Protein AF-A0A0A8UP36-F1 (afdb_monomer_lite)

Radius of gyration: 55.48 Å; chains: 1; bounding box: 110×60×173 Å

Organism: Legionella hackeliae (NCBI:txid449)

Foldseek 3Di:
DDFLQNLVVLLVVLVPDDADADPPDDPLLVLLVVLVLVLLSVLSNVQSVVTRGDRDPVRLVLLLVLLQLLQVLCLFFLNHCLQAVPGSSSVSNQVSLLVSADPQGASCCSNHVLADEAQADDDHRRVVQDDVSHGPSLQWHAAPVRHHIYRLLVCLVVCLVPVLLPPVVNAPPPVHRNGNHDPVNVVCQLPSLHPLSVLLVVLSVLVVCLLCPPFFQLVLLLQLLVQLCCQACNNVVHPVPRDPPSNLVSLVVSLVLLVLFDPVLCCVQQQDFQPPQDPRHGLVLLSLLSLVPHPPRDDDPVSVVSNVVVPDDSRSNSSSVVSVSSCVVCSCRSVHGRVPDDDDDGDDNPVSSVSSVVSSVVTHRHGGDCVCSLVSVVVSLVSSPPPLDPVSVVSLLSSLLSDPAVVSVLSSQVVLLVSPPDPDPVSLVSLLVSLVSCLVVLQPDDPVCLVCLLVSLLSHDQVSSLSNCVSCVVSLVVQCVDLVSVVSNCVSHDPSNLLSNLLSNLCVLQVPPDALVSLVCSLPVVPVNPDDDPVSSVSSNVNNCVVCLVVCLVRQLELLSLVVVLVSDDPVCNVVSLVSNVVSHLVNCPDLVSVLVSLLSCQEPPSNLVSCVPCVVVQDDALVSLLSNLLRHDQVVNLVSCLVVVVRQDALVSLLSSLQRHDQVCSLVSCVSDPVLVHQQAPVSLVVSCVSHDVLCNQVSLVVDDCVSHVHDNVVSVVSVDDDADPVVLVVVVVVVVVVVVVVVPPDDDDCPDPVVVLVVVVVVVCVVCVDDDLVRLLVVLVVSLVVLVVVDPPVDDSCPPPSNVVSVVSNVVSSDGDDDDDDDDDDDD

pLDDT: mean 78.97, std 13.83, range [29.34, 97.5]

Sequence (830 aa):
MFTGEELQQLIEQTQKSPVLFSSSLDPDTIALMQEDSLLTTEFFRQLSIATPGELTAPQVSLIKNFLRARGDLLKKGSLAYTRHPFLPVNQLCLKIAEAIASPEEAVCQLLMPTVKTLNRSTYSLKQETEEDGHFAIENYILSDDFTRLIPVEEIFQQAKVNTETVFPEYQESSQNLHYQLSNRDFLDLQEVAGDESRLYLNALRAHHAQHYSDKSIGFAIKTLAIALKKGSVSGLGSEEHAESRVVAEAIKDFYDLWNHLPIEIRKTVGSTILIGYGNAHTLYQYFLALFYGHPQCKLTSEELALAKKDNIFNCIDIISNALNEALIQHPEFYEINIDGVQQSDLPELLPLLKNAVSALKARPQMLSDDRYLWETLLNLLTMWSGPVDEQKFEALVRMGLHAETYEHIEKLFPHIASITGVNDIAFSEKINELILRLQSKLVCLKENNLLSLPQFISVLPDKSQSIAITTLWPKIYPLLSDNDSFNYIWNRLKPTGRDCLVDLFAKQLTQSVNTTEDCIRVLRSPIKIRLIEVRSISLLREKCIELLKPQFVFLFNTPKLAKKLLSLLPSSYHQEVLASLLPNVLKGINSYSVFLETLQEWGDSAGVDAILSQVASQWIDEYESLLSSVKRVNAKSQLYLCETFRHLVITKEQLFKLLTFVHRDSQLDLLGMFEVKKFVTNIDILKELLTLLKPSFRDEVISLFRGEDLHCTEEDFEKLKKPAVDISEWQQKLSEYTQTRSLFSQSLFFKPNSNRMQMIREINTYLEQHPNLTRAEYVTFFCQKMREIEKSYSTLANPRRSHLYTILSDLVDNISQEPKNEVANISLIM

Secondary structure (DSSP, 8-state):
--BHHHHHHHHHHHHHSPP---TTS-HHHHHHHHHHHHHHHHHHHHHHHH-SSBPPHHHHHHHHHHHHHHHHHHTTSTTSTTTSTT-HHHHHHHHHHHHH--TTS-HHHHH-TT--EESS--S-HHHHHEETTEE-GGGEEE-TTSSEEEEHHHHHHHHHH-GGGT-GGGSS-TTS-SS---HHHHHHHHHTTTHHHHHHHHHHHHHHHHHT-TTBHHHHHHHHHHHHHHTSHHHHSSGGG--HHHHHHHHHHHHHHHHHS-HHHHHHHHT-B-TTSSSS-BHHHHHHHHHHT-TT----HHHHHHHHHH-----HHHHHHHHHHHHHH-GGGGT-BSS-PPPP-PPPHHHHHHHHHHHHTTPPPPP---TTHHHHHHHHHHH--S--SSHHHHHHHHHHHT--SHHHHHHHHHHHHHHTTS--HHHHHHHHHHHHHTHHHHHT--GGGTTTHHHHHHHS-HHHHHHHHHHTHHHHHHHTTSHHHHHHHHTT--HHHHHHHHHHHHHHHHTT--SHHHHHHHHHGGGGSTT--HHHHHHHHHHHHHHHHHHHHHHT-SHHHHHHHHHTS-GGGHHHHHHHHHHHHHHH--SHHHHHHHHHHHTTSTTHHHHHHHHHHHH--SHHHHHHHHTTS-HHHHHHHHHHTGGG--SHHHHHHHHHHS-GGGHHHHHHTS-HHHH--SHHHHHHHHHHS-HHHHHHHHHT--GGGGT--HHHHHTTS-----SHHHHHHHHHHHHHHHHHTTSTT--TT-HHHHHHHHHHHHHHH-TT--HHHHHHHHHHHHHHHHHHS-TTS-GGG-HHHHHHHHHHHHHTS-------------

Structure (mmCIF, N/CA/C/O backbone):
data_AF-A0A0A8UP36-F1
#
_entry.id   AF-A0A0A8UP36-F1
#
loop_
_atom_site.group_PDB
_atom_site.id
_atom_site.type_symbol
_atom_site.label_atom_id
_atom_site.label_alt_id
_atom_site.label_comp_id
_atom_site.label_asym_id
_atom_site.label_entity_id
_atom_site.label_seq_id
_atom_site.pdbx_PDB_ins_code
_atom_site.Cartn_x
_atom_site.Cartn_y
_atom_site.Cartn_z
_atom_site.occupancy
_atom_site.B_iso_or_equiv
_atom_site.auth_seq_id
_atom_site.auth_comp_id
_atom_site.auth_asym_id
_atom_site.auth_atom_id
_atom_site.pdbx_PDB_model_num
ATOM 1 N N . MET A 1 1 ? -40.310 0.203 9.282 1.00 67.31 1 MET A N 1
ATOM 2 C CA . MET A 1 1 ? -39.447 -0.109 8.124 1.00 67.31 1 MET A CA 1
ATOM 3 C C . MET A 1 1 ? -38.547 1.090 7.932 1.00 67.31 1 MET A C 1
ATOM 5 O O . MET A 1 1 ? -39.065 2.192 7.993 1.00 67.31 1 MET A O 1
ATOM 9 N N . PHE A 1 2 ? -37.237 0.875 7.818 1.00 87.88 2 PHE A N 1
ATOM 10 C CA . PHE A 1 2 ? -36.237 1.941 7.709 1.00 87.88 2 PHE A CA 1
ATOM 11 C C . PHE A 1 2 ? -36.049 2.330 6.232 1.00 87.88 2 PHE A C 1
ATOM 13 O O . PHE A 1 2 ? -35.946 1.450 5.370 1.00 87.88 2 PHE A O 1
ATOM 20 N N . THR A 1 3 ? -36.056 3.625 5.932 1.00 89.62 3 THR A N 1
ATOM 21 C CA . THR A 1 3 ? -36.081 4.184 4.568 1.00 89.62 3 THR A CA 1
ATOM 22 C C . THR A 1 3 ? -34.773 4.881 4.194 1.00 89.62 3 THR A C 1
ATOM 24 O O . THR A 1 3 ? -33.984 5.274 5.057 1.00 89.62 3 THR A O 1
ATOM 27 N N . GLY A 1 4 ? -34.531 5.069 2.894 1.00 88.25 4 GLY A N 1
ATOM 28 C CA . GLY A 1 4 ? -33.390 5.853 2.415 1.00 88.25 4 GLY A CA 1
ATOM 29 C C . GLY A 1 4 ? -33.450 7.326 2.823 1.00 88.25 4 GLY A C 1
ATOM 30 O O . GLY A 1 4 ? -32.410 7.918 3.104 1.00 88.25 4 GLY A O 1
ATOM 31 N N . GLU A 1 5 ? -34.646 7.913 2.921 1.00 89.81 5 GLU A N 1
ATOM 32 C CA . GLU A 1 5 ? -34.837 9.279 3.430 1.00 89.81 5 GLU A CA 1
ATOM 33 C C . GLU A 1 5 ? -34.431 9.410 4.904 1.00 89.81 5 GLU A C 1
ATOM 35 O O . GLU A 1 5 ? -33.710 10.342 5.262 1.00 89.81 5 GLU A O 1
ATOM 40 N N . GLU A 1 6 ? -34.824 8.460 5.758 1.00 91.69 6 GLU A N 1
ATOM 41 C CA . GLU A 1 6 ? -34.392 8.429 7.163 1.00 91.69 6 GLU A CA 1
ATOM 42 C C . GLU A 1 6 ? -32.872 8.243 7.272 1.00 91.69 6 GLU A C 1
ATOM 44 O O . GLU A 1 6 ? -32.217 8.936 8.052 1.00 91.69 6 GLU A O 1
ATOM 49 N N . LEU A 1 7 ? -32.285 7.370 6.445 1.00 92.56 7 LEU A N 1
ATOM 50 C CA . LEU A 1 7 ? -30.833 7.194 6.371 1.00 92.56 7 LEU A CA 1
ATOM 51 C C . LEU A 1 7 ? -30.122 8.498 5.975 1.00 92.56 7 LEU A C 1
ATOM 53 O O . LEU A 1 7 ? -29.121 8.870 6.590 1.00 92.56 7 LEU A O 1
ATOM 57 N N . GLN A 1 8 ? -30.657 9.224 4.992 1.00 92.38 8 GLN A N 1
ATOM 58 C CA . GLN A 1 8 ? -30.131 10.518 4.562 1.00 92.38 8 GLN A CA 1
ATOM 59 C C . GLN A 1 8 ? -30.222 11.574 5.674 1.00 92.38 8 GLN A C 1
ATOM 61 O O . GLN A 1 8 ? -29.257 12.304 5.909 1.00 92.38 8 GLN A O 1
ATOM 66 N N . GLN A 1 9 ? -31.337 11.627 6.406 1.00 93.06 9 GLN A N 1
ATOM 67 C CA . GLN A 1 9 ? -31.491 12.534 7.547 1.00 93.06 9 GLN A CA 1
ATOM 68 C C . GLN A 1 9 ? -30.474 12.239 8.654 1.00 93.06 9 GLN A C 1
ATOM 70 O O . GLN A 1 9 ? -29.896 13.173 9.214 1.00 93.06 9 GLN A O 1
ATOM 75 N N . LEU A 1 10 ? -30.220 10.962 8.956 1.00 94.12 10 LEU A N 1
ATOM 76 C CA . LEU A 1 10 ? -29.195 10.576 9.929 1.00 94.12 10 LEU A CA 1
ATOM 77 C C . LEU A 1 10 ? -27.798 11.026 9.483 1.00 94.12 10 LEU A C 1
ATOM 79 O O . LEU A 1 10 ? -27.065 11.600 10.286 1.00 94.12 10 LEU A O 1
ATOM 83 N N . ILE A 1 11 ? -27.454 10.845 8.204 1.00 93.25 11 ILE A N 1
ATOM 84 C CA . ILE A 1 11 ? -26.183 11.318 7.632 1.00 93.25 11 ILE A CA 1
ATOM 85 C C . ILE A 1 11 ? -26.031 12.835 7.810 1.00 93.25 11 ILE A C 1
ATOM 87 O O . ILE A 1 11 ? -24.997 13.307 8.285 1.00 93.25 11 ILE A O 1
ATOM 91 N N . GLU A 1 12 ? -27.059 13.611 7.468 1.00 92.50 12 GLU A N 1
ATOM 92 C CA . GLU A 1 12 ? -27.031 15.074 7.582 1.00 92.50 12 GLU A CA 1
ATOM 93 C C . GLU A 1 12 ? -26.920 15.558 9.031 1.00 92.50 12 GLU A C 1
ATOM 95 O O . GLU A 1 12 ? -26.270 16.573 9.297 1.00 92.50 12 GLU A O 1
ATOM 100 N N . GLN A 1 13 ? -27.541 14.851 9.979 1.00 91.75 13 GLN A N 1
ATOM 101 C CA . GLN A 1 13 ? -27.389 15.129 11.408 1.00 91.75 13 GLN A CA 1
ATOM 102 C C . GLN A 1 13 ? -25.952 14.868 11.863 1.00 91.75 13 GLN A C 1
ATOM 104 O O . GLN A 1 13 ? -25.348 15.736 12.492 1.00 91.75 13 GLN A O 1
ATOM 109 N N . THR A 1 14 ? -25.382 13.722 11.487 1.00 91.25 14 THR A N 1
ATOM 110 C CA . THR A 1 14 ? -24.004 13.341 11.821 1.00 91.25 14 THR A CA 1
ATOM 111 C C . THR A 1 14 ? -22.980 14.344 11.298 1.00 91.25 14 THR A C 1
ATOM 113 O O . THR A 1 14 ? -22.043 14.684 12.015 1.00 91.25 14 THR A O 1
ATOM 116 N N . GLN A 1 15 ? -23.165 14.879 10.089 1.00 88.06 15 GLN A N 1
ATOM 117 C CA . GLN A 1 15 ? -22.250 15.874 9.511 1.00 88.06 15 GLN A CA 1
ATOM 118 C C . GLN A 1 15 ? -22.266 17.233 10.227 1.00 88.06 15 GLN A C 1
ATOM 120 O O . GLN A 1 15 ? -21.313 18.000 10.095 1.00 88.06 15 GLN A O 1
ATOM 125 N N . LYS A 1 16 ? -23.333 17.551 10.969 1.00 88.38 16 LYS A N 1
ATOM 126 C CA . LYS A 1 16 ? -23.437 18.786 11.767 1.00 88.38 16 LYS A CA 1
ATOM 127 C C . LYS A 1 16 ? -22.842 18.630 13.165 1.00 88.38 16 LYS A C 1
ATOM 129 O O . LYS A 1 16 ? -22.592 19.636 13.829 1.00 88.38 16 LYS A O 1
ATOM 134 N N . SER A 1 17 ? -22.647 17.399 13.631 1.00 88.69 17 SER A N 1
ATOM 135 C CA . SER A 1 17 ? -22.098 17.125 14.955 1.00 88.69 17 SER A CA 1
ATOM 136 C C . SER A 1 17 ? -20.594 17.419 14.997 1.00 88.69 17 SER A C 1
ATOM 138 O O . SER A 1 17 ? -19.864 17.016 14.089 1.00 88.69 17 SER A O 1
ATOM 140 N N . PRO A 1 18 ? -20.096 18.096 16.047 1.00 87.56 18 PRO A N 1
ATOM 141 C CA . PRO A 1 18 ? -18.669 18.339 16.191 1.00 87.56 18 PRO A CA 1
ATOM 142 C C . PRO A 1 18 ? -17.926 17.016 16.401 1.00 87.56 18 PRO A C 1
ATOM 144 O O . PRO A 1 18 ? -18.328 16.184 17.214 1.00 87.56 18 PRO A O 1
ATOM 147 N N . VAL A 1 19 ? -16.818 16.840 15.685 1.00 88.88 19 VAL A N 1
ATOM 148 C CA . VAL A 1 19 ? -15.906 15.716 15.896 1.00 88.88 19 VAL A CA 1
ATOM 149 C C . VAL A 1 19 ? -14.840 16.152 16.894 1.00 88.88 19 VAL A C 1
ATOM 151 O O . VAL A 1 19 ? -14.082 17.084 16.629 1.00 88.88 19 VAL A O 1
ATOM 154 N N . LEU A 1 20 ? -14.792 15.485 18.045 1.00 89.44 20 LEU A N 1
ATOM 155 C CA . LEU A 1 20 ? -13.815 15.745 19.099 1.00 89.44 20 LEU A CA 1
ATOM 156 C C . LEU A 1 20 ? -12.857 14.556 19.194 1.00 89.44 20 LEU A C 1
ATOM 158 O O . LEU A 1 20 ? -13.276 13.440 19.503 1.00 89.44 20 LEU A O 1
ATOM 162 N N . PHE A 1 21 ? -11.578 14.799 18.918 1.00 92.00 21 PHE A N 1
ATOM 163 C CA . PHE A 1 21 ? -10.496 13.833 19.112 1.00 92.00 21 PHE A CA 1
ATOM 164 C C . PHE A 1 21 ? -9.643 14.234 20.312 1.00 92.00 21 PHE A C 1
ATOM 166 O O . PHE A 1 21 ? -9.574 15.413 20.669 1.00 92.00 21 PHE A O 1
ATOM 173 N N . SER A 1 22 ? -8.988 13.254 20.933 1.00 89.19 22 SER A N 1
ATOM 174 C CA . SER A 1 22 ? -8.037 13.518 22.014 1.00 89.19 22 SER A CA 1
ATOM 175 C C . SER A 1 22 ? -6.890 14.417 21.540 1.00 89.19 22 SER A C 1
ATOM 177 O O . SER A 1 22 ? -6.310 14.191 20.479 1.00 89.19 22 SER A O 1
ATOM 179 N N . SER A 1 23 ? -6.503 15.395 22.364 1.00 87.56 23 SER A N 1
ATOM 180 C CA . SER A 1 23 ? -5.359 16.280 22.097 1.00 87.56 23 SER A CA 1
ATOM 181 C C . SER A 1 23 ? -4.006 15.561 22.110 1.00 87.56 23 SER A C 1
ATOM 183 O O . SER A 1 23 ? -2.997 16.155 21.743 1.00 87.56 23 SER A O 1
ATOM 185 N N . SER A 1 24 ? -3.964 14.313 22.580 1.00 88.31 24 SER A N 1
ATOM 186 C CA . SER A 1 24 ? -2.751 13.493 22.626 1.00 88.31 24 SER A CA 1
ATOM 187 C C . SER A 1 24 ? -2.456 12.758 21.315 1.00 88.31 24 SER A C 1
ATOM 189 O O . SER A 1 24 ? -1.400 12.140 21.213 1.00 88.31 24 SER A O 1
ATOM 191 N N . LEU A 1 25 ? -3.371 12.791 20.340 1.00 90.38 25 LEU A N 1
ATOM 192 C CA . LEU A 1 25 ? -3.179 12.166 19.032 1.00 90.38 25 LEU A CA 1
ATOM 193 C C . LEU A 1 25 ? -2.376 13.080 18.105 1.00 90.38 25 LEU A C 1
ATOM 195 O O . LEU A 1 25 ? -2.550 14.300 18.105 1.00 90.38 25 LEU A O 1
ATOM 199 N N . ASP A 1 26 ? -1.504 12.483 17.299 1.00 89.12 26 ASP A N 1
ATOM 200 C CA . ASP A 1 26 ? -0.776 13.209 16.268 1.00 89.12 26 ASP A CA 1
ATOM 201 C C . ASP A 1 26 ? -1.694 13.561 15.071 1.00 89.12 26 ASP A C 1
ATOM 203 O O . ASP A 1 26 ? -2.743 12.934 14.871 1.00 89.12 26 ASP A O 1
ATOM 207 N N . PRO A 1 27 ? -1.324 14.571 14.259 1.00 86.81 27 PRO A N 1
ATOM 208 C CA . PRO A 1 27 ? -2.151 15.017 13.141 1.00 86.81 27 PRO A CA 1
ATOM 209 C C . PRO A 1 27 ? -2.430 13.948 12.075 1.00 86.81 27 PRO A C 1
ATOM 211 O O . PRO A 1 27 ? -3.507 13.979 11.478 1.00 86.81 27 PRO A O 1
ATOM 214 N N . ASP A 1 28 ? -1.500 13.021 11.829 1.00 83.06 28 ASP A N 1
ATOM 215 C CA . ASP A 1 28 ? -1.658 11.987 10.799 1.00 83.06 28 ASP A CA 1
ATOM 216 C C . ASP A 1 28 ? -2.659 10.922 11.257 1.00 83.06 28 ASP A C 1
ATOM 218 O O . ASP A 1 28 ? -3.571 10.562 10.505 1.00 83.06 28 ASP A O 1
ATOM 222 N N . THR A 1 29 ? -2.579 10.502 12.521 1.00 88.38 29 THR A N 1
ATOM 223 C CA . THR A 1 29 ? -3.577 9.620 13.137 1.00 88.38 29 THR A CA 1
ATOM 224 C C . THR A 1 29 ? -4.967 10.258 13.124 1.00 88.38 29 THR A C 1
ATOM 226 O O . THR A 1 29 ? -5.938 9.606 12.737 1.00 88.38 29 THR A O 1
ATOM 229 N N . ILE A 1 30 ? -5.086 11.547 13.472 1.00 91.06 30 ILE A N 1
ATOM 230 C CA . ILE A 1 30 ? -6.367 12.275 13.402 1.00 91.06 30 ILE A CA 1
ATOM 231 C C . ILE A 1 30 ? -6.910 12.291 11.968 1.00 91.06 30 ILE A C 1
ATOM 233 O O . ILE A 1 30 ? -8.104 12.065 11.767 1.00 91.06 30 ILE A O 1
ATOM 237 N N . ALA A 1 31 ? -6.060 12.527 10.969 1.00 87.00 31 ALA A N 1
ATOM 238 C CA . ALA A 1 31 ? -6.485 12.537 9.574 1.00 87.00 31 ALA A CA 1
ATOM 239 C C . ALA A 1 31 ? -6.995 11.159 9.118 1.00 87.00 31 ALA A C 1
ATOM 241 O O . ALA A 1 31 ? -8.061 11.071 8.510 1.00 87.00 31 ALA A O 1
ATOM 242 N N . LEU A 1 32 ? -6.317 10.067 9.490 1.00 87.75 32 LEU A N 1
ATOM 243 C CA . LEU A 1 32 ? -6.802 8.704 9.231 1.00 87.75 32 LEU A CA 1
ATOM 244 C C . LEU A 1 32 ? -8.143 8.426 9.927 1.00 87.75 32 LEU A C 1
ATOM 246 O O . LEU A 1 32 ? -9.048 7.841 9.331 1.00 87.75 32 LEU A O 1
ATOM 250 N N . MET A 1 33 ? -8.316 8.888 11.165 1.00 91.81 33 MET A N 1
ATOM 251 C CA . MET A 1 33 ? -9.588 8.774 11.885 1.00 91.81 33 MET A CA 1
ATOM 252 C C . MET A 1 33 ? -10.730 9.554 11.219 1.00 91.81 33 MET A C 1
ATOM 254 O O . MET A 1 33 ? -11.883 9.113 11.216 1.00 91.81 33 MET A O 1
ATOM 258 N N . GLN A 1 34 ? -10.426 10.709 10.632 1.00 90.69 34 GLN A N 1
ATOM 259 C CA . GLN A 1 34 ? -11.386 11.474 9.837 1.00 90.69 34 GLN A CA 1
ATOM 260 C C . GLN A 1 34 ? -11.738 10.753 8.532 1.00 90.69 34 GLN A C 1
ATOM 262 O O . GLN A 1 34 ? -12.907 10.764 8.141 1.00 90.69 34 GLN A O 1
ATOM 267 N N . GLU A 1 35 ? -10.780 10.074 7.896 1.00 87.44 35 GLU A N 1
ATOM 268 C CA . GLU A 1 35 ? -11.062 9.254 6.714 1.00 87.44 35 GLU A CA 1
ATOM 269 C C . GLU A 1 35 ? -12.057 8.131 7.022 1.00 87.44 35 GLU A C 1
ATOM 271 O O . GLU A 1 35 ? -13.011 7.979 6.268 1.00 87.44 35 GLU A O 1
ATOM 276 N N . ASP A 1 36 ? -11.951 7.418 8.150 1.00 90.56 36 ASP A N 1
ATOM 277 C CA . ASP A 1 36 ? -12.979 6.435 8.559 1.00 90.56 36 ASP A CA 1
ATOM 278 C C . ASP A 1 36 ? -14.395 7.034 8.574 1.00 90.56 36 ASP A C 1
ATOM 280 O O . ASP A 1 36 ? -15.355 6.443 8.063 1.00 90.56 36 ASP A O 1
ATOM 284 N N . SER A 1 37 ? -14.511 8.242 9.135 1.00 90.94 37 SER A N 1
ATOM 285 C CA . SER A 1 37 ? -15.781 8.960 9.231 1.00 90.94 37 SER A CA 1
ATOM 286 C C . SER A 1 37 ? -16.332 9.294 7.845 1.00 90.94 37 SER A C 1
ATOM 288 O O . SER A 1 37 ? -17.523 9.097 7.588 1.00 90.94 37 SER A O 1
ATOM 290 N N . LEU A 1 38 ? -15.472 9.753 6.932 1.00 87.56 38 LEU A N 1
ATOM 291 C CA . LEU A 1 38 ? -15.839 10.052 5.547 1.00 87.56 38 LEU A CA 1
ATOM 292 C C . LEU A 1 38 ? -16.253 8.789 4.784 1.00 87.56 38 LEU A C 1
ATOM 294 O O . LEU A 1 38 ? -17.306 8.789 4.146 1.00 87.56 38 LEU A O 1
ATOM 298 N N . LEU A 1 39 ? -15.468 7.715 4.886 1.00 86.88 39 LEU A N 1
ATOM 299 C CA . LEU A 1 39 ? -15.719 6.435 4.219 1.00 86.88 39 LEU A CA 1
ATOM 300 C C . LEU A 1 39 ? -17.056 5.833 4.628 1.00 86.88 39 LEU A C 1
ATOM 302 O O . LEU A 1 39 ? -17.874 5.479 3.779 1.00 86.88 39 LEU A O 1
ATOM 306 N N . THR A 1 40 ? -17.294 5.759 5.933 1.00 90.31 40 THR A N 1
ATOM 307 C CA . THR A 1 40 ? -18.527 5.201 6.488 1.00 90.31 40 THR A CA 1
ATOM 308 C C . THR A 1 40 ? -19.742 6.039 6.096 1.00 90.31 40 THR A C 1
ATOM 310 O O . THR A 1 40 ? -20.777 5.498 5.709 1.00 90.31 40 THR A O 1
ATOM 313 N N . THR A 1 41 ? -19.618 7.367 6.141 1.00 90.25 41 THR A N 1
ATOM 314 C CA . THR A 1 41 ? -20.712 8.268 5.756 1.00 90.25 41 THR A CA 1
ATOM 315 C C . THR A 1 41 ? -21.045 8.147 4.269 1.00 90.25 41 THR A C 1
ATOM 317 O O . THR A 1 41 ? -22.219 8.112 3.905 1.00 90.25 41 THR A O 1
ATOM 320 N N . GLU A 1 42 ? -20.036 8.059 3.398 1.00 85.88 42 GLU A N 1
ATOM 321 C CA . GLU A 1 42 ? -20.250 7.921 1.954 1.00 85.88 42 GLU A CA 1
ATOM 322 C C . GLU A 1 42 ? -20.862 6.564 1.588 1.00 85.88 42 GLU A C 1
ATOM 324 O O . GLU A 1 42 ? -21.768 6.507 0.759 1.00 85.88 42 GLU A O 1
ATOM 329 N N . PHE A 1 43 ? -20.443 5.484 2.254 1.00 87.56 43 PHE A N 1
ATOM 330 C CA . PHE A 1 43 ? -21.061 4.168 2.087 1.00 87.56 43 PHE A CA 1
ATOM 331 C C . PHE A 1 43 ? -22.580 4.224 2.321 1.00 87.56 43 PHE A C 1
ATOM 333 O O . PHE A 1 43 ? -23.358 3.746 1.492 1.00 87.56 43 PHE A O 1
ATOM 340 N N . PHE A 1 44 ? -23.019 4.859 3.412 1.00 89.62 44 PHE A N 1
ATOM 341 C CA . PHE A 1 44 ? -24.447 5.017 3.694 1.00 89.62 44 PHE A CA 1
ATOM 342 C C . PHE A 1 44 ? -25.142 5.993 2.738 1.00 89.62 44 PHE A C 1
ATOM 344 O O . PHE A 1 44 ? -26.284 5.751 2.349 1.00 89.62 44 PHE A O 1
ATOM 351 N N . ARG A 1 45 ? -24.460 7.058 2.302 1.00 88.06 45 ARG A N 1
ATOM 352 C CA . ARG A 1 45 ? -24.998 8.028 1.333 1.00 88.06 45 ARG A CA 1
ATOM 353 C C . ARG A 1 45 ? -25.306 7.389 -0.019 1.00 88.06 45 ARG A C 1
ATOM 355 O O . ARG A 1 45 ? -26.337 7.672 -0.618 1.00 88.06 45 ARG A O 1
ATOM 362 N N . GLN A 1 46 ? -24.446 6.501 -0.509 1.00 84.06 46 GLN A N 1
ATOM 363 C CA . GLN A 1 46 ? -24.723 5.798 -1.763 1.00 84.06 46 GLN A CA 1
ATOM 364 C C . GLN A 1 46 ? -25.990 4.941 -1.671 1.00 84.06 46 GLN A C 1
ATOM 366 O O . GLN A 1 46 ? -26.762 4.865 -2.628 1.00 84.06 46 GLN A O 1
ATOM 371 N N . LEU A 1 47 ? -26.229 4.328 -0.510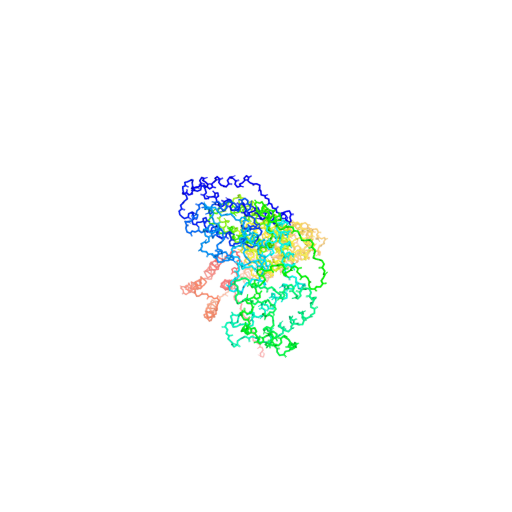 1.00 84.44 47 LEU A N 1
ATOM 372 C CA . LEU A 1 47 ? -27.432 3.540 -0.262 1.00 84.44 47 LEU A CA 1
ATOM 373 C C . LEU A 1 47 ? -28.695 4.406 -0.195 1.00 84.44 47 LEU A C 1
ATOM 375 O O . LEU A 1 47 ? -29.710 4.010 -0.768 1.00 84.44 47 LEU A O 1
ATOM 379 N N . SER A 1 48 ? -28.634 5.580 0.447 1.00 85.00 48 SER A N 1
ATOM 380 C CA . SER A 1 48 ? -29.779 6.500 0.517 1.00 85.00 48 SER A CA 1
ATOM 381 C C . SER A 1 48 ? -30.158 7.050 -0.861 1.00 85.00 48 SER A C 1
ATOM 383 O O . SER A 1 48 ? -31.336 7.054 -1.216 1.00 85.00 48 SER A O 1
ATOM 385 N N . ILE A 1 49 ? -29.171 7.442 -1.678 1.00 80.19 49 ILE A N 1
ATOM 386 C CA . ILE A 1 49 ? -29.395 7.962 -3.038 1.00 80.19 49 ILE A CA 1
ATOM 387 C C . ILE A 1 49 ? -29.989 6.885 -3.953 1.00 80.19 49 ILE A C 1
ATOM 389 O O . ILE A 1 49 ? -30.901 7.164 -4.732 1.00 80.19 49 ILE A O 1
ATOM 393 N N . ALA A 1 50 ? -29.487 5.651 -3.870 1.00 74.81 50 ALA A N 1
ATOM 394 C CA . ALA A 1 50 ? -29.937 4.560 -4.730 1.00 74.81 50 ALA A CA 1
ATOM 395 C C . ALA A 1 50 ? -31.380 4.112 -4.438 1.00 74.81 50 ALA A C 1
ATOM 397 O O . ALA A 1 50 ? -32.004 3.462 -5.280 1.00 74.81 50 ALA A O 1
ATOM 398 N N . THR A 1 51 ? -31.923 4.388 -3.248 1.00 75.06 51 THR A N 1
ATOM 399 C CA . THR A 1 51 ? -33.267 3.940 -2.853 1.00 75.06 51 THR A CA 1
ATOM 400 C C . THR A 1 51 ? -33.902 4.914 -1.864 1.00 75.06 51 THR A C 1
ATOM 402 O O . THR A 1 51 ? -33.777 4.715 -0.662 1.00 75.06 51 THR A O 1
ATOM 405 N N . PRO A 1 52 ? -34.636 5.935 -2.342 1.00 74.00 52 PRO A N 1
ATOM 406 C CA . PRO A 1 52 ? -35.319 6.880 -1.456 1.00 74.00 52 PRO A CA 1
ATOM 407 C C . PRO A 1 52 ? -36.452 6.234 -0.630 1.00 74.00 52 PRO A C 1
ATOM 409 O O . PRO A 1 52 ? -36.792 6.730 0.437 1.00 74.00 52 PRO A O 1
ATOM 412 N N . GLY A 1 53 ? -37.014 5.108 -1.090 1.00 84.38 53 GLY A N 1
ATOM 413 C CA . GLY A 1 53 ? -38.060 4.360 -0.381 1.00 84.38 53 GLY A CA 1
ATOM 414 C C . GLY A 1 53 ? -37.546 3.436 0.733 1.00 84.38 53 GLY A C 1
ATOM 415 O O . GLY A 1 53 ? -36.444 3.596 1.254 1.00 84.38 53 GLY A O 1
ATOM 416 N N . GLU A 1 54 ? -38.356 2.442 1.104 1.00 87.56 54 GLU A N 1
ATOM 417 C CA . GLU A 1 54 ? -37.970 1.416 2.081 1.00 87.56 54 GLU A CA 1
ATOM 418 C C . GLU A 1 54 ? -36.748 0.623 1.612 1.00 87.56 54 GLU A C 1
ATOM 420 O O . GLU A 1 54 ? -36.668 0.187 0.459 1.00 87.56 54 GLU A O 1
ATOM 425 N N . LEU A 1 55 ? -35.802 0.403 2.528 1.00 87.19 55 LEU A N 1
ATOM 426 C CA . LEU A 1 55 ? -34.613 -0.382 2.230 1.00 87.19 55 LEU A CA 1
ATOM 427 C C . LEU A 1 55 ? -34.990 -1.843 1.973 1.00 87.19 55 LEU A C 1
ATOM 429 O O . LEU A 1 55 ? -35.654 -2.503 2.776 1.00 87.19 55 LEU A O 1
ATOM 433 N N . THR A 1 56 ? -34.516 -2.375 0.851 1.00 87.94 56 THR A N 1
ATOM 434 C CA . THR A 1 56 ? -34.732 -3.774 0.473 1.00 87.94 56 THR A CA 1
ATOM 435 C C . THR A 1 56 ? -33.924 -4.723 1.367 1.00 87.94 56 THR A C 1
ATOM 437 O O . THR A 1 56 ? -32.873 -4.363 1.902 1.00 87.94 56 THR A O 1
ATOM 440 N N . ALA A 1 57 ? -34.361 -5.981 1.499 1.00 87.62 57 ALA A N 1
ATOM 441 C CA . ALA A 1 57 ? -33.638 -6.982 2.294 1.00 87.62 57 ALA A CA 1
ATOM 442 C C . ALA A 1 57 ? -32.147 -7.151 1.895 1.00 87.62 57 ALA A C 1
ATOM 444 O O . ALA A 1 57 ? -31.307 -7.230 2.797 1.00 87.62 57 ALA A O 1
ATOM 445 N N . PRO A 1 58 ? -31.765 -7.137 0.598 1.00 89.12 58 PRO A N 1
ATOM 446 C CA . PRO A 1 58 ? -30.355 -7.132 0.199 1.00 89.12 58 PRO A CA 1
ATOM 447 C C . PRO A 1 58 ? -29.569 -5.914 0.704 1.00 89.12 58 PRO A C 1
ATOM 449 O O . PRO A 1 58 ? -28.422 -6.064 1.119 1.00 89.12 58 PRO A O 1
ATOM 452 N N . GLN A 1 59 ? -30.174 -4.722 0.721 1.00 88.06 59 GLN A N 1
ATOM 453 C CA . GLN A 1 59 ? -29.525 -3.503 1.223 1.00 88.06 59 GLN A CA 1
ATOM 454 C C . GLN A 1 59 ? -29.345 -3.544 2.735 1.00 88.06 59 GLN A C 1
ATOM 456 O O . GLN A 1 59 ? -28.260 -3.246 3.228 1.00 88.06 59 GLN A O 1
ATOM 461 N N . VAL A 1 60 ? -30.367 -3.989 3.470 1.00 90.75 60 VAL A N 1
ATOM 462 C CA . VAL A 1 60 ? -30.254 -4.211 4.917 1.00 90.75 60 VAL A CA 1
ATOM 463 C C . VAL A 1 60 ? -29.142 -5.221 5.213 1.00 90.75 60 VAL A C 1
ATOM 465 O O . VAL A 1 60 ? -28.316 -4.986 6.091 1.00 90.75 60 VAL A O 1
ATOM 468 N N . SER A 1 61 ? -29.053 -6.314 4.449 1.00 91.06 61 SER A N 1
ATOM 469 C CA . SER A 1 61 ? -27.959 -7.281 4.595 1.00 91.06 61 SER A CA 1
ATOM 470 C C . SER A 1 61 ? -26.587 -6.669 4.299 1.00 91.06 61 SER A C 1
ATOM 472 O O . SER A 1 61 ? -25.622 -6.997 4.988 1.00 91.06 61 SER A O 1
ATOM 474 N N . LEU A 1 62 ? -26.479 -5.792 3.297 1.00 89.31 62 LEU A N 1
ATOM 475 C CA . LEU A 1 62 ? -25.235 -5.097 2.965 1.00 89.31 62 LEU A CA 1
ATOM 476 C C . LEU A 1 62 ? -24.801 -4.154 4.097 1.00 89.31 62 LEU A C 1
ATOM 478 O O . LEU A 1 62 ? -23.633 -4.169 4.480 1.00 89.31 62 LEU A O 1
ATOM 482 N N . ILE A 1 63 ? -25.744 -3.411 4.684 1.00 92.00 63 ILE A N 1
ATOM 483 C CA . ILE A 1 63 ? -25.508 -2.562 5.860 1.00 92.00 63 ILE A CA 1
ATOM 484 C C . ILE A 1 63 ? -25.019 -3.405 7.039 1.00 92.00 63 ILE A C 1
ATOM 486 O O . ILE A 1 63 ? -23.992 -3.083 7.632 1.00 92.00 63 ILE A O 1
ATOM 490 N N . LYS A 1 64 ? -25.701 -4.515 7.356 1.00 93.44 64 LYS A N 1
ATOM 491 C CA . LYS A 1 64 ? -25.286 -5.415 8.446 1.00 93.44 64 LYS A CA 1
ATOM 492 C C . LYS A 1 64 ? -23.873 -5.954 8.224 1.00 93.44 64 LYS A C 1
ATOM 494 O O . LYS A 1 64 ? -23.075 -5.974 9.155 1.00 93.44 64 LYS A O 1
ATOM 499 N N . ASN A 1 65 ? -23.539 -6.355 6.998 1.00 91.88 65 ASN A N 1
ATOM 500 C CA . ASN A 1 65 ? -22.199 -6.842 6.669 1.00 91.88 65 ASN A CA 1
ATOM 501 C C . ASN A 1 65 ? -21.131 -5.754 6.842 1.00 91.88 65 ASN A C 1
ATOM 503 O O . ASN A 1 65 ? -20.064 -6.040 7.383 1.00 91.88 65 ASN A O 1
ATOM 507 N N . PHE A 1 66 ? -21.426 -4.518 6.435 1.00 92.38 66 PHE A N 1
ATOM 508 C CA . PHE A 1 66 ? -20.525 -3.384 6.632 1.00 92.38 66 PHE A CA 1
ATOM 509 C C . PHE A 1 66 ? -20.314 -3.069 8.119 1.00 92.38 66 PHE A C 1
ATOM 511 O O . PHE A 1 66 ? -19.171 -2.979 8.563 1.00 92.38 66 PHE A O 1
ATOM 518 N N . LEU A 1 67 ? -21.392 -2.972 8.908 1.00 95.00 67 LEU A N 1
ATOM 519 C CA . LEU A 1 67 ? -21.316 -2.701 10.349 1.00 95.00 67 LEU A CA 1
ATOM 520 C C . LEU A 1 67 ? -20.491 -3.762 11.085 1.00 95.00 67 LEU A C 1
ATOM 522 O O . LEU A 1 67 ? -19.607 -3.412 11.868 1.00 95.00 67 LEU A O 1
ATOM 526 N N . ARG A 1 68 ? -20.720 -5.043 10.770 1.00 94.19 68 ARG A N 1
ATOM 527 C CA . ARG A 1 68 ? -19.965 -6.165 11.344 1.00 94.19 68 ARG A CA 1
ATOM 528 C C . ARG A 1 68 ? -18.483 -6.095 10.985 1.00 94.19 68 ARG A C 1
ATOM 530 O O . ARG A 1 68 ? -17.639 -6.263 11.860 1.00 94.19 68 ARG A O 1
ATOM 537 N N . ALA A 1 69 ? -18.162 -5.817 9.723 1.00 92.62 69 ALA A N 1
ATOM 538 C CA . ALA A 1 69 ? -16.781 -5.687 9.270 1.00 92.62 69 ALA A CA 1
ATOM 539 C C . ALA A 1 69 ? -16.056 -4.513 9.938 1.00 92.62 69 ALA A C 1
ATOM 541 O O . ALA A 1 69 ? -14.945 -4.676 10.441 1.00 92.62 69 ALA A O 1
ATOM 542 N N . ARG A 1 70 ? -16.710 -3.346 9.998 1.00 93.94 70 ARG A N 1
ATOM 543 C CA . ARG A 1 70 ? -16.199 -2.158 10.690 1.00 93.94 70 ARG A CA 1
ATOM 544 C C . ARG A 1 70 ? -15.940 -2.440 12.162 1.00 93.94 70 ARG A C 1
ATOM 546 O O . ARG A 1 70 ? -14.857 -2.132 12.651 1.00 93.94 70 ARG A O 1
ATOM 553 N N . GLY A 1 71 ? -16.888 -3.078 12.842 1.00 94.19 71 GLY A N 1
ATOM 554 C CA . GLY A 1 71 ? -16.733 -3.499 14.230 1.00 94.19 71 GLY A CA 1
ATOM 555 C C . GLY A 1 71 ? -15.547 -4.428 14.451 1.00 94.19 71 GLY A C 1
ATOM 556 O O . GLY A 1 71 ? -14.718 -4.171 15.320 1.00 94.19 71 GLY A O 1
ATOM 557 N N . ASP A 1 72 ? -15.443 -5.492 13.654 1.00 93.25 72 ASP A N 1
ATOM 558 C CA . ASP A 1 72 ? -14.392 -6.498 13.815 1.00 93.25 72 ASP A CA 1
ATOM 559 C C . ASP A 1 72 ? -12.984 -5.933 13.576 1.00 93.25 72 ASP A C 1
ATOM 561 O O . ASP A 1 72 ? -12.053 -6.254 14.321 1.00 93.25 72 ASP A O 1
ATOM 565 N N . LEU A 1 73 ? -12.841 -5.053 12.582 1.00 92.38 73 LEU A N 1
ATOM 566 C CA . LEU A 1 73 ? -11.565 -4.431 12.242 1.00 92.38 73 LEU A CA 1
ATOM 567 C C . LEU A 1 73 ? -11.159 -3.334 13.242 1.00 92.38 73 LEU A C 1
ATOM 569 O O . LEU A 1 73 ? -9.991 -3.260 13.620 1.00 92.38 73 LEU A O 1
ATOM 573 N N . LEU A 1 74 ? -12.103 -2.510 13.718 1.00 92.69 74 LEU A N 1
ATOM 574 C CA . LEU A 1 74 ? -11.800 -1.370 14.597 1.00 92.69 74 LEU A CA 1
ATOM 575 C C . LEU A 1 74 ? -11.770 -1.702 16.091 1.00 92.69 74 LEU A C 1
ATOM 577 O O . LEU A 1 74 ? -11.283 -0.876 16.859 1.00 92.69 74 LEU A O 1
ATOM 581 N N . LYS A 1 75 ? -12.239 -2.878 16.535 1.00 91.88 75 LYS A N 1
ATOM 582 C CA . LYS A 1 75 ? -12.399 -3.227 17.970 1.00 91.88 75 LYS A CA 1
ATOM 583 C C . LYS A 1 75 ? -11.164 -3.011 18.855 1.00 91.88 75 LYS A C 1
ATOM 585 O O . LYS A 1 75 ? -11.306 -2.871 20.066 1.00 91.88 75 LYS A O 1
ATOM 590 N N . LYS A 1 76 ? -9.961 -2.998 18.269 1.00 89.31 76 LYS A N 1
ATOM 591 C CA . LYS A 1 76 ? -8.688 -2.799 18.981 1.00 89.31 76 LYS A CA 1
ATOM 592 C C . LYS A 1 76 ? -8.214 -1.345 19.022 1.00 89.31 76 LYS A C 1
ATOM 594 O O . LYS A 1 76 ? -7.397 -1.025 19.881 1.00 89.31 76 LYS A O 1
ATOM 599 N N . GLY A 1 77 ? -8.682 -0.495 18.111 1.00 90.88 77 GLY A N 1
ATOM 600 C CA . GLY A 1 77 ? -8.200 0.877 17.941 1.00 90.88 77 GLY A CA 1
ATOM 601 C C . GLY A 1 77 ? -9.005 1.905 18.733 1.00 90.88 77 GLY A C 1
ATOM 602 O O . GLY A 1 77 ? -10.064 1.609 19.292 1.00 90.88 77 GLY A O 1
ATOM 603 N N . SER A 1 78 ? -8.535 3.148 18.737 1.00 92.88 78 SER A N 1
ATOM 604 C CA . SER A 1 78 ? -9.173 4.274 19.437 1.00 92.88 78 SER A CA 1
ATOM 605 C C . SER A 1 78 ? -10.489 4.733 18.791 1.00 92.88 78 SER A C 1
ATOM 607 O O . SER A 1 78 ? -11.180 5.586 19.345 1.00 92.88 78 SER A O 1
ATOM 609 N N . LEU A 1 79 ? -10.840 4.193 17.617 1.00 94.00 79 LEU A N 1
ATOM 610 C CA . LEU A 1 79 ? -12.127 4.401 16.937 1.00 94.00 79 LEU A CA 1
ATOM 611 C C . LEU A 1 79 ? -13.199 3.375 17.313 1.00 94.00 79 LEU A C 1
ATOM 613 O O . LEU A 1 79 ? -14.348 3.523 16.887 1.00 94.00 79 LEU A O 1
ATOM 617 N N . ALA A 1 80 ? -12.843 2.334 18.076 1.00 94.25 80 ALA A N 1
ATOM 618 C CA . ALA A 1 80 ? -13.788 1.303 18.481 1.00 94.25 80 ALA A CA 1
ATOM 619 C C . ALA A 1 80 ? -15.038 1.930 19.108 1.00 94.25 80 ALA A C 1
ATOM 621 O O . ALA A 1 80 ? -14.954 2.903 19.861 1.00 94.25 80 ALA A O 1
ATOM 622 N N . TYR A 1 81 ? -16.193 1.331 18.836 1.00 95.81 81 TYR A N 1
ATOM 623 C CA . TYR A 1 81 ? -17.488 1.807 19.310 1.00 95.81 81 TYR A CA 1
ATOM 624 C C . TYR A 1 81 ? -17.511 2.116 20.814 1.00 95.81 81 TYR A C 1
ATOM 626 O O . TYR A 1 81 ? -17.939 3.191 21.220 1.00 95.81 81 TYR A O 1
ATOM 634 N N . THR A 1 82 ? -16.967 1.217 21.635 1.00 94.75 82 THR A N 1
ATOM 635 C CA . THR A 1 82 ? -16.896 1.393 23.090 1.00 94.75 82 THR A CA 1
ATOM 636 C C . THR A 1 82 ? -15.706 2.227 23.559 1.00 94.75 82 THR A C 1
ATOM 638 O O . THR A 1 82 ? -15.588 2.442 24.755 1.00 94.75 82 THR A O 1
ATOM 641 N N . ARG A 1 83 ? -14.777 2.645 22.688 1.00 93.38 83 ARG A N 1
ATOM 642 C CA . ARG A 1 83 ? -13.646 3.532 23.042 1.00 93.38 83 ARG A CA 1
ATOM 643 C C . ARG A 1 83 ? -13.899 4.983 22.644 1.00 93.38 83 ARG A C 1
ATOM 645 O O . ARG A 1 83 ? -13.362 5.874 23.289 1.00 93.38 83 ARG A O 1
ATOM 652 N N . HIS A 1 84 ? -14.735 5.223 21.635 1.00 94.31 84 HIS A N 1
ATOM 653 C CA . HIS A 1 84 ? -15.172 6.563 21.238 1.00 94.31 84 HIS A CA 1
ATOM 654 C C . HIS A 1 84 ? -16.688 6.592 20.977 1.00 94.31 84 HIS A C 1
ATOM 656 O O . HIS A 1 84 ? -17.121 6.719 19.827 1.00 94.31 84 HIS A O 1
ATOM 662 N N . PRO A 1 85 ? -17.516 6.411 22.024 1.00 94.12 85 PRO A N 1
ATOM 663 C CA . PRO A 1 85 ? -18.960 6.232 21.873 1.00 94.12 85 PRO A CA 1
ATOM 664 C C . PRO A 1 85 ? -19.632 7.446 21.229 1.00 94.12 85 PRO A C 1
ATOM 666 O O . PRO A 1 85 ? -20.492 7.284 20.370 1.00 94.12 85 PRO A O 1
ATOM 669 N N . PHE A 1 86 ? -19.196 8.660 21.567 1.00 93.62 86 PHE A N 1
ATOM 670 C CA . PHE A 1 86 ? -19.784 9.908 21.070 1.00 93.62 86 PHE A CA 1
ATOM 671 C C . PHE A 1 86 ? -19.181 10.407 19.751 1.00 93.62 86 PHE A C 1
ATOM 673 O O . PHE A 1 86 ? -19.526 11.496 19.291 1.00 93.62 86 PHE A O 1
ATOM 680 N N . LEU A 1 87 ? -18.305 9.626 19.109 1.00 94.38 87 LEU A N 1
ATOM 681 C CA . LEU A 1 87 ? -17.842 9.938 17.762 1.00 94.38 87 LEU A CA 1
ATOM 682 C C . LEU A 1 87 ? -19.052 9.969 16.808 1.00 94.38 87 LEU A C 1
ATOM 684 O O . LEU A 1 87 ? -19.778 8.973 16.738 1.00 94.38 87 LEU A O 1
ATOM 688 N N . PRO A 1 88 ? -19.268 11.045 16.025 1.00 95.38 88 PRO A N 1
ATOM 689 C CA . PRO A 1 88 ? -20.467 11.170 15.196 1.00 95.38 88 PRO A CA 1
ATOM 690 C C . PRO A 1 88 ? -20.717 9.987 14.249 1.00 95.38 88 PRO A C 1
ATOM 692 O O . PRO A 1 88 ? -21.863 9.576 14.072 1.00 95.38 88 PRO A O 1
ATOM 695 N N . VAL A 1 89 ? -19.662 9.392 13.676 1.00 95.62 89 VAL A N 1
ATOM 696 C CA . VAL A 1 89 ? -19.798 8.201 12.821 1.00 95.62 89 VAL A CA 1
ATOM 697 C C . VAL A 1 89 ? -20.169 6.936 13.611 1.00 95.62 89 VAL A C 1
ATOM 699 O O . VAL A 1 89 ? -20.931 6.109 13.112 1.00 95.62 89 VAL A O 1
ATOM 702 N N . ASN A 1 90 ? -19.709 6.790 14.858 1.00 96.44 90 ASN A N 1
ATOM 703 C CA . ASN A 1 90 ? -20.113 5.674 15.720 1.00 96.44 90 ASN A CA 1
ATOM 704 C C . ASN A 1 90 ? -21.590 5.801 16.110 1.00 96.44 90 ASN A C 1
ATOM 706 O O . ASN A 1 90 ? -22.319 4.815 16.050 1.00 96.44 90 ASN A O 1
ATOM 710 N N . GLN A 1 91 ? -22.046 7.021 16.400 1.00 95.69 91 GLN A N 1
ATOM 711 C CA . GLN A 1 91 ? -23.456 7.326 16.654 1.00 95.69 91 GLN A CA 1
ATOM 712 C C . GLN A 1 91 ? -24.338 7.101 15.417 1.00 95.69 91 GLN A C 1
ATOM 714 O O . GLN A 1 91 ? -25.444 6.581 15.538 1.00 95.69 91 GLN A O 1
ATOM 719 N N . LEU A 1 92 ? -23.844 7.428 14.216 1.00 97.00 92 LEU A N 1
ATOM 720 C CA . LEU A 1 92 ? -24.528 7.101 12.961 1.00 97.00 92 LEU A CA 1
ATOM 721 C C . LEU A 1 92 ? -24.733 5.588 12.824 1.00 97.00 92 LEU A C 1
ATOM 723 O O . LEU A 1 92 ? -25.848 5.129 12.591 1.00 97.00 92 LEU A O 1
ATOM 727 N N . CYS A 1 93 ? -23.660 4.816 13.005 1.00 97.50 93 CYS A N 1
ATOM 728 C CA . CYS A 1 93 ? -23.705 3.358 12.936 1.00 97.50 93 CYS A CA 1
ATOM 729 C C . CYS A 1 93 ? -24.653 2.761 13.983 1.00 97.50 93 CYS A C 1
ATOM 731 O O . CYS A 1 93 ? -25.404 1.850 13.648 1.00 97.50 93 CYS A O 1
ATOM 733 N N . LEU A 1 94 ? -24.639 3.284 15.215 1.00 97.19 94 LEU A N 1
ATOM 734 C CA . LEU A 1 94 ? -25.532 2.867 16.298 1.00 97.19 94 LEU A CA 1
ATOM 735 C C . LEU A 1 94 ? -27.000 3.057 15.914 1.00 97.19 94 LEU A C 1
ATOM 737 O O . LEU A 1 94 ? -27.744 2.082 15.891 1.00 97.19 94 LEU A O 1
ATOM 741 N N . LYS A 1 95 ? -27.393 4.269 15.509 1.00 96.62 95 LYS A N 1
ATOM 742 C CA . LYS A 1 95 ? -28.779 4.565 15.111 1.00 96.62 95 LYS A CA 1
ATOM 743 C C . LYS A 1 95 ? -29.248 3.713 13.932 1.00 96.62 95 LYS A C 1
ATOM 745 O O . LYS A 1 95 ? -30.391 3.269 13.895 1.00 96.62 95 LYS A O 1
ATOM 750 N N . ILE A 1 96 ? -28.363 3.462 12.964 1.00 96.50 96 ILE A N 1
ATOM 751 C CA . ILE A 1 96 ? -28.661 2.566 11.841 1.00 96.50 96 ILE A CA 1
ATOM 752 C C . ILE A 1 96 ? -28.839 1.126 12.338 1.00 96.50 96 ILE A C 1
ATOM 754 O O . ILE A 1 96 ? -29.771 0.453 11.905 1.00 96.50 96 ILE A O 1
ATOM 758 N N . ALA A 1 97 ? -27.977 0.647 13.239 1.00 96.94 97 ALA A N 1
ATOM 759 C CA . ALA A 1 97 ? -28.076 -0.695 13.808 1.00 96.94 97 ALA A CA 1
ATOM 760 C C . ALA A 1 97 ? -29.383 -0.888 14.594 1.00 96.94 97 ALA A C 1
ATOM 762 O O . ALA A 1 97 ? -30.053 -1.897 14.390 1.00 96.94 97 ALA A O 1
ATOM 763 N N . GLU A 1 98 ? -29.778 0.090 15.411 1.00 96.12 98 GLU A N 1
ATOM 764 C CA . GLU A 1 98 ? -31.055 0.113 16.140 1.00 96.12 98 GLU A CA 1
ATOM 765 C C . GLU A 1 98 ? -32.253 0.045 15.182 1.00 96.12 98 GLU A C 1
ATOM 767 O O . GLU A 1 98 ? -33.175 -0.741 15.390 1.00 96.12 98 GLU A O 1
ATOM 772 N N . ALA A 1 99 ? -32.209 0.790 14.072 1.00 93.94 99 ALA A N 1
ATOM 773 C CA . ALA A 1 99 ? -33.294 0.826 13.092 1.00 93.94 99 ALA A CA 1
ATOM 774 C C . ALA A 1 99 ? -33.468 -0.479 12.285 1.00 93.94 99 ALA A C 1
ATOM 776 O O . ALA A 1 99 ? -34.563 -0.752 11.785 1.00 93.94 99 ALA A O 1
ATOM 777 N N . ILE A 1 100 ? -32.406 -1.279 12.122 1.00 94.38 100 ILE A N 1
ATOM 778 C CA . ILE A 1 100 ? -32.414 -2.500 11.288 1.00 94.38 100 ILE A CA 1
ATOM 779 C C . ILE A 1 100 ? -32.322 -3.809 12.086 1.00 94.38 100 ILE A C 1
ATOM 781 O O . ILE A 1 100 ? -32.355 -4.899 11.491 1.00 94.38 100 ILE A O 1
ATOM 785 N N . ALA A 1 101 ? -32.147 -3.726 13.405 1.00 93.62 101 ALA A N 1
ATOM 786 C CA . ALA A 1 101 ? -32.081 -4.889 14.275 1.00 93.62 101 ALA A CA 1
ATOM 787 C C . ALA A 1 101 ? -33.392 -5.676 14.216 1.00 93.62 101 ALA A C 1
ATOM 789 O O . ALA A 1 101 ? -34.493 -5.127 14.245 1.00 93.62 101 ALA A O 1
ATOM 790 N N . SER A 1 102 ? -33.277 -6.997 14.097 1.00 90.62 102 SER A N 1
ATOM 791 C CA . SER A 1 102 ? -34.439 -7.879 14.218 1.00 90.62 102 SER A CA 1
ATOM 792 C C . SER A 1 102 ? -34.840 -8.039 15.695 1.00 90.62 102 SER A C 1
ATOM 794 O O . SER A 1 102 ? -33.995 -7.836 16.565 1.00 90.62 102 SER A O 1
ATOM 796 N N . PRO A 1 103 ? -36.088 -8.438 16.011 1.00 88.38 103 PRO A N 1
ATOM 797 C CA . PRO A 1 103 ? -36.563 -8.529 17.398 1.00 88.38 103 PRO A CA 1
ATOM 798 C C . PRO A 1 103 ? -35.707 -9.406 18.324 1.00 88.38 103 PRO A C 1
ATOM 800 O O . PRO A 1 103 ? -35.589 -9.098 19.500 1.00 88.38 103 PRO A O 1
ATOM 803 N N . GLU A 1 104 ? -35.073 -10.452 17.790 1.00 88.94 104 GLU A N 1
ATOM 804 C CA . GLU A 1 104 ? -34.204 -11.368 18.548 1.00 88.94 104 GLU A CA 1
ATOM 805 C C . GLU A 1 104 ? -32.706 -11.032 18.424 1.00 88.94 104 GLU A C 1
ATOM 807 O O . GLU A 1 104 ? -31.862 -11.684 19.033 1.00 88.94 104 GLU A O 1
ATOM 812 N N . GLU A 1 105 ? -32.344 -10.043 17.603 1.00 92.06 105 GLU A N 1
ATOM 813 C CA . GLU A 1 105 ? -30.951 -9.672 17.338 1.00 92.06 105 GLU A CA 1
ATOM 814 C C . GLU A 1 105 ? -30.557 -8.487 18.223 1.00 92.06 105 GLU A C 1
ATOM 816 O O . GLU A 1 105 ? -31.207 -7.438 18.193 1.00 92.06 105 GLU A O 1
ATOM 821 N N . ALA A 1 106 ? -29.494 -8.645 19.012 1.00 94.94 106 ALA A N 1
ATOM 822 C CA . ALA A 1 106 ? -28.967 -7.563 19.834 1.00 94.94 106 ALA A CA 1
ATOM 823 C C . ALA A 1 106 ? -28.199 -6.547 18.969 1.00 94.94 106 ALA A C 1
ATOM 825 O O . ALA A 1 106 ? -27.344 -6.920 18.158 1.00 94.94 106 ALA A O 1
ATOM 826 N N . VAL A 1 107 ? -28.453 -5.255 19.171 1.00 96.56 107 VAL A N 1
ATOM 827 C CA . VAL A 1 107 ? -27.803 -4.133 18.470 1.00 96.56 107 VAL A CA 1
ATOM 828 C C . VAL A 1 107 ? -26.288 -4.193 18.649 1.00 96.56 107 VAL A C 1
ATOM 830 O O . VAL A 1 107 ? -25.528 -4.019 17.692 1.00 96.56 107 VAL A O 1
ATOM 833 N N . CYS A 1 108 ? -25.826 -4.533 19.853 1.00 95.88 108 CYS A N 1
ATOM 834 C CA . CYS A 1 108 ? -24.403 -4.677 20.133 1.00 95.88 108 CYS A CA 1
ATOM 835 C C . CYS A 1 108 ? -23.734 -5.778 19.289 1.00 95.88 108 CYS A C 1
ATOM 837 O O . CYS A 1 108 ? -22.580 -5.609 18.912 1.00 95.88 108 CYS A O 1
ATOM 839 N N . GLN A 1 109 ? -24.441 -6.847 18.897 1.00 94.56 109 GLN A N 1
ATOM 840 C CA . GLN A 1 109 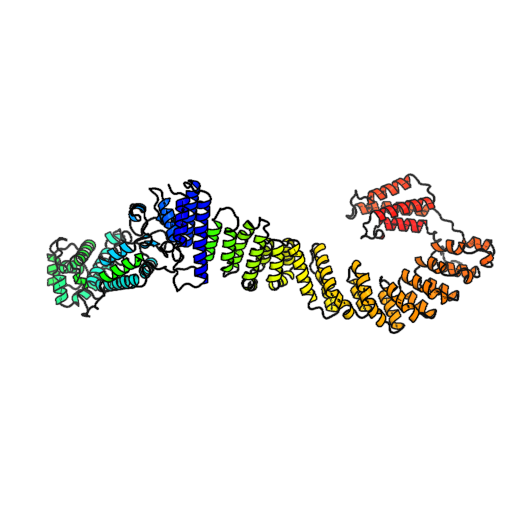? -23.905 -7.903 18.022 1.00 94.56 109 GLN A CA 1
ATOM 841 C C . GLN A 1 109 ? -23.876 -7.503 16.541 1.00 94.56 109 GLN A C 1
ATOM 843 O O . GLN A 1 109 ? -23.077 -8.036 15.768 1.00 94.56 109 GLN A O 1
ATOM 848 N N . LEU A 1 110 ? -24.717 -6.551 16.126 1.00 95.12 110 LEU A N 1
ATOM 849 C CA . LEU A 1 110 ? -24.623 -5.942 14.797 1.00 95.12 110 LEU A CA 1
ATOM 850 C C . LEU A 1 110 ? -23.389 -5.049 14.676 1.00 95.12 110 LEU A C 1
ATOM 852 O O . LEU A 1 110 ? -22.689 -5.104 13.664 1.00 95.12 110 LEU A O 1
ATOM 856 N N . LEU A 1 111 ? -23.127 -4.246 15.708 1.00 96.50 111 LEU A N 1
ATOM 857 C CA . LEU A 1 111 ? -21.987 -3.332 15.755 1.00 96.50 111 LEU A CA 1
ATOM 858 C C . LEU A 1 111 ? -20.677 -4.057 16.068 1.00 96.50 111 LEU A C 1
ATOM 860 O O . LEU A 1 111 ? -19.638 -3.707 15.524 1.00 96.50 111 LEU A O 1
ATOM 864 N N . MET A 1 112 ? -20.706 -5.054 16.949 1.00 96.19 112 MET A N 1
ATOM 865 C CA . MET A 1 112 ? -19.535 -5.757 17.473 1.00 96.19 112 MET A CA 1
ATOM 866 C C . MET A 1 112 ? -19.779 -7.272 17.394 1.00 96.19 112 MET A C 1
ATOM 868 O O . MET A 1 112 ? -20.129 -7.905 18.390 1.00 96.19 112 MET A O 1
ATOM 872 N N . PRO A 1 113 ? -19.586 -7.895 16.216 1.00 93.69 113 PRO A N 1
ATOM 873 C CA . PRO A 1 113 ? -19.999 -9.281 15.964 1.00 93.69 113 PRO A CA 1
ATOM 874 C C . PRO A 1 113 ? -19.259 -10.332 16.795 1.00 93.69 113 PRO A C 1
ATOM 876 O O . PRO A 1 113 ? -19.692 -11.481 16.861 1.00 93.69 113 PRO A O 1
ATOM 879 N N . THR A 1 114 ? -18.135 -9.977 17.418 1.00 94.31 114 THR A N 1
ATOM 880 C CA . THR A 1 114 ? -17.401 -10.885 18.305 1.00 94.31 114 THR A CA 1
ATOM 881 C C . THR A 1 114 ? -18.016 -10.999 19.694 1.00 94.31 114 THR A C 1
ATOM 883 O O . THR A 1 114 ? -17.695 -11.957 20.400 1.00 94.31 114 THR A O 1
ATOM 886 N N . VAL A 1 115 ? -18.907 -10.078 20.077 1.00 95.44 115 VAL A N 1
ATOM 887 C CA . VAL A 1 115 ? -19.580 -10.080 21.378 1.00 95.44 115 VAL A CA 1
ATOM 888 C C . VAL A 1 115 ? -20.587 -11.222 21.453 1.00 95.44 115 VAL A C 1
ATOM 890 O O . VAL A 1 115 ? -21.523 -11.328 20.657 1.00 95.44 115 VAL A O 1
ATOM 893 N N . LYS A 1 116 ? -20.414 -12.075 22.460 1.00 93.25 116 LYS A N 1
ATOM 894 C CA . LYS A 1 116 ? -21.275 -13.236 22.708 1.00 93.25 116 LYS A CA 1
ATOM 895 C C . LYS A 1 116 ? -22.149 -13.070 23.946 1.00 93.25 116 LYS A C 1
ATOM 897 O O . LYS A 1 116 ? -23.239 -13.626 23.977 1.00 93.25 116 LYS A O 1
ATOM 902 N N . THR A 1 117 ? -21.671 -12.360 24.966 1.00 94.38 117 THR A N 1
ATOM 903 C CA . THR A 1 117 ? -22.326 -12.257 26.282 1.00 94.38 117 THR A CA 1
ATOM 904 C C . THR A 1 117 ? -21.726 -11.099 27.102 1.00 94.38 117 THR A C 1
ATOM 906 O O . THR A 1 117 ? -20.851 -10.389 26.600 1.00 94.38 117 THR A O 1
ATOM 909 N N . LEU A 1 118 ? -22.189 -10.875 28.334 1.00 93.94 118 LEU A N 1
ATOM 910 C CA . LEU A 1 118 ? -21.549 -9.953 29.277 1.00 93.94 118 LEU A CA 1
ATOM 911 C C . LEU A 1 118 ? -20.368 -10.644 29.981 1.00 93.94 118 LEU A C 1
ATOM 913 O O . LEU A 1 118 ? -20.191 -11.858 29.909 1.00 93.94 118 LEU A O 1
ATOM 917 N N . ASN A 1 119 ? -19.550 -9.898 30.716 1.00 90.75 119 ASN A N 1
ATOM 918 C CA . ASN A 1 119 ? -18.493 -10.463 31.564 1.00 90.75 119 ASN A CA 1
ATOM 919 C C . ASN A 1 119 ? -19.021 -11.128 32.854 1.00 90.75 119 ASN A C 1
ATOM 921 O O . ASN A 1 119 ? -18.258 -11.348 33.791 1.00 90.75 119 ASN A O 1
ATOM 925 N N . ARG A 1 120 ? -20.311 -11.459 32.893 1.00 88.94 120 ARG A N 1
ATOM 926 C CA . ARG A 1 120 ? -21.019 -12.173 33.957 1.00 88.94 120 ARG A CA 1
ATOM 927 C C . ARG A 1 120 ? -22.116 -13.038 33.335 1.00 88.94 120 ARG A C 1
ATOM 929 O O . ARG A 1 120 ? -22.361 -12.949 32.135 1.00 88.94 120 ARG A O 1
ATOM 936 N N . SER A 1 121 ? -22.795 -13.863 34.129 1.00 84.12 121 SER A N 1
ATOM 937 C CA . SER A 1 121 ? -23.940 -14.639 33.636 1.00 84.12 121 SER A CA 1
ATOM 938 C C . SER A 1 121 ? -25.015 -13.719 33.042 1.00 84.12 121 SER A C 1
ATOM 940 O O . SER A 1 121 ? -25.430 -12.758 33.693 1.00 84.12 121 SER A O 1
ATOM 942 N N . THR A 1 122 ? -25.465 -14.035 31.826 1.00 84.69 122 THR A N 1
ATOM 943 C CA . THR A 1 122 ? -26.460 -13.270 31.056 1.00 84.69 122 THR A CA 1
ATOM 944 C C . THR A 1 122 ? -27.555 -14.215 30.581 1.00 84.69 122 THR A C 1
ATOM 946 O O . THR A 1 122 ? -27.249 -15.306 30.092 1.00 84.69 122 THR A O 1
ATOM 949 N N . TYR A 1 123 ? -28.817 -13.804 30.684 1.00 82.44 123 TYR A N 1
ATOM 950 C CA . TYR A 1 123 ? -29.942 -14.575 30.142 1.00 82.44 123 TYR A CA 1
ATOM 951 C C . TYR A 1 123 ? -30.239 -14.191 28.690 1.00 82.44 123 TYR A C 1
ATOM 953 O O . TYR A 1 123 ? -30.322 -15.052 27.817 1.00 82.44 123 TYR A O 1
ATOM 961 N N . SER A 1 124 ? -30.354 -12.889 28.422 1.00 91.56 124 SER A N 1
ATOM 962 C CA . SER A 1 124 ? -30.577 -12.347 27.083 1.00 91.56 124 SER A CA 1
ATOM 963 C C . SER A 1 124 ? -29.749 -11.088 26.901 1.00 91.56 124 SER A C 1
ATOM 965 O O . SER A 1 124 ? -29.985 -10.077 27.557 1.00 91.56 124 SER A O 1
ATOM 967 N N . LEU A 1 125 ? -28.789 -11.139 25.977 1.00 92.88 125 LEU A N 1
ATOM 968 C CA . LEU A 1 125 ? -27.916 -10.000 25.709 1.00 92.88 125 LEU A CA 1
ATOM 969 C C . LEU A 1 125 ? -28.719 -8.775 25.247 1.00 92.88 125 LEU A C 1
ATOM 971 O O . LEU A 1 125 ? -28.418 -7.665 25.664 1.00 92.88 125 LEU A O 1
ATOM 975 N N . LYS A 1 126 ? -29.770 -8.976 24.442 1.00 94.19 126 LYS A N 1
ATOM 976 C CA . LYS A 1 126 ? -30.641 -7.893 23.968 1.00 94.19 126 LYS A CA 1
ATOM 977 C C . LYS A 1 126 ? -31.370 -7.213 25.127 1.00 94.19 126 LYS A C 1
ATOM 979 O O . LYS A 1 126 ? -31.269 -6.007 25.278 1.00 94.19 126 LYS A O 1
ATOM 984 N N . GLN A 1 127 ? -32.055 -7.991 25.969 1.00 92.38 127 GLN A N 1
ATOM 985 C CA . GLN A 1 127 ? -32.849 -7.446 27.080 1.00 92.38 127 GLN A CA 1
ATOM 986 C C . GLN A 1 127 ? -31.991 -6.779 28.156 1.00 92.38 127 GLN A C 1
ATOM 988 O O . GLN A 1 127 ? -32.461 -5.870 28.825 1.00 92.38 127 GLN A O 1
ATOM 993 N N . GLU A 1 128 ? -30.755 -7.245 28.344 1.00 93.00 128 GLU A N 1
ATOM 994 C CA . GLU A 1 128 ? -29.848 -6.668 29.337 1.00 93.00 128 GLU A CA 1
ATOM 995 C C . GLU A 1 128 ? -29.074 -5.452 28.819 1.00 93.00 128 GLU A C 1
ATOM 997 O O . GLU A 1 128 ? -28.592 -4.667 29.627 1.00 93.00 128 GLU A O 1
ATOM 1002 N N . THR A 1 129 ? -28.933 -5.289 27.498 1.00 94.12 129 THR A N 1
ATOM 1003 C CA . THR A 1 129 ? -28.170 -4.167 26.924 1.00 94.12 129 THR A CA 1
ATOM 1004 C C . THR A 1 129 ? -29.035 -3.064 26.329 1.00 94.12 129 THR A C 1
ATOM 1006 O O . THR A 1 129 ? -28.542 -1.947 26.183 1.00 94.12 129 THR A O 1
ATOM 1009 N N . GLU A 1 130 ? -30.300 -3.344 26.009 1.00 95.25 130 GLU A N 1
ATOM 1010 C CA . GLU A 1 130 ? -31.193 -2.401 25.336 1.00 95.25 130 GLU A CA 1
ATOM 1011 C C . GLU A 1 130 ? -32.401 -2.018 26.200 1.00 95.25 130 GLU A C 1
ATOM 1013 O O . GLU A 1 130 ? -33.154 -2.881 26.652 1.00 95.25 130 GLU A O 1
ATOM 1018 N N . GLU A 1 131 ? -32.641 -0.713 26.340 1.00 92.06 131 GLU A N 1
ATOM 1019 C CA . GLU A 1 131 ? -33.875 -0.149 26.901 1.00 92.06 131 GLU A CA 1
ATOM 1020 C C . GLU A 1 131 ? -34.687 0.478 25.762 1.00 92.06 131 GLU A C 1
ATOM 1022 O O . GLU A 1 131 ? -34.173 1.305 25.014 1.00 92.06 131 GLU A O 1
ATOM 1027 N N . ASP A 1 132 ? -35.936 0.042 25.566 1.00 88.44 132 ASP A N 1
ATOM 1028 C CA . ASP A 1 132 ? -36.795 0.468 24.445 1.00 88.44 132 ASP A CA 1
ATOM 1029 C C . ASP A 1 132 ? -36.130 0.347 23.050 1.00 88.44 132 ASP A C 1
ATOM 1031 O O . ASP A 1 132 ? -36.434 1.092 22.118 1.00 88.44 132 ASP A O 1
ATOM 1035 N N . GLY A 1 133 ? -35.226 -0.630 22.896 1.00 87.69 133 GLY A N 1
ATOM 1036 C CA . GLY A 1 133 ? -34.467 -0.881 21.664 1.00 87.69 133 GLY A CA 1
ATOM 1037 C C . GLY A 1 133 ? -33.231 0.006 21.474 1.00 87.69 133 GLY A C 1
ATOM 1038 O O . GLY A 1 133 ? -32.563 -0.115 20.448 1.00 87.69 133 GLY A O 1
ATOM 1039 N N . HIS A 1 134 ? -32.912 0.872 22.439 1.00 95.00 134 HIS A N 1
ATOM 1040 C CA . HIS A 1 134 ? -31.718 1.711 22.435 1.00 95.00 134 HIS A CA 1
ATOM 1041 C C . HIS A 1 134 ? -30.564 1.041 23.184 1.00 95.00 134 HIS A C 1
ATOM 1043 O O . HIS A 1 134 ? -30.721 0.640 24.338 1.00 95.00 134 HIS A O 1
ATOM 1049 N N . PHE A 1 135 ? -29.388 0.964 22.556 1.00 96.31 135 PHE A N 1
ATOM 1050 C CA . PHE A 1 135 ? -28.171 0.448 23.188 1.00 96.31 135 PHE A CA 1
ATOM 1051 C C . PHE A 1 135 ? -27.289 1.602 23.689 1.00 96.31 135 PHE A C 1
ATOM 1053 O O . PHE A 1 135 ? -26.609 2.261 22.899 1.00 96.31 135 PHE A O 1
ATOM 1060 N N . ALA A 1 136 ? -27.256 1.806 25.012 1.00 94.31 136 ALA A N 1
ATOM 1061 C CA . ALA A 1 136 ? -26.457 2.837 25.689 1.00 94.31 136 ALA A CA 1
ATOM 1062 C C . ALA A 1 136 ? -24.957 2.482 25.708 1.00 94.31 136 ALA A C 1
ATOM 1064 O O . ALA A 1 136 ? -24.390 2.050 26.714 1.00 94.31 136 ALA A O 1
ATOM 1065 N N . ILE A 1 137 ? -24.314 2.608 24.552 1.00 94.31 137 ILE A N 1
ATOM 1066 C CA . ILE A 1 137 ? -22.959 2.127 24.275 1.00 94.31 137 ILE A CA 1
ATOM 1067 C C . ILE A 1 137 ? -21.872 2.706 25.190 1.00 94.31 137 ILE A C 1
ATOM 1069 O O . ILE A 1 137 ? -20.869 2.044 25.461 1.00 94.31 137 ILE A O 1
ATOM 1073 N N . GLU A 1 138 ? -22.065 3.924 25.687 1.00 93.75 138 GLU A N 1
ATOM 1074 C CA . GLU A 1 138 ? -21.161 4.622 26.600 1.00 93.75 138 GLU A CA 1
ATOM 1075 C C . GLU A 1 138 ? -20.985 3.903 27.943 1.00 93.75 138 GLU A C 1
ATOM 1077 O O . GLU A 1 138 ? -19.909 4.001 28.543 1.00 93.75 138 GLU A O 1
ATOM 1082 N N . ASN A 1 139 ? -21.990 3.123 28.355 1.00 95.06 139 ASN A N 1
ATOM 1083 C CA . ASN A 1 139 ? -22.012 2.360 29.602 1.00 95.06 139 ASN A CA 1
ATOM 1084 C C . ASN A 1 139 ? -21.246 1.034 29.516 1.00 95.06 139 ASN A C 1
ATOM 1086 O O . ASN A 1 139 ? -21.156 0.313 30.512 1.00 95.06 139 ASN A O 1
ATOM 1090 N N . TYR A 1 140 ? -20.668 0.717 28.356 1.00 95.75 140 TYR A N 1
ATOM 1091 C CA . TYR A 1 140 ? -19.972 -0.539 28.121 1.00 95.75 140 TYR A CA 1
ATOM 1092 C C . TYR A 1 140 ? -18.531 -0.336 27.643 1.00 95.75 140 TYR A C 1
ATOM 1094 O O . TYR A 1 140 ? -18.181 0.631 26.957 1.00 95.75 140 TYR A O 1
ATOM 1102 N N . ILE A 1 141 ? -17.684 -1.310 27.975 1.00 94.88 141 ILE A N 1
ATOM 1103 C CA . ILE A 1 141 ? -16.389 -1.541 27.324 1.00 94.88 141 ILE A CA 1
ATOM 1104 C C . ILE A 1 141 ? -16.293 -2.988 26.841 1.00 94.88 141 ILE A C 1
ATOM 1106 O O . ILE A 1 141 ? -16.987 -3.869 27.347 1.00 94.88 141 ILE A O 1
ATOM 1110 N N . LEU A 1 142 ? -15.455 -3.232 25.837 1.00 94.50 142 LEU A N 1
ATOM 1111 C CA . LEU A 1 142 ? -15.124 -4.586 25.396 1.00 94.50 142 LEU A CA 1
ATOM 1112 C C . LEU A 1 142 ? -14.062 -5.189 26.314 1.00 94.50 142 LEU A C 1
ATOM 1114 O O . LEU A 1 142 ? -13.111 -4.499 26.676 1.00 94.50 142 LEU A O 1
ATOM 1118 N N . SER A 1 143 ? -14.213 -6.474 26.632 1.00 92.88 143 SER A N 1
ATOM 1119 C CA . SER A 1 143 ? -13.178 -7.259 27.305 1.00 92.88 143 SER A CA 1
ATOM 1120 C C . SER A 1 143 ? -11.902 -7.374 26.466 1.00 92.88 143 SER A C 1
ATOM 1122 O O . SER A 1 143 ? -11.939 -7.248 25.241 1.00 92.88 143 SER A O 1
ATOM 1124 N N . ASP A 1 144 ? -10.785 -7.707 27.109 1.00 87.81 144 ASP A N 1
ATOM 1125 C CA . ASP A 1 144 ? -9.472 -7.911 26.472 1.00 87.81 144 ASP A CA 1
ATOM 1126 C C . ASP A 1 144 ? -9.484 -8.982 25.359 1.00 87.81 144 ASP A C 1
ATOM 1128 O O . ASP A 1 144 ? -8.772 -8.881 24.362 1.00 87.81 144 ASP A O 1
ATOM 1132 N N . ASP A 1 145 ? -10.352 -9.994 25.474 1.00 89.12 145 ASP A N 1
ATOM 1133 C CA . ASP A 1 145 ? -10.563 -11.004 24.424 1.00 89.12 145 ASP A CA 1
ATOM 1134 C C . ASP A 1 145 ? -11.558 -10.575 23.325 1.00 89.12 145 ASP A C 1
ATOM 1136 O O . ASP A 1 145 ? -11.755 -11.297 22.344 1.00 89.12 145 ASP A O 1
ATOM 1140 N N . PHE A 1 146 ? -12.169 -9.396 23.464 1.00 92.56 146 PHE A N 1
ATOM 1141 C CA . PHE A 1 146 ? -13.179 -8.804 22.581 1.00 92.56 146 PHE A CA 1
ATOM 1142 C C . PHE A 1 146 ? -14.462 -9.633 22.413 1.00 92.56 146 PHE A C 1
ATOM 1144 O O . PHE A 1 146 ? -15.210 -9.423 21.452 1.00 92.56 146 PHE A O 1
ATOM 1151 N N . THR A 1 147 ? -14.724 -10.591 23.306 1.00 93.38 147 THR A N 1
ATOM 1152 C CA . THR A 1 147 ? -15.895 -11.480 23.223 1.00 93.38 147 THR A CA 1
ATOM 1153 C C . THR A 1 147 ? -17.002 -11.149 24.214 1.00 93.38 147 THR A C 1
ATOM 1155 O O . THR A 1 147 ? -18.119 -11.655 24.067 1.00 93.38 147 THR A O 1
ATOM 1158 N N . ARG A 1 148 ? -16.718 -10.307 25.211 1.00 94.81 148 ARG A N 1
ATOM 1159 C CA . ARG A 1 148 ? -17.640 -9.956 26.290 1.00 94.81 148 ARG A CA 1
ATOM 1160 C C . ARG A 1 148 ? -17.781 -8.441 26.413 1.00 94.81 148 ARG A C 1
ATOM 1162 O O . ARG A 1 148 ? -16.831 -7.701 26.163 1.00 94.81 148 ARG A O 1
ATOM 1169 N N . LEU A 1 149 ? -18.972 -7.987 26.797 1.00 96.56 149 LEU A N 1
ATOM 1170 C CA . LEU A 1 149 ? -19.198 -6.601 27.216 1.00 96.56 149 LEU A CA 1
ATOM 1171 C C . LEU A 1 149 ? -19.097 -6.488 28.734 1.00 96.56 149 LEU A C 1
ATOM 1173 O O . LEU A 1 149 ? -19.593 -7.337 29.470 1.00 96.56 149 LEU A O 1
ATOM 1177 N N . ILE A 1 150 ? -18.464 -5.419 29.189 1.00 95.56 150 ILE A N 1
ATOM 1178 C CA . ILE A 1 150 ? -18.269 -5.096 30.598 1.00 95.56 150 ILE A CA 1
ATOM 1179 C C . ILE A 1 150 ? -19.194 -3.913 30.926 1.00 95.56 150 ILE A C 1
ATOM 1181 O O . ILE A 1 150 ? -18.974 -2.832 30.369 1.00 95.56 150 ILE A O 1
ATOM 1185 N N . PRO A 1 151 ? -20.219 -4.090 31.782 1.00 95.44 151 PRO A N 1
ATOM 1186 C CA . PRO A 1 151 ? -21.162 -3.037 32.151 1.00 95.44 151 PRO A CA 1
ATOM 1187 C C . PRO A 1 151 ? -20.538 -2.121 33.213 1.00 95.44 151 PRO A C 1
ATOM 1189 O O . PRO A 1 151 ? -20.482 -2.441 34.399 1.00 95.44 151 PRO A O 1
ATOM 1192 N N . VAL A 1 152 ? -20.025 -0.974 32.780 1.00 95.06 152 VAL A N 1
ATOM 1193 C CA . VAL A 1 152 ? -19.183 -0.088 33.599 1.00 95.06 152 VAL A CA 1
ATOM 1194 C C . VAL A 1 152 ? -19.976 0.542 34.739 1.00 95.06 152 VAL A C 1
ATOM 1196 O O . VAL A 1 152 ? -19.541 0.502 35.889 1.00 95.06 152 VAL A O 1
ATOM 1199 N N . GLU A 1 153 ? -21.145 1.109 34.431 1.00 94.12 153 GLU A N 1
ATOM 1200 C CA . GLU A 1 153 ? -22.000 1.757 35.431 1.00 94.12 153 GLU A CA 1
ATOM 1201 C C . GLU A 1 153 ? -22.470 0.754 36.496 1.00 94.12 153 GLU A C 1
ATOM 1203 O O . GLU A 1 153 ? -22.396 1.047 37.690 1.00 94.12 153 GLU A O 1
ATOM 1208 N N . GLU A 1 154 ? -22.869 -0.451 36.077 1.00 92.38 154 GLU A N 1
ATOM 1209 C CA . GLU A 1 154 ? -23.261 -1.540 36.979 1.00 92.38 154 GLU A CA 1
ATOM 1210 C C . GLU A 1 154 ? -22.111 -1.920 37.919 1.00 92.38 154 GLU A C 1
ATOM 1212 O O . GLU A 1 154 ? -22.289 -1.953 39.138 1.00 92.38 154 GLU A O 1
ATOM 1217 N N . ILE A 1 155 ? -20.910 -2.138 37.369 1.00 92.62 155 ILE A N 1
ATOM 1218 C CA . ILE A 1 155 ? -19.717 -2.461 38.157 1.00 92.62 155 ILE A CA 1
ATOM 1219 C C . ILE A 1 155 ? -19.428 -1.349 39.159 1.00 92.62 155 ILE A C 1
ATOM 1221 O O . ILE A 1 155 ? -19.223 -1.644 40.331 1.00 92.62 155 ILE A O 1
ATOM 1225 N N . PHE A 1 156 ? -19.450 -0.078 38.750 1.00 93.31 156 PHE A N 1
ATOM 1226 C CA . PHE A 1 156 ? -19.195 1.038 39.665 1.00 93.31 156 PHE A CA 1
ATOM 1227 C C . PHE A 1 156 ? -20.227 1.092 40.799 1.00 93.31 156 PHE A C 1
ATOM 1229 O O . PHE A 1 156 ? -19.874 1.290 41.960 1.00 93.31 156 PHE A O 1
ATOM 1236 N N . GLN A 1 157 ? -21.504 0.863 40.507 1.00 90.81 157 GLN A N 1
ATOM 1237 C CA . GLN A 1 157 ? -22.540 0.846 41.539 1.00 90.81 157 GLN A CA 1
ATOM 1238 C C . GLN A 1 157 ? -22.373 -0.332 42.514 1.00 90.81 157 GLN A C 1
ATOM 1240 O O . GLN A 1 157 ? -22.474 -0.130 43.727 1.00 90.81 157 GLN A O 1
ATOM 1245 N N . GLN A 1 158 ? -22.066 -1.532 42.011 1.00 87.44 158 GLN A N 1
ATOM 1246 C CA . GLN A 1 158 ? -21.872 -2.734 42.832 1.00 87.44 158 GLN A CA 1
ATOM 1247 C C . GLN A 1 158 ? -20.591 -2.666 43.672 1.00 87.44 158 GLN A C 1
ATOM 1249 O O . GLN A 1 158 ? -20.612 -2.983 44.862 1.00 87.44 158 GLN A O 1
ATOM 1254 N N . ALA A 1 159 ? -19.497 -2.162 43.099 1.00 86.88 159 ALA A N 1
ATOM 1255 C CA . ALA A 1 159 ? -18.204 -2.032 43.767 1.00 86.88 159 ALA A CA 1
ATOM 1256 C C . ALA A 1 159 ? -18.281 -1.150 45.019 1.00 86.88 159 ALA A C 1
ATOM 1258 O O . ALA A 1 159 ? -17.637 -1.426 46.030 1.00 86.88 159 ALA A O 1
ATOM 1259 N N . LYS A 1 160 ? -19.100 -0.092 44.965 1.00 85.25 160 LYS A N 1
ATOM 1260 C CA . LYS A 1 160 ? -19.351 0.808 46.096 1.00 85.25 160 LYS A CA 1
ATOM 1261 C C . LYS A 1 160 ? -20.042 0.105 47.273 1.00 85.25 160 LYS A C 1
ATOM 1263 O O . LYS A 1 160 ? -19.905 0.568 48.401 1.00 85.25 160 LYS A O 1
ATOM 1268 N N . VAL A 1 161 ? -20.824 -0.944 47.013 1.00 79.88 161 VAL A N 1
ATOM 1269 C CA . VAL A 1 161 ? -21.517 -1.732 48.046 1.00 79.88 161 VAL A CA 1
ATOM 1270 C C . VAL A 1 161 ? -20.619 -2.857 48.552 1.00 79.88 161 VAL A C 1
ATOM 1272 O O . VAL A 1 161 ? -20.515 -3.049 49.759 1.00 79.88 161 VAL A O 1
ATOM 1275 N N . ASN A 1 162 ? -19.954 -3.573 47.644 1.00 78.06 162 ASN A N 1
ATOM 1276 C CA . ASN A 1 162 ? -19.008 -4.628 47.978 1.00 78.06 162 ASN A CA 1
ATOM 1277 C C . ASN A 1 162 ? -17.792 -4.578 47.042 1.00 78.06 162 ASN A C 1
ATOM 1279 O O . ASN A 1 162 ? -17.881 -4.930 45.863 1.00 78.06 162 ASN A O 1
ATOM 1283 N N . THR A 1 163 ? -16.637 -4.200 47.594 1.00 77.81 163 THR A N 1
ATOM 1284 C CA . THR A 1 163 ? -15.384 -4.100 46.832 1.00 77.81 163 THR A CA 1
ATOM 1285 C C . THR A 1 163 ? -14.887 -5.456 46.313 1.00 77.81 163 THR A C 1
ATOM 1287 O O . THR A 1 163 ? -14.288 -5.497 45.239 1.00 77.81 163 THR A O 1
ATOM 1290 N N . GLU A 1 164 ? -15.199 -6.572 46.987 1.00 76.75 164 GLU A N 1
ATOM 1291 C CA . GLU A 1 164 ? -14.806 -7.930 46.564 1.00 76.75 164 GLU A CA 1
ATOM 1292 C C . GLU A 1 164 ? -15.355 -8.281 45.173 1.00 76.75 164 GLU A C 1
ATOM 1294 O O . GLU A 1 164 ? -14.738 -9.041 44.432 1.00 76.75 164 GLU A O 1
ATOM 1299 N N . THR A 1 165 ? -16.478 -7.676 44.766 1.00 75.81 165 THR A N 1
ATOM 1300 C CA . THR A 1 165 ? -17.106 -7.942 43.461 1.00 75.81 165 THR A CA 1
ATOM 1301 C C . THR A 1 165 ? -16.224 -7.559 42.274 1.00 75.81 165 THR A C 1
ATOM 1303 O O . THR A 1 165 ? -16.397 -8.121 41.199 1.00 75.81 165 THR A O 1
ATOM 1306 N N . VAL A 1 166 ? -15.254 -6.655 42.446 1.00 77.94 166 VAL A N 1
ATOM 1307 C CA . VAL A 1 166 ? -14.374 -6.185 41.358 1.00 77.94 166 VAL A CA 1
ATOM 1308 C C . VAL A 1 166 ? -12.965 -6.765 41.459 1.00 77.94 166 VAL A C 1
ATOM 1310 O O . VAL A 1 166 ? -12.296 -6.902 40.436 1.00 77.94 166 VAL A O 1
ATOM 1313 N N . PHE A 1 167 ? -12.508 -7.138 42.659 1.00 76.19 167 PHE A N 1
ATOM 1314 C CA . PHE A 1 167 ? -11.150 -7.638 42.890 1.00 76.19 167 PHE A CA 1
ATOM 1315 C C . PHE A 1 167 ? -11.099 -9.175 42.838 1.00 76.19 167 PHE A C 1
ATOM 1317 O O . PHE A 1 167 ? -11.569 -9.826 43.771 1.00 76.19 167 PHE A O 1
ATOM 1324 N N . PRO A 1 168 ? -10.506 -9.783 41.787 1.00 65.75 168 PRO A N 1
ATOM 1325 C CA . PRO A 1 168 ? -10.608 -11.228 41.543 1.00 65.75 168 PRO A CA 1
ATOM 1326 C C . PRO A 1 168 ? -10.032 -12.108 42.658 1.00 65.75 168 PRO A C 1
ATOM 1328 O O . PRO A 1 168 ? -10.481 -13.233 42.843 1.00 65.75 168 PRO A O 1
ATOM 1331 N N . GLU A 1 169 ? -9.050 -11.602 43.408 1.00 62.34 169 GLU A N 1
ATOM 1332 C CA . GLU A 1 169 ? -8.381 -12.312 44.511 1.00 62.34 169 GLU A CA 1
ATOM 1333 C C . GLU A 1 169 ? -9.322 -12.648 45.680 1.00 62.34 169 GLU A C 1
ATOM 1335 O O . GLU A 1 169 ? -9.028 -13.550 46.467 1.00 62.34 169 GLU A O 1
ATOM 1340 N N . TYR A 1 170 ? -10.456 -11.948 45.766 1.00 65.00 170 TYR A N 1
ATOM 1341 C CA . TYR A 1 170 ? -11.416 -12.026 46.868 1.00 65.00 170 TYR A CA 1
ATOM 1342 C C . TYR A 1 170 ? -12.791 -12.537 46.430 1.00 65.00 170 TYR A C 1
ATOM 1344 O O . TYR A 1 170 ? -13.675 -12.700 47.268 1.00 65.00 170 TYR A O 1
ATOM 1352 N N . GLN A 1 171 ? -12.974 -12.819 45.138 1.00 63.97 171 GLN A N 1
ATOM 1353 C CA . GLN A 1 171 ? -14.193 -13.446 44.639 1.00 63.97 171 GLN A CA 1
ATOM 1354 C C . GLN A 1 171 ? -14.207 -14.935 45.007 1.00 63.97 171 GLN A C 1
ATOM 1356 O O . GLN A 1 171 ? -13.162 -15.586 45.100 1.00 63.97 171 GLN A O 1
ATOM 1361 N N . GLU A 1 172 ? -15.404 -15.488 45.221 1.00 55.19 172 GLU A N 1
ATOM 1362 C CA . GLU A 1 172 ? -15.581 -16.932 45.386 1.00 55.19 172 GLU A CA 1
ATOM 1363 C C . GLU A 1 172 ? -14.982 -17.684 44.185 1.00 55.19 172 GLU A C 1
ATOM 1365 O O . GLU A 1 172 ? -14.801 -17.097 43.122 1.00 55.19 172 GLU A O 1
ATOM 1370 N N . SER A 1 173 ? -14.633 -18.967 44.377 1.00 55.00 173 SER A N 1
ATOM 1371 C CA . SER A 1 173 ? -13.909 -19.852 43.437 1.00 55.00 173 SER A CA 1
ATOM 1372 C C . SER A 1 173 ? -14.038 -19.479 41.952 1.00 55.00 173 SER A C 1
ATOM 1374 O O . SER A 1 173 ? -15.125 -19.133 41.511 1.00 55.00 173 SER A O 1
ATOM 1376 N N . SER A 1 174 ? -12.990 -19.682 41.145 1.00 53.09 174 SER A N 1
ATOM 1377 C CA . SER A 1 174 ? -12.923 -19.298 39.717 1.00 53.09 174 SER A CA 1
ATOM 1378 C C . SER A 1 174 ? -14.120 -19.688 38.824 1.00 53.09 174 SER A C 1
ATOM 1380 O O . SER A 1 174 ? -14.255 -19.147 37.728 1.00 53.09 174 SER A O 1
ATOM 1382 N N . GLN A 1 175 ? -14.992 -20.597 39.269 1.00 49.53 175 GLN A N 1
ATOM 1383 C CA . GLN A 1 175 ? -16.244 -20.979 38.611 1.00 49.53 175 GLN A CA 1
ATOM 1384 C C . GLN A 1 175 ? -17.434 -20.021 38.867 1.00 49.53 175 GLN A C 1
ATOM 1386 O O . GLN A 1 175 ? -18.366 -20.031 38.069 1.00 49.53 175 GLN A O 1
ATOM 1391 N N . ASN A 1 176 ? -17.389 -19.167 39.899 1.00 58.09 176 ASN A N 1
ATOM 1392 C CA . ASN A 1 176 ? -18.475 -18.276 40.350 1.00 58.09 176 ASN A CA 1
ATOM 1393 C C . ASN A 1 176 ? -18.031 -16.800 40.470 1.00 58.09 176 ASN A C 1
ATOM 1395 O O . ASN A 1 176 ? -18.489 -16.078 41.354 1.00 58.09 176 ASN A O 1
ATOM 1399 N N . LEU A 1 177 ? -17.126 -16.336 39.602 1.00 63.06 177 LEU A N 1
ATOM 1400 C CA . LEU A 1 177 ? -16.739 -14.920 39.575 1.00 63.06 177 LEU A CA 1
ATOM 1401 C C . LEU A 1 177 ? -17.956 -14.036 39.257 1.00 63.06 177 LEU A C 1
ATOM 1403 O O . LEU A 1 177 ? -18.651 -14.276 38.265 1.00 63.06 177 LEU A O 1
ATOM 1407 N N . HIS A 1 178 ? -18.177 -12.991 40.062 1.00 77.88 178 HIS A N 1
ATOM 1408 C CA . HIS A 1 178 ? -19.239 -12.004 39.829 1.00 77.88 178 HIS A CA 1
ATOM 1409 C C . HIS A 1 178 ? -19.018 -11.250 38.519 1.00 77.88 178 HIS A C 1
ATOM 1411 O O . HIS A 1 178 ? -19.954 -11.076 37.742 1.00 77.88 178 HIS A O 1
ATOM 1417 N N . TYR A 1 179 ? -17.769 -10.855 38.264 1.00 86.38 179 TYR A N 1
ATOM 1418 C CA . TYR A 1 179 ? -17.333 -10.273 37.003 1.00 86.38 179 TYR A CA 1
ATOM 1419 C C . TYR A 1 179 ? -16.008 -10.899 36.585 1.00 86.38 179 TYR A C 1
ATOM 1421 O O . TYR A 1 179 ? -15.032 -10.922 37.334 1.00 86.38 179 TYR A O 1
ATOM 1429 N N . GLN A 1 180 ? -15.953 -11.375 35.350 1.00 85.19 180 GLN A N 1
ATOM 1430 C CA . GLN A 1 180 ? -14.769 -11.969 34.747 1.00 85.19 180 GLN A CA 1
ATOM 1431 C C . GLN A 1 180 ? -13.900 -10.855 34.151 1.00 85.19 180 GLN A C 1
ATOM 1433 O O . GLN A 1 180 ? -13.982 -10.569 32.957 1.00 85.19 180 GLN A O 1
ATOM 1438 N N . LEU A 1 181 ? -13.108 -10.200 35.003 1.00 84.31 181 LEU A N 1
ATOM 1439 C CA . LEU A 1 181 ? -12.218 -9.095 34.633 1.00 84.31 181 LEU A CA 1
ATOM 1440 C C . LEU A 1 181 ? -10.758 -9.557 34.576 1.00 84.31 181 LEU A C 1
ATOM 1442 O O . LEU A 1 181 ? -10.241 -10.150 35.522 1.00 84.31 181 LEU A O 1
ATOM 1446 N N . SER A 1 182 ? -10.077 -9.251 33.476 1.00 83.00 182 SER A N 1
ATOM 1447 C CA . SER A 1 182 ? -8.623 -9.347 33.364 1.00 83.00 182 SER A CA 1
ATOM 1448 C C . SER A 1 182 ? -7.931 -8.099 33.927 1.00 83.00 182 SER A C 1
ATOM 1450 O O . SER A 1 182 ? -8.545 -7.055 34.160 1.00 83.00 182 SER A O 1
ATOM 1452 N N . ASN A 1 183 ? -6.606 -8.169 34.080 1.00 77.19 183 ASN A N 1
ATOM 1453 C CA . ASN A 1 183 ? -5.807 -7.005 34.472 1.00 77.19 183 ASN A CA 1
ATOM 1454 C C . ASN A 1 183 ? -5.940 -5.844 33.473 1.00 77.19 183 ASN A C 1
ATOM 1456 O O . ASN A 1 183 ? -5.929 -4.682 33.878 1.00 77.19 183 ASN A O 1
ATOM 1460 N N . ARG A 1 184 ? -6.069 -6.145 32.172 1.00 81.62 184 ARG A N 1
ATOM 1461 C CA . ARG A 1 184 ? -6.246 -5.123 31.135 1.00 81.62 184 ARG A CA 1
ATOM 1462 C C . ARG A 1 184 ? -7.624 -4.474 31.227 1.00 81.62 184 ARG A C 1
ATOM 1464 O O . ARG A 1 184 ? -7.702 -3.252 31.145 1.00 81.62 184 ARG A O 1
ATOM 1471 N N . ASP A 1 185 ? -8.662 -5.265 31.489 1.00 87.25 185 ASP A N 1
ATOM 1472 C CA . ASP A 1 185 ? -10.027 -4.764 31.683 1.00 87.25 185 ASP A CA 1
ATOM 1473 C C . ASP A 1 185 ? -10.099 -3.777 32.851 1.00 87.25 185 ASP A C 1
ATOM 1475 O O . ASP A 1 185 ? -10.746 -2.737 32.753 1.00 87.25 185 ASP A O 1
ATOM 1479 N N . PHE A 1 186 ? -9.378 -4.054 33.944 1.00 83.81 186 PHE A N 1
ATOM 1480 C CA . PHE A 1 186 ? -9.310 -3.132 35.077 1.00 83.81 186 PHE A CA 1
ATOM 1481 C C . PHE A 1 186 ? -8.646 -1.802 34.693 1.00 83.81 186 PHE A C 1
ATOM 1483 O O . PHE A 1 186 ? -9.116 -0.743 35.102 1.00 83.81 186 PHE A O 1
ATOM 1490 N N . LEU A 1 187 ? -7.564 -1.830 33.907 1.00 85.38 187 LEU A N 1
ATOM 1491 C CA . LEU A 1 187 ? -6.930 -0.601 33.416 1.00 85.38 187 LEU A CA 1
ATOM 1492 C C . LEU A 1 187 ? -7.890 0.202 32.532 1.00 85.38 187 LEU A C 1
ATOM 1494 O O . LEU A 1 187 ? -7.989 1.416 32.690 1.00 85.38 187 LEU A O 1
ATOM 1498 N N . ASP A 1 188 ? -8.630 -0.467 31.647 1.00 88.50 188 ASP A N 1
ATOM 1499 C CA . ASP A 1 188 ? -9.626 0.201 30.813 1.00 88.50 188 ASP A CA 1
ATOM 1500 C C . ASP A 1 188 ? -10.773 0.785 31.667 1.00 88.50 188 ASP A C 1
ATOM 1502 O O . ASP A 1 188 ? -11.188 1.913 31.413 1.00 88.50 188 ASP A O 1
ATOM 1506 N N . LEU A 1 189 ? -11.212 0.110 32.740 1.00 91.12 189 LEU A N 1
ATOM 1507 C CA . LEU A 1 189 ? -12.169 0.660 33.717 1.00 91.12 189 LEU A CA 1
ATOM 1508 C C . LEU A 1 189 ? -11.631 1.899 34.455 1.00 91.12 189 LEU A C 1
ATOM 1510 O O . LEU A 1 189 ? -12.409 2.794 34.778 1.00 91.12 189 LEU A O 1
ATOM 1514 N N . GLN A 1 190 ? -10.324 1.985 34.727 1.00 89.44 190 GLN A N 1
ATOM 1515 C CA . GLN A 1 190 ? -9.712 3.167 35.358 1.00 89.44 190 GLN A CA 1
ATOM 1516 C C . GLN A 1 190 ? -9.709 4.389 34.449 1.00 89.44 190 GLN A C 1
ATOM 1518 O O . GLN A 1 190 ? -9.862 5.507 34.937 1.00 89.44 190 GLN A O 1
ATOM 1523 N N . GLU A 1 191 ? -9.586 4.184 33.145 1.00 89.19 191 GLU A N 1
ATOM 1524 C CA . GLU A 1 191 ? -9.473 5.263 32.162 1.00 89.19 191 GLU A CA 1
ATOM 1525 C C . GLU A 1 191 ? -10.810 5.594 31.475 1.00 89.19 191 GLU A C 1
ATOM 1527 O O . GLU A 1 191 ? -10.924 6.610 30.790 1.00 89.19 191 GLU A O 1
ATOM 1532 N N . VAL A 1 192 ? -11.838 4.762 31.676 1.00 92.56 192 VAL A N 1
ATOM 1533 C CA . VAL A 1 192 ? -13.122 4.806 30.962 1.00 92.56 192 VAL A CA 1
ATOM 1534 C C . VAL A 1 192 ? -13.818 6.165 31.005 1.00 92.56 192 VAL A C 1
ATOM 1536 O O . VAL A 1 192 ? -14.360 6.588 29.992 1.00 92.56 192 VAL A O 1
ATOM 1539 N N . ALA A 1 193 ? -13.778 6.865 32.138 1.00 91.69 193 ALA A N 1
ATOM 1540 C CA . ALA A 1 193 ? -14.391 8.175 32.347 1.00 91.69 193 ALA A CA 1
ATOM 1541 C C . ALA A 1 193 ? -13.333 9.247 32.681 1.00 91.69 193 ALA A C 1
ATOM 1543 O O . ALA A 1 193 ? -13.630 10.239 33.347 1.00 91.69 193 ALA A O 1
ATOM 1544 N N . GLY A 1 194 ? -12.089 9.040 32.234 1.00 88.44 194 GLY A N 1
ATOM 1545 C CA . GLY A 1 194 ? -10.962 9.932 32.501 1.00 88.44 194 GLY A CA 1
ATOM 1546 C C . GLY A 1 194 ? -10.557 9.969 33.977 1.00 88.44 194 GLY A C 1
ATOM 1547 O O . GLY A 1 194 ? -10.532 8.948 34.666 1.00 88.44 194 GLY A O 1
ATOM 1548 N N . ASP A 1 195 ? -10.222 11.160 34.474 1.00 90.69 195 ASP A N 1
ATOM 1549 C CA . ASP A 1 195 ? -9.719 11.322 35.842 1.00 90.69 195 ASP A CA 1
ATOM 1550 C C . ASP A 1 195 ? -10.752 10.909 36.905 1.00 90.69 195 ASP A C 1
ATOM 1552 O O . ASP A 1 195 ? -10.368 10.383 37.947 1.00 90.69 195 ASP A O 1
ATOM 1556 N N . GLU A 1 196 ? -12.053 11.056 36.635 1.00 94.19 196 GLU A N 1
ATOM 1557 C CA . GLU A 1 196 ? -13.109 10.711 37.596 1.00 94.19 196 GLU A CA 1
ATOM 1558 C C . GLU A 1 196 ? -13.200 9.199 37.849 1.00 94.19 196 GLU A C 1
ATOM 1560 O O . GLU A 1 196 ? -13.278 8.771 39.004 1.00 94.19 196 GLU A O 1
ATOM 1565 N N . SER A 1 197 ? -13.113 8.361 36.804 1.00 92.81 197 SER A N 1
ATOM 1566 C CA . SER A 1 197 ? -13.039 6.902 36.990 1.00 92.81 197 SER A CA 1
ATOM 1567 C C . SER A 1 197 ? -11.750 6.490 37.692 1.00 92.81 197 SER A C 1
ATOM 1569 O O . SER A 1 197 ? -11.771 5.595 38.540 1.00 92.81 197 SER A O 1
ATOM 1571 N N . ARG A 1 198 ? -10.633 7.166 37.395 1.00 91.25 198 ARG A N 1
ATOM 1572 C CA . ARG A 1 198 ? -9.338 6.881 38.021 1.00 91.25 198 ARG A CA 1
ATOM 1573 C C . ARG A 1 198 ? -9.364 7.196 39.513 1.00 91.25 198 ARG A C 1
ATOM 1575 O O . ARG A 1 198 ? -8.928 6.372 40.315 1.00 91.25 198 ARG A O 1
ATOM 1582 N N . LEU A 1 199 ? -9.898 8.357 39.892 1.00 92.62 199 LEU A N 1
ATOM 1583 C CA . LEU A 1 199 ? -10.080 8.761 41.287 1.00 92.62 199 LEU A CA 1
ATOM 1584 C C . LEU A 1 199 ? -11.009 7.795 42.021 1.00 92.62 199 LEU A C 1
ATOM 1586 O O . LEU A 1 199 ? -10.655 7.321 43.102 1.00 92.62 199 LEU A O 1
ATOM 1590 N N . TYR A 1 200 ? -12.149 7.451 41.418 1.00 93.94 200 TYR A N 1
ATOM 1591 C CA . TYR A 1 200 ? -13.104 6.520 42.009 1.00 93.94 200 TYR A CA 1
ATOM 1592 C C . TYR A 1 200 ? -12.502 5.125 42.226 1.00 93.94 200 TYR A C 1
ATOM 1594 O O . TYR A 1 200 ? -12.564 4.605 43.338 1.00 93.94 200 TYR A O 1
ATOM 1602 N N . LEU A 1 201 ? -11.850 4.531 41.221 1.00 90.31 201 LEU A N 1
ATOM 1603 C CA . LEU A 1 201 ? -11.259 3.195 41.355 1.00 90.31 201 LEU A CA 1
ATOM 1604 C C . LEU A 1 201 ? -10.002 3.166 42.231 1.00 90.31 201 LEU A C 1
ATOM 1606 O O . LEU A 1 201 ? -9.742 2.153 42.877 1.00 90.31 201 LEU A O 1
ATOM 1610 N N . ASN A 1 202 ? -9.232 4.255 42.306 1.00 88.75 202 ASN A N 1
ATOM 1611 C CA . ASN A 1 202 ? -8.133 4.362 43.268 1.00 88.75 202 ASN A CA 1
ATOM 1612 C C . ASN A 1 202 ? -8.655 4.464 44.703 1.00 88.75 202 ASN A C 1
ATOM 1614 O O . ASN A 1 202 ? -8.115 3.802 45.587 1.00 88.75 202 ASN A O 1
ATOM 1618 N N . ALA A 1 203 ? -9.723 5.234 44.932 1.00 88.88 203 ALA A N 1
ATOM 1619 C CA . ALA A 1 203 ? -10.412 5.252 46.215 1.00 88.88 203 ALA A CA 1
ATOM 1620 C C . ALA A 1 203 ? -10.977 3.865 46.544 1.00 88.88 203 ALA A C 1
ATOM 1622 O O . ALA A 1 203 ? -10.767 3.380 47.647 1.00 88.88 203 ALA A O 1
ATOM 1623 N N . LEU A 1 204 ? -11.597 3.183 45.578 1.00 88.44 204 LEU A N 1
ATOM 1624 C CA . LEU A 1 204 ? -12.098 1.819 45.744 1.00 88.44 204 LEU A CA 1
ATOM 1625 C C . LEU A 1 204 ? -10.983 0.845 46.150 1.00 88.44 204 LEU A C 1
ATOM 1627 O O . LEU A 1 204 ? -11.157 0.077 47.089 1.00 88.44 204 LEU A O 1
ATOM 1631 N N . ARG A 1 205 ? -9.821 0.907 45.484 1.00 84.94 205 ARG A N 1
ATOM 1632 C CA . ARG A 1 205 ? -8.628 0.128 45.854 1.00 84.94 205 ARG A CA 1
ATOM 1633 C C . ARG A 1 205 ? -8.122 0.476 47.248 1.00 84.94 205 ARG A C 1
ATOM 1635 O O . ARG A 1 205 ? -7.703 -0.426 47.955 1.00 84.94 205 ARG A O 1
ATOM 1642 N N . ALA A 1 206 ? -8.137 1.748 47.640 1.00 82.19 206 ALA A N 1
ATOM 1643 C CA . ALA A 1 206 ? -7.698 2.172 48.967 1.00 82.19 206 ALA A CA 1
ATOM 1644 C C . ALA A 1 206 ? -8.663 1.692 50.063 1.00 82.19 206 ALA A C 1
ATOM 1646 O O . ALA A 1 206 ? -8.209 1.163 51.071 1.00 82.19 206 ALA A O 1
ATOM 1647 N N . HIS A 1 207 ? -9.976 1.793 49.827 1.00 80.06 207 HIS A N 1
ATOM 1648 C CA . HIS A 1 207 ? -11.022 1.235 50.695 1.00 80.06 207 HIS A CA 1
ATOM 1649 C C . HIS A 1 207 ? -10.873 -0.274 50.813 1.00 80.06 207 HIS A C 1
ATOM 1651 O O . HIS A 1 207 ? -10.833 -0.807 51.916 1.00 80.06 207 HIS A O 1
ATOM 1657 N N . HIS A 1 208 ? -10.683 -0.961 49.690 1.00 79.94 208 HIS A N 1
ATOM 1658 C CA . HIS A 1 208 ? -10.408 -2.390 49.680 1.00 79.94 208 HIS A CA 1
ATOM 1659 C C . HIS A 1 208 ? -9.119 -2.728 50.446 1.00 79.94 208 HIS A C 1
ATOM 1661 O O . HIS A 1 208 ? -9.136 -3.575 51.325 1.00 79.94 208 HIS A O 1
ATOM 1667 N N . ALA A 1 209 ? -8.012 -2.024 50.216 1.00 74.88 209 ALA A N 1
ATOM 1668 C CA . ALA A 1 209 ? -6.758 -2.257 50.931 1.00 74.88 209 ALA A CA 1
ATOM 1669 C C . ALA A 1 209 ? -6.836 -1.929 52.434 1.00 74.88 209 ALA A C 1
ATOM 1671 O O . ALA A 1 209 ? -6.108 -2.535 53.213 1.00 74.88 209 ALA A O 1
ATOM 1672 N N . GLN A 1 210 ? -7.697 -0.997 52.860 1.00 71.94 210 GLN A N 1
ATOM 1673 C CA . GLN A 1 210 ? -7.959 -0.738 54.279 1.00 71.94 210 GLN A CA 1
ATOM 1674 C C . GLN A 1 210 ? -8.787 -1.867 54.894 1.00 71.94 210 GLN A C 1
ATOM 1676 O O . GLN A 1 210 ? -8.414 -2.377 55.950 1.00 71.94 210 GLN A O 1
ATOM 1681 N N . HIS A 1 211 ? -9.862 -2.288 54.221 1.00 66.94 211 HIS A N 1
ATOM 1682 C CA . HIS A 1 211 ? -10.692 -3.410 54.658 1.00 66.94 211 HIS A CA 1
ATOM 1683 C C . HIS A 1 211 ? -9.908 -4.727 54.684 1.00 66.94 211 HIS A C 1
ATOM 1685 O O . HIS A 1 211 ? -10.086 -5.516 55.595 1.00 66.94 211 HIS A O 1
ATOM 1691 N N . TYR A 1 212 ? -8.979 -4.947 53.757 1.00 64.88 212 TYR A N 1
ATOM 1692 C CA . TYR A 1 212 ? -8.151 -6.155 53.686 1.00 64.88 212 TYR A CA 1
ATOM 1693 C C . TYR A 1 212 ? -6.685 -5.862 54.011 1.00 64.88 212 TYR A C 1
ATOM 1695 O O . TYR A 1 212 ? -5.778 -6.481 53.460 1.00 64.88 212 TYR A O 1
ATOM 1703 N N . SER A 1 213 ? -6.438 -4.908 54.911 1.00 65.06 213 SER A N 1
ATOM 1704 C CA . SER A 1 213 ? -5.082 -4.636 55.380 1.00 65.06 213 SER A CA 1
ATOM 1705 C C . SER A 1 213 ? -4.561 -5.844 56.151 1.00 65.06 213 SER A C 1
ATOM 1707 O O . SER A 1 213 ? -5.233 -6.315 57.073 1.00 65.06 213 SER A O 1
ATOM 1709 N N . ASP A 1 214 ? -3.332 -6.270 55.849 1.00 66.12 214 ASP A N 1
ATOM 1710 C CA . ASP A 1 214 ? -2.593 -7.316 56.572 1.00 66.12 214 ASP A CA 1
ATOM 1711 C C . ASP A 1 214 ? -2.452 -7.052 58.079 1.00 66.12 214 ASP A C 1
ATOM 1713 O O . ASP A 1 214 ? -2.135 -7.951 58.855 1.00 66.12 214 ASP A O 1
ATOM 1717 N N . LYS A 1 215 ? -2.753 -5.822 58.497 1.00 72.88 215 LYS A N 1
ATOM 1718 C CA . LYS A 1 215 ? -2.692 -5.350 59.876 1.00 72.88 215 LYS A CA 1
ATOM 1719 C C . LYS A 1 215 ? -4.029 -5.391 60.604 1.00 72.88 215 LYS A C 1
ATOM 1721 O O . LYS A 1 215 ? -4.084 -4.919 61.730 1.00 72.88 215 LYS A O 1
ATOM 1726 N N . SER A 1 216 ? -5.113 -5.890 60.012 1.00 81.62 216 SER A N 1
ATOM 1727 C CA . SER A 1 216 ? -6.407 -6.003 60.705 1.00 81.62 216 SER A CA 1
ATOM 1728 C C . SER A 1 216 ? -6.672 -7.423 61.206 1.00 81.62 216 SER A C 1
ATOM 1730 O O . SER A 1 216 ? -6.302 -8.410 60.565 1.00 81.62 216 SER A O 1
ATOM 1732 N N . ILE A 1 217 ? -7.359 -7.552 62.346 1.00 86.19 217 ILE A N 1
ATOM 1733 C CA . ILE A 1 217 ? -7.773 -8.876 62.843 1.00 86.19 217 ILE A CA 1
ATOM 1734 C C . ILE A 1 217 ? -8.786 -9.535 61.899 1.00 86.19 217 ILE A C 1
ATOM 1736 O O . ILE A 1 217 ? -8.725 -10.746 61.695 1.00 86.19 217 ILE A O 1
ATOM 1740 N N . GLY A 1 218 ? -9.657 -8.746 61.259 1.00 84.75 218 GLY A N 1
ATOM 1741 C CA . GLY A 1 218 ? -10.572 -9.224 60.225 1.00 84.75 218 GLY A CA 1
ATOM 1742 C C . GLY A 1 218 ? -9.836 -9.883 59.056 1.00 84.75 218 GLY A C 1
ATOM 1743 O O . GLY A 1 218 ? -10.190 -10.992 58.658 1.00 84.75 218 GLY A O 1
ATOM 1744 N N . PHE A 1 219 ? -8.746 -9.279 58.567 1.00 81.06 219 PHE A N 1
ATOM 1745 C CA . PHE A 1 219 ? -7.920 -9.864 57.506 1.00 81.06 219 PHE A CA 1
ATOM 1746 C C . PHE A 1 219 ? -7.245 -11.168 57.934 1.00 81.06 219 PHE A C 1
ATOM 1748 O O . PHE A 1 219 ? -7.225 -12.134 57.169 1.00 81.06 219 PHE A O 1
ATOM 1755 N N . ALA A 1 220 ? -6.730 -11.236 59.163 1.00 84.50 220 ALA A N 1
ATOM 1756 C CA . ALA A 1 220 ? -6.137 -12.464 59.684 1.00 84.50 220 ALA A CA 1
ATOM 1757 C C . ALA A 1 220 ? -7.168 -13.606 59.771 1.00 84.50 220 ALA A C 1
ATOM 1759 O O . ALA A 1 220 ? -6.876 -14.740 59.385 1.00 84.50 220 ALA A O 1
ATOM 1760 N N . ILE A 1 221 ? -8.399 -13.301 60.202 1.00 89.06 221 ILE A N 1
ATOM 1761 C CA . ILE A 1 221 ? -9.512 -14.265 60.240 1.00 89.06 221 ILE A CA 1
ATOM 1762 C C . ILE A 1 221 ? -9.915 -14.679 58.821 1.00 89.06 221 ILE A C 1
ATOM 1764 O O . ILE A 1 221 ? -10.119 -15.867 58.572 1.00 89.06 221 ILE A O 1
ATOM 1768 N N . LYS A 1 222 ? -9.990 -13.736 57.872 1.00 84.06 222 LYS A N 1
ATOM 1769 C CA . LYS A 1 222 ? -10.334 -14.018 56.470 1.00 84.06 222 LYS A CA 1
ATOM 1770 C C . LYS A 1 222 ? -9.278 -14.897 55.805 1.00 84.06 222 LYS A C 1
ATOM 1772 O O . LYS A 1 222 ? -9.625 -15.861 55.129 1.00 84.06 222 LYS A O 1
ATOM 1777 N N . THR A 1 223 ? -8.000 -14.613 56.044 1.00 80.94 223 THR A N 1
ATOM 1778 C CA . THR A 1 223 ? -6.865 -15.404 55.544 1.00 80.94 223 THR A CA 1
ATOM 1779 C C . THR A 1 223 ? -6.929 -16.835 56.069 1.00 80.94 223 THR A C 1
ATOM 1781 O O . THR A 1 223 ? -6.812 -17.783 55.288 1.00 80.94 223 THR A O 1
ATOM 1784 N N . LEU A 1 224 ? -7.212 -17.003 57.366 1.00 88.31 224 LEU A N 1
ATOM 1785 C CA . LEU A 1 224 ? -7.457 -18.316 57.955 1.00 88.31 224 LEU A CA 1
ATOM 1786 C C . LEU A 1 224 ? -8.663 -19.003 57.296 1.00 88.31 224 LEU A C 1
ATOM 1788 O O . LEU A 1 224 ? -8.551 -20.146 56.862 1.00 88.31 224 LEU A O 1
ATOM 1792 N N . ALA A 1 225 ? -9.796 -18.312 57.156 1.00 85.56 225 ALA A N 1
ATOM 1793 C CA . ALA A 1 225 ? -11.004 -18.863 56.544 1.00 85.56 225 ALA A CA 1
ATOM 1794 C C . ALA A 1 225 ? -10.767 -19.330 55.096 1.00 85.56 225 ALA A C 1
ATOM 1796 O O . ALA A 1 225 ? -11.194 -20.428 54.732 1.00 85.56 225 ALA A O 1
ATOM 1797 N N . ILE A 1 226 ? -10.044 -18.548 54.286 1.00 77.62 226 ILE A N 1
ATOM 1798 C CA . ILE A 1 226 ? -9.669 -18.898 52.907 1.00 77.62 226 ILE A CA 1
ATOM 1799 C C . ILE A 1 226 ? -8.756 -20.126 52.889 1.00 77.62 226 ILE A C 1
ATOM 1801 O O . ILE A 1 226 ? -8.996 -21.040 52.102 1.00 77.62 226 ILE A O 1
ATOM 1805 N N . ALA A 1 227 ? -7.733 -20.179 53.746 1.00 78.81 227 ALA A N 1
ATOM 1806 C CA . ALA A 1 227 ? -6.826 -21.324 53.822 1.00 78.81 227 ALA A CA 1
ATOM 1807 C C . ALA A 1 227 ? -7.569 -22.610 54.224 1.00 78.81 227 ALA A C 1
ATOM 1809 O O . ALA A 1 227 ? -7.378 -23.654 53.599 1.00 78.81 227 ALA A O 1
ATOM 1810 N N . LEU A 1 228 ? -8.483 -22.520 55.196 1.00 83.69 228 LEU A N 1
ATOM 1811 C CA . LEU A 1 228 ? -9.350 -23.627 55.608 1.00 83.69 228 LEU A CA 1
ATOM 1812 C C . LEU A 1 228 ? -10.281 -24.086 54.478 1.00 83.69 228 LEU A C 1
ATOM 1814 O O . LEU A 1 228 ? -10.448 -25.289 54.289 1.00 83.69 228 LEU A O 1
ATOM 1818 N N . LYS A 1 229 ? -10.858 -23.152 53.705 1.00 79.50 229 LYS A N 1
ATOM 1819 C CA . LYS A 1 229 ? -11.721 -23.478 52.557 1.00 79.50 229 LYS A CA 1
ATOM 1820 C C . LYS A 1 229 ? -10.932 -24.148 51.440 1.00 79.50 229 LYS A C 1
ATOM 1822 O O . LYS A 1 229 ? -11.359 -25.170 50.919 1.00 79.50 229 LYS A O 1
ATOM 1827 N N . LYS A 1 230 ? -9.768 -23.589 51.094 1.00 72.06 230 LYS A N 1
ATOM 1828 C CA . LYS A 1 230 ? -8.873 -24.132 50.066 1.00 72.06 230 LYS A CA 1
ATOM 1829 C C . LYS A 1 230 ? -8.373 -25.520 50.428 1.00 72.06 230 LYS A C 1
ATOM 1831 O O . LYS A 1 230 ? -8.230 -26.326 49.532 1.00 72.06 230 LYS A O 1
ATOM 1836 N N . GLY A 1 231 ? -8.130 -25.815 51.703 1.00 71.00 231 GLY A N 1
ATOM 1837 C CA . GLY A 1 231 ? -7.719 -27.151 52.136 1.00 71.00 231 GLY A CA 1
ATOM 1838 C C . GLY A 1 231 ? -8.861 -28.142 52.362 1.00 71.00 231 GLY A C 1
ATOM 1839 O O . GLY A 1 231 ? -8.589 -29.280 52.739 1.00 71.00 231 GLY A O 1
ATOM 1840 N N . SER A 1 232 ? -10.124 -27.743 52.176 1.00 74.81 232 SER A N 1
ATOM 1841 C CA . SER A 1 232 ? -11.277 -28.621 52.379 1.00 74.81 232 SER A CA 1
ATOM 1842 C C . SER A 1 232 ? -11.636 -29.412 51.115 1.00 74.81 232 SER A C 1
ATOM 1844 O O . SER A 1 232 ? -11.302 -29.037 49.990 1.00 74.81 232 SER A O 1
ATOM 1846 N N . VAL A 1 233 ? -12.386 -30.504 51.296 1.00 67.19 233 VAL A N 1
ATOM 1847 C CA . VAL A 1 233 ? -12.927 -31.310 50.186 1.00 67.19 233 VAL A CA 1
ATOM 1848 C C . VAL A 1 233 ? -13.823 -30.470 49.270 1.00 67.19 233 VAL A C 1
ATOM 1850 O O . VAL A 1 233 ? -13.813 -30.669 48.058 1.00 67.19 233 VAL A O 1
ATOM 1853 N N . SER A 1 234 ? -14.565 -29.502 49.822 1.00 59.78 234 SER A N 1
ATOM 1854 C CA . SER A 1 234 ? -15.419 -28.608 49.031 1.00 59.78 234 SER A CA 1
ATOM 1855 C C . SER A 1 234 ? -14.606 -27.614 48.189 1.00 59.78 234 SER A C 1
ATOM 1857 O O . SER A 1 234 ? -15.072 -27.203 47.130 1.00 59.78 234 SER A O 1
ATOM 1859 N N . GLY A 1 235 ? -13.387 -27.260 48.618 1.00 54.94 235 GLY A N 1
ATOM 1860 C CA . GLY A 1 235 ? -12.475 -26.380 47.882 1.00 54.94 235 GLY A CA 1
ATOM 1861 C C . GLY A 1 235 ? -11.632 -27.076 46.807 1.00 54.94 235 GLY A C 1
ATOM 1862 O O . GLY A 1 235 ? -11.323 -26.453 45.794 1.00 54.94 235 GLY A O 1
ATOM 1863 N N . LEU A 1 236 ? -11.274 -28.353 46.996 1.00 59.91 236 LEU A N 1
ATOM 1864 C CA . LEU A 1 236 ? -10.384 -29.112 46.089 1.00 59.91 236 LEU A CA 1
ATOM 1865 C C . LEU A 1 236 ? -11.079 -30.256 45.332 1.00 59.91 236 LEU A C 1
ATOM 1867 O O . LEU A 1 236 ? -10.456 -30.949 44.529 1.00 59.91 236 LEU A O 1
ATOM 1871 N N . GLY A 1 237 ? -12.377 -30.458 45.564 1.00 48.19 237 GLY A N 1
ATOM 1872 C CA . GLY A 1 237 ? -13.239 -31.369 44.808 1.00 48.19 237 GLY A CA 1
ATOM 1873 C C . GLY A 1 237 ? -13.109 -32.857 45.155 1.00 48.19 237 GLY A C 1
ATOM 1874 O O . GLY A 1 237 ? -13.952 -33.642 44.727 1.00 48.19 237 GLY A O 1
ATOM 1875 N N . SER A 1 238 ? -12.098 -33.274 45.928 1.00 55.34 238 SER A N 1
ATOM 1876 C CA . SER A 1 238 ? -11.948 -34.660 46.405 1.00 55.34 238 SER A CA 1
ATOM 1877 C C . SER A 1 238 ? -11.057 -34.766 47.648 1.00 55.34 238 SER A C 1
ATOM 1879 O O . SER A 1 238 ? -10.202 -33.912 47.883 1.00 55.34 238 SER A O 1
ATOM 1881 N N . GLU A 1 239 ? -11.238 -35.832 48.435 1.00 57.38 239 GLU A N 1
ATOM 1882 C CA . GLU A 1 239 ? -10.450 -36.101 49.652 1.00 57.38 239 GLU A CA 1
ATOM 1883 C C . GLU A 1 239 ? -8.954 -36.319 49.372 1.00 57.38 239 GLU A C 1
ATOM 1885 O O . GLU A 1 239 ? -8.124 -35.946 50.195 1.00 57.38 239 GLU A O 1
ATOM 1890 N N . GLU A 1 240 ? -8.595 -36.861 48.202 1.00 47.16 240 GLU A N 1
ATOM 1891 C CA . GLU A 1 240 ? -7.203 -37.166 47.825 1.00 47.16 240 GLU A CA 1
ATOM 1892 C C . GLU A 1 240 ? -6.334 -35.919 47.604 1.00 47.16 240 GLU A C 1
ATOM 1894 O O . GLU A 1 240 ? -5.113 -35.991 47.730 1.00 47.16 240 GLU A O 1
ATOM 1899 N N . HIS A 1 241 ? -6.954 -34.781 47.279 1.00 48.56 241 HIS A N 1
ATOM 1900 C CA . HIS A 1 241 ? -6.250 -33.545 46.936 1.00 48.56 241 HIS A CA 1
ATOM 1901 C C . HIS A 1 241 ? -6.181 -32.550 48.098 1.00 48.56 241 HIS A C 1
ATOM 1903 O O . HIS A 1 241 ? -5.434 -31.584 48.001 1.00 48.56 241 HIS A O 1
ATOM 1909 N N . ALA A 1 242 ? -6.918 -32.776 49.193 1.00 57.66 242 ALA A N 1
ATOM 1910 C CA . ALA A 1 242 ? -6.951 -31.891 50.354 1.00 57.66 242 ALA A CA 1
ATOM 1911 C C . ALA A 1 242 ? -5.555 -31.729 50.999 1.00 57.66 242 ALA A C 1
ATOM 1913 O O . ALA A 1 242 ? -5.037 -32.631 51.661 1.00 57.66 242 ALA A O 1
ATOM 1914 N N . GLU A 1 243 ? -4.926 -30.562 50.821 1.00 57.28 243 GLU A N 1
ATOM 1915 C CA . GLU A 1 243 ? -3.573 -30.296 51.323 1.00 57.28 243 GLU A CA 1
ATOM 1916 C C . GLU A 1 243 ? -3.559 -29.962 52.826 1.00 57.28 243 GLU A C 1
ATOM 1918 O O . GLU A 1 243 ? -3.624 -28.804 53.245 1.00 57.28 243 GLU A O 1
ATOM 1923 N N . SER A 1 244 ? -3.372 -30.985 53.666 1.00 62.12 244 SER A N 1
ATOM 1924 C CA . SER A 1 244 ? -3.267 -30.827 55.129 1.00 62.12 244 SER A CA 1
ATOM 1925 C C . SER A 1 244 ? -2.117 -29.911 55.584 1.00 62.12 244 SER A C 1
ATOM 1927 O O . SER A 1 244 ? -2.147 -29.435 56.719 1.00 62.12 244 SER A O 1
ATOM 1929 N N . ARG A 1 245 ? -1.097 -29.671 54.747 1.00 64.19 245 ARG A N 1
ATOM 1930 C CA . ARG A 1 245 ? 0.090 -28.882 55.117 1.00 64.19 245 ARG A CA 1
ATOM 1931 C C . ARG A 1 245 ? -0.159 -27.372 55.085 1.00 64.19 245 ARG A C 1
ATOM 1933 O O . ARG A 1 245 ? 0.207 -26.698 56.040 1.00 64.19 245 ARG A O 1
ATOM 1940 N N . VAL A 1 246 ? -0.816 -26.862 54.041 1.00 63.47 246 VAL A N 1
ATOM 1941 C CA . VAL A 1 246 ? -1.150 -25.429 53.907 1.00 63.47 246 VAL A CA 1
ATOM 1942 C C . VAL A 1 246 ? -2.110 -24.994 55.017 1.00 63.47 246 VAL A C 1
ATOM 1944 O O . VAL A 1 246 ? -1.950 -23.932 55.612 1.00 63.47 246 VAL A O 1
ATOM 1947 N N . VAL A 1 247 ? -3.067 -25.861 55.360 1.00 77.69 247 VAL A N 1
ATOM 1948 C CA . VAL A 1 247 ? -3.992 -25.646 56.482 1.00 77.69 247 VAL A CA 1
ATOM 1949 C C . VAL A 1 247 ? -3.264 -25.647 57.829 1.00 77.69 247 VAL A C 1
ATOM 1951 O O . VAL A 1 247 ? -3.538 -24.797 58.672 1.00 77.69 247 VAL A O 1
ATOM 1954 N N . ALA A 1 248 ? -2.330 -26.579 58.037 1.00 78.94 248 ALA A N 1
ATOM 1955 C CA . ALA A 1 248 ? -1.552 -26.673 59.271 1.00 78.94 248 ALA A CA 1
ATOM 1956 C C . ALA A 1 248 ? -0.687 -25.422 59.518 1.00 78.94 248 ALA A C 1
ATOM 1958 O O . ALA A 1 248 ? -0.664 -24.896 60.632 1.00 78.94 248 ALA A O 1
ATOM 1959 N N . GLU A 1 249 ? -0.017 -24.919 58.477 1.00 80.75 249 GLU A N 1
ATOM 1960 C CA . GLU A 1 249 ? 0.777 -23.685 58.545 1.00 80.75 249 GLU A CA 1
ATOM 1961 C C . GLU A 1 249 ? -0.123 -22.476 58.870 1.00 80.75 249 GLU A C 1
ATOM 1963 O O . GLU A 1 249 ? 0.129 -21.780 59.851 1.00 80.75 249 GLU A O 1
ATOM 1968 N N . ALA A 1 250 ? -1.259 -22.316 58.181 1.00 83.88 250 ALA A N 1
ATOM 1969 C CA . ALA A 1 250 ? -2.189 -21.208 58.430 1.00 83.88 250 ALA A CA 1
ATOM 1970 C C . ALA A 1 250 ? -2.820 -21.217 59.839 1.00 83.88 250 ALA A C 1
ATOM 1972 O O . ALA A 1 250 ? -2.951 -20.163 60.466 1.00 83.88 250 ALA A O 1
ATOM 1973 N N . ILE A 1 251 ? -3.199 -22.390 60.369 1.00 88.19 251 ILE A N 1
ATOM 1974 C CA . ILE A 1 251 ? -3.727 -22.512 61.743 1.00 88.19 251 ILE A CA 1
ATOM 1975 C C . ILE A 1 251 ? -2.660 -22.100 62.759 1.00 88.19 251 ILE A C 1
ATOM 1977 O O . ILE A 1 251 ? -2.972 -21.426 63.743 1.00 88.19 251 ILE A O 1
ATOM 1981 N N . LYS A 1 252 ? -1.405 -22.500 62.532 1.00 86.19 252 LYS A N 1
ATOM 1982 C CA . LYS A 1 252 ? -0.292 -22.152 63.412 1.00 86.19 252 LYS A CA 1
ATOM 1983 C C . LYS A 1 252 ? 0.024 -20.661 63.378 1.00 86.19 252 LYS A C 1
ATOM 1985 O O . LYS A 1 252 ? 0.131 -20.062 64.444 1.00 86.19 252 LYS A O 1
ATOM 1990 N N . ASP A 1 253 ? 0.119 -20.069 62.195 1.00 85.31 253 ASP A N 1
ATOM 1991 C CA . ASP A 1 253 ? 0.413 -18.642 62.045 1.00 85.31 253 ASP A CA 1
ATOM 1992 C C . ASP A 1 253 ? -0.670 -17.790 62.717 1.00 85.31 253 ASP A C 1
ATOM 1994 O O . ASP A 1 253 ? -0.368 -16.851 63.457 1.00 85.31 253 ASP A O 1
ATOM 1998 N N . PHE A 1 254 ? -1.941 -18.173 62.555 1.00 91.00 254 PHE A N 1
ATOM 1999 C CA . PHE A 1 254 ? -3.042 -17.502 63.238 1.00 91.00 254 PHE A CA 1
ATOM 2000 C C . PHE A 1 254 ? -3.032 -17.736 64.757 1.00 91.00 254 PHE A C 1
ATOM 2002 O O . PHE A 1 254 ? -3.336 -16.818 65.514 1.00 91.00 254 PHE A O 1
ATOM 2009 N N . TYR A 1 255 ? -2.664 -18.930 65.232 1.00 91.94 255 TYR A N 1
ATOM 2010 C CA . TYR A 1 255 ? -2.506 -19.215 66.664 1.00 91.94 255 TYR A CA 1
ATOM 2011 C C . TYR A 1 255 ? -1.413 -18.353 67.306 1.00 91.94 255 TYR A C 1
ATOM 2013 O O . TYR A 1 255 ? -1.609 -17.791 68.390 1.00 91.94 255 TYR A O 1
ATOM 2021 N N . ASP A 1 256 ? -0.263 -18.245 66.643 1.00 88.31 256 ASP A N 1
ATOM 2022 C CA . ASP A 1 256 ? 0.850 -17.430 67.110 1.00 88.31 256 ASP A CA 1
ATOM 2023 C C . ASP A 1 256 ? 0.439 -15.953 67.114 1.00 88.31 256 ASP A C 1
ATOM 2025 O O . ASP A 1 256 ? 0.581 -15.297 68.147 1.00 88.31 256 ASP A O 1
ATOM 2029 N N . LEU A 1 257 ? -0.185 -15.454 66.041 1.00 88.00 257 LEU A N 1
ATOM 2030 C CA . LEU A 1 257 ? -0.755 -14.105 65.997 1.00 88.00 257 LEU A CA 1
ATOM 2031 C C . LEU A 1 257 ? -1.742 -13.864 67.147 1.00 88.00 257 LEU A C 1
ATOM 2033 O O . LEU A 1 257 ? -1.566 -12.919 67.915 1.00 88.00 257 LEU A O 1
ATOM 2037 N N . TRP A 1 258 ? -2.747 -14.733 67.303 1.00 90.81 258 TRP A N 1
ATOM 2038 C CA . TRP A 1 258 ? -3.807 -14.602 68.306 1.00 90.81 258 TRP A CA 1
ATOM 2039 C C . TRP A 1 258 ? -3.234 -14.429 69.712 1.00 90.81 258 TRP A C 1
ATOM 2041 O O . TRP A 1 258 ? -3.680 -13.564 70.462 1.00 90.81 258 TRP A O 1
ATOM 2051 N N . ASN A 1 259 ? -2.201 -15.193 70.065 1.00 88.06 259 ASN A N 1
ATOM 2052 C CA . ASN A 1 259 ? -1.570 -15.108 71.382 1.00 88.06 259 ASN A CA 1
ATOM 2053 C C . ASN A 1 259 ? -0.768 -13.824 71.621 1.00 88.06 259 ASN A C 1
ATOM 2055 O O . ASN A 1 259 ? -0.629 -13.420 72.779 1.00 88.06 259 ASN A O 1
ATOM 2059 N N . HIS A 1 260 ? -0.276 -13.179 70.562 1.00 86.44 260 HIS A N 1
ATOM 2060 C CA . HIS A 1 260 ? 0.440 -11.904 70.641 1.00 86.44 260 HIS A CA 1
ATOM 2061 C C . HIS A 1 260 ? -0.494 -10.684 70.626 1.00 86.44 260 HIS A C 1
ATOM 2063 O O . HIS A 1 260 ? -0.051 -9.585 70.959 1.00 86.44 260 HIS A O 1
ATOM 2069 N N . LEU A 1 261 ? -1.783 -10.856 70.304 1.00 87.25 261 LEU A N 1
ATOM 2070 C CA . LEU A 1 261 ? -2.750 -9.757 70.307 1.00 87.25 261 LEU A CA 1
ATOM 2071 C C . LEU A 1 261 ? -2.988 -9.185 71.722 1.00 87.25 261 LEU A C 1
ATOM 2073 O O . LEU A 1 261 ? -3.071 -9.947 72.704 1.00 87.25 261 LEU A O 1
ATOM 2077 N N . PRO A 1 262 ? -3.211 -7.858 71.829 1.00 87.38 262 PRO A N 1
ATOM 2078 C CA . PRO A 1 262 ? -3.703 -7.212 73.042 1.00 87.38 262 PRO A CA 1
ATOM 2079 C C . PRO A 1 262 ? -4.909 -7.941 73.647 1.00 87.38 262 PRO A C 1
ATOM 2081 O O . PRO A 1 262 ? -5.776 -8.467 72.940 1.00 87.38 262 PRO A O 1
ATOM 2084 N N . ILE A 1 263 ? -4.971 -7.977 74.979 1.00 84.56 263 ILE A N 1
ATOM 2085 C CA . ILE A 1 263 ? -6.014 -8.702 75.725 1.00 84.56 263 ILE A CA 1
ATOM 2086 C C . ILE A 1 263 ? -7.403 -8.147 75.390 1.00 84.56 263 ILE A C 1
ATOM 2088 O O . ILE A 1 263 ? -8.378 -8.894 75.330 1.00 84.56 263 ILE A O 1
ATOM 2092 N N . GLU A 1 264 ? -7.486 -6.845 75.149 1.00 84.81 264 GLU A N 1
ATOM 2093 C CA . GLU A 1 264 ? -8.685 -6.109 74.777 1.00 84.81 264 GLU A CA 1
ATOM 2094 C C . GLU A 1 264 ? -9.236 -6.612 73.438 1.00 84.81 264 GLU A C 1
ATOM 2096 O O . GLU A 1 264 ? -10.411 -6.960 73.360 1.00 84.81 264 GLU A O 1
ATOM 2101 N N . ILE A 1 265 ? -8.378 -6.755 72.420 1.00 85.62 265 ILE A N 1
ATOM 2102 C CA . ILE A 1 265 ? -8.762 -7.263 71.093 1.00 85.62 265 ILE A CA 1
ATOM 2103 C C . ILE A 1 265 ? -9.233 -8.715 71.193 1.00 85.62 265 ILE A C 1
ATOM 2105 O O . ILE A 1 265 ? -10.309 -9.050 70.696 1.00 85.62 265 ILE A O 1
ATOM 2109 N N . ARG A 1 266 ? -8.482 -9.570 71.901 1.00 88.88 266 ARG A N 1
ATOM 2110 C CA . ARG A 1 266 ? -8.867 -10.976 72.108 1.00 88.88 266 ARG A CA 1
ATOM 2111 C C . ARG A 1 266 ? -10.204 -11.129 72.821 1.00 88.88 266 ARG A C 1
ATOM 2113 O O . ARG A 1 266 ? -10.973 -12.019 72.470 1.00 88.88 266 ARG A O 1
ATOM 2120 N N . LYS A 1 267 ? -10.492 -10.281 73.813 1.00 86.25 267 LYS A N 1
ATOM 2121 C CA . LYS A 1 267 ? -11.782 -10.289 74.517 1.00 86.25 267 LYS A CA 1
ATOM 2122 C C . LYS A 1 267 ? -12.919 -9.850 73.603 1.00 86.25 267 LYS A C 1
ATOM 2124 O O . LYS A 1 267 ? -13.934 -10.540 73.561 1.00 86.25 267 LYS A O 1
ATOM 2129 N N . THR A 1 268 ? -12.752 -8.755 72.866 1.00 86.50 268 THR A N 1
ATOM 2130 C CA . THR A 1 268 ? -13.784 -8.227 71.961 1.00 86.50 268 THR A CA 1
ATOM 2131 C C . THR A 1 268 ? -14.102 -9.224 70.849 1.00 86.50 268 THR A C 1
ATOM 2133 O O . THR A 1 268 ? -15.232 -9.688 70.736 1.00 86.50 268 THR A O 1
ATOM 2136 N N . VAL A 1 269 ? -13.091 -9.647 70.089 1.00 89.06 269 VAL A N 1
ATOM 2137 C CA . VAL A 1 269 ? -13.272 -10.567 68.957 1.00 89.06 269 VAL A CA 1
ATOM 2138 C C . VAL A 1 269 ? -13.682 -11.958 69.450 1.00 89.06 269 VAL A C 1
ATOM 2140 O O . VAL A 1 269 ? -14.632 -12.552 68.951 1.00 89.06 269 VAL A O 1
ATOM 2143 N N . GLY A 1 270 ? -13.020 -12.473 70.489 1.00 87.06 270 GLY A N 1
ATOM 2144 C CA . GLY A 1 270 ? -13.217 -13.842 70.965 1.00 87.06 270 GLY A CA 1
ATOM 2145 C C . GLY A 1 270 ? -14.551 -14.108 71.666 1.00 87.06 270 GLY A C 1
ATOM 2146 O O . GLY A 1 270 ? -14.998 -15.256 71.686 1.00 87.06 270 GLY A O 1
ATOM 2147 N N . SER A 1 271 ? -15.199 -13.078 72.224 1.00 88.19 271 SER A N 1
ATOM 2148 C CA . SER A 1 271 ? -16.511 -13.196 72.886 1.00 88.19 271 SER A CA 1
ATOM 2149 C C . SER A 1 271 ? -17.708 -13.057 71.940 1.00 88.19 271 SER A C 1
ATOM 2151 O O . SER A 1 271 ? -18.844 -13.251 72.370 1.00 88.19 271 SER A O 1
ATOM 2153 N N . THR A 1 272 ? -17.465 -12.765 70.661 1.00 88.69 272 THR A N 1
ATOM 2154 C CA . THR A 1 272 ? -18.515 -12.552 69.657 1.00 88.69 272 THR A CA 1
ATOM 2155 C C . THR A 1 272 ? -19.263 -13.848 69.354 1.00 88.69 272 THR A C 1
ATOM 2157 O O . THR A 1 272 ? -18.628 -14.876 69.126 1.00 88.69 272 THR A O 1
ATOM 2160 N N . ILE A 1 273 ? -20.598 -13.805 69.348 1.00 86.00 273 ILE A N 1
ATOM 2161 C CA . ILE A 1 273 ? -21.483 -14.945 69.058 1.00 86.00 273 ILE A CA 1
ATOM 2162 C C . ILE A 1 273 ? -22.140 -14.715 67.699 1.00 86.00 273 ILE A C 1
ATOM 2164 O O . ILE A 1 273 ? -22.695 -13.645 67.466 1.00 86.00 273 ILE A O 1
ATOM 2168 N N . LEU A 1 274 ? -22.129 -15.733 66.839 1.00 80.69 274 LEU A N 1
ATOM 2169 C CA . LEU A 1 274 ? -22.752 -15.667 65.517 1.00 80.69 274 LEU A CA 1
ATOM 2170 C C . LEU A 1 274 ? -24.271 -15.818 65.634 1.00 80.69 274 LEU A C 1
ATOM 2172 O O . LEU A 1 274 ? -24.779 -16.841 66.102 1.00 80.69 274 LEU A O 1
ATOM 2176 N N . ILE A 1 275 ? -25.014 -14.795 65.220 1.00 76.06 275 ILE A N 1
ATOM 2177 C CA . ILE A 1 275 ? -26.475 -14.781 65.288 1.00 76.06 275 ILE A CA 1
ATOM 2178 C C . ILE A 1 275 ? -27.019 -15.622 64.132 1.00 76.06 275 ILE A C 1
ATOM 2180 O O . ILE A 1 275 ? -26.776 -15.329 62.967 1.00 76.06 275 ILE A O 1
ATOM 2184 N N . GLY A 1 276 ? -27.779 -16.674 64.444 1.00 69.12 276 GLY A N 1
ATOM 2185 C CA . GLY A 1 276 ? -28.452 -17.495 63.429 1.00 69.12 276 GLY A CA 1
ATOM 2186 C C . GLY A 1 276 ? -27.555 -18.473 62.657 1.00 69.12 276 GLY A C 1
ATOM 2187 O O . GLY A 1 276 ? -28.053 -19.120 61.739 1.00 69.12 276 GLY A O 1
ATOM 2188 N N . TYR A 1 277 ? -26.280 -18.630 63.037 1.00 67.88 277 TYR A N 1
ATOM 2189 C CA . TYR A 1 277 ? -25.336 -19.549 62.393 1.00 67.88 277 TYR A CA 1
ATOM 2190 C C . TYR A 1 277 ? -24.706 -20.522 63.402 1.00 67.88 277 TYR A C 1
ATOM 2192 O O . TYR A 1 277 ? -23.973 -20.119 64.304 1.00 67.88 277 TYR A O 1
ATOM 2200 N N . GLY A 1 278 ? -24.971 -21.822 63.238 1.00 64.56 278 GLY A N 1
ATOM 2201 C CA . GLY A 1 278 ? -24.489 -22.866 64.150 1.00 64.56 278 GLY A CA 1
ATOM 2202 C C . GLY A 1 278 ? -25.152 -22.848 65.538 1.00 64.56 278 GLY A C 1
ATOM 2203 O O . GLY A 1 278 ? -26.218 -22.269 65.739 1.00 64.56 278 GLY A O 1
ATOM 2204 N N . ASN A 1 279 ? -24.528 -23.530 66.504 1.00 65.56 279 ASN A N 1
ATOM 2205 C CA . ASN A 1 279 ? -24.875 -23.407 67.926 1.00 65.56 279 ASN A CA 1
ATOM 2206 C C . ASN A 1 279 ? -24.332 -22.070 68.476 1.00 65.56 279 ASN A C 1
ATOM 2208 O O . ASN A 1 279 ? -23.428 -21.501 67.871 1.00 65.56 279 ASN A O 1
ATOM 2212 N N . ALA A 1 280 ? -24.834 -21.596 69.628 1.00 71.62 280 ALA A N 1
ATOM 2213 C CA . ALA A 1 280 ? -24.452 -20.327 70.277 1.00 71.62 280 ALA A CA 1
ATOM 2214 C C . ALA A 1 280 ? -23.011 -20.320 70.840 1.00 71.62 280 ALA A C 1
ATOM 2216 O O . ALA A 1 280 ? -22.787 -20.092 72.030 1.00 71.62 280 ALA A O 1
ATOM 2217 N N . HIS A 1 281 ? -22.041 -20.625 69.985 1.00 83.94 281 HIS A N 1
ATOM 2218 C CA . HIS A 1 281 ? -20.623 -20.623 70.279 1.00 83.94 281 HIS A CA 1
ATOM 2219 C C . HIS A 1 281 ? -20.021 -19.251 70.002 1.00 83.94 281 HIS A C 1
ATOM 2221 O O . HIS A 1 281 ? -20.436 -18.546 69.078 1.00 83.94 281 HIS A O 1
ATOM 2227 N N . THR A 1 282 ? -19.016 -18.888 70.790 1.00 87.75 282 THR A N 1
ATOM 2228 C CA . THR A 1 282 ? -18.227 -17.692 70.531 1.00 87.75 282 THR A CA 1
ATOM 2229 C C . THR A 1 282 ? -17.180 -17.956 69.452 1.00 87.75 282 THR A C 1
ATOM 2231 O O . THR A 1 282 ? -16.744 -19.091 69.238 1.00 87.75 282 THR A O 1
ATOM 2234 N N . LEU A 1 283 ? -16.715 -16.896 68.799 1.00 88.38 283 LEU A N 1
ATOM 2235 C CA . LEU A 1 283 ? -15.687 -16.973 67.766 1.00 88.38 283 LEU A CA 1
ATOM 2236 C C . LEU A 1 283 ? -14.387 -17.615 68.283 1.00 88.38 283 LEU A C 1
ATOM 2238 O O . LEU A 1 283 ? -13.762 -18.413 67.587 1.00 88.38 283 LEU A O 1
ATOM 2242 N N . TYR A 1 284 ? -14.030 -17.365 69.548 1.00 90.50 284 TYR A N 1
ATOM 2243 C CA . TYR A 1 284 ? -12.889 -18.024 70.185 1.00 90.50 284 TYR A CA 1
ATOM 2244 C C . TYR A 1 284 ? -13.062 -19.540 70.321 1.00 90.50 284 TYR A C 1
ATOM 2246 O O . TYR A 1 284 ? -12.076 -20.260 70.212 1.00 90.50 284 TYR A O 1
ATOM 2254 N N . GLN A 1 285 ? -14.282 -20.054 70.498 1.00 88.38 285 GLN A N 1
ATOM 2255 C CA . GLN A 1 285 ? -14.512 -21.502 70.553 1.00 88.38 285 GLN A CA 1
ATOM 2256 C C . GLN A 1 285 ? -14.264 -22.158 69.186 1.00 88.38 285 GLN A C 1
ATOM 2258 O O . GLN A 1 285 ? -13.687 -23.244 69.129 1.00 88.38 285 GLN A O 1
ATOM 2263 N N . TYR A 1 286 ? -14.604 -21.478 68.085 1.00 89.06 286 TYR A N 1
ATOM 2264 C CA . TYR A 1 286 ? -14.251 -21.928 66.733 1.00 89.06 286 TYR A CA 1
ATOM 2265 C C . TYR A 1 286 ? -12.732 -21.910 66.496 1.00 89.06 286 TYR A C 1
ATOM 2267 O O . TYR A 1 286 ? -12.189 -22.883 65.973 1.00 89.06 286 TYR A O 1
ATOM 2275 N N . PHE A 1 287 ? -12.021 -20.864 66.938 1.00 91.31 287 PHE A N 1
ATOM 2276 C CA . PHE A 1 287 ? -10.549 -20.842 66.899 1.00 91.31 287 PHE A CA 1
ATOM 2277 C C . PHE A 1 287 ? -9.940 -21.965 67.743 1.00 91.31 287 PHE A C 1
ATOM 2279 O O . PHE A 1 287 ? -9.045 -22.679 67.295 1.00 91.31 287 PHE A O 1
ATOM 2286 N N . LEU A 1 288 ? -10.462 -22.169 68.951 1.00 88.75 288 LEU A N 1
ATOM 2287 C CA . LEU A 1 288 ? -9.983 -23.176 69.887 1.00 88.75 288 LEU A CA 1
ATOM 2288 C C . LEU A 1 288 ? -10.184 -24.602 69.356 1.00 88.75 288 LEU A C 1
ATOM 2290 O O . LEU A 1 288 ? -9.319 -25.449 69.574 1.00 88.75 288 LEU A O 1
ATOM 2294 N N . ALA A 1 289 ? -11.265 -24.863 68.614 1.00 87.44 289 ALA A N 1
ATOM 2295 C CA . ALA A 1 289 ? -11.477 -26.137 67.926 1.00 87.44 289 ALA A CA 1
ATOM 2296 C C . ALA A 1 289 ? -10.370 -26.428 66.892 1.00 87.44 289 ALA A C 1
ATOM 2298 O O . ALA A 1 289 ? -9.850 -27.547 66.855 1.00 87.44 289 ALA A O 1
ATOM 2299 N N . LEU A 1 290 ? -9.945 -25.413 66.124 1.00 87.88 290 LEU A N 1
ATOM 2300 C CA . LEU A 1 290 ? -8.819 -25.524 65.185 1.00 87.88 290 LEU A CA 1
ATOM 2301 C C . LEU A 1 290 ? -7.494 -25.755 65.920 1.00 87.88 290 LEU A C 1
ATOM 2303 O O . LEU A 1 290 ? -6.731 -26.649 65.556 1.00 87.88 290 LEU A O 1
ATOM 2307 N N . PHE A 1 291 ? -7.231 -24.981 66.977 1.00 89.75 291 PHE A N 1
ATOM 2308 C CA . PHE A 1 291 ? -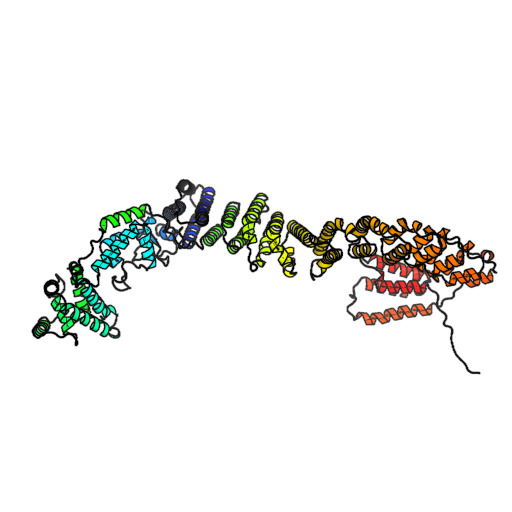5.993 -25.080 67.755 1.00 89.75 291 PHE A CA 1
ATOM 2309 C C . PHE A 1 291 ? -5.869 -26.430 68.469 1.00 89.75 291 PHE A C 1
ATOM 2311 O O . PHE A 1 291 ? -4.787 -27.009 68.505 1.00 89.75 291 PHE A O 1
ATOM 2318 N N . TYR A 1 292 ? -6.975 -26.962 68.998 1.00 85.06 292 TYR A N 1
ATOM 2319 C CA . TYR A 1 292 ? -7.017 -28.268 69.659 1.00 85.06 292 TYR A CA 1
ATOM 2320 C C . TYR A 1 292 ? -6.695 -29.417 68.700 1.00 85.06 292 TYR A C 1
ATOM 2322 O O . TYR A 1 292 ? -6.026 -30.377 69.083 1.00 85.06 292 TYR A O 1
ATOM 2330 N N . GLY A 1 293 ? -7.137 -29.309 67.445 1.00 75.75 293 GLY A N 1
ATOM 2331 C CA . GLY A 1 293 ? -6.841 -30.282 66.399 1.00 75.75 293 GLY A CA 1
ATOM 2332 C C . GLY A 1 293 ? -5.418 -30.218 65.841 1.00 75.75 293 GLY A C 1
ATOM 2333 O O . GLY A 1 293 ? -5.043 -31.104 65.074 1.00 75.75 293 GLY A O 1
ATOM 2334 N N . HIS A 1 294 ? -4.622 -29.202 66.197 1.00 82.19 294 HIS A N 1
ATOM 2335 C CA . HIS A 1 294 ? -3.322 -28.947 65.583 1.00 82.19 294 HIS A CA 1
ATOM 2336 C C . HIS A 1 294 ? -2.138 -29.319 66.508 1.00 82.19 294 HIS A C 1
ATOM 2338 O O . HIS A 1 294 ? -1.977 -28.719 67.573 1.00 82.19 294 HIS A O 1
ATOM 2344 N N . PRO A 1 295 ? -1.227 -30.238 66.111 1.00 77.12 295 PRO A N 1
ATOM 2345 C CA . PRO A 1 295 ? -0.177 -30.771 66.995 1.00 77.12 295 PRO A CA 1
ATOM 2346 C C . PRO A 1 295 ? 0.827 -29.746 67.541 1.00 77.12 295 PRO A C 1
ATOM 2348 O O . PRO A 1 295 ? 1.521 -30.024 68.518 1.00 77.12 295 PRO A O 1
ATOM 2351 N N . GLN A 1 296 ? 0.964 -28.590 66.887 1.00 79.50 296 GLN A N 1
ATOM 2352 C CA . GLN A 1 296 ? 1.965 -27.578 67.240 1.00 79.50 296 GLN A CA 1
ATOM 2353 C C . GLN A 1 296 ? 1.407 -26.408 68.070 1.00 79.50 296 GLN A C 1
ATOM 2355 O O . GLN A 1 296 ? 2.187 -25.541 68.466 1.00 79.50 296 GLN A O 1
ATOM 2360 N N . CYS A 1 297 ? 0.101 -26.378 68.350 1.00 85.69 297 CYS A N 1
ATOM 2361 C CA . CYS A 1 297 ? -0.540 -25.346 69.169 1.00 85.69 297 CYS A CA 1
ATOM 2362 C C . CYS A 1 297 ? -0.526 -25.769 70.650 1.00 85.69 297 CYS A C 1
ATOM 2364 O O . CYS A 1 297 ? -1.053 -26.817 71.020 1.00 85.69 297 CYS A O 1
ATOM 2366 N N . LYS A 1 298 ? 0.114 -24.975 71.518 1.00 85.75 298 LYS A N 1
ATOM 2367 C CA . LYS A 1 298 ? 0.298 -25.306 72.945 1.00 85.75 298 LYS A CA 1
ATOM 2368 C C . LYS A 1 298 ? -0.801 -24.708 73.823 1.00 85.75 298 LYS A C 1
ATOM 2370 O O . LYS A 1 298 ? -0.599 -23.657 74.421 1.00 85.75 298 LYS A O 1
ATOM 2375 N N . LEU A 1 299 ? -1.917 -25.416 73.938 1.00 85.25 299 LEU A N 1
ATOM 2376 C CA . LEU A 1 299 ? -3.049 -25.000 74.767 1.00 85.25 299 LEU A CA 1
ATOM 2377 C C . LEU A 1 299 ? -2.776 -25.148 76.274 1.00 85.25 299 LEU A C 1
ATOM 2379 O O . LEU A 1 299 ? -2.125 -26.097 76.721 1.00 85.25 299 LEU A O 1
ATOM 2383 N N . THR A 1 300 ? -3.320 -24.228 77.065 1.00 85.94 300 THR A N 1
ATOM 2384 C CA . THR A 1 300 ? -3.350 -24.294 78.532 1.00 85.94 300 THR A CA 1
ATOM 2385 C C . THR A 1 300 ? -4.320 -25.372 79.033 1.00 85.94 300 THR A C 1
ATOM 2387 O O . THR A 1 300 ? -5.201 -25.845 78.314 1.00 85.94 300 THR A O 1
ATOM 2390 N N . SER A 1 301 ? -4.192 -25.766 80.304 1.00 80.88 301 SER A N 1
ATOM 2391 C CA . SER A 1 301 ? -5.087 -26.751 80.933 1.00 80.88 301 SER A CA 1
ATOM 2392 C C . SER A 1 301 ? -6.562 -26.325 80.909 1.00 80.88 301 SER A C 1
ATOM 2394 O O . SER A 1 301 ? -7.444 -27.176 80.802 1.00 80.88 301 SER A O 1
ATOM 2396 N N . GLU A 1 302 ? -6.827 -25.019 80.995 1.00 82.81 302 GLU A N 1
ATOM 2397 C CA . GLU A 1 302 ? -8.173 -24.438 80.948 1.00 82.81 302 GLU A CA 1
ATOM 2398 C C . GLU A 1 302 ? -8.748 -24.475 79.525 1.00 82.81 302 GLU A C 1
ATOM 2400 O O . GLU A 1 302 ? -9.873 -24.933 79.327 1.00 82.81 302 GLU A O 1
ATOM 2405 N N . GLU A 1 303 ? -7.949 -24.103 78.522 1.00 85.31 303 GLU A N 1
ATOM 2406 C CA . GLU A 1 303 ? -8.307 -24.188 77.099 1.00 85.31 303 GLU A CA 1
ATOM 2407 C C . GLU A 1 303 ? -8.571 -25.632 76.653 1.00 85.31 303 GLU A C 1
ATOM 2409 O O . GLU A 1 303 ? -9.535 -25.899 75.940 1.00 85.31 303 GLU A O 1
ATOM 2414 N N . LEU A 1 304 ? -7.771 -26.594 77.121 1.00 80.94 304 LEU A N 1
ATOM 2415 C CA . LEU A 1 304 ? -7.980 -28.020 76.843 1.00 80.94 304 LEU A CA 1
ATOM 2416 C C . LEU A 1 304 ? -9.288 -28.550 77.440 1.00 80.94 304 LEU A C 1
ATOM 2418 O O . LEU A 1 304 ? -9.950 -29.393 76.828 1.00 80.94 304 LEU A O 1
ATOM 2422 N N . ALA A 1 305 ? -9.652 -28.099 78.642 1.00 81.06 305 ALA A N 1
ATOM 2423 C CA . ALA A 1 305 ? -10.917 -28.467 79.268 1.00 81.06 305 ALA A CA 1
ATOM 2424 C C . ALA A 1 305 ? -12.107 -27.849 78.519 1.00 81.06 305 ALA A C 1
ATOM 2426 O O . ALA A 1 305 ? -13.120 -28.523 78.325 1.00 81.06 305 ALA A O 1
ATOM 2427 N N . LEU A 1 306 ? -11.964 -26.602 78.059 1.00 82.31 306 LEU A N 1
ATOM 2428 C CA . LEU A 1 306 ? -12.983 -25.879 77.302 1.00 82.31 306 LEU A CA 1
ATOM 2429 C C . LEU A 1 306 ? -13.206 -26.492 75.908 1.00 82.31 306 LEU A C 1
ATOM 2431 O O . LEU A 1 306 ? -14.336 -26.840 75.580 1.00 82.31 306 LEU A O 1
ATOM 2435 N N . ALA A 1 307 ? -12.139 -26.770 75.152 1.00 80.56 307 ALA A N 1
ATOM 2436 C CA . ALA A 1 307 ? -12.216 -27.405 73.830 1.00 80.56 307 ALA A CA 1
ATOM 2437 C C . ALA A 1 307 ? -12.944 -28.763 73.867 1.00 80.56 307 ALA A C 1
ATOM 2439 O O . ALA A 1 307 ? -13.781 -29.062 73.015 1.00 80.56 307 ALA A O 1
ATOM 2440 N N . LYS A 1 308 ? -12.665 -29.578 74.896 1.00 79.00 308 LYS A N 1
ATOM 2441 C CA . LYS A 1 308 ? -13.327 -30.878 75.113 1.00 79.00 308 LYS A CA 1
ATOM 2442 C C . LYS A 1 308 ? -14.791 -30.747 75.531 1.00 79.00 308 LYS A C 1
ATOM 2444 O O . LYS A 1 308 ? -15.580 -31.638 75.230 1.00 79.00 308 LYS A O 1
ATOM 2449 N N . LYS A 1 309 ? -15.139 -29.681 76.256 1.00 80.56 309 LYS A N 1
ATOM 2450 C CA . LYS A 1 309 ? -16.508 -29.404 76.709 1.00 80.56 309 LYS A CA 1
ATOM 2451 C C . LYS A 1 309 ? -17.388 -28.910 75.562 1.00 80.56 309 LYS A C 1
ATOM 2453 O O . LYS A 1 309 ? -18.539 -29.326 75.474 1.00 80.56 309 LYS A O 1
ATOM 2458 N N . ASP A 1 310 ? -16.851 -28.039 74.714 1.00 76.25 310 ASP A N 1
ATOM 2459 C CA . ASP A 1 310 ? -17.613 -27.368 73.659 1.00 76.25 310 ASP A CA 1
ATOM 2460 C C . ASP A 1 310 ? -17.897 -28.285 72.459 1.00 76.25 310 ASP A C 1
ATOM 2462 O O . ASP A 1 310 ? -18.893 -28.085 71.769 1.00 76.25 310 ASP A O 1
ATOM 2466 N N . ASN A 1 311 ? -17.068 -29.319 72.251 1.00 70.50 311 ASN A N 1
ATOM 2467 C CA . ASN A 1 311 ? -17.255 -30.409 71.282 1.00 70.50 311 ASN A CA 1
ATOM 2468 C C . ASN A 1 311 ? -17.682 -29.948 69.871 1.00 70.50 311 ASN A C 1
ATOM 2470 O O . ASN A 1 311 ? -18.501 -30.592 69.209 1.00 70.50 311 ASN A O 1
ATOM 2474 N N . ILE A 1 312 ? -17.126 -28.827 69.403 1.00 77.12 312 ILE A N 1
ATOM 2475 C CA . ILE A 1 312 ? -17.301 -28.368 68.024 1.00 77.12 312 ILE A CA 1
ATOM 2476 C C . ILE A 1 312 ? -16.621 -29.386 67.106 1.00 77.12 312 ILE A C 1
ATOM 2478 O O . ILE A 1 312 ? -15.442 -29.703 67.271 1.00 77.12 312 ILE A O 1
ATOM 2482 N N . PHE A 1 313 ? -17.371 -29.917 66.138 1.00 73.75 313 PHE A N 1
ATOM 2483 C CA . PHE A 1 313 ? -16.832 -30.860 65.166 1.00 73.75 313 PHE A CA 1
ATOM 2484 C C . PHE A 1 313 ? -15.737 -30.170 64.343 1.00 73.75 313 PHE A C 1
ATOM 2486 O O . PHE A 1 313 ? -16.008 -29.175 63.671 1.00 73.75 313 PHE A O 1
ATOM 2493 N N . ASN A 1 314 ? -14.507 -30.691 64.399 1.00 71.12 314 ASN A N 1
ATOM 2494 C CA . ASN A 1 314 ? -13.331 -30.089 63.766 1.00 71.12 314 ASN A CA 1
ATOM 2495 C C . ASN A 1 314 ? -13.305 -30.321 62.240 1.00 71.12 314 ASN A C 1
ATOM 2497 O O . ASN A 1 314 ? -12.387 -30.929 61.693 1.00 71.12 314 ASN A O 1
ATOM 2501 N N . CYS A 1 315 ? -14.361 -29.884 61.556 1.00 80.81 315 CYS A N 1
ATOM 2502 C CA . CYS A 1 315 ? -14.437 -29.828 60.105 1.00 80.81 315 CYS A CA 1
ATOM 2503 C C . CYS A 1 315 ? -14.014 -28.436 59.643 1.00 80.81 315 CYS A C 1
ATOM 2505 O O . CYS A 1 315 ? -14.716 -27.452 59.881 1.00 80.81 315 CYS A O 1
ATOM 2507 N N . ILE A 1 316 ? -12.884 -28.369 58.942 1.00 82.94 316 ILE A N 1
ATOM 2508 C CA . ILE A 1 316 ? -12.308 -27.115 58.446 1.00 82.94 316 ILE A CA 1
ATOM 2509 C C . ILE A 1 316 ? -13.247 -26.353 57.500 1.00 82.94 316 ILE A C 1
ATOM 2511 O O . ILE A 1 316 ? -13.209 -25.129 57.488 1.00 82.94 316 ILE A O 1
ATOM 2515 N N . ASP A 1 317 ? -14.139 -27.040 56.776 1.00 80.31 317 ASP A N 1
ATOM 2516 C CA . ASP A 1 317 ? -15.132 -26.391 55.908 1.00 80.31 317 ASP A CA 1
ATOM 2517 C C . ASP A 1 317 ? -16.225 -25.674 56.713 1.00 80.31 317 ASP A C 1
ATOM 2519 O O . ASP A 1 317 ? -16.546 -24.519 56.446 1.00 80.31 317 ASP A O 1
ATOM 2523 N N . ILE A 1 318 ? -16.756 -26.337 57.747 1.00 82.00 318 ILE A N 1
ATOM 2524 C CA . ILE A 1 318 ? -17.772 -25.761 58.641 1.00 82.00 318 ILE A CA 1
ATOM 2525 C C . ILE A 1 318 ? -17.182 -24.572 59.397 1.00 82.00 318 ILE A C 1
ATOM 2527 O O . ILE A 1 318 ? -17.817 -23.524 59.492 1.00 82.00 318 ILE A O 1
ATOM 2531 N N . ILE A 1 319 ? -15.955 -24.720 59.900 1.00 86.75 319 ILE A N 1
ATOM 2532 C CA . ILE A 1 319 ? -15.277 -23.646 60.624 1.00 86.75 319 ILE A CA 1
ATOM 2533 C C . ILE A 1 319 ? -14.945 -22.492 59.671 1.00 86.75 319 ILE A C 1
ATOM 2535 O O . ILE A 1 319 ? -15.222 -21.350 60.010 1.00 86.75 319 ILE A O 1
ATOM 2539 N N . SER A 1 320 ? -14.449 -22.759 58.458 1.00 86.00 320 SER A N 1
ATOM 2540 C CA . SER A 1 320 ? -14.227 -21.728 57.433 1.00 86.00 320 SER A CA 1
ATOM 2541 C C . SER A 1 320 ? -15.490 -20.912 57.146 1.00 86.00 320 SER A C 1
ATOM 2543 O O . SER A 1 320 ? -15.444 -19.681 57.142 1.00 86.00 320 SER A O 1
ATOM 2545 N N . ASN A 1 321 ? -16.631 -21.578 56.948 1.00 82.06 321 ASN A N 1
ATOM 2546 C CA . ASN A 1 321 ? -17.892 -20.888 56.692 1.00 82.06 321 ASN A CA 1
ATOM 2547 C C . ASN A 1 321 ? -18.346 -20.075 57.923 1.00 82.06 321 ASN A C 1
ATOM 2549 O O . ASN A 1 321 ? -18.792 -18.946 57.756 1.00 82.06 321 ASN A O 1
ATOM 2553 N N . ALA A 1 322 ? -18.157 -20.586 59.148 1.00 85.94 322 ALA A N 1
ATOM 2554 C CA . ALA A 1 322 ? -18.441 -19.841 60.380 1.00 85.94 322 ALA A CA 1
ATOM 2555 C C . ALA A 1 322 ? -17.554 -18.592 60.538 1.00 85.94 322 ALA A C 1
ATOM 2557 O O . ALA A 1 322 ? -18.032 -17.546 60.965 1.00 85.94 322 ALA A O 1
ATOM 2558 N N . LEU A 1 323 ? -16.272 -18.673 60.166 1.00 88.94 323 LEU A N 1
ATOM 2559 C CA . LEU A 1 323 ? -15.367 -17.520 60.173 1.00 88.94 323 LEU A CA 1
ATOM 2560 C C . LEU A 1 323 ? -15.757 -16.479 59.118 1.00 88.94 323 LEU A C 1
ATOM 2562 O O . LEU A 1 323 ? -15.711 -15.285 59.398 1.00 88.94 323 LEU A O 1
ATOM 2566 N N . ASN A 1 324 ? -16.162 -16.911 57.921 1.00 82.38 324 ASN A N 1
ATOM 2567 C CA . ASN A 1 324 ? -16.682 -15.997 56.902 1.00 82.38 324 ASN A CA 1
ATOM 2568 C C . ASN A 1 324 ? -17.983 -15.328 57.364 1.00 82.38 324 ASN A C 1
ATOM 2570 O O . ASN A 1 324 ? -18.115 -14.118 57.221 1.00 82.38 324 ASN A O 1
ATOM 2574 N N . GLU A 1 325 ? -18.898 -16.078 57.979 1.00 83.69 325 GLU A N 1
ATOM 2575 C CA . GLU A 1 325 ? -20.128 -15.527 58.555 1.00 83.69 325 GLU A CA 1
ATOM 2576 C C . GLU A 1 325 ? -19.828 -14.505 59.660 1.00 83.69 325 GLU A C 1
ATOM 2578 O O . GLU A 1 325 ? -20.447 -13.445 59.707 1.00 83.69 325 GLU A O 1
ATOM 2583 N N . ALA A 1 326 ? -18.825 -14.766 60.507 1.00 85.81 326 ALA A N 1
ATOM 2584 C CA . ALA A 1 326 ? -18.371 -13.812 61.518 1.00 85.81 326 ALA A CA 1
ATOM 2585 C C . ALA A 1 326 ? -17.966 -12.470 60.906 1.00 85.81 326 ALA A C 1
ATOM 2587 O O . ALA A 1 326 ? -18.330 -11.421 61.426 1.00 85.81 326 ALA A O 1
ATOM 2588 N N . LEU A 1 327 ? -17.246 -12.505 59.786 1.00 82.81 327 LEU A N 1
ATOM 2589 C CA . LEU A 1 327 ? -16.786 -11.309 59.082 1.00 82.81 327 LEU A CA 1
ATOM 2590 C C . LEU A 1 327 ? -17.914 -10.588 58.332 1.00 82.81 327 LEU A C 1
ATOM 2592 O O . LEU A 1 327 ? -17.814 -9.385 58.115 1.00 82.81 327 LEU A O 1
ATOM 2596 N N . ILE A 1 328 ? -18.981 -11.301 57.960 1.00 76.50 328 ILE A N 1
ATOM 2597 C CA . ILE A 1 328 ? -20.197 -10.713 57.380 1.00 76.50 328 ILE A CA 1
ATOM 2598 C C . ILE A 1 328 ? -21.014 -9.996 58.461 1.00 76.50 328 ILE A C 1
ATOM 2600 O O . ILE A 1 328 ? -21.462 -8.871 58.248 1.00 76.50 328 ILE A O 1
ATOM 2604 N N . GLN A 1 329 ? -21.211 -10.634 59.619 1.00 79.81 329 GLN A N 1
ATOM 2605 C CA . GLN A 1 329 ? -22.006 -10.074 60.718 1.00 79.81 329 GLN A CA 1
ATOM 2606 C C . GLN A 1 329 ? -21.280 -8.956 61.470 1.00 79.81 329 GLN A C 1
ATOM 2608 O O . GLN A 1 329 ? -21.941 -8.061 61.995 1.00 79.81 329 GLN A O 1
ATOM 2613 N N . HIS A 1 330 ? -19.943 -8.996 61.491 1.00 83.75 330 HIS A N 1
ATOM 2614 C CA . HIS A 1 330 ? -19.094 -8.042 62.203 1.00 83.75 330 HIS A CA 1
ATOM 2615 C C . HIS A 1 330 ? -18.021 -7.409 61.295 1.00 83.75 330 HIS A C 1
ATOM 2617 O O . HIS A 1 330 ? -16.824 -7.684 61.462 1.00 83.75 330 HIS A O 1
ATOM 2623 N N . PRO A 1 331 ? -18.409 -6.547 60.330 1.00 74.56 331 PRO A N 1
ATOM 2624 C CA . PRO A 1 331 ? -17.463 -5.851 59.455 1.00 74.56 331 PRO A CA 1
ATOM 2625 C C . PRO A 1 331 ? -16.440 -4.996 60.218 1.00 74.56 331 PRO A C 1
ATOM 2627 O O . PRO A 1 331 ? -15.330 -4.781 59.730 1.00 74.56 331 PRO A O 1
ATOM 2630 N N . GLU A 1 332 ? -16.771 -4.557 61.438 1.00 79.81 332 GLU A N 1
ATOM 2631 C CA . GLU A 1 332 ? -15.890 -3.785 62.319 1.00 79.81 332 GLU A CA 1
ATOM 2632 C C . GLU A 1 332 ? -14.575 -4.508 62.655 1.00 79.81 332 GLU A C 1
ATOM 2634 O O . GLU A 1 332 ? -13.591 -3.869 63.026 1.00 79.81 332 GLU A O 1
ATOM 2639 N N . PHE A 1 333 ? -14.492 -5.833 62.487 1.00 85.50 333 PHE A N 1
ATOM 2640 C CA . PHE A 1 333 ? -13.240 -6.573 62.683 1.00 85.50 333 PHE A CA 1
ATOM 2641 C C . PHE A 1 333 ? -12.130 -6.149 61.720 1.00 85.50 333 PHE A C 1
ATOM 2643 O O . PHE A 1 333 ? -10.952 -6.253 62.066 1.00 85.50 333 PHE A O 1
ATOM 2650 N N . TYR A 1 334 ? -12.468 -5.637 60.540 1.00 77.62 334 TYR A N 1
ATOM 2651 C CA . TYR A 1 334 ? -11.482 -5.104 59.599 1.00 77.62 334 TYR A CA 1
ATOM 2652 C C . TYR A 1 334 ? -10.930 -3.726 60.017 1.00 77.62 334 TYR A C 1
ATOM 2654 O O . TYR A 1 334 ? -9.890 -3.296 59.523 1.00 77.62 334 TYR A O 1
ATOM 2662 N N . GLU A 1 335 ? -11.569 -3.049 60.975 1.00 74.62 335 GLU A N 1
ATOM 2663 C CA . GLU A 1 335 ? -11.124 -1.756 61.518 1.00 74.62 335 GLU A CA 1
ATOM 2664 C C . GLU A 1 335 ? -10.195 -1.917 62.736 1.00 74.62 335 GLU A C 1
ATOM 2666 O O . GLU A 1 335 ? -9.456 -1.000 63.103 1.00 74.62 335 GLU A O 1
ATOM 2671 N N . ILE A 1 336 ? -10.184 -3.099 63.363 1.00 82.00 336 ILE A N 1
ATOM 2672 C CA . ILE A 1 336 ? -9.353 -3.384 64.537 1.00 82.00 336 ILE A CA 1
ATOM 2673 C C . ILE A 1 336 ? -7.919 -3.703 64.089 1.00 82.00 336 ILE A C 1
ATOM 2675 O O . ILE A 1 336 ? -7.616 -4.812 63.639 1.00 82.00 336 ILE A O 1
ATOM 2679 N N . ASN A 1 337 ? -7.028 -2.722 64.246 1.00 77.62 337 ASN A N 1
ATOM 2680 C CA . ASN A 1 337 ? -5.610 -2.839 63.908 1.00 77.62 337 ASN A CA 1
ATOM 2681 C C . ASN A 1 337 ? -4.833 -3.677 64.947 1.00 77.62 337 ASN A C 1
ATOM 2683 O O . ASN A 1 337 ? -4.904 -3.425 66.150 1.00 77.62 337 ASN A O 1
ATOM 2687 N N . ILE A 1 338 ? -4.055 -4.637 64.458 1.00 77.25 338 ILE A N 1
ATOM 2688 C CA . ILE A 1 338 ? -3.148 -5.527 65.189 1.00 77.25 338 ILE A CA 1
ATOM 2689 C C . ILE A 1 338 ? -1.924 -4.751 65.719 1.00 77.25 338 ILE A C 1
ATOM 2691 O O . ILE A 1 338 ? -1.460 -5.036 66.822 1.00 77.25 338 ILE A O 1
ATOM 2695 N N . ASP A 1 339 ? -1.461 -3.724 64.992 1.00 69.00 339 ASP A N 1
ATOM 2696 C CA . ASP A 1 339 ? -0.216 -2.976 65.256 1.00 69.00 339 ASP A CA 1
ATOM 2697 C C . ASP A 1 339 ? -0.429 -1.553 65.825 1.00 69.00 339 ASP A C 1
ATOM 2699 O O . ASP A 1 339 ? 0.531 -0.813 66.045 1.00 69.00 339 ASP A O 1
ATOM 2703 N N . GLY A 1 340 ? -1.675 -1.120 66.055 1.00 57.56 340 GLY A N 1
ATOM 2704 C CA . GLY A 1 340 ? -1.978 0.166 66.710 1.00 57.56 340 GLY A CA 1
ATOM 2705 C C . GLY A 1 340 ? -1.702 1.446 65.895 1.00 57.56 340 GLY A C 1
ATOM 2706 O O . GLY A 1 340 ? -1.698 2.538 66.462 1.00 57.56 340 GLY A O 1
ATOM 2707 N N . VAL A 1 341 ? -1.492 1.356 64.578 1.00 52.06 341 VAL A N 1
ATOM 2708 C CA . VAL A 1 341 ? -1.327 2.530 63.695 1.00 52.06 341 VAL A CA 1
ATOM 2709 C C . VAL A 1 341 ? -2.701 3.099 63.313 1.00 52.06 341 VAL A C 1
ATOM 2711 O O . VAL A 1 341 ? -3.569 2.360 62.850 1.00 52.06 341 VAL A O 1
ATOM 2714 N N . GLN A 1 342 ? -2.917 4.408 63.493 1.00 52.84 342 GLN A N 1
ATOM 2715 C CA . GLN A 1 342 ? -4.155 5.068 63.054 1.00 52.84 342 GLN A CA 1
ATOM 2716 C C . GLN A 1 342 ? -4.335 4.920 61.536 1.00 52.84 342 GLN A C 1
ATOM 2718 O O . GLN A 1 342 ? -3.412 5.196 60.768 1.00 52.84 342 GLN A O 1
ATOM 2723 N N . GLN A 1 343 ? -5.519 4.465 61.118 1.00 56.78 343 GLN A N 1
ATOM 2724 C CA . GLN A 1 343 ? -5.890 4.378 59.708 1.00 56.78 343 GLN A CA 1
ATOM 2725 C C . GLN A 1 343 ? -5.979 5.788 59.102 1.00 56.78 343 GLN A C 1
ATOM 2727 O O . GLN A 1 343 ? -6.418 6.733 59.754 1.00 56.78 343 GLN A O 1
ATOM 2732 N N . SER A 1 344 ? -5.516 5.932 57.862 1.00 57.81 344 SER A N 1
ATOM 2733 C CA . SER A 1 344 ? -5.617 7.169 57.087 1.00 57.81 344 SER A CA 1
ATOM 2734 C C . SER A 1 344 ? -7.069 7.458 56.710 1.00 57.81 344 SER A C 1
ATOM 2736 O O . SER A 1 344 ? -7.745 6.547 56.236 1.00 57.81 344 SER A O 1
ATOM 2738 N N . ASP A 1 345 ? -7.513 8.713 56.835 1.00 69.56 345 ASP A N 1
ATOM 2739 C CA . ASP A 1 345 ? -8.813 9.152 56.312 1.00 69.56 345 ASP A CA 1
ATOM 2740 C C . ASP A 1 345 ? -8.900 8.855 54.809 1.00 69.56 345 ASP A C 1
ATOM 2742 O O . ASP A 1 345 ? -8.140 9.403 54.003 1.00 69.56 345 ASP A O 1
ATOM 2746 N N . LEU A 1 346 ? -9.820 7.965 54.431 1.00 77.50 346 LEU A N 1
ATOM 2747 C CA . LEU A 1 346 ? -10.086 7.653 53.034 1.00 77.50 346 LEU A CA 1
ATOM 2748 C C . LEU A 1 346 ? -11.129 8.601 52.434 1.00 77.50 346 LEU A C 1
ATOM 2750 O O . LEU A 1 346 ? -12.069 9.015 53.113 1.00 77.50 346 LEU A O 1
ATOM 2754 N N . PRO A 1 347 ? -11.016 8.911 51.132 1.00 83.06 347 PRO A N 1
ATOM 2755 C CA . PRO A 1 347 ? -12.004 9.723 50.437 1.00 83.06 347 PRO A CA 1
ATOM 2756 C C . PRO A 1 347 ? -13.369 9.021 50.371 1.00 83.06 347 PRO A C 1
ATOM 2758 O O . PRO A 1 347 ? -13.454 7.807 50.176 1.00 83.06 347 PRO A O 1
ATOM 2761 N N . GLU A 1 348 ? -14.453 9.788 50.488 1.00 87.12 348 GLU A N 1
ATOM 2762 C CA . GLU A 1 348 ? -15.817 9.257 50.403 1.00 87.12 348 GLU A CA 1
ATOM 2763 C C . GLU A 1 348 ? -16.134 8.703 49.002 1.00 87.12 348 GLU A C 1
ATOM 2765 O O . GLU A 1 348 ? -15.985 9.392 47.991 1.00 87.12 348 GLU A O 1
ATOM 2770 N N . LEU A 1 349 ? -16.650 7.470 48.929 1.00 88.19 349 LEU A N 1
ATOM 2771 C CA . LEU A 1 349 ? -16.934 6.802 47.651 1.00 88.19 349 LEU A CA 1
ATOM 2772 C C . LEU A 1 349 ? -18.177 7.338 46.927 1.00 88.19 349 LEU A C 1
ATOM 2774 O O . LEU A 1 349 ? -18.234 7.283 45.702 1.00 88.19 349 LEU A O 1
ATOM 2778 N N . LEU A 1 350 ? -19.197 7.833 47.641 1.00 90.44 350 LEU A N 1
ATOM 2779 C CA . LEU A 1 350 ? -20.468 8.233 47.016 1.00 90.44 350 LEU A CA 1
ATOM 2780 C C . LEU A 1 350 ? -20.340 9.472 46.106 1.00 90.44 350 LEU A C 1
ATOM 2782 O O . LEU A 1 350 ? -20.889 9.429 45.002 1.00 90.44 350 LEU A O 1
ATOM 2786 N N . PRO A 1 351 ? -19.654 10.561 46.508 1.00 93.25 351 PRO A N 1
ATOM 2787 C CA . PRO A 1 351 ? -19.399 11.688 45.611 1.00 93.25 351 PRO A CA 1
ATOM 2788 C C . PRO A 1 351 ? -18.579 11.276 44.384 1.00 93.25 351 PRO A C 1
ATOM 2790 O O . PRO A 1 351 ? -18.946 11.621 43.264 1.00 93.25 351 PRO A O 1
ATOM 2793 N N . LEU A 1 352 ? -17.534 10.465 44.583 1.00 93.94 352 LEU A N 1
ATOM 2794 C CA . LEU A 1 352 ? -16.676 9.973 43.501 1.00 93.94 352 LEU A CA 1
ATOM 2795 C C . LEU A 1 352 ? -17.441 9.084 42.510 1.00 93.94 352 LEU A C 1
ATOM 2797 O O . LEU A 1 352 ? -17.295 9.250 41.304 1.00 93.94 352 LEU A O 1
ATOM 2801 N N . LEU A 1 353 ? -18.319 8.202 43.002 1.00 93.69 353 LEU A N 1
ATOM 2802 C CA . LEU A 1 353 ? -19.207 7.393 42.163 1.00 93.69 353 LEU A CA 1
ATOM 2803 C C . LEU A 1 353 ? -20.116 8.278 41.301 1.00 93.69 353 LEU A C 1
ATOM 2805 O O . LEU A 1 353 ? -20.238 8.049 40.101 1.00 93.69 353 LEU A O 1
ATOM 2809 N N . LYS A 1 354 ? -20.754 9.294 41.900 1.00 94.50 354 LYS A N 1
ATOM 2810 C CA . LYS A 1 354 ? -21.631 10.218 41.163 1.00 94.50 354 LYS A CA 1
ATOM 2811 C C . LYS A 1 354 ? -20.871 10.957 40.066 1.00 94.50 354 LYS A C 1
ATOM 2813 O O . LYS A 1 354 ? -21.396 11.082 38.962 1.00 94.50 354 LYS A O 1
ATOM 2818 N N . ASN A 1 355 ? -19.651 11.407 40.353 1.00 93.94 355 ASN A N 1
ATOM 2819 C CA . ASN A 1 355 ? -18.804 12.061 39.361 1.00 93.94 355 ASN A CA 1
ATOM 2820 C C . ASN A 1 355 ? -18.420 11.099 38.231 1.00 93.94 355 ASN A C 1
ATOM 2822 O O . ASN A 1 355 ? -18.602 11.443 37.067 1.00 93.94 355 ASN A O 1
ATOM 2826 N N . ALA A 1 356 ? -17.975 9.882 38.558 1.00 93.81 356 ALA A N 1
ATOM 2827 C CA . ALA A 1 356 ? -17.583 8.876 37.573 1.00 93.81 356 ALA A CA 1
ATOM 2828 C C . ALA A 1 356 ? -18.752 8.475 36.656 1.00 93.81 356 ALA A C 1
ATOM 2830 O O . ALA A 1 356 ? -18.606 8.480 35.436 1.00 93.81 356 ALA A O 1
ATOM 2831 N N . VAL A 1 357 ? -19.937 8.210 37.219 1.00 93.94 357 VAL A N 1
ATOM 2832 C CA . VAL A 1 357 ? -21.150 7.888 36.443 1.00 93.94 357 VAL A CA 1
ATOM 2833 C C . VAL A 1 357 ? -21.613 9.083 35.605 1.00 93.94 357 VAL A C 1
ATOM 2835 O O . VAL A 1 357 ? -21.999 8.922 34.450 1.00 93.94 357 VAL A O 1
ATOM 2838 N N . SER A 1 358 ? -21.538 10.306 36.138 1.00 93.94 358 SER A N 1
ATOM 2839 C CA . SER A 1 358 ? -21.849 11.506 35.353 1.00 93.94 358 SER A CA 1
ATOM 2840 C C . SER A 1 358 ? -20.866 11.707 34.197 1.00 93.94 358 SER A C 1
ATOM 2842 O O . SER A 1 358 ? -21.278 12.148 33.126 1.00 93.94 358 SER A O 1
ATOM 2844 N N . ALA A 1 359 ? -19.586 11.389 34.396 1.00 93.00 359 ALA A N 1
ATOM 2845 C CA . ALA A 1 359 ? -18.548 11.517 33.381 1.00 93.00 359 ALA A CA 1
ATOM 2846 C C . ALA A 1 359 ? -18.705 10.493 32.241 1.00 93.00 359 ALA A C 1
ATOM 2848 O O . ALA A 1 359 ? -18.365 10.815 31.103 1.00 93.00 359 ALA A O 1
ATOM 2849 N N . LEU A 1 360 ? -19.302 9.317 32.489 1.00 92.31 360 LEU A N 1
ATOM 2850 C CA . LEU A 1 360 ? -19.631 8.346 31.430 1.00 92.31 360 LEU A CA 1
ATOM 2851 C C . LEU A 1 360 ? -20.560 8.934 30.353 1.00 92.31 360 LEU A C 1
ATOM 2853 O O . LEU A 1 360 ? -20.382 8.662 29.168 1.00 92.31 360 LEU A O 1
ATOM 2857 N N . LYS A 1 361 ? -21.491 9.820 30.730 1.00 90.75 361 LYS A N 1
ATOM 2858 C CA . LYS A 1 361 ? -22.448 10.453 29.796 1.00 90.75 361 LYS A CA 1
ATOM 2859 C C . LYS A 1 361 ? -21.814 11.447 28.820 1.00 90.75 361 LYS A C 1
ATOM 2861 O O . LYS A 1 361 ? -22.448 11.848 27.852 1.00 90.75 361 LYS A O 1
ATOM 2866 N N . ALA A 1 362 ? -20.586 11.875 29.093 1.00 87.06 362 ALA A N 1
ATOM 2867 C CA . ALA A 1 362 ? -19.791 12.749 28.233 1.00 87.06 362 ALA A CA 1
ATOM 2868 C C . ALA A 1 362 ? -18.383 12.167 28.041 1.00 87.06 362 ALA A C 1
ATOM 2870 O O . ALA A 1 362 ? -17.388 12.893 27.982 1.00 87.06 362 ALA A O 1
ATOM 2871 N N . ARG A 1 363 ? -18.315 10.834 28.005 1.00 86.81 363 ARG A N 1
ATOM 2872 C CA . ARG A 1 363 ? -17.086 10.053 28.013 1.00 86.81 363 ARG A CA 1
ATOM 2873 C C . ARG A 1 363 ? -16.112 10.483 26.908 1.00 86.81 363 ARG A C 1
ATOM 2875 O O . ARG A 1 363 ? -16.504 10.528 25.739 1.00 86.81 363 ARG A O 1
ATOM 2882 N N . PRO A 1 364 ? -14.839 10.757 27.249 1.00 84.00 364 PRO A N 1
ATOM 2883 C CA . PRO A 1 364 ? -13.826 11.092 26.259 1.00 84.00 364 PRO A CA 1
ATOM 2884 C C . PRO A 1 364 ? -13.408 9.866 25.437 1.00 84.00 364 PRO A C 1
ATOM 2886 O O . PRO A 1 364 ? -13.679 8.719 25.794 1.00 84.00 364 PRO A O 1
ATOM 2889 N N . GLN A 1 365 ? -12.689 10.117 24.343 1.00 91.62 365 GLN A N 1
ATOM 2890 C CA . GLN A 1 365 ? -12.042 9.065 23.564 1.00 91.62 365 GLN A CA 1
ATOM 2891 C C . GLN A 1 365 ? -10.977 8.344 24.405 1.00 91.62 365 GLN A C 1
ATOM 2893 O O . GLN A 1 365 ? -10.034 8.971 24.892 1.00 91.62 365 GLN A O 1
ATOM 2898 N N . MET A 1 366 ? -11.079 7.020 24.507 1.00 91.06 366 MET A N 1
ATOM 2899 C CA . MET A 1 366 ? -10.027 6.171 25.060 1.00 91.06 366 MET A CA 1
ATOM 2900 C C . MET A 1 366 ? -9.013 5.795 23.986 1.00 91.06 366 MET A C 1
ATOM 2902 O O . MET A 1 366 ? -9.370 5.230 22.950 1.00 91.06 366 MET A O 1
ATOM 2906 N N . LEU A 1 367 ? -7.739 6.051 24.270 1.00 89.00 367 LEU A N 1
ATOM 2907 C CA . LEU A 1 367 ? -6.651 5.745 23.350 1.00 89.00 367 LEU A CA 1
ATOM 2908 C C . LEU A 1 367 ? -6.251 4.269 23.411 1.00 89.00 367 LEU A C 1
ATOM 2910 O O . LEU A 1 367 ? -6.320 3.621 24.459 1.00 89.00 367 LEU A O 1
ATOM 2914 N N . SER A 1 368 ? -5.835 3.739 22.268 1.00 87.00 368 SER A N 1
ATOM 2915 C CA . SER A 1 368 ? -5.345 2.375 22.095 1.00 87.00 368 SER A CA 1
ATOM 2916 C C . SER A 1 368 ? -4.230 2.339 21.043 1.00 87.00 368 SER A C 1
ATOM 2918 O O . SER A 1 368 ? -3.713 3.370 20.620 1.00 87.00 368 SER A O 1
ATOM 2920 N N . ASP A 1 369 ? -3.821 1.137 20.651 1.00 82.50 369 ASP A N 1
ATOM 2921 C CA . ASP A 1 369 ? -2.820 0.919 19.613 1.00 82.50 369 ASP A CA 1
ATOM 2922 C C . ASP A 1 369 ? -3.413 1.112 18.206 1.00 82.50 369 ASP A C 1
ATOM 2924 O O . ASP A 1 369 ? -4.059 0.215 17.664 1.00 82.50 369 ASP A O 1
ATOM 2928 N N . ASP A 1 370 ? -3.162 2.280 17.611 1.00 87.00 370 ASP A N 1
ATOM 2929 C CA . ASP A 1 370 ? -3.632 2.650 16.269 1.00 87.00 370 ASP A CA 1
ATOM 2930 C C . ASP A 1 370 ? -2.601 2.374 15.155 1.00 87.00 370 ASP A C 1
ATOM 2932 O O . ASP A 1 370 ? -2.797 2.780 14.010 1.00 87.00 370 ASP A O 1
ATOM 2936 N N . ARG A 1 371 ? -1.526 1.617 15.432 1.00 82.81 371 ARG A N 1
ATOM 2937 C CA . ARG A 1 371 ? -0.467 1.309 14.441 1.00 82.81 371 ARG A CA 1
ATOM 2938 C C . ARG A 1 371 ? -0.962 0.602 13.176 1.00 82.81 371 ARG A C 1
ATOM 2940 O O . ARG A 1 371 ? -0.289 0.659 12.155 1.00 82.81 371 ARG A O 1
ATOM 2947 N N . TYR A 1 372 ? -2.110 -0.071 13.252 1.00 86.94 372 TYR A N 1
ATOM 2948 C CA . TYR A 1 372 ? -2.731 -0.793 12.135 1.00 86.94 372 TYR A CA 1
ATOM 2949 C C . TYR A 1 372 ? -3.981 -0.088 11.591 1.00 86.94 372 TYR A C 1
ATOM 2951 O O . TYR A 1 372 ? -4.782 -0.703 10.876 1.00 86.94 372 TYR A O 1
ATOM 2959 N N . LEU A 1 373 ? -4.205 1.178 11.966 1.00 88.94 373 LEU A N 1
ATOM 2960 C CA . LEU A 1 373 ? -5.372 1.941 11.527 1.00 88.94 373 LEU A CA 1
ATOM 2961 C C . LEU A 1 373 ? -5.381 2.074 10.002 1.00 88.94 373 LEU A C 1
ATOM 2963 O O . LEU A 1 373 ? -6.411 1.845 9.377 1.00 88.94 373 LEU A O 1
ATOM 2967 N N . TRP A 1 374 ? -4.228 2.344 9.389 1.00 89.75 374 TRP A N 1
ATOM 2968 C CA . TRP A 1 374 ? -4.119 2.467 7.937 1.00 89.75 374 TRP A CA 1
ATOM 2969 C C . TRP A 1 374 ? -4.563 1.184 7.208 1.00 89.75 374 TRP A C 1
ATOM 2971 O O . TRP A 1 374 ? -5.414 1.236 6.319 1.00 89.75 374 TRP A O 1
ATOM 2981 N N . GLU A 1 375 ? -4.059 0.010 7.608 1.00 88.88 375 GLU A N 1
ATOM 2982 C CA . GLU A 1 375 ? -4.441 -1.278 7.009 1.00 88.88 375 GLU A CA 1
ATOM 2983 C C . GLU A 1 375 ? -5.912 -1.604 7.252 1.00 88.88 375 GLU A C 1
ATOM 2985 O O . GLU A 1 375 ? -6.588 -2.147 6.378 1.00 88.88 375 GLU A O 1
ATOM 2990 N N . THR A 1 376 ? -6.410 -1.257 8.435 1.00 89.06 376 THR A N 1
ATOM 2991 C CA . THR A 1 376 ? -7.814 -1.429 8.804 1.00 89.06 376 THR A CA 1
ATOM 2992 C C . THR A 1 376 ? -8.729 -0.642 7.869 1.00 89.06 376 THR A C 1
ATOM 2994 O O . THR A 1 376 ? -9.688 -1.203 7.334 1.00 89.06 376 THR A O 1
ATOM 2997 N N . LEU A 1 377 ? -8.410 0.628 7.612 1.00 88.69 377 LEU A N 1
ATOM 2998 C CA . LEU A 1 377 ? -9.181 1.473 6.700 1.00 88.69 377 LEU A CA 1
ATOM 2999 C C . LEU A 1 377 ? -9.096 0.981 5.260 1.00 88.69 377 LEU A C 1
ATOM 3001 O O . LEU A 1 377 ? -10.101 1.005 4.551 1.00 88.69 377 LEU A O 1
ATOM 3005 N N . LEU A 1 378 ? -7.936 0.466 4.841 1.00 88.31 378 LEU A N 1
ATOM 3006 C CA . LEU A 1 378 ? -7.786 -0.085 3.499 1.00 88.31 378 LEU A CA 1
ATOM 3007 C C . LEU A 1 378 ? -8.697 -1.300 3.350 1.00 88.31 378 LEU A C 1
ATOM 3009 O O . LEU A 1 378 ? -9.457 -1.382 2.390 1.00 88.31 378 LEU A O 1
ATOM 3013 N N . ASN A 1 379 ? -8.685 -2.207 4.326 1.00 87.19 379 ASN A N 1
ATOM 3014 C CA . ASN A 1 379 ? -9.561 -3.374 4.325 1.00 87.19 379 ASN A CA 1
ATOM 3015 C C . ASN A 1 379 ? -11.039 -2.960 4.270 1.00 87.19 379 ASN A C 1
ATOM 3017 O O . ASN A 1 379 ? -11.770 -3.471 3.420 1.00 87.19 379 ASN A O 1
ATOM 3021 N N . LEU A 1 380 ? -11.466 -1.976 5.069 1.00 85.31 380 LEU A N 1
ATOM 3022 C CA . LEU A 1 380 ? -12.835 -1.445 5.004 1.00 85.31 380 LEU A CA 1
ATOM 3023 C C . LEU A 1 380 ? -13.186 -0.901 3.618 1.00 85.31 380 LEU A C 1
ATOM 3025 O O . LEU A 1 380 ? -14.240 -1.221 3.064 1.00 85.31 380 LEU A O 1
ATOM 3029 N N . LEU A 1 381 ? -12.273 -0.144 3.015 1.00 82.44 381 LEU A N 1
ATOM 3030 C CA . LEU A 1 381 ? -12.446 0.417 1.682 1.00 82.44 381 LEU A CA 1
ATOM 3031 C C . LEU A 1 381 ? -12.541 -0.666 0.600 1.00 82.44 381 LEU A C 1
ATOM 3033 O O . LEU A 1 381 ? -13.304 -0.532 -0.360 1.00 82.44 381 LEU A O 1
ATOM 3037 N N . THR A 1 382 ? -11.796 -1.765 0.738 1.00 77.44 382 THR A N 1
ATOM 3038 C CA . THR A 1 382 ? -11.860 -2.885 -0.215 1.00 77.44 382 THR A CA 1
ATOM 3039 C C . THR A 1 382 ? -13.181 -3.638 -0.156 1.00 77.44 382 THR A C 1
ATOM 3041 O O . THR A 1 382 ? -13.651 -4.095 -1.198 1.00 77.44 382 THR A O 1
ATOM 3044 N N . MET A 1 383 ? -13.813 -3.701 1.020 1.00 71.75 383 MET A N 1
ATOM 3045 C CA . MET A 1 383 ? -15.115 -4.345 1.218 1.00 71.75 383 MET A CA 1
ATOM 3046 C C . MET A 1 383 ? -16.279 -3.559 0.611 1.00 71.75 383 MET A C 1
ATOM 3048 O O . MET A 1 383 ? -17.348 -4.125 0.373 1.00 71.75 383 MET A O 1
ATOM 3052 N N . TRP A 1 384 ? -16.082 -2.274 0.312 1.00 71.06 384 TRP A N 1
ATOM 3053 C CA . TRP A 1 384 ? -17.064 -1.469 -0.401 1.00 71.06 384 TRP A CA 1
ATOM 3054 C C . TRP A 1 384 ? -17.219 -1.969 -1.844 1.00 71.06 384 TRP A C 1
ATOM 3056 O O . TRP A 1 384 ? -16.356 -1.752 -2.698 1.00 71.06 384 TRP A O 1
ATOM 3066 N N . SER A 1 385 ? -18.329 -2.660 -2.106 1.00 57.53 385 SER A N 1
ATOM 3067 C CA . SER A 1 385 ? -18.690 -3.274 -3.394 1.00 57.53 385 SER A CA 1
ATOM 3068 C C . SER A 1 385 ? -19.566 -2.382 -4.287 1.00 57.53 385 SER A C 1
ATOM 3070 O O . SER A 1 385 ? -20.144 -2.866 -5.258 1.00 57.53 385 SER A O 1
ATOM 3072 N N . GLY A 1 386 ? -19.669 -1.085 -3.969 1.00 56.81 386 GLY A N 1
ATOM 3073 C CA . GLY A 1 386 ? -20.377 -0.104 -4.796 1.00 56.81 386 GLY A CA 1
ATOM 3074 C C . GLY A 1 386 ? -19.709 0.103 -6.164 1.00 56.81 386 GLY A C 1
ATOM 3075 O O . GLY A 1 386 ? -18.558 -0.314 -6.348 1.00 56.81 386 GLY A O 1
ATOM 3076 N N . PRO A 1 387 ? -20.409 0.729 -7.132 1.00 52.25 387 PRO A N 1
ATOM 3077 C CA . PRO A 1 387 ? -19.833 1.042 -8.432 1.00 52.25 387 PRO A CA 1
ATOM 3078 C C . PRO A 1 387 ? -18.523 1.817 -8.252 1.00 52.25 387 PRO A C 1
ATOM 3080 O O . PRO A 1 387 ? -18.392 2.736 -7.440 1.00 52.25 387 PRO A O 1
ATOM 3083 N N . VAL A 1 388 ? -17.513 1.336 -8.965 1.00 55.06 388 VAL A N 1
ATOM 3084 C CA . VAL A 1 388 ? -16.138 1.818 -8.926 1.00 55.06 388 VAL A CA 1
ATOM 3085 C C . VAL A 1 388 ? -16.075 3.116 -9.737 1.00 55.06 388 VAL A C 1
ATOM 3087 O O . VAL A 1 388 ? -15.620 3.104 -10.872 1.00 55.06 388 VAL A O 1
ATOM 3090 N N . ASP A 1 389 ? -16.605 4.209 -9.182 1.00 66.31 389 ASP A N 1
ATOM 3091 C CA . ASP A 1 389 ? -16.797 5.452 -9.944 1.00 66.31 389 ASP A CA 1
ATOM 3092 C C . ASP A 1 389 ? -15.674 6.473 -9.695 1.00 66.31 389 ASP A C 1
ATOM 3094 O O . ASP A 1 389 ? -14.751 6.591 -10.490 1.00 66.31 389 ASP A O 1
ATOM 3098 N N . GLU A 1 390 ? -15.676 7.199 -8.580 1.00 64.88 390 GLU A N 1
ATOM 3099 C CA . GLU A 1 390 ? -14.685 8.271 -8.354 1.00 64.88 390 GLU A CA 1
ATOM 3100 C C . GLU A 1 390 ? -14.345 8.424 -6.870 1.00 64.88 390 GLU A C 1
ATOM 3102 O O . GLU A 1 390 ? -13.192 8.595 -6.483 1.00 64.88 390 GLU A O 1
ATOM 3107 N N . GLN A 1 391 ? -15.343 8.250 -6.008 1.00 70.56 391 GLN A N 1
ATOM 3108 C CA . GLN A 1 391 ? -15.212 8.421 -4.562 1.00 70.56 391 GLN A CA 1
ATOM 3109 C C . GLN A 1 391 ? -14.317 7.367 -3.903 1.00 70.56 391 GLN A C 1
ATOM 3111 O O . GLN A 1 391 ? -13.517 7.696 -3.029 1.00 70.56 391 GLN A O 1
ATOM 3116 N N . LYS A 1 392 ? -14.405 6.103 -4.342 1.00 73.94 392 LYS A N 1
ATOM 3117 C CA . LYS A 1 392 ? -13.522 5.030 -3.856 1.00 73.94 392 LYS A CA 1
ATOM 3118 C C . LYS A 1 392 ? -12.063 5.299 -4.230 1.00 73.94 392 LYS A C 1
ATOM 3120 O O . LYS A 1 392 ? -11.158 4.987 -3.462 1.00 73.94 392 LYS A O 1
ATOM 3125 N N . PHE A 1 393 ? -11.835 5.908 -5.390 1.00 73.12 393 PHE A N 1
ATOM 3126 C CA . PHE A 1 393 ? -10.503 6.327 -5.800 1.00 73.12 393 PHE A CA 1
ATOM 3127 C C . PHE A 1 393 ? -10.009 7.528 -4.998 1.00 73.12 393 PHE A C 1
ATOM 3129 O O . PHE A 1 393 ? -8.894 7.490 -4.494 1.00 73.12 393 PHE A O 1
ATOM 3136 N N . GLU A 1 394 ? -10.843 8.549 -4.809 1.00 73.38 394 GLU A N 1
ATOM 3137 C CA . GLU A 1 394 ? -10.530 9.695 -3.949 1.00 73.38 394 GLU A CA 1
ATOM 3138 C C . GLU A 1 394 ? -10.148 9.261 -2.529 1.00 73.38 394 GLU A C 1
ATOM 3140 O O . GLU A 1 394 ? -9.163 9.735 -1.969 1.00 73.38 394 GLU A O 1
ATOM 3145 N N . ALA A 1 395 ? -10.874 8.293 -1.971 1.00 76.56 395 ALA A N 1
ATOM 3146 C CA . ALA A 1 395 ? -10.523 7.652 -0.712 1.00 76.56 395 ALA A CA 1
ATOM 3147 C C . ALA A 1 395 ? -9.142 6.976 -0.749 1.00 76.56 395 ALA A C 1
ATOM 3149 O O . ALA A 1 395 ? -8.312 7.242 0.117 1.00 76.56 395 ALA A O 1
ATOM 3150 N N . LEU A 1 396 ? -8.860 6.146 -1.762 1.00 77.19 396 LEU A N 1
ATOM 3151 C CA . LEU A 1 396 ? -7.544 5.511 -1.929 1.00 77.19 396 LEU A CA 1
ATOM 3152 C C . LEU A 1 396 ? -6.417 6.545 -2.067 1.00 77.19 396 LEU A C 1
ATOM 3154 O O . LEU A 1 396 ? -5.329 6.337 -1.532 1.00 77.19 396 LEU A O 1
ATOM 3158 N N . VAL A 1 397 ? -6.665 7.656 -2.766 1.00 73.56 397 VAL A N 1
ATOM 3159 C CA . VAL A 1 397 ? -5.701 8.752 -2.924 1.00 73.56 397 VAL A CA 1
ATOM 3160 C C . VAL A 1 397 ? -5.423 9.405 -1.578 1.00 73.56 397 VAL A C 1
ATOM 3162 O O . VAL A 1 397 ? -4.255 9.506 -1.203 1.00 73.56 397 VAL A O 1
ATOM 3165 N N . ARG A 1 398 ? -6.457 9.798 -0.822 1.00 76.56 398 ARG A N 1
ATOM 3166 C CA . ARG A 1 398 ? -6.285 10.399 0.512 1.00 76.56 398 ARG A CA 1
ATOM 3167 C C . ARG A 1 398 ? -5.577 9.447 1.472 1.00 76.56 398 ARG A C 1
ATOM 3169 O O . ARG A 1 398 ? -4.607 9.848 2.110 1.00 76.56 398 ARG A O 1
ATOM 3176 N N . MET A 1 399 ? -5.942 8.166 1.472 1.00 78.94 399 MET A N 1
ATOM 3177 C CA . MET A 1 399 ? -5.212 7.128 2.209 1.00 78.94 399 MET A CA 1
ATOM 3178 C C . MET A 1 399 ? -3.738 7.028 1.794 1.00 78.94 399 MET A C 1
ATOM 3180 O O . MET A 1 399 ? -2.866 6.846 2.643 1.00 78.94 399 MET A O 1
ATOM 3184 N N . GLY A 1 400 ? -3.440 7.173 0.502 1.00 74.69 400 GLY A N 1
ATOM 3185 C CA . GLY A 1 400 ? -2.074 7.224 -0.015 1.00 74.69 400 GLY A CA 1
ATOM 3186 C C . GLY A 1 400 ? -1.272 8.412 0.504 1.00 74.69 400 GLY A C 1
ATOM 3187 O O . GLY A 1 400 ? -0.090 8.256 0.796 1.00 74.69 400 GLY A O 1
ATOM 3188 N N . LEU A 1 401 ? -1.892 9.577 0.700 1.00 73.00 401 LEU A N 1
ATOM 3189 C CA . LEU A 1 401 ? -1.212 10.746 1.277 1.00 73.00 401 LEU A CA 1
ATOM 3190 C C . LEU A 1 401 ? -0.734 10.479 2.710 1.00 73.00 401 LEU A C 1
ATOM 3192 O O . LEU A 1 401 ? 0.391 10.849 3.067 1.00 73.00 401 LEU A O 1
ATOM 3196 N N . HIS A 1 402 ? -1.549 9.762 3.481 1.00 76.31 402 HIS A N 1
ATOM 3197 C CA . HIS A 1 402 ? -1.257 9.366 4.859 1.00 76.31 402 HIS A CA 1
ATOM 3198 C C . HIS A 1 402 ? -0.456 8.062 4.974 1.00 76.31 402 HIS A C 1
ATOM 3200 O O . HIS A 1 402 ? -0.150 7.632 6.078 1.00 76.31 402 HIS A O 1
ATOM 3206 N N . ALA A 1 403 ? -0.067 7.430 3.862 1.00 75.88 403 ALA A N 1
ATOM 3207 C CA . ALA A 1 403 ? 0.764 6.232 3.904 1.00 75.88 403 ALA A CA 1
ATOM 3208 C C . ALA A 1 403 ? 2.146 6.556 4.495 1.00 75.88 403 ALA A C 1
ATOM 3210 O O . ALA A 1 403 ? 2.898 7.364 3.940 1.00 75.88 403 ALA A O 1
ATOM 3211 N N . GLU A 1 404 ? 2.492 5.940 5.621 1.00 70.62 404 GLU A N 1
ATOM 3212 C CA . GLU A 1 404 ? 3.773 6.163 6.305 1.00 70.62 404 GLU A CA 1
ATOM 3213 C C . GLU A 1 404 ? 4.901 5.329 5.698 1.00 70.62 404 GLU A C 1
ATOM 3215 O O . GLU A 1 404 ? 6.071 5.721 5.715 1.00 70.62 404 GLU A O 1
ATOM 3220 N N . THR A 1 405 ? 4.547 4.176 5.129 1.00 69.94 405 THR A N 1
ATOM 3221 C CA . THR A 1 405 ? 5.501 3.200 4.608 1.00 69.94 405 THR A CA 1
ATOM 3222 C C . THR A 1 405 ? 5.296 2.935 3.122 1.00 69.94 405 THR A C 1
ATOM 3224 O O . THR A 1 405 ? 4.224 3.146 2.557 1.00 69.94 405 THR A O 1
ATOM 3227 N N . TYR A 1 406 ? 6.335 2.418 2.463 1.00 65.88 406 TYR A N 1
ATOM 3228 C CA . TYR A 1 406 ? 6.181 1.915 1.100 1.00 65.88 406 TYR A CA 1
ATOM 3229 C C . TYR A 1 406 ? 5.218 0.729 1.028 1.00 65.88 406 TYR A C 1
ATOM 3231 O O . TYR A 1 406 ? 4.470 0.634 0.068 1.00 65.88 406 TYR A O 1
ATOM 3239 N N . GLU A 1 407 ? 5.221 -0.153 2.029 1.00 71.38 407 GLU A N 1
ATOM 3240 C CA . GLU A 1 407 ? 4.333 -1.318 2.057 1.00 71.38 407 GLU A CA 1
ATOM 3241 C C . GLU A 1 407 ? 2.857 -0.890 2.031 1.00 71.38 407 GLU A C 1
ATOM 3243 O O . GLU A 1 407 ? 2.046 -1.500 1.338 1.00 71.38 407 GLU A O 1
ATOM 3248 N N . HIS A 1 408 ? 2.518 0.210 2.712 1.00 76.81 408 HIS A N 1
ATOM 3249 C CA . HIS A 1 408 ? 1.203 0.846 2.602 1.00 76.81 408 HIS A CA 1
ATOM 3250 C C . HIS A 1 408 ? 0.913 1.278 1.164 1.00 76.81 408 HIS A C 1
ATOM 3252 O O . HIS A 1 408 ? -0.087 0.878 0.576 1.00 76.81 408 HIS A O 1
ATOM 3258 N N . ILE A 1 409 ? 1.823 2.032 0.550 1.00 71.75 409 ILE A N 1
ATOM 3259 C CA . ILE A 1 409 ? 1.660 2.488 -0.836 1.00 71.75 409 ILE A CA 1
ATOM 3260 C C . ILE A 1 409 ? 1.533 1.289 -1.803 1.00 71.75 409 ILE A C 1
ATOM 3262 O O . ILE A 1 409 ? 0.687 1.299 -2.694 1.00 71.75 409 ILE A O 1
ATOM 3266 N N . GLU A 1 410 ? 2.317 0.230 -1.604 1.00 71.06 410 GLU A N 1
ATOM 3267 C CA . GLU A 1 410 ? 2.279 -0.995 -2.403 1.00 71.06 410 GLU A CA 1
ATOM 3268 C C . GLU A 1 410 ? 0.933 -1.714 -2.289 1.00 71.06 410 GLU A C 1
ATOM 3270 O O . GLU A 1 410 ? 0.358 -2.103 -3.308 1.00 71.06 410 GLU A O 1
ATOM 3275 N N . LYS A 1 411 ? 0.382 -1.819 -1.073 1.00 77.94 411 LYS A N 1
ATOM 3276 C CA . LYS A 1 411 ? -0.950 -2.391 -0.826 1.00 77.94 411 LYS A CA 1
ATOM 3277 C C . LYS A 1 411 ? -2.066 -1.595 -1.507 1.00 77.94 411 LYS A C 1
ATOM 3279 O O . LYS A 1 411 ? -3.063 -2.196 -1.891 1.00 77.94 411 LYS A O 1
ATOM 3284 N N . LEU A 1 412 ? -1.912 -0.284 -1.731 1.00 75.62 412 LEU A N 1
ATOM 3285 C CA . LEU A 1 412 ? -2.897 0.506 -2.490 1.00 75.62 412 LEU A CA 1
ATOM 3286 C C . LEU A 1 412 ? -2.927 0.152 -3.979 1.00 75.62 412 LEU A C 1
ATOM 3288 O O . LEU A 1 412 ? -3.972 0.286 -4.619 1.00 75.62 412 LEU A O 1
ATOM 3292 N N . PHE A 1 413 ? -1.803 -0.271 -4.560 1.00 71.44 413 PHE A N 1
ATOM 3293 C CA . PHE A 1 413 ? -1.671 -0.351 -6.014 1.00 71.44 413 PHE A CA 1
ATOM 3294 C C . PHE A 1 413 ? -2.588 -1.368 -6.694 1.00 71.44 413 PHE A C 1
ATOM 3296 O O . PHE A 1 413 ? -3.185 -0.991 -7.703 1.00 71.44 413 PHE A O 1
ATOM 3303 N N . PRO A 1 414 ? -2.775 -2.605 -6.193 1.00 71.00 414 PRO A N 1
ATOM 3304 C CA . PRO A 1 414 ? -3.752 -3.526 -6.770 1.00 71.00 414 PRO A CA 1
ATOM 3305 C C . PRO A 1 414 ? -5.166 -2.936 -6.778 1.00 71.00 414 PRO A C 1
ATOM 3307 O O . PRO A 1 414 ? -5.914 -3.126 -7.737 1.00 71.00 414 PRO A O 1
ATOM 3310 N N . HIS A 1 415 ? -5.514 -2.172 -5.740 1.00 75.00 415 HIS A N 1
ATOM 3311 C CA . HIS A 1 415 ? -6.819 -1.532 -5.630 1.00 75.00 415 HIS A CA 1
ATOM 3312 C C . HIS A 1 415 ? -6.953 -0.380 -6.617 1.00 75.00 415 HIS A C 1
ATOM 3314 O O . HIS A 1 415 ? -7.913 -0.375 -7.377 1.00 75.00 415 HIS A O 1
ATOM 3320 N N . ILE A 1 416 ? -5.970 0.517 -6.717 1.00 69.94 416 ILE A N 1
ATOM 3321 C CA . ILE A 1 416 ? -5.968 1.585 -7.729 1.00 69.94 416 ILE A CA 1
ATOM 3322 C C . ILE A 1 416 ? -6.020 0.988 -9.147 1.00 69.94 416 ILE A C 1
ATOM 3324 O O . ILE A 1 416 ? -6.820 1.430 -9.967 1.00 69.94 416 ILE A O 1
ATOM 3328 N N . ALA A 1 417 ? -5.243 -0.062 -9.425 1.00 64.25 417 ALA A N 1
ATOM 3329 C CA . ALA A 1 417 ? -5.210 -0.743 -10.722 1.00 64.25 417 ALA A CA 1
ATOM 3330 C C . ALA A 1 417 ? -6.549 -1.391 -11.106 1.00 64.25 417 ALA A C 1
ATOM 3332 O O . ALA A 1 417 ? -6.904 -1.434 -12.280 1.00 64.25 417 ALA A O 1
ATOM 3333 N N . SER A 1 418 ? -7.309 -1.886 -10.125 1.00 67.25 418 SER A N 1
ATOM 3334 C CA . SER A 1 418 ? -8.650 -2.427 -10.377 1.00 67.25 418 SER A CA 1
ATOM 3335 C C . SER A 1 418 ? -9.657 -1.353 -10.808 1.00 67.25 418 SER A C 1
ATOM 3337 O O . SER A 1 418 ? -10.622 -1.667 -11.498 1.00 67.25 418 SER A O 1
ATOM 3339 N N . ILE A 1 419 ? -9.405 -0.087 -10.449 1.00 65.25 419 ILE A N 1
ATOM 3340 C CA . ILE A 1 419 ? -10.236 1.074 -10.799 1.00 65.25 419 ILE A CA 1
ATOM 3341 C C . ILE A 1 419 ? -9.820 1.664 -12.159 1.00 65.25 419 ILE A C 1
ATOM 3343 O O . ILE A 1 419 ? -10.670 2.088 -12.937 1.00 65.25 419 ILE A O 1
ATOM 3347 N N . THR A 1 420 ? -8.523 1.647 -12.496 1.00 56.06 420 THR A N 1
ATOM 3348 C CA . THR A 1 420 ? -7.942 2.293 -13.697 1.00 56.06 420 THR A CA 1
ATOM 3349 C C . THR A 1 420 ? -8.339 1.668 -15.044 1.00 56.06 420 THR A C 1
ATOM 3351 O O . THR A 1 420 ? -7.864 2.119 -16.089 1.00 56.06 420 THR A O 1
ATOM 3354 N N . GLY A 1 421 ? -9.222 0.663 -15.068 1.00 54.34 421 GLY A N 1
ATOM 3355 C CA . GLY A 1 421 ? -9.808 0.125 -16.303 1.00 54.34 421 GLY A CA 1
ATOM 3356 C C . GLY A 1 421 ? -10.618 1.152 -17.114 1.00 54.34 421 GLY A C 1
ATOM 3357 O O . GLY A 1 421 ? -10.974 0.880 -18.261 1.00 54.34 421 GLY A O 1
ATOM 3358 N N . VAL A 1 422 ? -10.880 2.335 -16.548 1.00 47.97 422 VAL A N 1
ATOM 3359 C CA . VAL A 1 422 ? -11.600 3.449 -17.171 1.00 47.97 422 VAL A CA 1
ATOM 3360 C C . VAL A 1 422 ? -10.589 4.494 -17.671 1.00 47.97 422 VAL A C 1
ATOM 3362 O O . VAL A 1 422 ? -9.887 5.125 -16.886 1.00 47.97 422 VAL A O 1
ATOM 3365 N N . ASN A 1 423 ? -10.486 4.669 -18.994 1.00 51.19 423 ASN A N 1
ATOM 3366 C CA . ASN A 1 423 ? -9.629 5.661 -19.671 1.00 51.19 423 ASN A CA 1
ATOM 3367 C C . ASN A 1 423 ? -10.119 7.113 -19.449 1.00 51.19 423 ASN A C 1
ATOM 3369 O O . ASN A 1 423 ? -10.424 7.814 -20.415 1.00 51.19 423 ASN A O 1
ATOM 3373 N N . ASP A 1 424 ? -10.217 7.577 -18.204 1.00 59.84 424 ASP A N 1
ATOM 3374 C CA . ASP A 1 424 ? -10.616 8.953 -17.900 1.00 59.84 424 ASP A CA 1
ATOM 3375 C C . ASP A 1 424 ? -9.390 9.875 -17.735 1.00 59.84 424 ASP A C 1
ATOM 3377 O O . ASP A 1 424 ? -8.411 9.578 -17.038 1.00 59.84 424 ASP A O 1
ATOM 3381 N N . ILE A 1 425 ? -9.433 11.016 -18.420 1.00 59.25 425 ILE A N 1
ATOM 3382 C CA . ILE A 1 425 ? -8.402 12.057 -18.392 1.00 59.25 425 ILE A CA 1
ATOM 3383 C C . ILE A 1 425 ? -8.338 12.698 -16.999 1.00 59.25 425 ILE A C 1
ATOM 3385 O O . ILE A 1 425 ? -7.233 12.906 -16.494 1.00 59.25 425 ILE A O 1
ATOM 3389 N N . ALA A 1 426 ? -9.486 12.921 -16.347 1.00 59.53 426 ALA A N 1
ATOM 3390 C CA . ALA A 1 426 ? -9.554 13.493 -14.997 1.00 59.53 426 ALA A CA 1
ATOM 3391 C C . ALA A 1 426 ? -8.875 12.585 -13.957 1.00 59.53 426 ALA A C 1
ATOM 3393 O O . ALA A 1 426 ? -8.221 13.035 -13.017 1.00 59.53 426 ALA A O 1
ATOM 3394 N N . PHE A 1 427 ? -8.963 11.275 -14.175 1.00 64.12 427 PHE A N 1
ATOM 3395 C CA . PHE A 1 427 ? -8.368 10.265 -13.311 1.00 64.12 427 PHE A CA 1
ATOM 3396 C C . PHE A 1 427 ? -6.838 10.204 -13.436 1.00 64.12 427 PHE A C 1
ATOM 3398 O O . PHE A 1 427 ? -6.120 10.020 -12.451 1.00 64.12 427 PHE A O 1
ATOM 3405 N N . SER A 1 428 ? -6.315 10.429 -14.645 1.00 64.25 428 SER A N 1
ATOM 3406 C CA . SER A 1 428 ? -4.868 10.491 -14.884 1.00 64.25 428 SER A CA 1
ATOM 3407 C C . SER A 1 428 ? -4.213 11.675 -14.158 1.00 64.25 428 SER A C 1
ATOM 3409 O O . SER A 1 428 ? -3.099 11.532 -13.658 1.00 64.25 428 SER A O 1
ATOM 3411 N N . GLU A 1 429 ? -4.890 12.825 -14.053 1.00 66.31 429 GLU A N 1
ATOM 3412 C CA . GLU A 1 429 ? -4.381 14.007 -13.334 1.00 66.31 429 GLU A CA 1
ATOM 3413 C C . GLU A 1 429 ? -4.224 13.750 -11.831 1.00 66.31 429 GLU A C 1
ATOM 3415 O O . GLU A 1 429 ? -3.173 14.044 -11.260 1.00 66.31 429 GLU A O 1
ATOM 3420 N N . LYS A 1 430 ? -5.213 13.107 -11.210 1.00 66.62 430 LYS A N 1
ATOM 3421 C CA . LYS A 1 430 ? -5.189 12.759 -9.782 1.00 66.62 430 LYS A CA 1
ATOM 3422 C C . LYS A 1 430 ? -4.135 11.697 -9.447 1.00 66.62 430 LYS A C 1
ATOM 3424 O O . LYS A 1 430 ? -3.455 11.794 -8.427 1.00 66.62 430 LYS A O 1
ATOM 3429 N N . ILE A 1 431 ? -3.926 10.713 -10.329 1.00 67.69 431 ILE A N 1
ATOM 3430 C CA . ILE A 1 431 ? -2.801 9.766 -10.209 1.00 67.69 431 ILE A CA 1
ATOM 3431 C C . ILE A 1 431 ? -1.462 10.501 -10.267 1.00 67.69 431 ILE A C 1
ATOM 3433 O O . ILE A 1 431 ? -0.558 10.200 -9.488 1.00 67.69 431 ILE A O 1
ATOM 3437 N N . ASN A 1 432 ? -1.319 11.461 -11.182 1.00 70.62 432 ASN A N 1
ATOM 3438 C CA . ASN A 1 432 ? -0.087 12.237 -11.300 1.00 70.62 432 ASN A CA 1
ATOM 3439 C C . ASN A 1 432 ? 0.166 13.061 -10.036 1.00 70.62 432 ASN A C 1
ATOM 3441 O O . ASN A 1 432 ? 1.297 13.110 -9.560 1.00 70.62 432 ASN A O 1
ATOM 3445 N N . GLU A 1 433 ? -0.878 13.656 -9.462 1.00 66.62 433 GLU A N 1
ATOM 3446 C CA . GLU A 1 433 ? -0.790 14.353 -8.183 1.00 66.62 433 GLU A CA 1
ATOM 3447 C C . GLU A 1 433 ? -0.355 13.419 -7.049 1.00 66.62 433 GLU A C 1
ATOM 3449 O O . GLU A 1 433 ? 0.549 13.773 -6.294 1.00 66.62 433 GLU A O 1
ATOM 3454 N N . LEU A 1 434 ? -0.914 12.208 -6.961 1.00 68.62 434 LEU A N 1
ATOM 3455 C CA . LEU A 1 434 ? -0.470 11.207 -5.990 1.00 68.62 434 LEU A CA 1
ATOM 3456 C C . LEU A 1 434 ? 1.010 10.853 -6.196 1.00 68.62 434 LEU A C 1
ATOM 3458 O O . LEU A 1 434 ? 1.768 10.856 -5.234 1.00 68.62 434 LEU A O 1
ATOM 3462 N N . ILE A 1 435 ? 1.456 10.615 -7.435 1.00 69.56 435 ILE A N 1
ATOM 3463 C CA . ILE A 1 435 ? 2.869 10.331 -7.754 1.00 69.56 435 ILE A CA 1
ATOM 3464 C C . ILE A 1 435 ? 3.782 11.477 -7.304 1.00 69.56 435 ILE A C 1
ATOM 3466 O O . ILE A 1 435 ? 4.838 11.228 -6.722 1.00 69.56 435 ILE A O 1
ATOM 3470 N N . LEU A 1 436 ? 3.384 12.723 -7.566 1.00 70.00 436 LEU A N 1
ATOM 3471 C CA . LEU A 1 436 ? 4.150 13.914 -7.197 1.00 70.00 436 LEU A CA 1
ATOM 3472 C C . LEU A 1 436 ? 4.178 14.126 -5.682 1.00 70.00 436 LEU A C 1
ATOM 3474 O O . LEU A 1 436 ? 5.237 14.382 -5.116 1.00 70.00 436 LEU A O 1
ATOM 3478 N N . ARG A 1 437 ? 3.043 13.965 -4.998 1.00 64.50 437 ARG A N 1
ATOM 3479 C CA . ARG A 1 437 ? 2.955 14.083 -3.534 1.00 64.50 437 ARG A CA 1
ATOM 3480 C C . ARG A 1 437 ? 3.703 12.953 -2.828 1.00 64.50 437 ARG A C 1
ATOM 3482 O O . ARG A 1 437 ? 4.320 13.178 -1.791 1.00 64.50 437 ARG A O 1
ATOM 3489 N N . LEU A 1 438 ? 3.714 11.759 -3.418 1.00 63.19 438 LEU A N 1
ATOM 3490 C CA . LEU A 1 438 ? 4.485 10.619 -2.937 1.00 63.19 438 LEU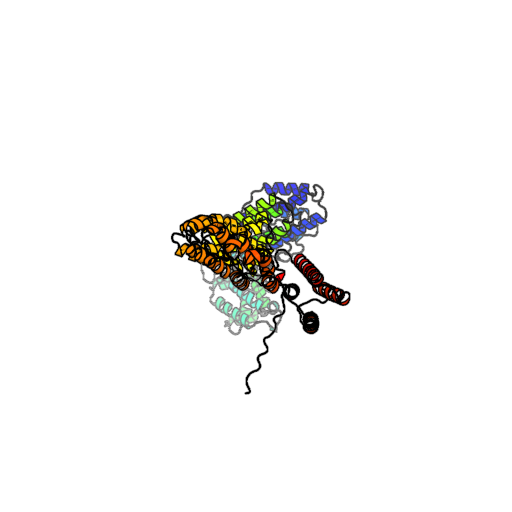 A CA 1
ATOM 3491 C C . LEU A 1 438 ? 5.959 10.676 -3.342 1.00 63.19 438 LEU A C 1
ATOM 3493 O O . LEU A 1 438 ? 6.719 9.850 -2.854 1.00 63.19 438 LEU A O 1
ATOM 3497 N N . GLN A 1 439 ? 6.407 11.625 -4.171 1.00 69.12 439 GLN A N 1
ATOM 3498 C CA . GLN A 1 439 ? 7.794 11.695 -4.648 1.00 69.12 439 GLN A CA 1
ATOM 3499 C C . GLN A 1 439 ? 8.807 11.666 -3.498 1.00 69.12 439 GLN A C 1
ATOM 3501 O O . GLN A 1 439 ? 9.760 10.895 -3.546 1.00 69.12 439 GLN A O 1
ATOM 3506 N N . SER A 1 440 ? 8.599 12.460 -2.445 1.00 62.31 440 SER A N 1
ATOM 3507 C CA . SER A 1 440 ? 9.505 12.494 -1.288 1.00 62.31 440 SER A CA 1
ATOM 3508 C C . SER A 1 440 ? 9.540 11.157 -0.537 1.00 62.31 440 SER A C 1
ATOM 3510 O O . SER A 1 440 ? 10.615 10.698 -0.155 1.00 62.31 440 SER A O 1
ATOM 3512 N N . LYS A 1 441 ? 8.388 10.487 -0.397 1.00 63.78 441 LYS A N 1
ATOM 3513 C CA . LYS A 1 441 ? 8.255 9.172 0.255 1.00 63.78 441 LYS A CA 1
ATOM 3514 C C . LYS A 1 441 ? 8.814 8.034 -0.616 1.00 63.78 441 LYS A C 1
ATOM 3516 O O . LYS A 1 441 ? 9.508 7.153 -0.114 1.00 63.78 441 LYS A O 1
ATOM 3521 N N . LEU A 1 442 ? 8.594 8.087 -1.930 1.00 61.09 442 LEU A N 1
ATOM 3522 C CA . LEU A 1 442 ? 9.084 7.129 -2.927 1.00 61.09 442 LEU A CA 1
ATOM 3523 C C . LEU A 1 442 ? 10.592 7.277 -3.195 1.00 61.09 442 LEU A C 1
ATOM 3525 O O . LEU A 1 442 ? 11.254 6.313 -3.565 1.00 61.09 442 LEU A O 1
ATOM 3529 N N . VAL A 1 443 ? 11.196 8.448 -2.986 1.00 59.91 443 VAL A N 1
ATOM 3530 C CA . VAL A 1 443 ? 12.661 8.605 -3.090 1.00 59.91 443 VAL A CA 1
ATOM 3531 C C . VAL A 1 443 ? 13.387 7.911 -1.923 1.00 59.91 443 VAL A C 1
ATOM 3533 O O . VAL A 1 443 ? 14.507 7.425 -2.100 1.00 59.91 443 VAL A O 1
ATOM 3536 N N . CYS A 1 444 ? 12.736 7.753 -0.766 1.00 55.50 444 CYS A N 1
ATOM 3537 C CA . CYS A 1 444 ? 13.272 7.055 0.411 1.00 55.50 444 CYS A CA 1
ATOM 3538 C C . CYS A 1 444 ? 13.222 5.514 0.325 1.00 55.50 444 CYS A C 1
ATOM 3540 O O . CYS A 1 444 ? 13.519 4.836 1.310 1.00 55.50 444 CYS A O 1
ATOM 3542 N N . LEU A 1 445 ? 12.892 4.940 -0.839 1.00 55.69 445 LEU A N 1
ATOM 3543 C CA . LEU A 1 445 ? 12.891 3.491 -1.072 1.00 55.69 445 LEU A CA 1
ATOM 3544 C C . LEU A 1 445 ? 14.232 2.845 -0.680 1.00 55.69 445 LEU A C 1
ATOM 3546 O O . LEU A 1 445 ? 15.279 3.161 -1.264 1.00 55.69 445 LEU A O 1
ATOM 3550 N N . LYS A 1 446 ? 14.182 1.917 0.287 1.00 55.16 446 LYS A N 1
ATOM 3551 C CA . LYS A 1 446 ? 15.277 0.986 0.600 1.00 55.16 446 LYS A CA 1
ATOM 3552 C C . LYS A 1 446 ? 15.475 0.017 -0.573 1.00 55.16 446 LYS A C 1
ATOM 3554 O O . LYS A 1 446 ? 14.510 -0.357 -1.236 1.00 55.16 446 LYS A O 1
ATOM 3559 N N . GLU A 1 447 ? 16.717 -0.406 -0.803 1.00 53.50 447 GLU A N 1
ATOM 3560 C CA . GLU A 1 447 ? 17.142 -1.214 -1.963 1.00 53.50 447 GLU A CA 1
ATOM 3561 C C . GLU A 1 447 ? 16.341 -2.519 -2.155 1.00 53.50 447 GLU A C 1
ATOM 3563 O O . GLU A 1 447 ? 16.143 -2.956 -3.285 1.00 53.50 447 GLU A O 1
ATOM 3568 N N . ASN A 1 448 ? 15.783 -3.091 -1.083 1.00 49.62 448 ASN A N 1
ATOM 3569 C CA . ASN A 1 448 ? 15.038 -4.355 -1.133 1.00 49.62 448 ASN A CA 1
ATOM 3570 C C . ASN A 1 448 ? 13.638 -4.259 -1.780 1.00 49.62 448 ASN A C 1
ATOM 3572 O O . ASN A 1 448 ? 13.083 -5.288 -2.151 1.00 49.62 448 ASN A O 1
ATOM 3576 N N . ASN A 1 449 ? 13.084 -3.053 -1.967 1.00 57.31 449 ASN A N 1
ATOM 3577 C CA . ASN A 1 449 ? 11.741 -2.845 -2.541 1.00 57.31 449 ASN A CA 1
ATOM 3578 C C . ASN A 1 449 ? 11.778 -2.408 -4.018 1.00 57.31 449 ASN A C 1
ATOM 3580 O O . ASN A 1 449 ? 10.776 -1.981 -4.585 1.00 57.31 449 ASN A O 1
ATOM 3584 N N . LEU A 1 450 ? 12.941 -2.482 -4.670 1.00 56.88 450 LEU A N 1
ATOM 3585 C CA . LEU A 1 450 ? 13.099 -2.040 -6.058 1.00 56.88 450 LEU A CA 1
ATOM 3586 C C . LEU A 1 450 ? 12.401 -2.965 -7.082 1.00 56.88 450 LEU A C 1
ATOM 3588 O O . LEU A 1 450 ? 12.137 -2.536 -8.204 1.00 56.88 450 LEU A O 1
ATOM 3592 N N . LEU A 1 451 ? 12.052 -4.200 -6.699 1.00 57.16 451 LEU A N 1
ATOM 3593 C CA . LEU A 1 451 ? 11.391 -5.189 -7.567 1.00 57.16 451 LEU A CA 1
ATOM 3594 C C . LEU A 1 451 ? 9.897 -4.912 -7.815 1.00 57.16 451 LEU A C 1
ATOM 3596 O O . LEU A 1 451 ? 9.363 -5.339 -8.841 1.00 57.16 451 LEU A O 1
ATOM 3600 N N . SER A 1 452 ? 9.223 -4.179 -6.928 1.00 64.31 452 SER A N 1
ATOM 3601 C CA . SER A 1 452 ? 7.802 -3.815 -7.062 1.00 64.31 452 SER A CA 1
ATOM 3602 C C . SER A 1 452 ? 7.588 -2.505 -7.831 1.00 64.31 452 SER A C 1
ATOM 3604 O O . SER A 1 452 ? 6.506 -2.261 -8.369 1.00 64.31 452 SER A O 1
ATOM 3606 N N . LEU A 1 453 ? 8.640 -1.699 -8.016 1.00 68.38 453 LEU A N 1
ATOM 3607 C CA . LEU A 1 453 ? 8.600 -0.455 -8.792 1.00 68.38 453 LEU A CA 1
ATOM 3608 C C . LEU A 1 453 ? 8.141 -0.643 -10.256 1.00 68.38 453 LEU A C 1
ATOM 3610 O O . LEU A 1 453 ? 7.302 0.130 -10.723 1.00 68.38 453 LEU A O 1
ATOM 3614 N N . PRO A 1 454 ? 8.601 -1.660 -11.008 1.00 69.44 454 PRO A N 1
ATOM 3615 C CA . PRO A 1 454 ? 8.127 -1.859 -12.375 1.00 69.44 454 PRO A CA 1
ATOM 3616 C C . PRO A 1 454 ? 6.689 -2.390 -12.426 1.00 69.44 454 PRO A C 1
ATOM 3618 O O . PRO A 1 454 ? 5.975 -2.123 -13.393 1.00 69.44 454 PRO A O 1
ATOM 3621 N N . GLN A 1 455 ? 6.241 -3.116 -11.394 1.00 68.62 455 GLN A N 1
ATOM 3622 C CA . GLN A 1 455 ? 4.844 -3.536 -11.264 1.00 68.62 455 GLN A CA 1
ATOM 3623 C C . GLN A 1 455 ? 3.938 -2.319 -11.052 1.00 68.62 455 GLN A C 1
ATOM 3625 O O . GLN A 1 455 ? 2.919 -2.200 -11.730 1.00 68.62 455 GLN A O 1
ATOM 3630 N N . PHE A 1 456 ? 4.367 -1.365 -10.224 1.00 71.31 456 PHE A N 1
ATOM 3631 C CA . PHE A 1 456 ? 3.704 -0.073 -10.083 1.00 71.31 456 PHE A CA 1
ATOM 3632 C C . PHE A 1 456 ? 3.598 0.677 -11.419 1.00 71.31 456 PHE A C 1
ATOM 3634 O O . PHE A 1 456 ? 2.501 1.040 -11.829 1.00 71.31 456 PHE A O 1
ATOM 3641 N N . ILE A 1 457 ? 4.702 0.855 -12.153 1.00 74.38 457 ILE A N 1
ATOM 3642 C CA . ILE A 1 457 ? 4.659 1.604 -13.422 1.00 74.38 457 ILE A CA 1
ATOM 3643 C C . ILE A 1 457 ? 3.725 0.914 -14.435 1.00 74.38 457 ILE A C 1
ATOM 3645 O O . ILE A 1 457 ? 3.013 1.581 -15.183 1.00 74.38 457 ILE A O 1
ATOM 3649 N N . SER A 1 458 ? 3.650 -0.419 -14.424 1.00 72.56 458 SER A N 1
ATOM 3650 C CA . SER A 1 458 ? 2.812 -1.179 -15.361 1.00 72.56 458 SER A CA 1
ATOM 3651 C C . SER A 1 458 ? 1.312 -0.925 -15.237 1.00 72.56 458 SER A C 1
ATOM 3653 O O . SER A 1 458 ? 0.608 -0.955 -16.247 1.00 72.56 458 SER A O 1
ATOM 3655 N N . VAL A 1 459 ? 0.826 -0.640 -14.025 1.00 67.69 459 VAL A N 1
ATOM 3656 C CA . VAL A 1 459 ? -0.606 -0.418 -13.776 1.00 67.69 459 VAL A CA 1
ATOM 3657 C C . VAL A 1 459 ? -1.048 1.014 -14.082 1.00 67.69 459 VAL A C 1
ATOM 3659 O O . VAL A 1 459 ? -2.245 1.298 -14.117 1.00 67.69 459 VAL A O 1
ATOM 3662 N N . LEU A 1 460 ? -0.100 1.920 -14.342 1.00 70.81 460 LEU A N 1
ATOM 3663 C CA . LEU A 1 460 ? -0.394 3.319 -14.626 1.00 70.81 460 LEU A CA 1
ATOM 3664 C C . LEU A 1 460 ? -0.930 3.535 -16.058 1.00 70.81 460 LEU A C 1
ATOM 3666 O O . LEU A 1 460 ? -0.554 2.826 -17.006 1.00 70.81 460 LEU A O 1
ATOM 3670 N N . PRO A 1 461 ? -1.779 4.559 -16.265 1.00 73.94 461 PRO A N 1
ATOM 3671 C CA . PRO A 1 461 ? -2.076 5.094 -17.593 1.00 73.94 461 PRO A CA 1
ATOM 3672 C C . PRO A 1 461 ? -0.799 5.508 -18.343 1.00 73.94 461 PRO A C 1
ATOM 3674 O O . PRO A 1 461 ? 0.185 5.898 -17.721 1.00 73.94 461 PRO A O 1
ATOM 3677 N N . ASP A 1 462 ? -0.808 5.461 -19.681 1.00 79.44 462 ASP A N 1
ATOM 3678 C CA . ASP A 1 462 ? 0.397 5.697 -20.508 1.00 79.44 462 ASP A CA 1
ATOM 3679 C C . ASP A 1 462 ? 1.077 7.045 -20.199 1.00 79.44 462 ASP A C 1
ATOM 3681 O O . ASP A 1 462 ? 2.280 7.113 -19.962 1.00 79.44 462 ASP A O 1
ATOM 3685 N N . LYS A 1 463 ? 0.285 8.120 -20.085 1.00 78.50 463 LYS A N 1
ATOM 3686 C CA . LYS A 1 463 ? 0.795 9.455 -19.732 1.00 78.50 463 LYS A CA 1
ATOM 3687 C C . LYS A 1 463 ? 1.335 9.542 -18.300 1.00 78.50 463 LYS A C 1
ATOM 3689 O O . LYS A 1 463 ? 2.253 10.309 -18.048 1.00 78.50 463 LYS A O 1
ATOM 3694 N N . SER A 1 464 ? 0.787 8.768 -17.368 1.00 76.56 464 SER A N 1
ATOM 3695 C CA . SER A 1 464 ? 1.250 8.744 -15.976 1.00 76.56 464 SER A CA 1
ATOM 3696 C C . SER A 1 464 ? 2.533 7.927 -15.814 1.00 76.56 464 SER A C 1
ATOM 3698 O O . SER A 1 464 ? 3.324 8.206 -14.914 1.00 76.56 464 SER A O 1
ATOM 3700 N N . GLN A 1 465 ? 2.792 6.963 -16.709 1.00 83.44 465 GLN A N 1
ATOM 3701 C CA . GLN A 1 465 ? 4.053 6.220 -16.718 1.00 83.44 465 GLN A CA 1
ATOM 3702 C C . GLN A 1 465 ? 5.253 7.139 -16.941 1.00 83.44 465 GLN A C 1
ATOM 3704 O O . GLN A 1 465 ? 6.245 7.007 -16.232 1.00 83.44 465 GLN A O 1
ATOM 3709 N N . SER A 1 466 ? 5.178 8.094 -17.873 1.00 84.38 466 SER A N 1
ATOM 3710 C CA . SER A 1 466 ? 6.296 9.015 -18.128 1.00 84.38 466 SER A CA 1
ATOM 3711 C C . SER A 1 466 ? 6.597 9.917 -16.924 1.00 84.38 466 SER A C 1
ATOM 3713 O O . SER A 1 466 ? 7.766 10.136 -16.595 1.00 84.38 466 SER A O 1
ATOM 3715 N N . ILE A 1 467 ? 5.562 10.373 -16.212 1.00 81.25 467 ILE A N 1
ATOM 3716 C CA . ILE A 1 467 ? 5.708 11.151 -14.973 1.00 81.25 467 ILE A CA 1
ATOM 3717 C C . ILE A 1 467 ? 6.357 10.290 -13.889 1.00 81.25 467 ILE A C 1
ATOM 3719 O O . ILE A 1 467 ? 7.363 10.702 -13.318 1.00 81.25 467 ILE A O 1
ATOM 3723 N N . ALA A 1 468 ? 5.862 9.071 -13.659 1.00 78.12 468 ALA A N 1
ATOM 3724 C CA . ALA A 1 468 ? 6.456 8.150 -12.690 1.00 78.12 468 ALA A CA 1
ATOM 3725 C C . ALA A 1 468 ? 7.930 7.848 -12.998 1.00 78.12 468 ALA A C 1
ATOM 3727 O O . ALA A 1 468 ? 8.769 7.918 -12.101 1.00 78.12 468 ALA A O 1
ATOM 3728 N N . ILE A 1 469 ? 8.265 7.561 -14.261 1.00 85.62 469 ILE A N 1
ATOM 3729 C CA . ILE A 1 469 ? 9.642 7.272 -14.683 1.00 85.62 469 ILE A CA 1
ATOM 3730 C C . ILE A 1 469 ? 10.548 8.483 -14.447 1.00 85.62 469 ILE A C 1
ATOM 3732 O O . ILE A 1 469 ? 11.656 8.324 -13.939 1.00 85.62 469 ILE A O 1
ATOM 3736 N N . THR A 1 470 ? 10.080 9.690 -14.773 1.00 85.81 470 THR A N 1
ATOM 3737 C CA . THR A 1 470 ? 10.848 10.928 -14.568 1.00 85.81 470 THR A CA 1
ATOM 3738 C C . THR A 1 470 ? 11.084 11.194 -13.084 1.00 85.81 470 THR A C 1
ATOM 3740 O O . THR A 1 470 ? 12.215 11.436 -12.665 1.00 85.81 470 THR A O 1
ATOM 3743 N N . THR A 1 471 ? 10.030 11.093 -12.275 1.00 80.50 471 THR A N 1
ATOM 3744 C CA . THR A 1 471 ? 10.062 11.336 -10.828 1.00 80.50 471 THR A CA 1
ATOM 3745 C C . THR A 1 471 ? 10.959 10.338 -10.094 1.00 80.50 471 THR A C 1
ATOM 3747 O O . THR A 1 471 ? 11.666 10.705 -9.156 1.00 80.50 471 THR A O 1
ATOM 3750 N N . LEU A 1 472 ? 10.962 9.077 -10.531 1.00 79.12 472 LEU A N 1
ATOM 3751 C CA . LEU A 1 472 ? 11.662 7.969 -9.872 1.00 79.12 472 LEU A CA 1
ATOM 3752 C C . LEU A 1 472 ? 12.976 7.601 -10.575 1.00 79.12 472 LEU A C 1
ATOM 3754 O O . LEU A 1 472 ? 13.609 6.602 -10.223 1.00 79.12 472 LEU A O 1
ATOM 3758 N N . TRP A 1 473 ? 13.427 8.425 -11.528 1.00 85.50 473 TRP A N 1
ATOM 3759 C CA . TRP A 1 473 ? 14.625 8.183 -12.333 1.00 85.50 473 TRP A CA 1
ATOM 3760 C C . TRP A 1 473 ? 15.874 7.808 -11.516 1.00 85.50 473 TRP A C 1
ATOM 3762 O O . TRP A 1 473 ? 16.517 6.818 -11.872 1.00 85.50 473 TRP A O 1
ATOM 3772 N N . PRO A 1 474 ? 16.201 8.476 -10.385 1.00 80.56 474 PRO A N 1
ATOM 3773 C CA . PRO A 1 474 ? 17.381 8.126 -9.587 1.00 80.56 474 PRO A CA 1
ATOM 3774 C C . PRO A 1 474 ? 17.369 6.696 -9.028 1.00 80.56 474 PRO A C 1
ATOM 3776 O O . PRO A 1 474 ? 18.429 6.145 -8.745 1.00 80.56 474 PRO A O 1
ATOM 3779 N N . LYS A 1 475 ? 16.184 6.092 -8.860 1.00 75.81 475 LYS A N 1
ATOM 3780 C CA . LYS A 1 475 ? 16.003 4.714 -8.376 1.00 75.81 475 LYS A CA 1
ATOM 3781 C C . LYS A 1 475 ? 15.834 3.713 -9.516 1.00 75.81 475 LYS A C 1
ATOM 3783 O O . LYS A 1 475 ? 16.285 2.581 -9.391 1.00 75.81 475 LYS A O 1
ATOM 3788 N N . ILE A 1 476 ? 15.234 4.135 -10.630 1.00 78.88 476 ILE A N 1
ATOM 3789 C CA . ILE A 1 476 ? 15.083 3.308 -11.834 1.00 78.88 476 ILE A CA 1
ATOM 3790 C C . ILE A 1 476 ? 16.439 3.092 -12.505 1.00 78.88 476 ILE A C 1
ATOM 3792 O O . ILE A 1 476 ? 16.767 1.964 -12.853 1.00 78.88 476 ILE A O 1
ATOM 3796 N N . TYR A 1 477 ? 17.247 4.143 -12.661 1.00 81.94 477 TYR A N 1
ATOM 3797 C CA . TYR A 1 477 ? 18.499 4.078 -13.416 1.00 81.94 477 TYR A CA 1
ATOM 3798 C C . TYR A 1 477 ? 19.478 2.990 -12.928 1.00 81.94 477 TYR A C 1
ATOM 3800 O O . TYR A 1 477 ? 19.957 2.232 -13.774 1.00 81.94 477 TYR A O 1
ATOM 3808 N N . PRO A 1 478 ? 19.738 2.821 -11.611 1.00 77.56 478 PRO A N 1
ATOM 3809 C CA . PRO A 1 478 ? 20.557 1.714 -11.113 1.00 77.56 478 PRO A CA 1
ATOM 3810 C C . PRO A 1 478 ? 20.042 0.328 -11.522 1.00 77.56 478 PRO A C 1
ATOM 3812 O O . PRO A 1 478 ? 20.849 -0.556 -11.797 1.00 77.56 478 PRO A O 1
ATOM 3815 N N . LEU A 1 479 ? 18.722 0.137 -11.629 1.00 72.69 479 LEU A N 1
ATOM 3816 C CA . LEU A 1 479 ? 18.116 -1.138 -12.037 1.00 72.69 479 LEU A CA 1
ATOM 3817 C C . LEU A 1 479 ? 18.307 -1.436 -13.521 1.00 72.69 479 LEU A C 1
ATOM 3819 O O . LEU A 1 479 ? 18.352 -2.595 -13.912 1.00 72.69 479 LEU A O 1
ATOM 3823 N N . LEU A 1 480 ? 18.470 -0.407 -14.354 1.00 75.69 480 LEU A N 1
ATOM 3824 C CA . LEU A 1 480 ? 18.708 -0.574 -15.791 1.00 75.69 480 LEU A CA 1
ATOM 3825 C C . LEU A 1 480 ? 20.121 -1.093 -16.105 1.00 75.69 480 LEU A C 1
ATOM 3827 O O . LEU A 1 480 ? 20.436 -1.338 -17.269 1.00 75.69 480 LEU A O 1
ATOM 3831 N N . SER A 1 481 ? 20.981 -1.240 -15.090 1.00 68.25 481 SER A N 1
ATOM 3832 C CA . SER A 1 481 ? 22.297 -1.869 -15.239 1.00 68.25 481 SER A CA 1
ATOM 3833 C C . SER A 1 481 ? 22.216 -3.393 -15.391 1.00 68.25 481 SER A C 1
ATOM 3835 O O . SER A 1 481 ? 23.120 -3.991 -15.978 1.00 68.25 481 SER A O 1
ATOM 3837 N N . ASP A 1 482 ? 21.121 -4.000 -14.924 1.00 70.06 482 ASP A N 1
ATOM 3838 C CA . ASP A 1 482 ? 20.804 -5.413 -15.094 1.00 70.06 482 ASP A CA 1
ATOM 3839 C C . ASP A 1 482 ? 19.841 -5.629 -16.276 1.00 70.06 482 ASP A C 1
ATOM 3841 O O . ASP A 1 482 ? 18.863 -4.902 -16.469 1.00 70.06 482 ASP A O 1
ATOM 3845 N N . ASN A 1 483 ? 20.125 -6.647 -17.086 1.00 69.50 483 ASN A N 1
ATOM 3846 C CA . ASN A 1 483 ? 19.385 -6.923 -18.318 1.00 69.50 483 ASN A CA 1
ATOM 3847 C C . ASN A 1 483 ? 17.971 -7.445 -18.038 1.00 69.50 483 ASN A C 1
ATOM 3849 O O . ASN A 1 483 ? 17.012 -7.045 -18.702 1.00 69.50 483 ASN A O 1
ATOM 3853 N N . ASP A 1 484 ? 17.830 -8.313 -17.037 1.00 70.69 484 ASP A N 1
ATOM 3854 C CA . ASP A 1 484 ? 16.534 -8.886 -16.681 1.00 70.69 484 ASP A CA 1
ATOM 3855 C C . ASP A 1 484 ? 15.615 -7.792 -16.133 1.00 70.69 484 ASP A C 1
ATOM 3857 O O . ASP A 1 484 ? 14.464 -7.672 -16.558 1.00 70.69 484 ASP A O 1
ATOM 3861 N N . SER A 1 485 ? 16.159 -6.910 -15.296 1.00 71.44 485 SER A N 1
ATOM 3862 C CA . SER A 1 485 ? 15.474 -5.731 -14.761 1.00 71.44 485 SER A CA 1
ATOM 3863 C C . SER A 1 485 ? 15.064 -4.733 -15.851 1.00 71.44 485 SER A C 1
ATOM 3865 O O . SER A 1 485 ? 13.921 -4.263 -15.855 1.00 71.44 485 SER A O 1
ATOM 3867 N N . PHE A 1 486 ? 15.939 -4.447 -16.825 1.00 76.69 486 PHE A N 1
ATOM 3868 C CA . PHE A 1 486 ? 15.600 -3.589 -17.968 1.00 76.69 486 PHE A CA 1
ATOM 3869 C C . PHE A 1 486 ? 14.443 -4.171 -18.788 1.00 76.69 486 PHE A C 1
ATOM 3871 O O . PHE A 1 486 ? 13.465 -3.472 -19.052 1.00 76.69 486 PHE A O 1
ATOM 3878 N N . ASN A 1 487 ? 14.514 -5.454 -19.157 1.00 75.44 487 ASN A N 1
ATOM 3879 C CA . ASN A 1 487 ? 13.463 -6.118 -19.935 1.00 75.44 487 ASN A CA 1
ATOM 3880 C C . ASN A 1 487 ? 12.146 -6.202 -19.158 1.00 75.44 487 ASN A C 1
ATOM 3882 O O . ASN A 1 487 ? 11.064 -5.999 -19.717 1.00 75.44 487 ASN A O 1
ATOM 3886 N N . TYR A 1 488 ? 12.233 -6.461 -17.855 1.00 76.94 488 TYR A N 1
ATOM 3887 C CA . TYR A 1 488 ? 11.091 -6.504 -16.953 1.00 76.94 488 TYR A CA 1
ATOM 3888 C C . TYR A 1 488 ? 10.357 -5.156 -16.886 1.00 76.94 488 TYR A C 1
ATOM 3890 O O . TYR A 1 488 ? 9.121 -5.140 -16.901 1.00 76.94 488 TYR A O 1
ATOM 3898 N N . ILE A 1 489 ? 11.097 -4.040 -16.866 1.00 78.31 489 ILE A N 1
ATOM 3899 C CA . ILE A 1 489 ? 10.543 -2.681 -16.957 1.00 78.31 489 ILE A CA 1
ATOM 3900 C C . ILE A 1 489 ? 9.991 -2.436 -18.366 1.00 78.31 489 ILE A C 1
ATOM 3902 O O . ILE A 1 489 ? 8.808 -2.141 -18.511 1.00 78.31 489 ILE A O 1
ATOM 3906 N N . TRP A 1 490 ? 10.803 -2.620 -19.410 1.00 82.94 490 TRP A N 1
ATOM 3907 C CA . TRP A 1 490 ? 10.464 -2.316 -20.806 1.00 82.94 490 TRP A CA 1
ATOM 3908 C C . TRP A 1 490 ? 9.152 -2.958 -21.271 1.00 82.94 490 TRP A C 1
ATOM 3910 O O . TRP A 1 490 ? 8.288 -2.291 -21.850 1.00 82.94 490 TRP A O 1
ATOM 3920 N N . ASN A 1 491 ? 8.971 -4.245 -20.971 1.00 81.12 491 ASN A N 1
ATOM 3921 C CA . ASN A 1 491 ? 7.794 -5.007 -21.390 1.00 81.12 491 ASN A CA 1
ATOM 3922 C C . ASN A 1 491 ? 6.500 -4.532 -20.715 1.00 81.12 491 ASN A C 1
ATOM 3924 O O . ASN A 1 491 ? 5.416 -4.752 -21.249 1.00 81.12 491 ASN A O 1
ATOM 3928 N N . ARG A 1 492 ? 6.610 -3.849 -19.572 1.00 81.06 492 ARG A N 1
ATOM 3929 C CA . ARG A 1 492 ? 5.492 -3.279 -18.810 1.00 81.06 492 ARG A CA 1
ATOM 3930 C C . ARG A 1 492 ? 5.166 -1.835 -19.178 1.00 81.06 492 ARG A C 1
ATOM 3932 O O . ARG A 1 492 ? 4.103 -1.335 -18.808 1.00 81.06 492 ARG A O 1
ATOM 3939 N N . LEU A 1 493 ? 6.060 -1.167 -19.902 1.00 83.69 493 LEU A N 1
ATOM 3940 C CA . LEU A 1 493 ? 5.835 0.195 -20.361 1.00 83.69 493 LEU A CA 1
ATOM 3941 C C . LEU A 1 493 ? 4.947 0.217 -21.606 1.00 83.69 493 LEU A C 1
ATOM 3943 O O . LEU A 1 493 ? 5.128 -0.567 -22.542 1.00 83.69 493 LEU A O 1
ATOM 3947 N N . LYS A 1 494 ? 4.014 1.163 -21.612 1.00 85.56 494 LYS A N 1
ATOM 3948 C CA . LYS A 1 494 ? 3.229 1.613 -22.762 1.00 85.56 494 LYS A CA 1
ATOM 3949 C C . LYS A 1 494 ? 4.084 2.569 -23.623 1.00 85.56 494 LYS A C 1
ATOM 3951 O O . LYS A 1 494 ? 5.178 2.947 -23.195 1.00 85.56 494 LYS A O 1
ATOM 3956 N N . PRO A 1 495 ? 3.665 2.916 -24.857 1.00 86.19 495 PRO A N 1
ATOM 3957 C CA . PRO A 1 495 ? 4.510 3.649 -25.803 1.00 86.19 495 PRO A CA 1
ATOM 3958 C C . PRO A 1 495 ? 5.105 4.953 -25.251 1.00 86.19 495 PRO A C 1
ATOM 3960 O O . PRO A 1 495 ? 6.316 5.138 -25.340 1.00 86.19 495 PRO A O 1
ATOM 3963 N N . THR A 1 496 ? 4.304 5.801 -24.597 1.00 84.06 496 THR A N 1
ATOM 3964 C CA . THR A 1 496 ? 4.786 7.076 -24.032 1.00 84.06 496 THR A CA 1
ATOM 3965 C C . THR A 1 496 ? 5.778 6.840 -22.891 1.00 84.06 496 THR A C 1
ATOM 3967 O O . THR A 1 496 ? 6.790 7.536 -22.777 1.00 84.06 496 THR A O 1
ATOM 3970 N N . GLY A 1 497 ? 5.524 5.828 -22.057 1.00 85.56 497 GLY A N 1
ATOM 3971 C CA . GLY A 1 497 ? 6.459 5.389 -21.020 1.00 85.56 497 GLY A CA 1
ATOM 3972 C C . GLY A 1 497 ? 7.795 4.905 -21.596 1.00 85.56 497 GLY A C 1
ATOM 3973 O O . GLY A 1 497 ? 8.853 5.279 -21.088 1.00 85.56 497 GLY A O 1
ATOM 3974 N N . ARG A 1 498 ? 7.766 4.119 -22.681 1.00 87.00 498 ARG A N 1
ATOM 3975 C CA . ARG A 1 498 ? 8.974 3.622 -23.371 1.00 87.00 498 ARG A CA 1
ATOM 3976 C C . ARG A 1 498 ? 9.808 4.762 -23.936 1.00 87.00 498 ARG A C 1
ATOM 3978 O O . ARG A 1 498 ? 11.014 4.784 -23.704 1.00 87.00 498 ARG A O 1
ATOM 3985 N N . ASP A 1 499 ? 9.176 5.712 -24.617 1.00 87.00 499 ASP A N 1
ATOM 3986 C CA . ASP A 1 499 ? 9.868 6.869 -25.190 1.00 87.00 499 ASP A CA 1
ATOM 3987 C C . ASP A 1 499 ? 10.514 7.726 -24.091 1.00 87.00 499 ASP A C 1
ATOM 3989 O O . ASP A 1 499 ? 11.676 8.117 -24.201 1.00 87.00 499 ASP A O 1
ATOM 3993 N N . CYS A 1 500 ? 9.808 7.939 -22.975 1.00 88.69 500 CYS A N 1
ATOM 3994 C CA . CYS A 1 500 ? 10.345 8.642 -21.810 1.00 88.69 500 CYS A CA 1
ATOM 3995 C C . CYS A 1 500 ? 11.559 7.923 -21.196 1.00 88.69 500 CYS A C 1
ATOM 3997 O O . CYS A 1 500 ? 12.570 8.565 -20.899 1.00 88.69 500 CYS A O 1
ATOM 3999 N N . LEU A 1 501 ? 11.490 6.593 -21.053 1.00 87.44 501 LEU A N 1
ATOM 4000 C CA . LEU A 1 501 ? 12.608 5.781 -20.568 1.00 87.44 501 LEU A CA 1
ATOM 4001 C C . LEU A 1 501 ? 13.830 5.917 -21.486 1.00 87.44 501 LEU A C 1
ATOM 4003 O O . LEU A 1 501 ? 14.934 6.153 -20.996 1.00 87.44 501 LEU A O 1
ATOM 4007 N N . VAL A 1 502 ? 13.637 5.794 -22.806 1.00 86.75 502 VAL A N 1
ATOM 4008 C CA . VAL A 1 502 ? 14.711 5.948 -23.803 1.00 86.75 502 VAL A CA 1
ATOM 4009 C C . VAL A 1 502 ? 15.343 7.332 -23.703 1.00 86.75 502 VAL A C 1
ATOM 4011 O O . VAL A 1 502 ? 16.569 7.442 -23.668 1.00 86.75 502 VAL A O 1
ATOM 4014 N N . ASP A 1 503 ? 14.528 8.379 -23.605 1.00 87.81 503 ASP A N 1
ATOM 4015 C CA . ASP A 1 503 ? 14.996 9.761 -23.540 1.00 87.81 503 ASP A CA 1
ATOM 4016 C C . ASP A 1 503 ? 15.834 10.043 -22.289 1.00 87.81 503 ASP A C 1
ATOM 4018 O O . ASP A 1 503 ? 16.904 10.651 -22.385 1.00 87.81 503 ASP A O 1
ATOM 4022 N N . LEU A 1 504 ? 15.377 9.604 -21.114 1.00 88.25 504 LEU A N 1
ATOM 4023 C CA . LEU A 1 504 ? 16.111 9.788 -19.859 1.00 88.25 504 LEU A CA 1
ATOM 4024 C C . LEU A 1 504 ? 17.389 8.950 -19.827 1.00 88.25 504 LEU A C 1
ATOM 4026 O O . LEU A 1 504 ? 18.442 9.450 -19.423 1.00 88.25 504 LEU A O 1
ATOM 4030 N N . PHE A 1 505 ? 17.332 7.714 -20.323 1.00 86.19 505 PHE A N 1
ATOM 4031 C CA . PHE A 1 505 ? 18.500 6.843 -20.375 1.00 86.19 505 PHE A CA 1
ATOM 4032 C C . PHE A 1 505 ? 19.564 7.377 -21.336 1.00 86.19 505 PHE A C 1
ATOM 4034 O O . PHE A 1 505 ? 20.739 7.446 -20.975 1.00 86.19 505 PHE A O 1
ATOM 4041 N N . ALA A 1 506 ? 19.162 7.850 -22.520 1.00 85.69 506 ALA A N 1
ATOM 4042 C CA . ALA A 1 506 ? 20.064 8.485 -23.477 1.00 85.69 506 ALA A CA 1
ATOM 4043 C C . ALA A 1 506 ? 20.720 9.746 -22.891 1.00 85.69 506 ALA A C 1
ATOM 4045 O O . ALA A 1 506 ? 21.934 9.921 -23.008 1.00 85.69 506 ALA A O 1
ATOM 4046 N N . LYS A 1 507 ? 19.953 10.606 -22.206 1.00 88.50 507 LYS A N 1
ATOM 4047 C CA . LYS A 1 507 ? 20.497 11.789 -21.512 1.00 88.50 507 LYS A CA 1
ATOM 4048 C C . LYS A 1 507 ? 21.524 11.398 -20.452 1.00 88.50 507 LYS A C 1
ATOM 4050 O O . LYS A 1 507 ? 22.608 11.970 -20.426 1.00 88.50 507 LYS A O 1
ATOM 4055 N N . GLN A 1 508 ? 21.225 10.393 -19.631 1.00 86.38 508 GLN A N 1
ATOM 4056 C CA . GLN A 1 508 ? 22.127 9.938 -18.574 1.00 86.38 508 GLN A CA 1
ATOM 4057 C C . GLN A 1 508 ? 23.441 9.371 -19.131 1.00 86.38 508 GLN A C 1
ATOM 4059 O O . GLN A 1 508 ? 24.512 9.678 -18.611 1.00 86.38 508 GLN A O 1
ATOM 4064 N N . LEU A 1 509 ? 23.374 8.588 -20.214 1.00 83.38 509 LEU A N 1
ATOM 4065 C CA . LEU A 1 509 ? 24.556 8.036 -20.884 1.00 83.38 509 LEU A CA 1
ATOM 4066 C C . LEU A 1 509 ? 25.418 9.117 -21.550 1.00 83.38 509 LEU A C 1
ATOM 4068 O O . LEU A 1 509 ? 26.636 8.968 -21.631 1.00 83.38 509 LEU A O 1
ATOM 4072 N N . THR A 1 510 ? 24.802 10.194 -22.040 1.00 85.06 510 THR A N 1
ATOM 4073 C CA . THR A 1 510 ? 25.491 11.259 -22.789 1.00 85.06 510 THR A CA 1
ATOM 4074 C C . THR A 1 510 ? 25.992 12.408 -21.914 1.00 85.06 510 THR A C 1
ATOM 4076 O O . THR A 1 510 ? 26.886 13.137 -22.338 1.00 85.06 510 THR A O 1
ATOM 4079 N N . GLN A 1 511 ? 25.499 12.540 -20.677 1.00 85.75 511 GLN A N 1
ATOM 4080 C CA . GLN A 1 511 ? 25.830 13.638 -19.760 1.00 85.75 511 GLN A CA 1
ATOM 4081 C C . GLN A 1 511 ? 27.328 13.745 -19.424 1.00 85.75 511 GLN A C 1
ATOM 4083 O O . GLN A 1 511 ? 27.823 14.841 -19.179 1.00 85.75 511 GLN A O 1
ATOM 4088 N N . SER A 1 512 ? 28.058 12.626 -19.409 1.00 79.50 512 SER A N 1
ATOM 4089 C CA . SER A 1 512 ? 29.476 12.578 -19.026 1.00 79.50 512 SER A CA 1
ATOM 4090 C C . SER A 1 512 ? 30.435 12.406 -20.210 1.00 79.50 512 SER A C 1
ATOM 4092 O O . SER A 1 512 ? 31.580 11.996 -20.014 1.00 79.50 512 SER A O 1
ATOM 4094 N N . VAL A 1 513 ? 29.981 12.641 -21.444 1.00 85.75 513 VAL A N 1
ATOM 4095 C CA . VAL A 1 513 ? 30.825 12.498 -22.637 1.00 85.75 513 VAL A CA 1
ATOM 4096 C C . VAL A 1 513 ? 31.676 13.750 -22.811 1.00 85.75 513 VAL A C 1
ATOM 4098 O O . VAL A 1 513 ? 31.189 14.779 -23.257 1.00 85.75 513 VAL A O 1
ATOM 4101 N N . ASN A 1 514 ? 32.959 13.647 -22.458 1.00 84.75 514 ASN A N 1
ATOM 4102 C CA . ASN A 1 514 ? 33.926 14.742 -22.607 1.00 84.75 514 ASN A CA 1
ATOM 4103 C C . ASN A 1 514 ? 35.076 14.391 -23.558 1.00 84.75 514 ASN A C 1
ATOM 4105 O O . ASN A 1 514 ? 35.781 15.275 -24.038 1.00 84.75 514 ASN A O 1
ATOM 4109 N N . THR A 1 515 ? 35.282 13.101 -23.829 1.00 87.38 515 THR A N 1
ATOM 4110 C CA . THR A 1 515 ? 36.359 12.618 -24.692 1.00 87.38 515 THR A CA 1
ATOM 4111 C C . THR A 1 515 ? 35.823 11.812 -25.868 1.00 87.38 515 THR A C 1
ATOM 4113 O O . THR A 1 515 ? 34.708 11.279 -25.854 1.00 87.38 515 THR A O 1
ATOM 4116 N N . THR A 1 516 ? 36.654 11.668 -26.898 1.00 85.19 516 THR A N 1
ATOM 4117 C CA . THR A 1 516 ? 36.361 10.802 -28.042 1.00 85.19 516 THR A CA 1
ATOM 4118 C C . THR A 1 516 ? 36.111 9.355 -27.604 1.00 85.19 516 THR A C 1
ATOM 4120 O O . THR A 1 516 ? 35.226 8.698 -28.148 1.00 85.19 516 THR A O 1
ATOM 4123 N N . GLU A 1 517 ? 36.844 8.855 -26.602 1.00 85.81 517 GLU A N 1
ATOM 4124 C CA . GLU A 1 517 ? 36.683 7.483 -26.107 1.00 85.81 517 GLU A CA 1
ATOM 4125 C C . GLU A 1 517 ? 35.383 7.308 -25.310 1.00 85.81 517 GLU A C 1
ATOM 4127 O O . GLU A 1 517 ? 34.725 6.279 -25.456 1.00 85.81 517 GLU A O 1
ATOM 4132 N N . ASP A 1 518 ? 34.937 8.326 -24.562 1.00 83.44 518 ASP A N 1
ATOM 4133 C CA . ASP A 1 518 ? 33.617 8.313 -23.914 1.00 83.44 518 ASP A CA 1
ATOM 4134 C C . ASP A 1 518 ? 32.490 8.237 -24.946 1.00 83.44 518 ASP A C 1
ATOM 4136 O O . ASP A 1 518 ? 31.570 7.433 -24.801 1.00 83.44 518 ASP A O 1
ATOM 4140 N N . CYS A 1 519 ? 32.585 9.028 -26.018 1.00 85.19 519 CYS A N 1
ATOM 4141 C CA . CYS A 1 519 ? 31.607 9.024 -27.103 1.00 85.19 519 CYS A CA 1
ATOM 4142 C C . CYS A 1 519 ? 31.569 7.660 -27.809 1.00 85.19 519 CYS A C 1
ATOM 4144 O O . CYS A 1 519 ? 30.503 7.073 -28.002 1.00 85.19 519 CYS A O 1
ATOM 4146 N N . ILE A 1 520 ? 32.741 7.099 -28.125 1.00 85.00 520 ILE A N 1
ATOM 4147 C CA . ILE A 1 520 ? 32.862 5.760 -28.715 1.00 85.00 520 ILE A CA 1
ATOM 4148 C C . ILE A 1 520 ? 32.284 4.703 -27.776 1.00 85.00 520 ILE A C 1
ATOM 4150 O O . ILE A 1 520 ? 31.577 3.805 -28.239 1.00 85.00 520 ILE A O 1
ATOM 4154 N N . ARG A 1 521 ? 32.551 4.803 -26.469 1.00 83.06 521 ARG A N 1
ATOM 4155 C CA . ARG A 1 521 ? 31.963 3.921 -25.463 1.00 83.06 521 ARG A CA 1
ATOM 4156 C C . ARG A 1 521 ? 30.447 4.033 -25.503 1.00 83.06 521 ARG A C 1
ATOM 4158 O O . ARG A 1 521 ? 29.817 3.003 -25.648 1.00 83.06 521 ARG A O 1
ATOM 4165 N N . VAL A 1 522 ? 29.848 5.221 -25.471 1.00 81.38 522 VAL A N 1
ATOM 4166 C CA . VAL A 1 522 ? 28.379 5.383 -25.515 1.00 81.38 522 VAL A CA 1
ATOM 4167 C C . VAL A 1 522 ? 27.767 4.860 -26.817 1.00 81.38 522 VAL A C 1
ATOM 4169 O O . VAL A 1 522 ? 26.718 4.228 -26.777 1.00 81.38 522 VAL A O 1
ATOM 4172 N N . LEU A 1 523 ? 28.424 5.038 -27.964 1.00 81.62 523 LEU A N 1
ATOM 4173 C CA . LEU A 1 523 ? 27.926 4.535 -29.253 1.00 81.62 523 LEU A CA 1
ATOM 4174 C C . LEU A 1 523 ? 28.119 3.014 -29.431 1.00 81.62 523 LEU A C 1
ATOM 4176 O O . LEU A 1 523 ? 27.408 2.397 -30.225 1.00 81.62 523 LEU A O 1
ATOM 4180 N N . ARG A 1 524 ? 29.055 2.394 -28.692 1.00 75.81 524 ARG A N 1
ATOM 4181 C CA . ARG A 1 524 ? 29.307 0.935 -28.682 1.00 75.81 524 ARG A CA 1
ATOM 4182 C C . ARG A 1 524 ? 28.618 0.187 -27.535 1.00 75.81 524 ARG A C 1
ATOM 4184 O O . ARG A 1 524 ? 28.288 -0.983 -27.685 1.00 75.81 524 ARG A O 1
ATOM 4191 N N . SER A 1 525 ? 28.445 0.823 -26.379 1.00 60.94 525 SER A N 1
ATOM 4192 C CA . SER A 1 525 ? 28.057 0.211 -25.099 1.00 60.94 525 SER A CA 1
ATOM 4193 C C . SER A 1 525 ? 26.601 -0.252 -24.965 1.00 60.94 525 SER A C 1
ATOM 4195 O O . SER A 1 525 ? 26.387 -1.109 -24.107 1.00 60.94 525 SER A O 1
ATOM 4197 N N . PRO A 1 526 ? 25.606 0.150 -25.786 1.00 55.72 526 PRO A N 1
ATOM 4198 C CA . PRO A 1 526 ? 24.278 -0.466 -25.710 1.00 55.72 526 PRO A CA 1
ATOM 4199 C C . PRO A 1 526 ? 24.317 -1.977 -26.012 1.00 55.72 526 PRO A C 1
ATOM 4201 O O . PRO A 1 526 ? 23.360 -2.696 -25.762 1.00 55.72 526 PRO A O 1
ATOM 4204 N N . ILE A 1 527 ? 25.440 -2.472 -26.550 1.00 50.53 527 ILE A N 1
ATOM 4205 C CA . ILE A 1 527 ? 25.588 -3.789 -27.177 1.00 50.53 527 ILE A CA 1
ATOM 4206 C C . ILE A 1 527 ? 26.078 -4.875 -26.193 1.00 50.53 527 ILE A C 1
ATOM 4208 O O . ILE A 1 527 ? 26.077 -6.056 -26.534 1.00 50.53 527 ILE A O 1
ATOM 4212 N N . LYS A 1 528 ? 26.453 -4.540 -24.946 1.00 47.28 528 LYS A N 1
ATOM 4213 C CA . LYS A 1 528 ? 26.732 -5.577 -23.922 1.00 47.28 528 LYS A CA 1
ATOM 4214 C C . LYS A 1 528 ? 25.476 -6.154 -23.259 1.00 47.28 528 LYS A C 1
ATOM 4216 O O . LYS A 1 528 ? 25.595 -7.117 -22.506 1.00 47.28 528 LYS A O 1
ATOM 4221 N N . ILE A 1 529 ? 24.294 -5.635 -23.579 1.00 49.75 529 ILE A N 1
ATOM 4222 C CA . ILE A 1 529 ? 23.015 -6.180 -23.125 1.00 49.75 529 ILE A CA 1
ATOM 4223 C C . ILE A 1 529 ? 22.607 -7.286 -24.117 1.00 49.75 529 ILE A C 1
ATOM 4225 O O . ILE A 1 529 ? 21.977 -7.052 -25.148 1.00 49.75 529 ILE A O 1
ATOM 4229 N N . ARG A 1 530 ? 23.094 -8.508 -23.874 1.00 44.41 530 ARG A N 1
ATOM 4230 C CA . ARG A 1 530 ? 22.776 -9.692 -24.688 1.00 44.41 530 ARG A CA 1
ATOM 4231 C C . ARG A 1 530 ? 21.314 -10.086 -24.441 1.00 44.41 530 ARG A C 1
ATOM 4233 O O . ARG A 1 530 ? 21.030 -10.561 -23.355 1.00 44.41 530 ARG A O 1
ATOM 4240 N N . LEU A 1 531 ? 20.457 -9.971 -25.465 1.00 40.81 531 LEU A N 1
ATOM 4241 C CA . LEU A 1 531 ? 19.006 -10.294 -25.518 1.00 40.81 531 LEU A CA 1
ATOM 4242 C C . LEU A 1 531 ? 18.049 -9.092 -25.401 1.00 40.81 531 LEU A C 1
ATOM 4244 O O . LEU A 1 531 ? 17.085 -9.127 -24.647 1.00 40.81 531 LEU A O 1
ATOM 4248 N N . ILE A 1 532 ? 18.273 -8.054 -26.206 1.00 49.75 532 ILE A N 1
ATOM 4249 C CA . ILE A 1 532 ? 17.277 -7.003 -26.447 1.00 49.75 532 ILE A CA 1
ATOM 4250 C C . ILE A 1 532 ? 16.506 -7.306 -27.750 1.00 49.75 532 ILE A C 1
ATOM 4252 O O . ILE A 1 532 ? 17.109 -7.726 -28.743 1.00 49.75 532 ILE A O 1
ATOM 4256 N N . GLU A 1 533 ? 15.193 -7.046 -27.789 1.00 54.59 533 GLU A N 1
ATOM 4257 C CA . GLU A 1 533 ? 14.476 -6.823 -29.052 1.00 54.59 533 GLU A CA 1
ATOM 4258 C C . GLU A 1 533 ? 15.208 -5.747 -29.868 1.00 54.59 533 GLU A C 1
ATOM 4260 O O . GLU A 1 533 ? 15.295 -4.600 -29.443 1.00 54.59 533 GLU A O 1
ATOM 4265 N N . VAL A 1 534 ? 15.692 -6.088 -31.066 1.00 56.06 534 VAL A N 1
ATOM 4266 C CA . VAL A 1 534 ? 16.492 -5.226 -31.971 1.00 56.06 534 VAL A CA 1
ATOM 4267 C C . VAL A 1 534 ? 16.009 -3.763 -32.049 1.00 56.06 534 VAL A C 1
ATOM 4269 O O . VAL A 1 534 ? 16.816 -2.850 -32.223 1.00 56.06 534 VAL A O 1
ATOM 4272 N N . ARG A 1 535 ? 14.702 -3.538 -31.876 1.00 62.53 535 ARG A N 1
ATOM 4273 C CA . ARG A 1 535 ? 14.023 -2.244 -31.951 1.00 62.53 535 ARG A CA 1
ATOM 4274 C C . ARG A 1 535 ? 14.326 -1.270 -30.801 1.00 62.53 535 ARG A C 1
ATOM 4276 O O . ARG A 1 535 ? 14.337 -0.069 -31.044 1.00 62.53 535 ARG A O 1
ATOM 4283 N N . SER A 1 536 ? 14.571 -1.717 -29.567 1.00 66.50 536 SER A N 1
ATOM 4284 C CA . SER A 1 536 ? 14.829 -0.780 -28.453 1.00 66.50 536 SER A CA 1
ATOM 4285 C C . SER A 1 536 ? 16.291 -0.328 -28.383 1.00 66.50 536 SER A C 1
ATOM 4287 O O . SER A 1 536 ? 16.547 0.839 -28.085 1.00 66.50 536 SER A O 1
ATOM 4289 N N . ILE A 1 537 ? 17.250 -1.176 -28.787 1.00 69.94 537 ILE A N 1
ATOM 4290 C CA . ILE A 1 537 ? 18.646 -0.743 -29.010 1.00 69.94 537 ILE A CA 1
ATOM 4291 C C . ILE A 1 537 ? 18.707 0.313 -30.112 1.00 69.94 537 ILE A C 1
ATOM 4293 O O . ILE A 1 537 ? 19.450 1.284 -29.969 1.00 69.94 537 ILE A O 1
ATOM 4297 N N . SER A 1 538 ? 17.977 0.125 -31.219 1.00 73.50 538 SER A N 1
ATOM 4298 C CA . SER A 1 538 ? 18.025 1.081 -32.329 1.00 73.50 538 SER A CA 1
ATOM 4299 C C . SER A 1 538 ? 17.502 2.450 -31.901 1.00 73.50 538 SER A C 1
ATOM 4301 O O . SER A 1 538 ? 18.200 3.434 -32.118 1.00 73.50 538 SER A O 1
ATOM 4303 N N . LEU A 1 539 ? 16.365 2.499 -31.197 1.00 78.31 539 LEU A N 1
ATOM 4304 C CA . LEU A 1 539 ? 15.785 3.742 -30.671 1.00 78.31 539 LEU A CA 1
ATOM 4305 C C . LEU A 1 539 ? 16.726 4.454 -29.687 1.00 78.31 539 LEU A C 1
ATOM 4307 O O . LEU A 1 539 ? 16.972 5.652 -29.818 1.00 78.31 539 LEU A O 1
ATOM 4311 N N . LEU A 1 540 ? 17.311 3.718 -28.735 1.00 79.38 540 LEU A N 1
ATOM 4312 C CA . LEU A 1 540 ? 18.270 4.287 -27.785 1.00 79.38 540 LEU A CA 1
ATOM 4313 C C . LEU A 1 540 ? 19.523 4.817 -28.489 1.00 79.38 540 LEU A C 1
ATOM 4315 O O . LEU A 1 540 ? 20.007 5.904 -28.174 1.00 79.38 540 LEU A O 1
ATOM 4319 N N . ARG A 1 541 ? 20.047 4.064 -29.460 1.00 80.19 541 ARG A N 1
ATOM 4320 C CA . ARG A 1 541 ? 21.231 4.459 -30.228 1.00 80.19 541 ARG A CA 1
ATOM 4321 C C . ARG A 1 541 ? 20.965 5.702 -31.068 1.00 80.19 541 ARG A C 1
ATOM 4323 O O . ARG A 1 541 ? 21.805 6.594 -31.063 1.00 80.19 541 ARG A O 1
ATOM 4330 N N . GLU A 1 542 ? 19.828 5.773 -31.753 1.00 85.12 542 GLU A N 1
ATOM 4331 C CA . GLU A 1 542 ? 19.407 6.957 -32.512 1.00 85.12 542 GLU A CA 1
ATOM 4332 C C . GLU A 1 542 ? 19.317 8.182 -31.599 1.00 85.12 542 GLU A C 1
ATOM 4334 O O . GLU A 1 542 ? 19.916 9.215 -31.899 1.00 85.12 542 GLU A O 1
ATOM 4339 N N . LYS A 1 543 ? 18.694 8.052 -30.421 1.00 86.69 543 LYS A N 1
ATOM 4340 C CA . LYS A 1 543 ? 18.599 9.162 -29.465 1.00 86.69 543 LYS A CA 1
ATOM 4341 C C . LYS A 1 543 ? 19.962 9.616 -28.937 1.00 86.69 543 LYS A C 1
ATOM 4343 O O . LYS A 1 543 ? 20.215 10.816 -28.847 1.00 86.69 543 LYS A O 1
ATOM 4348 N N . CYS A 1 544 ? 20.862 8.682 -28.626 1.00 85.69 544 CYS A N 1
ATOM 4349 C CA . CYS A 1 544 ? 22.237 9.008 -28.238 1.00 85.69 544 CYS A CA 1
ATOM 4350 C C . CYS A 1 544 ? 23.002 9.725 -29.362 1.00 85.69 544 CYS A C 1
ATOM 4352 O O . CYS A 1 544 ? 23.761 10.648 -29.076 1.00 85.69 544 CYS A O 1
ATOM 4354 N N . ILE A 1 545 ? 22.810 9.324 -30.625 1.00 87.81 545 ILE A N 1
ATOM 4355 C CA . ILE A 1 545 ? 23.424 9.995 -31.782 1.00 87.81 545 ILE A CA 1
ATOM 4356 C C . ILE A 1 545 ? 22.931 11.439 -31.870 1.00 87.81 545 ILE A C 1
ATOM 4358 O O . ILE A 1 545 ? 23.764 12.338 -31.942 1.00 87.81 545 ILE A O 1
ATOM 4362 N N . GLU A 1 546 ? 21.619 11.675 -31.789 1.00 87.81 546 GLU A N 1
ATOM 4363 C CA . GLU A 1 546 ? 21.049 13.030 -31.829 1.00 87.81 546 GLU A CA 1
ATOM 4364 C C . GLU A 1 546 ? 21.593 13.930 -30.711 1.00 87.81 546 GLU A C 1
ATOM 4366 O O . GLU A 1 546 ? 21.973 15.073 -30.962 1.00 87.81 546 GLU A O 1
ATOM 4371 N N . LEU A 1 547 ? 21.700 13.412 -29.482 1.00 87.56 547 LEU A N 1
ATOM 4372 C CA . LEU A 1 547 ? 22.220 14.175 -28.341 1.00 87.56 547 LEU A CA 1
ATOM 4373 C C . LEU A 1 547 ? 23.723 14.483 -28.453 1.00 87.56 547 LEU A C 1
ATOM 4375 O O . LEU A 1 547 ? 24.170 15.535 -27.996 1.00 87.56 547 LEU A O 1
ATOM 4379 N N . LEU A 1 548 ? 24.513 13.587 -29.054 1.00 88.12 548 LEU A N 1
ATOM 4380 C CA . LEU A 1 548 ? 25.968 13.746 -29.189 1.00 88.12 548 LEU A CA 1
ATOM 4381 C C . LEU A 1 548 ? 26.390 14.491 -30.456 1.00 88.12 548 LEU A C 1
ATOM 4383 O O . LEU A 1 548 ? 27.515 14.987 -30.527 1.00 88.12 548 LEU A O 1
ATOM 4387 N N . LYS A 1 549 ? 25.501 14.604 -31.442 1.00 87.00 549 LYS A N 1
ATOM 4388 C CA . LYS A 1 549 ? 25.763 15.231 -32.740 1.00 87.00 549 LYS A CA 1
ATOM 4389 C C . LYS A 1 549 ? 26.396 16.626 -32.656 1.00 87.00 549 LYS A C 1
ATOM 4391 O O . LYS A 1 549 ? 27.384 16.838 -33.362 1.00 87.00 549 LYS A O 1
ATOM 4396 N N . PRO A 1 550 ? 25.962 17.545 -31.767 1.00 87.12 550 PRO A N 1
ATOM 4397 C CA . PRO A 1 550 ? 26.617 18.848 -31.612 1.00 87.12 550 PRO A CA 1
ATOM 4398 C C . PRO A 1 550 ? 28.089 18.757 -31.178 1.00 87.12 550 PRO A C 1
ATOM 4400 O O . PRO A 1 550 ? 28.882 19.645 -31.478 1.00 87.12 550 PRO A O 1
ATOM 4403 N N . GLN A 1 551 ? 28.475 17.680 -30.489 1.00 86.75 551 GLN A N 1
ATOM 4404 C CA . GLN A 1 551 ? 29.830 17.480 -29.972 1.00 86.75 551 GLN A CA 1
ATOM 4405 C C . GLN A 1 551 ? 30.760 16.799 -30.984 1.00 86.75 551 GLN A C 1
ATOM 4407 O O . GLN A 1 551 ? 31.981 16.856 -30.823 1.00 86.75 551 GLN A O 1
ATOM 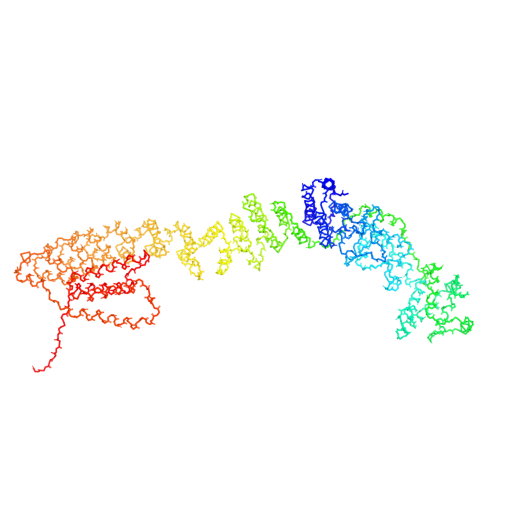4412 N N . PHE A 1 552 ? 30.226 16.168 -32.039 1.00 89.06 552 PHE A N 1
ATOM 4413 C CA . PHE A 1 552 ? 31.029 15.400 -32.998 1.00 89.06 552 PHE A CA 1
ATOM 4414 C C . PHE A 1 552 ? 32.130 16.236 -33.652 1.00 89.06 552 PHE A C 1
ATOM 4416 O O . PHE A 1 552 ? 33.263 15.775 -33.762 1.00 89.06 552 PHE A O 1
ATOM 4423 N N . VAL A 1 553 ? 31.820 17.479 -34.022 1.00 83.75 553 VAL A N 1
ATOM 4424 C CA . VAL A 1 553 ? 32.760 18.409 -34.670 1.00 83.75 553 VAL A CA 1
ATOM 4425 C C . VAL A 1 553 ? 33.975 18.704 -33.788 1.00 83.75 553 VAL A C 1
ATOM 4427 O O . VAL A 1 553 ? 35.090 18.825 -34.297 1.00 83.75 553 VAL A O 1
ATOM 4430 N N . PHE A 1 554 ? 33.770 18.778 -32.472 1.00 84.81 554 PHE A N 1
ATOM 4431 C CA . PHE A 1 554 ? 34.828 19.020 -31.496 1.00 84.81 554 PHE A CA 1
ATOM 4432 C C . PHE A 1 554 ? 35.600 17.736 -31.154 1.00 84.81 554 PHE A C 1
ATOM 4434 O O . PHE A 1 554 ? 36.829 17.726 -31.180 1.00 84.81 554 PHE A O 1
ATOM 4441 N N . LEU A 1 555 ? 34.887 16.640 -30.875 1.00 85.31 555 LEU A N 1
ATOM 4442 C CA . LEU A 1 555 ? 35.475 15.380 -30.404 1.00 85.31 555 LEU A CA 1
ATOM 4443 C C . LEU A 1 555 ? 36.170 14.567 -31.506 1.00 85.31 555 LEU A C 1
ATOM 4445 O O . LEU A 1 555 ? 37.050 13.758 -31.207 1.00 85.31 555 LEU A O 1
ATOM 4449 N N . PHE A 1 556 ? 35.778 14.752 -32.768 1.00 85.75 556 PHE A N 1
ATOM 4450 C CA . PHE A 1 556 ? 36.296 14.018 -33.926 1.00 85.75 556 PHE A CA 1
ATOM 4451 C C . PHE A 1 556 ? 36.892 14.982 -34.960 1.00 85.75 556 PHE A C 1
ATOM 4453 O O . PHE A 1 556 ? 36.554 14.964 -36.141 1.00 85.75 556 PHE A O 1
ATOM 4460 N N . ASN A 1 557 ? 37.804 15.830 -34.491 1.00 80.88 557 ASN A N 1
ATOM 4461 C CA . ASN A 1 557 ? 38.415 16.929 -35.243 1.00 80.88 557 ASN A CA 1
ATOM 4462 C C . ASN A 1 557 ? 39.567 16.529 -36.186 1.00 80.88 557 ASN A C 1
ATOM 4464 O O . ASN A 1 557 ? 40.078 17.383 -36.905 1.00 80.88 557 ASN A O 1
ATOM 4468 N N . THR A 1 558 ? 39.989 15.262 -36.195 1.00 81.31 558 THR A N 1
ATOM 4469 C CA . THR A 1 558 ? 41.013 14.758 -37.124 1.00 81.31 558 THR A CA 1
ATOM 4470 C C . THR A 1 558 ? 40.405 13.792 -38.139 1.00 81.31 558 THR A C 1
ATOM 4472 O O . THR A 1 558 ? 39.441 13.091 -37.809 1.00 81.31 558 THR A O 1
ATOM 4475 N N . PRO A 1 559 ? 40.995 13.661 -39.343 1.00 79.56 559 PRO A N 1
ATOM 4476 C CA . PRO A 1 559 ? 40.518 12.719 -40.354 1.00 79.56 559 PRO A CA 1
ATOM 4477 C C . PRO A 1 559 ? 40.383 11.283 -39.824 1.00 79.56 559 PRO A C 1
ATOM 4479 O O . PRO A 1 559 ? 39.379 10.615 -40.066 1.00 79.56 559 PRO A O 1
ATOM 4482 N N . LYS A 1 560 ? 41.356 10.808 -39.038 1.00 82.69 560 LYS A N 1
ATOM 4483 C CA . LYS A 1 560 ? 41.334 9.457 -38.456 1.00 82.69 560 LYS A CA 1
ATOM 4484 C C . LYS A 1 560 ? 40.162 9.254 -37.492 1.00 82.69 560 LYS A C 1
ATOM 4486 O O . LYS A 1 560 ? 39.507 8.211 -37.511 1.00 82.69 560 LYS A O 1
ATOM 4491 N N . LEU A 1 561 ? 39.889 10.246 -36.645 1.00 84.31 561 LEU A N 1
ATOM 4492 C CA . LEU A 1 561 ? 38.790 10.183 -35.686 1.00 84.31 561 LEU A CA 1
ATOM 4493 C C . LEU A 1 561 ? 37.434 10.284 -36.395 1.00 84.31 561 LEU A C 1
ATOM 4495 O O . LEU A 1 561 ? 36.557 9.465 -36.126 1.00 84.31 561 LEU A O 1
ATOM 4499 N N . ALA A 1 562 ? 37.275 11.198 -37.352 1.00 83.94 562 ALA A N 1
ATOM 4500 C CA . ALA A 1 562 ? 36.042 11.340 -38.125 1.00 83.94 562 ALA A CA 1
ATOM 4501 C C . ALA A 1 562 ? 35.662 10.045 -38.872 1.00 83.94 562 ALA A C 1
ATOM 4503 O O . ALA A 1 562 ? 34.511 9.610 -38.797 1.00 83.94 562 ALA A O 1
ATOM 4504 N N . LYS A 1 563 ? 36.627 9.341 -39.482 1.00 84.12 563 LYS A N 1
ATOM 4505 C CA . LYS A 1 563 ? 36.387 8.010 -40.069 1.00 84.12 563 LYS A CA 1
ATOM 4506 C C . LYS A 1 563 ? 35.926 6.995 -39.020 1.00 84.12 563 LYS A C 1
ATOM 4508 O O . LYS A 1 563 ? 34.976 6.243 -39.251 1.00 84.12 563 LYS A O 1
ATOM 4513 N N . LYS A 1 564 ? 36.584 6.970 -37.853 1.00 85.31 564 LYS A N 1
ATOM 4514 C CA . LYS A 1 564 ? 36.213 6.079 -36.742 1.00 85.31 564 LYS A CA 1
ATOM 4515 C C . LYS A 1 564 ? 34.771 6.335 -36.300 1.00 85.31 564 LYS A C 1
ATOM 4517 O O . LYS A 1 564 ? 34.045 5.366 -36.112 1.00 85.31 564 LYS A O 1
ATOM 4522 N N . LEU A 1 565 ? 34.328 7.590 -36.210 1.00 85.88 565 LEU A N 1
ATOM 4523 C CA . LEU A 1 565 ? 32.932 7.929 -35.918 1.00 85.88 565 LEU A CA 1
ATOM 4524 C C . LEU A 1 565 ? 31.975 7.411 -36.997 1.00 85.88 565 LEU A C 1
ATOM 4526 O O . LEU A 1 565 ? 31.022 6.717 -36.660 1.00 85.88 565 LEU A O 1
ATOM 4530 N N . LEU A 1 566 ? 32.246 7.664 -38.281 1.00 85.00 566 LEU A N 1
ATOM 4531 C CA . LEU A 1 566 ? 31.389 7.188 -39.377 1.00 85.00 566 LEU A CA 1
ATOM 4532 C C . LEU A 1 566 ? 31.228 5.661 -39.369 1.00 85.00 566 LEU A C 1
ATOM 4534 O O . LEU A 1 566 ? 30.127 5.157 -39.574 1.00 85.00 566 LEU A O 1
ATOM 4538 N N . SER A 1 567 ? 32.283 4.915 -39.026 1.00 84.12 567 SER A N 1
ATOM 4539 C CA . SER A 1 567 ? 32.204 3.451 -38.879 1.00 84.12 567 SER A CA 1
ATOM 4540 C C . SER A 1 567 ? 31.282 2.980 -37.742 1.00 84.12 567 SER A C 1
ATOM 4542 O O . SER A 1 567 ? 30.832 1.836 -37.737 1.00 84.12 567 SER A O 1
ATOM 4544 N N . LEU A 1 568 ? 30.997 3.856 -36.773 1.00 83.31 568 LEU A N 1
ATOM 4545 C CA . LEU A 1 568 ? 30.126 3.596 -35.626 1.00 83.31 568 LEU A CA 1
ATOM 4546 C C . LEU A 1 568 ? 28.702 4.109 -35.835 1.00 83.31 568 LEU A C 1
ATOM 4548 O O . LEU A 1 568 ? 27.864 3.894 -34.960 1.00 83.31 568 LEU A O 1
ATOM 4552 N N . LEU A 1 569 ? 28.402 4.770 -36.950 1.00 83.94 569 LEU A N 1
ATOM 4553 C CA . LEU A 1 569 ? 27.080 5.319 -37.231 1.00 83.94 569 LEU A CA 1
ATOM 4554 C C . LEU A 1 569 ? 26.331 4.462 -38.262 1.00 83.94 569 LEU A C 1
ATOM 4556 O O . LEU A 1 569 ? 26.961 3.885 -39.153 1.00 83.94 569 LEU A O 1
ATOM 4560 N N . PRO A 1 570 ? 24.991 4.373 -38.175 1.00 82.88 570 PRO A N 1
ATOM 4561 C CA . PRO A 1 570 ? 24.176 3.849 -39.265 1.00 82.88 570 PRO A CA 1
ATOM 4562 C C . PRO A 1 570 ? 24.385 4.666 -40.547 1.00 82.88 570 PRO A C 1
ATOM 4564 O O . PRO A 1 570 ? 24.611 5.876 -40.484 1.00 82.88 570 PRO A O 1
ATOM 4567 N N . SER A 1 571 ? 24.263 4.020 -41.709 1.00 79.69 571 SER A N 1
ATOM 4568 C CA . SER A 1 571 ? 24.484 4.657 -43.016 1.00 79.69 571 SER A CA 1
ATOM 4569 C C . SER A 1 571 ? 23.578 5.865 -43.275 1.00 79.69 571 SER A C 1
ATOM 4571 O O . SER A 1 571 ? 23.993 6.792 -43.965 1.00 79.69 571 SER A O 1
ATOM 4573 N N . SER A 1 572 ? 22.382 5.898 -42.676 1.00 82.19 572 SER A N 1
ATOM 4574 C CA . SER A 1 572 ? 21.446 7.029 -42.746 1.00 82.19 572 SER A CA 1
ATOM 4575 C C . SER A 1 572 ? 22.027 8.341 -42.208 1.00 82.19 572 SER A C 1
ATOM 4577 O O . SER A 1 572 ? 21.658 9.406 -42.687 1.00 82.19 572 SER A O 1
ATOM 4579 N N . TYR A 1 573 ? 22.968 8.275 -41.263 1.00 82.88 573 TYR A N 1
ATOM 4580 C CA . TYR A 1 573 ? 23.596 9.447 -40.646 1.00 82.88 573 TYR A CA 1
ATOM 4581 C C . TYR A 1 573 ? 24.904 9.867 -41.321 1.00 82.88 573 TYR A C 1
ATOM 4583 O O . TYR A 1 573 ? 25.455 10.919 -40.997 1.00 82.88 573 TYR A O 1
ATOM 4591 N N . HIS A 1 574 ? 25.438 9.055 -42.242 1.00 84.06 574 HIS A N 1
ATOM 4592 C CA . HIS A 1 574 ? 26.782 9.266 -42.788 1.00 84.06 574 HIS A CA 1
ATOM 4593 C C . HIS A 1 574 ? 26.907 10.594 -43.522 1.00 84.06 574 HIS A C 1
ATOM 4595 O O . HIS A 1 574 ? 27.859 11.319 -43.267 1.00 84.06 574 HIS A O 1
ATOM 4601 N N . GLN A 1 575 ? 25.957 10.929 -44.397 1.00 82.06 575 GLN A N 1
ATOM 4602 C CA . GLN A 1 575 ? 26.029 12.159 -45.193 1.00 82.06 575 GLN A CA 1
ATOM 4603 C C . GLN A 1 575 ? 25.941 13.416 -44.326 1.00 82.06 575 GLN A C 1
ATOM 4605 O O . GLN A 1 575 ? 26.746 14.331 -44.479 1.00 82.06 575 GLN A O 1
ATOM 4610 N N . GLU A 1 576 ? 24.998 13.444 -43.388 1.00 84.50 576 GLU A N 1
ATOM 4611 C CA . GLU A 1 576 ? 24.769 14.599 -42.523 1.00 84.50 576 GLU A CA 1
ATOM 4612 C C . GLU A 1 576 ? 25.943 14.844 -41.560 1.00 84.50 576 GLU A C 1
ATOM 4614 O O . GLU A 1 576 ? 26.434 15.970 -41.420 1.00 84.50 576 GLU A O 1
ATOM 4619 N N . VAL A 1 577 ? 26.442 13.779 -40.924 1.00 84.75 577 VAL A N 1
ATOM 4620 C CA . VAL A 1 577 ? 27.587 13.877 -40.012 1.00 84.75 577 VAL A CA 1
ATOM 4621 C C . VAL A 1 577 ? 28.863 14.196 -40.786 1.00 84.75 577 VAL A C 1
ATOM 4623 O O . VAL A 1 577 ? 29.639 15.044 -40.348 1.00 84.75 577 VAL A O 1
ATOM 4626 N N . LEU A 1 578 ? 29.067 13.594 -41.963 1.00 84.25 578 LEU A N 1
ATOM 4627 C CA . LEU A 1 578 ? 30.201 13.920 -42.825 1.00 84.25 578 LEU A CA 1
ATOM 4628 C C . LEU A 1 578 ? 30.192 15.397 -43.222 1.00 84.25 578 LEU A C 1
ATOM 4630 O O . LEU A 1 578 ? 31.227 16.039 -43.091 1.00 84.25 578 LEU A O 1
ATOM 4634 N N . ALA A 1 579 ? 29.051 15.953 -43.639 1.00 83.94 579 ALA A N 1
ATOM 4635 C CA . ALA A 1 579 ? 28.944 17.369 -43.997 1.00 83.94 579 ALA A CA 1
ATOM 4636 C C . ALA A 1 579 ? 29.377 18.296 -42.847 1.00 83.94 579 ALA A C 1
ATOM 4638 O O . ALA A 1 579 ? 30.043 19.304 -43.078 1.00 83.94 579 ALA A O 1
ATOM 4639 N N . SER A 1 580 ? 29.065 17.916 -41.605 1.00 84.12 580 SER A N 1
ATOM 4640 C CA . SER A 1 580 ? 29.447 18.670 -40.404 1.00 84.12 580 SER A CA 1
ATOM 4641 C C . SER A 1 580 ? 30.938 18.539 -40.057 1.00 84.12 580 SER A C 1
ATOM 4643 O O . SER A 1 580 ? 31.550 19.488 -39.569 1.00 84.12 580 SER A O 1
ATOM 4645 N N . LEU A 1 581 ? 31.543 17.372 -40.302 1.00 85.19 581 LEU A N 1
ATOM 4646 C CA . LEU A 1 581 ? 32.952 17.095 -39.986 1.00 85.19 581 LEU A CA 1
ATOM 4647 C C . LEU A 1 581 ? 33.919 17.551 -41.082 1.00 85.19 581 LEU A C 1
ATOM 4649 O O . LEU A 1 581 ? 35.073 17.868 -40.786 1.00 85.19 581 LEU A O 1
ATOM 4653 N N . LEU A 1 582 ? 33.461 17.584 -42.335 1.00 83.94 582 LEU A N 1
ATOM 4654 C CA . LEU A 1 582 ? 34.294 17.815 -43.511 1.00 83.94 582 LEU A CA 1
ATOM 4655 C C . LEU A 1 582 ? 35.138 19.098 -43.409 1.00 83.94 582 LEU A C 1
ATOM 4657 O O . LEU A 1 582 ? 36.338 19.000 -43.644 1.00 83.94 582 LEU A O 1
ATOM 4661 N N . PRO A 1 583 ? 34.624 20.263 -42.960 1.00 85.00 583 PRO A N 1
ATOM 4662 C CA . PRO A 1 583 ? 35.452 21.462 -42.815 1.00 85.00 583 PRO A CA 1
ATOM 4663 C C . PRO A 1 583 ? 36.665 21.277 -41.890 1.00 85.00 583 PRO A C 1
ATOM 4665 O O . PRO A 1 583 ? 37.737 21.809 -42.168 1.00 85.00 583 PRO A O 1
ATOM 4668 N N . ASN A 1 584 ? 36.525 20.509 -40.804 1.00 82.12 584 ASN A N 1
ATOM 4669 C CA . ASN A 1 584 ? 37.628 20.235 -39.878 1.00 82.12 584 ASN A CA 1
ATOM 4670 C C . ASN A 1 584 ? 38.596 19.195 -40.440 1.00 82.12 584 ASN A C 1
ATOM 4672 O O . ASN A 1 584 ? 39.808 19.364 -40.317 1.00 82.12 584 ASN A O 1
ATOM 4676 N N . VAL A 1 585 ? 38.068 18.163 -41.105 1.00 82.62 585 VAL A N 1
ATOM 4677 C CA . VAL A 1 585 ? 38.878 17.173 -41.828 1.00 82.62 585 VAL A CA 1
ATOM 4678 C C . VAL A 1 585 ? 39.756 17.875 -42.864 1.00 82.62 585 VAL A C 1
ATOM 4680 O O . VAL A 1 585 ? 40.960 17.640 -42.883 1.00 82.62 585 VAL A O 1
ATOM 4683 N N . LEU A 1 586 ? 39.188 18.790 -43.655 1.00 84.75 586 LEU A N 1
ATOM 4684 C CA . LEU A 1 586 ? 39.916 19.540 -44.680 1.00 84.75 586 LEU A CA 1
ATOM 4685 C C . LEU A 1 586 ? 40.942 20.511 -44.083 1.00 84.75 586 LEU A C 1
ATOM 4687 O O . LEU A 1 586 ? 42.067 20.557 -44.564 1.00 84.75 586 LEU A O 1
ATOM 4691 N N . LYS A 1 587 ? 40.611 21.228 -42.998 1.00 84.00 587 LYS A N 1
ATOM 4692 C CA . LYS A 1 587 ? 41.585 22.073 -42.274 1.00 84.00 587 LYS A CA 1
ATOM 4693 C C . LYS A 1 587 ? 42.786 21.285 -41.747 1.00 84.00 587 LYS A C 1
ATOM 4695 O O . LYS A 1 587 ? 43.875 21.841 -41.642 1.00 84.00 587 LYS A O 1
ATOM 4700 N N . GLY A 1 588 ? 42.584 20.017 -41.388 1.00 80.38 588 GLY A N 1
ATOM 4701 C CA . GLY A 1 588 ? 43.653 19.127 -40.937 1.00 80.38 588 GLY A CA 1
ATOM 4702 C C . GLY A 1 588 ? 44.628 18.726 -42.046 1.00 80.38 588 GLY A C 1
ATOM 4703 O O . GLY A 1 588 ? 45.749 18.331 -41.740 1.00 80.38 588 GLY A O 1
ATOM 4704 N N . ILE A 1 589 ? 44.235 18.848 -43.317 1.00 85.88 589 ILE A N 1
ATOM 4705 C CA . ILE A 1 589 ? 45.076 18.542 -44.477 1.00 85.88 589 ILE A CA 1
ATOM 4706 C C . ILE A 1 589 ? 45.908 19.782 -44.818 1.00 85.88 589 ILE A C 1
ATOM 4708 O O . ILE A 1 589 ? 45.533 20.602 -45.650 1.00 85.88 589 ILE A O 1
ATOM 4712 N N . ASN A 1 590 ? 47.044 19.931 -44.142 1.00 84.81 590 ASN A N 1
ATOM 4713 C CA . ASN A 1 590 ? 47.940 21.084 -44.287 1.00 84.81 590 ASN A CA 1
ATOM 4714 C C . ASN A 1 590 ? 49.230 20.780 -45.068 1.00 84.81 590 ASN A C 1
ATOM 4716 O O . ASN A 1 590 ? 50.057 21.670 -45.259 1.00 84.81 590 ASN A O 1
ATOM 4720 N N . SER A 1 591 ? 49.417 19.538 -45.512 1.00 88.88 591 SER A N 1
ATOM 4721 C CA . SER A 1 591 ? 50.553 19.119 -46.327 1.00 88.88 591 SER A CA 1
ATOM 4722 C C . SER A 1 591 ? 50.166 17.973 -47.257 1.00 88.88 591 SER A C 1
ATOM 4724 O O . SER A 1 591 ? 49.210 17.233 -47.007 1.00 88.88 591 SER A O 1
ATOM 4726 N N . TYR A 1 592 ? 50.970 17.773 -48.301 1.00 88.69 592 TYR A N 1
ATOM 4727 C CA . TYR A 1 592 ? 50.775 16.673 -49.238 1.00 88.69 592 TYR A CA 1
ATOM 4728 C C . TYR A 1 592 ? 50.923 15.289 -48.582 1.00 88.69 592 TYR A C 1
ATOM 4730 O O . TYR A 1 592 ? 50.176 14.363 -48.895 1.00 88.69 592 TYR A O 1
ATOM 4738 N N . SER A 1 593 ? 51.832 15.138 -47.611 1.00 88.00 593 SER A N 1
ATOM 4739 C CA . SER A 1 593 ? 51.965 13.880 -46.866 1.00 88.00 593 SER A CA 1
ATOM 4740 C C . SER A 1 593 ? 50.700 13.564 -46.064 1.00 88.00 593 SER A C 1
ATOM 4742 O O . SER A 1 593 ? 50.212 12.437 -46.124 1.00 88.00 593 SER A O 1
ATOM 4744 N N . VAL A 1 594 ? 50.120 14.566 -45.394 1.00 86.44 594 VAL A N 1
ATOM 4745 C CA . VAL A 1 594 ? 48.874 14.424 -44.624 1.00 86.44 594 VAL A CA 1
ATOM 4746 C C . VAL A 1 594 ? 47.678 14.172 -45.544 1.00 86.44 594 VAL A C 1
ATOM 4748 O O . VAL A 1 594 ? 46.801 13.375 -45.205 1.00 86.44 594 VAL A O 1
ATOM 4751 N N . PHE A 1 595 ? 47.647 14.790 -46.728 1.00 89.38 595 PHE A N 1
ATOM 4752 C CA . PHE A 1 595 ? 46.654 14.492 -47.761 1.00 89.38 595 PHE A CA 1
ATOM 4753 C C . PHE A 1 595 ? 46.702 13.014 -48.153 1.00 89.38 595 PHE A C 1
ATOM 4755 O O . PHE A 1 595 ? 45.690 12.318 -48.076 1.00 89.38 595 PHE A O 1
ATOM 4762 N N . LEU A 1 596 ? 47.886 12.499 -48.488 1.00 89.19 596 LEU A N 1
ATOM 4763 C CA . LEU A 1 596 ? 48.038 11.110 -48.896 1.00 89.19 596 LEU A CA 1
ATOM 4764 C C . LEU A 1 596 ? 47.777 10.107 -47.754 1.00 89.19 596 LEU A C 1
ATOM 4766 O O . LEU A 1 596 ? 47.251 9.023 -48.006 1.00 89.19 596 LEU A O 1
ATOM 4770 N N . GLU A 1 597 ? 48.144 10.422 -46.510 1.00 87.50 597 GLU A N 1
ATOM 4771 C CA . GLU A 1 597 ? 47.764 9.622 -45.332 1.00 87.50 597 GLU A CA 1
ATOM 4772 C C . GLU A 1 597 ? 46.245 9.604 -45.141 1.00 87.50 597 GLU A C 1
ATOM 4774 O O . GLU A 1 597 ? 45.660 8.553 -44.878 1.00 87.50 597 GLU A O 1
ATOM 4779 N N . THR A 1 598 ? 45.592 10.750 -45.340 1.00 86.25 598 THR A N 1
ATOM 4780 C CA . THR A 1 598 ? 44.134 10.867 -45.262 1.00 86.25 598 THR A CA 1
ATOM 4781 C C . THR A 1 598 ? 43.456 10.043 -46.350 1.00 86.25 598 THR A C 1
ATOM 4783 O O . THR A 1 598 ? 42.494 9.345 -46.045 1.00 86.25 598 THR A O 1
ATOM 4786 N N . LEU A 1 599 ? 43.970 10.051 -47.585 1.00 88.12 599 LEU A N 1
ATOM 4787 C CA . LEU A 1 599 ? 43.456 9.201 -48.662 1.00 88.12 599 LEU A CA 1
ATOM 4788 C C . LEU A 1 599 ? 43.597 7.719 -48.335 1.00 88.12 599 LEU A C 1
ATOM 4790 O O . LEU A 1 599 ? 42.625 6.992 -48.468 1.00 88.12 599 LEU A O 1
ATOM 4794 N N . GLN A 1 600 ? 44.759 7.284 -47.848 1.00 86.06 600 GLN A N 1
ATOM 4795 C CA . GLN A 1 600 ? 44.973 5.886 -47.471 1.00 86.06 600 GLN A CA 1
ATOM 4796 C C . GLN A 1 600 ? 44.044 5.454 -46.336 1.00 86.06 600 GLN A C 1
ATOM 4798 O O . GLN A 1 600 ? 43.488 4.358 -46.356 1.00 86.06 600 GLN A O 1
ATOM 4803 N N . GLU A 1 601 ? 43.854 6.321 -45.344 1.00 83.31 601 GLU A N 1
ATOM 4804 C CA . GLU A 1 601 ? 42.945 6.045 -44.245 1.00 83.31 601 GLU A CA 1
ATOM 4805 C C . GLU A 1 601 ? 41.494 6.027 -44.750 1.00 83.31 601 GLU A C 1
ATOM 4807 O O . GLU A 1 601 ? 40.742 5.127 -44.409 1.00 83.31 601 GLU A O 1
ATOM 4812 N N . TRP A 1 602 ? 41.071 6.954 -45.604 1.00 85.44 602 TRP A N 1
ATOM 4813 C CA . TRP A 1 602 ? 39.682 7.051 -46.068 1.00 85.44 602 TRP A CA 1
ATOM 4814 C C . TRP A 1 602 ? 39.378 6.238 -47.326 1.00 85.44 602 TRP A C 1
ATOM 4816 O O . TRP A 1 602 ? 38.220 6.227 -47.736 1.00 85.44 602 TRP A O 1
ATOM 4826 N N . GLY A 1 603 ? 40.364 5.544 -47.898 1.00 78.62 603 GLY A N 1
ATOM 4827 C CA . GLY A 1 603 ? 40.350 5.013 -49.262 1.00 78.62 603 GLY A CA 1
ATOM 4828 C C . GLY A 1 603 ? 39.128 4.176 -49.619 1.00 78.62 603 GLY A C 1
ATOM 4829 O O . GLY A 1 603 ? 38.633 4.294 -50.733 1.00 78.62 603 GLY A O 1
ATOM 4830 N N . ASP A 1 604 ? 38.575 3.434 -48.659 1.00 73.19 604 ASP A N 1
ATOM 4831 C CA . ASP A 1 604 ? 37.405 2.558 -48.844 1.00 73.19 604 ASP A CA 1
ATOM 4832 C C . ASP A 1 604 ? 36.084 3.155 -48.323 1.00 73.19 604 ASP A C 1
ATOM 4834 O O . ASP A 1 604 ? 35.050 2.487 -48.287 1.00 73.19 604 ASP A O 1
ATOM 4838 N N . SER A 1 605 ? 36.100 4.403 -47.858 1.00 76.81 605 SER A N 1
ATOM 4839 C CA . SER A 1 605 ? 34.943 5.068 -47.256 1.00 76.81 605 SER A CA 1
ATOM 4840 C C . SER A 1 605 ? 34.211 5.958 -48.257 1.00 76.81 605 SER A C 1
ATOM 4842 O O . SER A 1 605 ? 34.828 6.623 -49.084 1.00 76.81 605 SER A O 1
ATOM 4844 N N . ALA A 1 606 ? 32.887 6.069 -48.119 1.00 69.25 606 ALA A N 1
ATOM 4845 C CA . ALA A 1 606 ? 32.069 6.959 -48.948 1.00 69.25 606 ALA A CA 1
ATOM 4846 C C . ALA A 1 606 ? 32.462 8.450 -48.838 1.00 69.25 606 ALA A C 1
ATOM 4848 O O . ALA A 1 606 ? 32.079 9.251 -49.685 1.00 69.25 606 ALA A O 1
ATOM 4849 N N . GLY A 1 607 ? 33.220 8.834 -47.803 1.00 74.31 607 GLY A N 1
ATOM 4850 C CA . GLY A 1 607 ? 33.660 10.213 -47.598 1.00 74.31 607 GLY A CA 1
ATOM 4851 C C . GLY A 1 607 ? 34.902 10.619 -48.390 1.00 74.31 607 GLY A C 1
ATOM 4852 O O . GLY A 1 607 ? 35.174 11.814 -48.487 1.00 74.31 607 GLY A O 1
ATOM 4853 N N . VAL A 1 608 ? 35.640 9.670 -48.979 1.00 83.12 608 VAL A N 1
ATOM 4854 C CA . VAL A 1 608 ? 36.860 9.987 -49.740 1.00 83.12 608 VAL A CA 1
ATOM 4855 C C . VAL A 1 608 ? 36.554 10.812 -50.992 1.00 83.12 608 VAL A C 1
ATOM 4857 O O . VAL A 1 608 ? 37.285 11.752 -51.283 1.00 83.12 608 VAL A O 1
ATOM 4860 N N . ASP A 1 609 ? 35.427 10.549 -51.661 1.00 82.81 609 ASP A N 1
ATOM 4861 C CA . ASP A 1 609 ? 34.983 11.302 -52.843 1.00 82.81 609 ASP A CA 1
ATOM 4862 C C . ASP A 1 609 ? 34.774 12.792 -52.505 1.00 82.81 609 ASP A C 1
ATOM 4864 O O . ASP A 1 609 ? 35.190 13.677 -53.254 1.00 82.81 609 ASP A O 1
ATOM 4868 N N . ALA A 1 610 ? 34.197 13.086 -51.333 1.00 83.44 610 ALA A N 1
ATOM 4869 C CA . ALA A 1 610 ? 33.977 14.457 -50.876 1.00 83.44 610 ALA A CA 1
ATOM 4870 C C . ALA A 1 610 ? 35.298 15.182 -50.567 1.00 83.44 610 ALA A C 1
ATOM 4872 O O . ALA A 1 610 ? 35.450 16.350 -50.923 1.00 83.44 610 ALA A O 1
ATOM 4873 N N . ILE A 1 611 ? 36.274 14.488 -49.969 1.00 84.56 611 ILE A N 1
ATOM 4874 C CA . ILE A 1 611 ? 37.619 15.037 -49.726 1.00 84.56 611 ILE A CA 1
ATOM 4875 C C . ILE A 1 611 ? 38.304 15.338 -51.065 1.00 84.56 611 ILE A C 1
ATOM 4877 O O . ILE A 1 611 ? 38.782 16.451 -51.285 1.00 84.56 611 ILE A O 1
ATOM 4881 N N . LEU A 1 612 ? 38.295 14.371 -51.986 1.00 87.75 612 LEU A N 1
ATOM 4882 C CA . LEU A 1 612 ? 38.904 14.504 -53.307 1.00 87.75 612 LEU A CA 1
ATOM 4883 C C . LEU A 1 612 ? 38.310 15.671 -54.103 1.00 87.75 612 LEU A C 1
ATOM 4885 O O . LEU A 1 612 ? 39.060 16.450 -54.682 1.00 87.75 612 LEU A O 1
ATOM 4889 N N . SER A 1 613 ? 36.989 15.853 -54.081 1.00 85.06 613 SER A N 1
ATOM 4890 C CA . SER A 1 613 ? 36.337 16.952 -54.806 1.00 85.06 613 SER A CA 1
ATOM 4891 C C . SER A 1 613 ? 36.724 18.359 -54.343 1.00 85.06 613 SER A C 1
ATOM 4893 O O . SER A 1 613 ? 36.610 19.297 -55.126 1.00 85.06 613 SER A O 1
ATOM 4895 N N . GLN A 1 614 ? 37.186 18.525 -53.098 1.00 85.75 614 GLN A N 1
ATOM 4896 C CA . GLN A 1 614 ? 37.446 19.852 -52.530 1.00 85.75 614 GLN A CA 1
ATOM 4897 C C . GLN A 1 614 ? 38.925 20.229 -52.484 1.00 85.75 614 GLN A C 1
ATOM 4899 O O . GLN A 1 614 ? 39.250 21.402 -52.659 1.00 85.75 614 GLN A O 1
ATOM 4904 N N . VAL A 1 615 ? 39.820 19.269 -52.227 1.00 87.88 615 VAL A N 1
ATOM 4905 C CA . VAL A 1 615 ? 41.245 19.575 -52.002 1.00 87.88 615 VAL A CA 1
ATOM 4906 C C . VAL A 1 615 ? 42.203 18.886 -52.965 1.00 87.88 615 VAL A C 1
ATOM 4908 O O . VAL A 1 615 ? 43.373 19.250 -52.976 1.00 87.88 615 VAL A O 1
ATOM 4911 N N . ALA A 1 616 ? 41.759 17.945 -53.809 1.00 88.19 616 ALA A N 1
ATOM 4912 C CA . ALA A 1 616 ? 42.685 17.228 -54.692 1.00 88.19 616 ALA A CA 1
ATOM 4913 C C . ALA A 1 616 ? 43.461 18.171 -55.628 1.00 88.19 616 ALA A C 1
ATOM 4915 O O . ALA A 1 616 ? 44.660 17.992 -55.808 1.00 88.19 616 ALA A O 1
ATOM 4916 N N . SER A 1 617 ? 42.823 19.219 -56.160 1.00 87.19 617 SER A N 1
ATOM 4917 C CA . SER A 1 617 ? 43.471 20.179 -57.070 1.00 87.19 617 SER A CA 1
ATOM 4918 C C . SER A 1 617 ? 44.512 21.075 -56.400 1.00 87.19 617 SER A C 1
ATOM 4920 O O . SER A 1 617 ? 45.280 21.728 -57.094 1.00 87.19 617 SER A O 1
ATOM 4922 N N . GLN A 1 618 ? 44.531 21.140 -55.065 1.00 89.06 618 GLN A N 1
ATOM 4923 C CA . GLN A 1 618 ? 45.540 21.891 -54.310 1.00 89.06 618 GLN A CA 1
ATOM 4924 C C . GLN A 1 618 ? 46.852 21.110 -54.172 1.00 89.06 618 GLN A C 1
ATOM 4926 O O . GLN A 1 618 ? 47.888 21.703 -53.893 1.00 89.06 618 GLN A O 1
ATOM 4931 N N . TRP A 1 619 ? 46.792 19.785 -54.336 1.00 91.25 619 TRP A N 1
ATOM 4932 C CA . TRP A 1 619 ? 47.877 18.861 -54.007 1.00 91.25 619 TRP A CA 1
ATOM 4933 C C . TRP A 1 619 ? 48.336 18.000 -55.188 1.00 91.25 619 TRP A C 1
ATOM 4935 O O . TRP A 1 619 ? 49.392 17.378 -55.112 1.00 91.25 619 TRP A O 1
ATOM 4945 N N . ILE A 1 620 ? 47.536 17.922 -56.253 1.00 91.69 620 ILE A N 1
ATOM 4946 C CA . ILE A 1 620 ? 47.830 17.155 -57.462 1.00 91.69 620 ILE A CA 1
ATOM 4947 C C . ILE A 1 620 ? 48.035 18.136 -58.617 1.00 91.69 620 ILE A C 1
ATOM 4949 O O . ILE A 1 620 ? 47.076 18.630 -59.207 1.00 91.69 620 ILE A O 1
ATOM 4953 N N . ASP A 1 621 ? 49.297 18.400 -58.930 1.00 90.00 621 ASP A N 1
ATOM 4954 C CA . ASP A 1 621 ? 49.758 19.298 -59.994 1.00 90.00 621 ASP A CA 1
ATOM 4955 C C . ASP A 1 621 ? 50.702 18.609 -60.996 1.00 90.00 621 ASP A C 1
ATOM 4957 O O . ASP A 1 621 ? 50.863 19.076 -62.121 1.00 90.00 621 ASP A O 1
ATOM 4961 N N . GLU A 1 622 ? 51.276 17.465 -60.621 1.00 91.94 622 GLU A N 1
ATOM 4962 C CA . GLU A 1 622 ? 52.150 16.654 -61.466 1.00 91.94 622 GLU A CA 1
ATOM 4963 C C . GLU A 1 622 ? 51.790 15.159 -61.462 1.00 91.94 622 GLU A C 1
ATOM 4965 O O . GLU A 1 622 ? 51.083 14.643 -60.589 1.00 91.94 622 GLU A O 1
ATOM 4970 N N . TYR A 1 623 ? 52.300 14.434 -62.461 1.00 92.12 623 TYR A N 1
ATOM 4971 C CA . TYR A 1 623 ? 51.999 13.017 -62.673 1.00 92.12 623 TYR A CA 1
ATOM 4972 C C . TYR A 1 623 ? 52.346 12.128 -61.464 1.00 92.12 623 TYR A C 1
ATOM 4974 O O . TYR A 1 623 ? 51.564 11.249 -61.101 1.00 92.12 623 TYR A O 1
ATOM 4982 N N . GLU A 1 624 ? 53.495 12.343 -60.817 1.00 91.50 624 GLU A N 1
ATOM 4983 C CA . GLU A 1 624 ? 53.898 11.529 -59.660 1.00 91.50 624 GLU A CA 1
ATOM 4984 C C . GLU A 1 624 ? 52.975 11.761 -58.450 1.00 91.50 624 GLU A C 1
ATOM 4986 O O . GLU A 1 624 ? 52.700 10.824 -57.684 1.00 91.50 624 GLU A O 1
ATOM 4991 N N . SER A 1 625 ? 52.405 12.966 -58.328 1.00 90.50 625 SER A N 1
ATOM 4992 C CA . SER A 1 625 ? 51.411 13.287 -57.304 1.00 90.50 625 SER A CA 1
ATOM 4993 C C . SER A 1 625 ? 50.058 12.614 -57.569 1.00 90.50 625 SER A C 1
ATOM 4995 O O . SER A 1 625 ? 49.445 12.026 -56.668 1.00 90.50 625 SER A O 1
ATOM 4997 N N . LEU A 1 626 ? 49.628 12.582 -58.835 1.00 92.31 626 LEU A N 1
ATOM 4998 C CA . LEU A 1 626 ? 48.452 11.821 -59.270 1.00 92.31 626 LEU A CA 1
ATOM 4999 C C . LEU A 1 626 ? 48.632 10.322 -58.996 1.00 92.31 626 LEU A C 1
ATOM 5001 O O . LEU A 1 626 ? 47.789 9.691 -58.355 1.00 92.31 626 LEU A O 1
ATOM 5005 N N . LEU A 1 627 ? 49.759 9.757 -59.427 1.00 91.12 627 LEU A N 1
ATOM 5006 C CA . LEU A 1 627 ? 50.067 8.338 -59.280 1.00 91.12 627 LEU A CA 1
ATOM 5007 C C . LEU A 1 627 ? 50.093 7.908 -57.806 1.00 91.12 627 LEU A C 1
ATOM 5009 O O . LEU A 1 627 ? 49.585 6.842 -57.451 1.00 91.12 627 LEU A O 1
ATOM 5013 N N . SER A 1 628 ? 50.671 8.736 -56.936 1.00 91.69 628 SER A N 1
ATOM 5014 C CA . SER A 1 628 ? 50.726 8.482 -55.492 1.00 91.69 628 SER A CA 1
ATOM 5015 C C . SER A 1 628 ? 49.346 8.522 -54.830 1.00 91.69 628 SER A C 1
ATOM 5017 O O . SER A 1 628 ? 49.110 7.762 -53.889 1.00 91.69 628 SER A O 1
ATOM 5019 N N . SER A 1 629 ? 48.436 9.354 -55.341 1.00 91.38 629 SER A N 1
ATOM 5020 C CA . SER A 1 629 ? 47.058 9.486 -54.853 1.00 91.38 629 SER A CA 1
ATOM 5021 C C . SER A 1 629 ? 46.166 8.326 -55.314 1.00 91.38 629 SER A C 1
ATOM 5023 O O . SER A 1 629 ? 45.457 7.734 -54.501 1.00 91.38 629 SER A O 1
ATOM 5025 N N . VAL A 1 630 ? 46.267 7.918 -56.587 1.00 90.44 630 VAL A N 1
ATOM 5026 C CA . VAL A 1 630 ? 45.517 6.783 -57.174 1.00 90.44 630 VAL A CA 1
ATOM 5027 C C . VAL A 1 630 ? 45.794 5.470 -56.434 1.00 90.44 630 VAL A C 1
ATOM 5029 O O . VAL A 1 630 ? 44.887 4.670 -56.210 1.00 90.44 630 VAL A O 1
ATOM 5032 N N . LYS A 1 631 ? 47.031 5.260 -55.968 1.00 89.94 631 LYS A N 1
ATOM 5033 C CA . LYS A 1 631 ? 47.418 4.067 -55.190 1.00 89.94 631 LYS A CA 1
ATOM 5034 C C . LYS A 1 631 ? 46.723 3.936 -53.834 1.00 89.94 631 LYS A C 1
ATOM 5036 O O . LYS A 1 631 ? 46.804 2.871 -53.229 1.00 89.94 631 LYS A O 1
ATOM 5041 N N . ARG A 1 632 ? 46.122 5.009 -53.315 1.00 89.56 632 ARG A N 1
ATOM 5042 C CA . ARG A 1 632 ? 45.633 5.090 -51.929 1.00 89.56 632 ARG A CA 1
ATOM 5043 C C . ARG A 1 632 ? 44.112 5.143 -51.817 1.00 89.56 632 ARG A C 1
ATOM 5045 O O . ARG A 1 632 ? 43.609 5.274 -50.709 1.00 89.56 632 ARG A O 1
ATOM 5052 N N . VAL A 1 633 ? 43.387 5.049 -52.929 1.00 88.94 633 VAL A N 1
ATOM 5053 C CA . VAL A 1 633 ? 41.923 5.181 -52.965 1.00 88.94 633 VAL A CA 1
ATOM 5054 C C . VAL A 1 633 ? 41.262 3.982 -53.648 1.00 88.94 633 VAL A C 1
ATOM 5056 O O . VAL A 1 633 ? 41.910 3.254 -54.400 1.00 88.94 633 VAL A O 1
ATOM 5059 N N . ASN A 1 634 ? 39.969 3.772 -53.387 1.00 86.44 634 ASN A N 1
ATOM 5060 C CA . ASN A 1 634 ? 39.185 2.704 -54.013 1.00 86.44 634 ASN A CA 1
ATOM 5061 C C . ASN A 1 634 ? 38.986 2.915 -55.528 1.00 86.44 634 ASN A C 1
ATOM 5063 O O . ASN A 1 634 ? 39.131 4.023 -56.039 1.00 86.44 634 ASN A O 1
ATOM 5067 N N . ALA A 1 635 ? 38.558 1.861 -56.230 1.00 84.50 635 ALA A N 1
ATOM 5068 C CA . ALA A 1 635 ? 38.369 1.838 -57.685 1.00 84.50 635 ALA A CA 1
ATOM 5069 C C . ALA A 1 635 ? 37.528 3.001 -58.249 1.00 84.50 635 ALA A C 1
ATOM 5071 O O . ALA A 1 635 ? 37.879 3.588 -59.271 1.00 84.50 635 ALA A O 1
ATOM 5072 N N . LYS A 1 636 ? 36.434 3.374 -57.575 1.00 85.19 636 LYS A N 1
ATOM 5073 C CA . LYS A 1 636 ? 35.561 4.467 -58.021 1.00 85.19 636 LYS A CA 1
ATOM 5074 C C . LYS A 1 636 ? 36.287 5.812 -57.934 1.00 85.19 636 LYS A C 1
ATOM 5076 O O . LYS A 1 636 ? 36.250 6.609 -58.867 1.00 85.19 636 LYS A O 1
ATOM 5081 N N . SER A 1 637 ? 36.981 6.045 -56.827 1.00 87.88 637 SER A N 1
ATOM 5082 C CA . SER A 1 637 ? 37.749 7.267 -56.594 1.00 87.88 637 SER A CA 1
ATOM 5083 C C . SER A 1 637 ? 39.029 7.328 -57.444 1.00 87.88 637 SER A C 1
ATOM 5085 O O . SER A 1 637 ? 39.479 8.421 -57.786 1.00 87.88 637 SER A O 1
ATOM 5087 N N . GLN A 1 638 ? 39.596 6.176 -57.832 1.00 90.00 638 GLN A N 1
ATOM 5088 C CA . GLN A 1 638 ? 40.693 6.092 -58.806 1.00 90.00 638 GLN A CA 1
ATOM 5089 C C . GLN A 1 638 ? 40.264 6.670 -60.154 1.00 90.00 638 GLN A C 1
ATOM 5091 O O . GLN A 1 638 ? 40.960 7.528 -60.692 1.00 90.00 638 GLN A O 1
ATOM 5096 N N . LEU A 1 639 ? 39.100 6.251 -60.664 1.00 88.69 639 LEU A N 1
ATOM 5097 C CA . LEU A 1 639 ? 38.550 6.774 -61.915 1.00 88.69 639 LEU A CA 1
ATOM 5098 C C . LEU A 1 639 ? 38.295 8.281 -61.834 1.00 88.69 639 LEU A C 1
ATOM 5100 O O . LEU A 1 639 ? 38.717 9.003 -62.729 1.00 88.69 639 LEU A O 1
ATOM 5104 N N . TYR A 1 640 ? 37.710 8.767 -60.735 1.00 89.25 640 TYR A N 1
ATOM 5105 C CA . TYR A 1 640 ? 37.505 10.204 -60.517 1.00 89.25 640 TYR A CA 1
ATOM 5106 C C . TYR A 1 640 ? 38.815 11.009 -60.584 1.00 89.25 640 TYR A C 1
ATOM 5108 O O . TYR A 1 640 ? 38.884 12.046 -61.248 1.00 89.25 640 TYR A O 1
ATOM 5116 N N . LEU A 1 641 ? 39.871 10.534 -59.912 1.00 90.38 641 LEU A N 1
ATOM 5117 C CA . LEU A 1 641 ? 41.189 11.174 -59.944 1.00 90.38 641 LEU A CA 1
ATOM 5118 C C . LEU A 1 641 ? 41.782 11.173 -61.355 1.00 90.38 641 LEU A C 1
ATOM 5120 O O . LEU A 1 641 ? 42.256 12.206 -61.825 1.00 90.38 641 LEU A O 1
ATOM 5124 N N . CYS A 1 642 ? 41.745 10.029 -62.036 1.00 89.81 642 CYS A N 1
ATOM 5125 C CA . CYS A 1 642 ? 42.273 9.903 -63.389 1.00 89.81 642 CYS A CA 1
ATOM 5126 C C . CYS A 1 642 ? 41.508 10.769 -64.395 1.00 89.81 642 CYS A C 1
ATOM 5128 O O . CYS A 1 642 ? 42.139 11.385 -65.248 1.00 89.81 642 CYS A O 1
ATOM 5130 N N . GLU A 1 643 ? 40.187 10.875 -64.271 1.00 90.19 643 GLU A N 1
ATOM 5131 C CA . GLU A 1 643 ? 39.354 11.730 -65.116 1.00 90.19 643 GLU A CA 1
ATOM 5132 C C . GLU A 1 643 ? 39.665 13.216 -64.887 1.00 90.19 643 GLU A C 1
ATOM 5134 O O . GLU A 1 643 ? 39.937 13.958 -65.835 1.00 90.19 643 GLU A O 1
ATOM 5139 N N . THR A 1 644 ? 39.696 13.641 -63.619 1.00 89.62 644 THR A N 1
ATOM 5140 C CA . THR A 1 644 ? 39.919 15.042 -63.222 1.00 89.62 644 THR A CA 1
ATOM 5141 C C . THR A 1 644 ? 41.310 15.532 -63.633 1.00 89.62 644 THR A C 1
ATOM 5143 O O . THR A 1 644 ? 41.468 16.639 -64.153 1.00 89.62 644 THR A O 1
ATOM 5146 N N . PHE A 1 645 ? 42.331 14.693 -63.451 1.00 92.19 645 PHE A N 1
ATOM 5147 C CA . PHE A 1 645 ? 43.735 15.035 -63.697 1.00 92.19 645 PHE A CA 1
ATOM 5148 C C . PHE A 1 645 ? 44.306 14.384 -64.962 1.00 92.19 645 PHE A C 1
ATOM 5150 O O . PHE A 1 645 ? 45.523 14.278 -65.111 1.00 92.19 645 PHE A O 1
ATOM 5157 N N . ARG A 1 646 ? 43.449 13.996 -65.920 1.00 90.50 646 ARG A N 1
ATOM 5158 C CA . ARG A 1 646 ? 43.866 13.349 -67.181 1.00 90.50 646 ARG A CA 1
ATOM 5159 C C . ARG A 1 646 ? 44.919 14.134 -67.965 1.00 90.50 646 ARG A C 1
ATOM 5161 O O . ARG A 1 646 ? 45.742 13.548 -68.652 1.00 90.50 646 ARG A O 1
ATOM 5168 N N . HI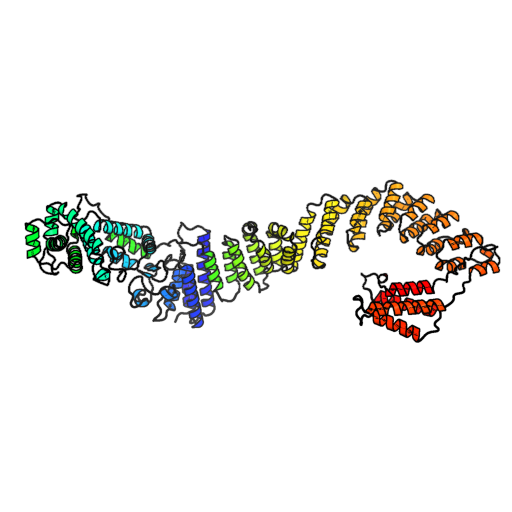S A 1 647 ? 44.912 15.461 -67.840 1.00 88.75 647 HIS A N 1
ATOM 5169 C CA . HIS A 1 647 ? 45.853 16.357 -68.512 1.00 88.75 647 HIS A CA 1
ATOM 5170 C C . HIS A 1 647 ? 47.310 16.185 -68.038 1.00 88.75 647 HIS A C 1
ATOM 5172 O O . HIS A 1 647 ? 48.221 16.606 -68.745 1.00 88.75 647 HIS A O 1
ATOM 5178 N N . LEU A 1 648 ? 47.538 15.555 -66.878 1.00 91.19 648 LEU A N 1
ATOM 5179 C CA . LEU A 1 648 ? 48.874 15.248 -66.353 1.00 91.19 648 LEU A CA 1
ATOM 5180 C C . LEU A 1 648 ? 49.484 13.974 -66.962 1.00 91.19 648 LEU A C 1
ATOM 5182 O O . LEU A 1 648 ? 50.666 13.705 -66.754 1.00 91.19 648 LEU A O 1
ATOM 5186 N N . VAL A 1 649 ? 48.699 13.182 -67.700 1.00 90.69 649 VAL A N 1
ATOM 5187 C CA . VAL A 1 649 ? 49.144 11.945 -68.357 1.00 90.69 649 VAL A CA 1
ATOM 5188 C C . VAL A 1 649 ? 49.444 12.251 -69.822 1.00 90.69 649 VAL A C 1
ATOM 5190 O O . VAL A 1 649 ? 48.541 12.361 -70.649 1.00 90.69 649 VAL A O 1
ATOM 5193 N N . ILE A 1 650 ? 50.726 12.419 -70.135 1.00 88.12 650 ILE A N 1
ATOM 5194 C CA . ILE A 1 650 ? 51.201 12.930 -71.430 1.00 88.12 650 ILE A CA 1
ATOM 5195 C C . ILE A 1 650 ? 51.935 11.842 -72.225 1.00 88.12 650 ILE A C 1
ATOM 5197 O O . ILE A 1 650 ? 51.915 11.869 -73.454 1.00 88.12 650 ILE A O 1
ATOM 5201 N N . THR A 1 651 ? 52.555 10.863 -71.556 1.00 89.19 651 THR A N 1
ATOM 5202 C CA . THR A 1 651 ? 53.319 9.789 -72.220 1.00 89.19 651 THR A CA 1
ATOM 5203 C C . THR A 1 651 ? 52.662 8.415 -72.088 1.00 89.19 651 THR A C 1
ATOM 5205 O O . THR A 1 651 ? 51.843 8.172 -71.197 1.00 89.19 651 THR A O 1
ATOM 5208 N N . LYS A 1 652 ? 53.039 7.478 -72.968 1.00 88.75 652 LYS A N 1
ATOM 5209 C CA . LYS A 1 652 ? 52.518 6.101 -72.924 1.00 88.75 652 LYS A CA 1
ATOM 5210 C C . LYS A 1 652 ? 52.944 5.373 -71.649 1.00 88.75 652 LYS A C 1
ATOM 5212 O O . LYS A 1 652 ? 52.150 4.643 -71.068 1.00 88.75 652 LYS A O 1
ATOM 5217 N N . GLU A 1 653 ? 54.162 5.624 -71.166 1.00 89.94 653 GLU A N 1
ATOM 5218 C CA . GLU A 1 653 ? 54.706 5.009 -69.952 1.00 89.94 653 GLU A CA 1
ATOM 5219 C C . GLU A 1 653 ? 53.899 5.442 -68.727 1.00 89.94 653 GLU A C 1
ATOM 5221 O O . GLU A 1 653 ? 53.654 4.638 -67.829 1.00 89.94 653 GLU A O 1
ATOM 5226 N N . GLN A 1 654 ? 53.441 6.697 -68.706 1.00 91.38 654 GLN A N 1
ATOM 5227 C CA . GLN A 1 654 ? 52.574 7.229 -67.657 1.00 91.38 654 GLN A CA 1
ATOM 5228 C C . GLN A 1 654 ? 51.195 6.552 -67.669 1.00 91.38 654 GLN A C 1
ATOM 5230 O O . GLN A 1 654 ? 50.723 6.090 -66.629 1.00 91.38 654 GLN A O 1
ATOM 5235 N N . LEU A 1 655 ? 50.571 6.415 -68.843 1.00 89.62 655 LEU A N 1
ATOM 5236 C CA . LEU A 1 655 ? 49.282 5.730 -68.981 1.00 89.62 655 LEU A CA 1
ATOM 5237 C C . LEU A 1 655 ? 49.375 4.245 -68.592 1.00 89.62 655 LEU A C 1
ATOM 5239 O O . LEU A 1 655 ? 48.543 3.741 -67.838 1.00 89.62 655 LEU A O 1
ATOM 5243 N N . PHE A 1 656 ? 50.414 3.546 -69.052 1.00 91.75 656 PHE A N 1
ATOM 5244 C CA . PHE A 1 656 ? 50.612 2.123 -68.766 1.00 91.75 656 PHE A CA 1
ATOM 5245 C C . PHE A 1 656 ? 50.901 1.894 -67.285 1.00 91.75 656 PHE A C 1
ATOM 5247 O O . PHE A 1 656 ? 50.330 0.995 -66.670 1.00 91.75 656 PHE A O 1
ATOM 5254 N N . LYS A 1 657 ? 51.719 2.753 -66.668 1.00 90.00 657 LYS A N 1
ATOM 5255 C CA . LYS A 1 657 ? 51.987 2.701 -65.228 1.00 90.00 657 LYS A CA 1
ATOM 5256 C C . LYS A 1 657 ? 50.711 2.962 -64.421 1.00 90.00 657 LYS A C 1
ATOM 5258 O O . LYS A 1 657 ? 50.480 2.235 -63.460 1.00 90.00 657 LYS A O 1
ATOM 5263 N N . LEU A 1 658 ? 49.840 3.895 -64.816 1.00 89.62 658 LEU A N 1
ATOM 5264 C CA . LEU A 1 658 ? 48.527 4.079 -64.173 1.00 89.62 658 LEU A CA 1
ATOM 5265 C C . LEU A 1 658 ? 47.628 2.839 -64.289 1.00 89.62 658 LEU A C 1
ATOM 5267 O O . LEU A 1 658 ? 47.045 2.424 -63.286 1.00 89.62 658 LEU A O 1
ATOM 5271 N N . LEU A 1 659 ? 47.579 2.196 -65.459 1.00 88.44 659 LEU A N 1
ATOM 5272 C CA . LEU A 1 659 ? 46.809 0.962 -65.683 1.00 88.44 659 LEU A CA 1
ATOM 5273 C C . LEU A 1 659 ? 47.206 -0.188 -64.751 1.00 88.44 659 LEU A C 1
ATOM 5275 O O . LEU A 1 659 ? 46.367 -1.036 -64.444 1.00 88.44 659 LEU A O 1
ATOM 5279 N N . THR A 1 660 ? 48.457 -0.213 -64.278 1.00 88.31 660 THR A N 1
ATOM 5280 C CA . THR A 1 660 ? 48.908 -1.220 -63.303 1.00 88.31 660 THR A CA 1
ATOM 5281 C C . THR A 1 660 ? 48.355 -1.011 -61.891 1.00 88.31 660 THR A C 1
ATOM 5283 O O . THR A 1 660 ? 48.311 -1.969 -61.120 1.00 88.31 660 THR A O 1
ATOM 5286 N N . PHE A 1 661 ? 47.928 0.209 -61.541 1.00 87.12 661 PHE A N 1
ATOM 5287 C CA . PHE A 1 661 ? 47.411 0.545 -60.207 1.00 87.12 661 PHE A CA 1
ATOM 5288 C C . PHE A 1 661 ? 45.889 0.691 -60.158 1.00 87.12 661 PHE A C 1
ATOM 5290 O O . PHE A 1 661 ? 45.303 0.535 -59.084 1.00 87.12 661 PHE A O 1
ATOM 5297 N N . VAL A 1 662 ? 45.248 0.978 -61.293 1.00 87.25 662 VAL A N 1
ATOM 5298 C CA . VAL A 1 662 ? 43.786 1.026 -61.379 1.00 87.25 662 VAL A CA 1
ATOM 5299 C C . VAL A 1 662 ? 43.207 -0.384 -61.278 1.00 87.25 662 VAL A C 1
ATOM 5301 O O . VAL A 1 662 ? 43.747 -1.346 -61.828 1.00 87.25 662 VAL A O 1
ATOM 5304 N N . HIS A 1 663 ? 42.103 -0.514 -60.543 1.00 86.44 663 HIS A N 1
ATOM 5305 C CA . HIS A 1 663 ? 41.411 -1.785 -60.370 1.00 86.44 663 HIS A CA 1
ATOM 5306 C C . HIS A 1 663 ? 41.093 -2.435 -61.724 1.00 86.44 663 HIS A C 1
ATOM 5308 O O . HIS A 1 663 ? 40.632 -1.763 -62.646 1.00 86.44 663 HIS A O 1
ATOM 5314 N N . ARG A 1 664 ? 41.303 -3.756 -61.840 1.00 83.25 664 ARG A N 1
ATOM 5315 C CA . ARG A 1 664 ? 41.210 -4.477 -63.123 1.00 83.25 664 ARG A CA 1
ATOM 5316 C C . ARG A 1 664 ? 39.890 -4.265 -63.846 1.00 83.25 664 ARG A C 1
ATOM 5318 O O . ARG A 1 664 ? 39.903 -4.117 -65.054 1.00 83.25 664 ARG A O 1
ATOM 5325 N N . ASP A 1 665 ? 38.783 -4.214 -63.114 1.00 83.19 665 ASP A N 1
ATOM 5326 C CA . ASP A 1 665 ? 37.450 -4.025 -63.700 1.00 83.19 665 ASP A CA 1
ATOM 5327 C C . ASP A 1 665 ? 37.189 -2.594 -64.205 1.00 83.19 665 ASP A C 1
ATOM 5329 O O . ASP A 1 665 ? 36.234 -2.384 -64.938 1.00 83.19 665 ASP A O 1
ATOM 5333 N N . SER A 1 666 ? 38.043 -1.630 -63.852 1.00 85.31 666 SER A N 1
ATOM 5334 C CA . SER A 1 666 ? 37.942 -0.214 -64.235 1.00 85.31 666 SER A CA 1
ATOM 5335 C C . SER A 1 666 ? 38.972 0.190 -65.299 1.00 85.31 666 SER A C 1
ATOM 5337 O O . SER A 1 666 ? 39.043 1.351 -65.691 1.00 85.31 666 SER A O 1
ATOM 5339 N N . GLN A 1 667 ? 39.800 -0.750 -65.771 1.00 88.62 667 GLN A N 1
ATOM 5340 C CA . GLN A 1 667 ? 40.854 -0.473 -66.755 1.00 88.62 667 GLN A CA 1
ATOM 5341 C C . GLN A 1 667 ? 40.295 -0.023 -68.109 1.00 88.62 667 GLN A C 1
ATOM 5343 O O . GLN A 1 667 ? 40.896 0.826 -68.761 1.00 88.62 667 GLN A O 1
ATOM 5348 N N . LEU A 1 668 ? 39.153 -0.576 -68.525 1.00 85.69 668 LEU A N 1
ATOM 5349 C CA . LEU A 1 668 ? 38.495 -0.193 -69.771 1.00 85.69 668 LEU A CA 1
ATOM 5350 C C . LEU A 1 668 ? 37.927 1.231 -69.686 1.00 85.69 668 LEU A C 1
ATOM 5352 O O . LEU A 1 668 ? 38.179 2.036 -70.579 1.00 85.69 668 LEU A O 1
ATOM 5356 N N . ASP A 1 669 ? 37.254 1.560 -68.579 1.00 87.19 669 ASP A N 1
ATOM 5357 C CA . ASP A 1 669 ? 36.752 2.914 -68.316 1.00 87.19 669 ASP A CA 1
ATOM 5358 C C . ASP A 1 669 ? 37.898 3.932 -68.312 1.00 87.19 669 ASP A C 1
ATOM 5360 O O . ASP A 1 669 ? 37.794 4.986 -68.934 1.00 87.19 669 ASP A O 1
ATOM 5364 N N . LEU A 1 670 ? 39.026 3.590 -67.673 1.00 88.62 670 LEU A N 1
ATOM 5365 C CA . LEU A 1 670 ? 40.231 4.416 -67.683 1.00 88.62 670 LEU A CA 1
ATOM 5366 C C . LEU A 1 670 ? 40.755 4.628 -69.106 1.00 88.62 670 LEU A C 1
ATOM 5368 O O . LEU A 1 670 ? 41.038 5.760 -69.482 1.00 88.62 670 LEU A O 1
ATOM 5372 N N . LEU A 1 671 ? 40.890 3.563 -69.900 1.00 88.12 671 LEU A N 1
ATOM 5373 C CA . LEU A 1 671 ? 41.336 3.668 -71.291 1.00 88.12 671 LEU A CA 1
ATOM 5374 C C . LEU A 1 671 ? 40.401 4.546 -72.125 1.00 88.12 671 LEU A C 1
ATOM 5376 O O . LEU A 1 671 ? 40.886 5.349 -72.916 1.00 88.12 671 LEU A O 1
ATOM 5380 N N . GLY A 1 672 ? 39.088 4.451 -71.905 1.00 84.50 672 GLY A N 1
ATOM 5381 C CA . GLY A 1 672 ? 38.087 5.292 -72.563 1.00 84.50 672 GLY A CA 1
ATOM 5382 C C . GLY A 1 672 ? 38.229 6.791 -72.267 1.00 84.50 672 GLY A C 1
ATOM 5383 O O . GLY A 1 672 ? 37.760 7.611 -73.054 1.00 84.50 672 GLY A O 1
ATOM 5384 N N . MET A 1 673 ? 38.907 7.176 -71.178 1.00 87.44 673 MET A N 1
ATOM 5385 C CA . MET A 1 673 ? 39.176 8.584 -70.842 1.00 87.44 673 MET A CA 1
ATOM 5386 C C . MET A 1 673 ? 40.299 9.207 -71.683 1.00 87.44 673 MET A C 1
ATOM 5388 O O . MET A 1 673 ? 40.415 10.437 -71.726 1.00 87.44 673 MET A O 1
ATOM 5392 N N . PHE A 1 674 ? 41.124 8.383 -72.335 1.00 86.50 674 PHE A N 1
ATOM 5393 C CA . PHE A 1 674 ? 42.279 8.807 -73.120 1.00 86.50 674 PHE A CA 1
ATOM 5394 C C . PHE A 1 674 ? 42.093 8.465 -74.599 1.00 86.50 674 PHE A C 1
ATOM 5396 O O . PHE A 1 674 ? 41.492 7.461 -74.969 1.00 86.50 674 PHE A O 1
ATOM 5403 N N . GLU A 1 675 ? 42.677 9.269 -75.486 1.00 84.56 675 GLU A N 1
ATOM 5404 C CA . GLU A 1 675 ? 42.783 8.901 -76.898 1.00 84.56 675 GLU A CA 1
ATOM 5405 C C . GLU A 1 675 ? 43.856 7.814 -77.061 1.00 84.56 675 GLU A C 1
ATOM 5407 O O . GLU A 1 675 ? 44.998 8.100 -77.414 1.00 84.56 675 GLU A O 1
ATOM 5412 N N . VAL A 1 676 ? 43.504 6.555 -76.782 1.00 83.94 676 VAL A N 1
ATOM 5413 C CA . VAL A 1 676 ? 44.440 5.412 -76.733 1.00 83.94 676 VAL A CA 1
ATOM 5414 C C . VAL A 1 676 ? 45.283 5.289 -78.013 1.00 83.94 676 VAL A C 1
ATOM 5416 O O . VAL A 1 676 ? 46.465 4.953 -77.942 1.00 83.94 676 VAL A O 1
ATOM 5419 N N . LYS A 1 677 ? 44.729 5.673 -79.174 1.00 83.75 677 LYS A N 1
ATOM 5420 C CA . LYS A 1 677 ? 45.444 5.727 -80.465 1.00 83.75 677 LYS A CA 1
ATOM 5421 C C . LYS A 1 677 ? 46.662 6.655 -80.481 1.00 83.75 677 LYS A C 1
ATOM 5423 O O . LYS A 1 677 ? 47.595 6.409 -81.231 1.00 83.75 677 LYS A O 1
ATOM 5428 N N . LYS A 1 678 ? 46.683 7.709 -79.657 1.00 83.38 678 LYS A N 1
ATOM 5429 C CA . LYS A 1 678 ? 47.847 8.603 -79.527 1.00 83.38 678 LYS A CA 1
ATOM 5430 C C . LYS A 1 678 ? 49.015 7.938 -78.795 1.00 83.38 678 LYS A C 1
ATOM 5432 O O . LYS A 1 678 ? 50.159 8.319 -79.015 1.00 83.38 678 LYS A O 1
ATOM 5437 N N . PHE A 1 679 ? 48.733 6.965 -77.930 1.00 85.25 679 PHE A N 1
ATOM 5438 C CA . PHE A 1 679 ? 49.735 6.292 -77.098 1.00 85.25 679 PHE A CA 1
ATOM 5439 C C . PHE A 1 679 ? 50.218 4.969 -77.701 1.00 85.25 679 PHE A C 1
ATOM 5441 O O . PHE A 1 679 ? 51.364 4.574 -77.482 1.00 85.25 679 PHE A O 1
ATOM 5448 N N . VAL A 1 680 ? 49.359 4.295 -78.466 1.00 87.38 680 VAL A N 1
ATOM 5449 C CA . VAL A 1 680 ? 49.638 3.009 -79.109 1.00 87.38 680 VAL A CA 1
ATOM 5450 C C . VAL A 1 680 ? 49.882 3.233 -80.599 1.00 87.38 680 VAL A C 1
ATOM 5452 O O . VAL A 1 680 ? 48.946 3.271 -81.390 1.00 87.38 680 VAL A O 1
ATOM 5455 N N . THR A 1 681 ? 51.151 3.400 -80.972 1.00 84.50 681 THR A N 1
ATOM 5456 C CA . THR A 1 681 ? 51.560 3.752 -82.344 1.00 84.50 681 THR A CA 1
ATOM 5457 C C . THR A 1 681 ? 52.033 2.564 -83.179 1.00 84.50 681 THR A C 1
ATOM 5459 O O . THR A 1 681 ? 52.285 2.714 -84.369 1.00 84.50 681 THR A O 1
ATOM 5462 N N . ASN A 1 682 ? 52.202 1.384 -82.576 1.00 87.50 682 ASN A N 1
ATOM 5463 C CA . ASN A 1 682 ? 52.578 0.168 -83.289 1.00 87.50 682 ASN A CA 1
ATOM 5464 C C . ASN A 1 682 ? 52.051 -1.095 -82.592 1.00 87.50 682 ASN A C 1
ATOM 5466 O O . ASN A 1 682 ? 51.608 -1.057 -81.439 1.00 87.50 682 ASN A O 1
ATOM 5470 N N . ILE A 1 683 ? 52.125 -2.225 -83.298 1.00 84.25 683 ILE A N 1
ATOM 5471 C CA . ILE A 1 683 ? 51.633 -3.521 -82.816 1.00 84.25 683 ILE A CA 1
ATOM 5472 C C . ILE A 1 683 ? 52.334 -4.009 -81.538 1.00 84.25 683 ILE A C 1
ATOM 5474 O O . ILE A 1 683 ? 51.701 -4.668 -80.716 1.00 84.25 683 ILE A O 1
ATOM 5478 N N . ASP A 1 684 ? 53.607 -3.676 -81.324 1.00 85.31 684 ASP A N 1
ATOM 5479 C CA . ASP A 1 684 ? 54.342 -4.115 -80.133 1.00 85.31 684 ASP A CA 1
ATOM 5480 C C . ASP A 1 684 ? 53.886 -3.361 -78.879 1.00 85.31 684 ASP A C 1
ATOM 5482 O O . ASP A 1 684 ? 53.708 -3.972 -77.825 1.00 85.31 684 ASP A O 1
ATOM 5486 N N . ILE A 1 685 ? 53.578 -2.067 -79.008 1.00 86.81 685 ILE A N 1
ATOM 5487 C CA . ILE A 1 685 ? 52.963 -1.274 -77.934 1.00 86.81 685 ILE A CA 1
ATOM 5488 C C . ILE A 1 685 ? 51.538 -1.770 -77.651 1.00 86.81 685 ILE A C 1
ATOM 5490 O O . ILE A 1 685 ? 51.126 -1.809 -76.492 1.00 86.81 685 ILE A O 1
ATOM 5494 N N . LEU A 1 686 ? 50.786 -2.198 -78.676 1.00 86.00 686 LEU A N 1
ATOM 5495 C CA . LEU A 1 686 ? 49.473 -2.812 -78.457 1.00 86.00 686 LEU A CA 1
ATOM 5496 C C . LEU A 1 686 ? 49.611 -4.135 -77.695 1.00 86.00 686 LEU A C 1
ATOM 5498 O O . LEU A 1 686 ? 48.880 -4.357 -76.737 1.00 86.00 686 LEU A O 1
ATOM 5502 N N . LYS A 1 687 ? 50.563 -4.999 -78.065 1.00 84.50 687 LYS A N 1
ATOM 5503 C CA . LYS A 1 687 ? 50.836 -6.244 -77.327 1.00 84.50 687 LYS A CA 1
ATOM 5504 C C . LYS A 1 687 ? 51.196 -5.957 -75.872 1.00 84.50 687 LYS A C 1
ATOM 5506 O O . LYS A 1 687 ? 50.644 -6.604 -74.987 1.00 84.50 687 LYS A O 1
ATOM 5511 N N . GLU A 1 688 ? 52.058 -4.973 -75.623 1.00 88.12 688 GLU A N 1
ATOM 5512 C CA . GLU A 1 688 ? 52.409 -4.524 -74.272 1.00 88.12 688 GLU A CA 1
ATOM 5513 C C . GLU A 1 688 ? 51.156 -4.094 -73.492 1.00 88.12 688 GLU A C 1
ATOM 5515 O O . GLU A 1 688 ? 50.904 -4.619 -72.407 1.00 88.12 688 GLU A O 1
ATOM 5520 N N . LEU A 1 689 ? 50.296 -3.253 -74.076 1.00 87.50 689 LEU A N 1
ATOM 5521 C CA . LEU A 1 689 ? 49.024 -2.853 -73.468 1.00 87.50 689 LEU A CA 1
ATOM 5522 C C . LEU A 1 689 ? 48.122 -4.059 -73.153 1.00 87.50 689 LEU A C 1
ATOM 5524 O O . LEU A 1 689 ? 47.598 -4.168 -72.046 1.00 87.50 689 LEU A O 1
ATOM 5528 N N . LEU A 1 690 ? 47.973 -5.002 -74.088 1.00 85.38 690 LEU A N 1
ATOM 5529 C CA . LEU A 1 690 ? 47.132 -6.193 -73.915 1.00 85.38 690 LEU A CA 1
ATOM 5530 C C . LEU A 1 690 ? 47.616 -7.107 -72.777 1.00 85.38 690 LEU A C 1
ATOM 5532 O O . LEU A 1 690 ? 46.797 -7.803 -72.165 1.00 85.38 690 LEU A O 1
ATOM 5536 N N . THR A 1 691 ? 48.913 -7.093 -72.441 1.00 85.31 691 THR A N 1
ATOM 5537 C CA . THR A 1 691 ? 49.429 -7.827 -71.269 1.00 85.31 691 THR A CA 1
ATOM 5538 C C . THR A 1 691 ? 48.991 -7.221 -69.937 1.00 85.31 691 THR A C 1
ATOM 5540 O O . THR A 1 691 ? 48.842 -7.960 -68.963 1.00 85.31 691 THR A O 1
ATOM 5543 N N . LEU A 1 692 ? 48.730 -5.910 -69.891 1.00 85.00 692 LEU A N 1
ATOM 5544 C CA . LEU A 1 692 ? 48.307 -5.193 -68.681 1.00 85.00 692 LEU A CA 1
ATOM 5545 C C . LEU A 1 692 ? 46.792 -5.282 -68.429 1.00 85.00 692 LEU A C 1
ATOM 5547 O O . LEU A 1 692 ? 46.335 -5.011 -67.315 1.00 85.00 692 LEU A O 1
ATOM 5551 N N . LEU A 1 693 ? 46.023 -5.674 -69.449 1.00 83.44 693 LEU A N 1
ATOM 5552 C CA . LEU A 1 693 ? 44.564 -5.713 -69.424 1.00 83.44 693 LEU A CA 1
ATOM 5553 C C . LEU A 1 693 ? 43.997 -7.068 -69.001 1.00 83.44 693 LEU A C 1
ATOM 5555 O O . LEU A 1 693 ? 44.547 -8.137 -69.293 1.00 83.44 693 LEU A O 1
ATOM 5559 N N . LYS A 1 694 ? 42.822 -7.016 -68.367 1.00 81.25 694 LYS A N 1
ATOM 5560 C CA . LYS A 1 694 ? 41.973 -8.192 -68.147 1.00 81.25 694 LYS A CA 1
ATOM 5561 C C . LYS A 1 694 ? 41.643 -8.857 -69.500 1.00 81.25 694 LYS A C 1
ATOM 5563 O O . LYS A 1 694 ? 41.287 -8.138 -70.433 1.00 81.25 694 LYS A O 1
ATOM 5568 N N . PRO A 1 695 ? 41.706 -10.201 -69.622 1.00 77.44 695 PRO A N 1
ATOM 5569 C CA . PRO A 1 695 ? 41.454 -10.900 -70.886 1.00 77.44 695 PRO A CA 1
ATOM 5570 C C . PRO A 1 695 ? 40.140 -10.506 -71.568 1.00 77.44 695 PRO A C 1
ATOM 5572 O O . PRO A 1 695 ? 40.124 -10.287 -72.770 1.00 77.44 695 PRO A O 1
ATOM 5575 N N . SER A 1 696 ? 39.077 -10.300 -70.785 1.00 78.25 696 SER A N 1
ATOM 5576 C CA . SER A 1 696 ? 37.756 -9.885 -71.275 1.00 78.25 696 SER A CA 1
ATOM 5577 C C . SER A 1 696 ? 37.723 -8.515 -71.962 1.00 78.25 696 SER A C 1
ATOM 5579 O O . SER A 1 696 ? 36.765 -8.227 -72.663 1.00 78.25 696 SER A O 1
ATOM 5581 N N . PHE A 1 697 ? 38.725 -7.656 -71.748 1.00 80.88 697 PHE A N 1
ATOM 5582 C CA . PHE A 1 697 ? 38.805 -6.318 -72.353 1.00 80.88 697 PHE A CA 1
ATOM 5583 C C . PHE A 1 697 ? 39.719 -6.273 -73.577 1.00 80.88 697 PHE A C 1
ATOM 5585 O O . PHE A 1 697 ? 39.800 -5.247 -74.248 1.00 80.88 697 PHE A O 1
ATOM 5592 N N . ARG A 1 698 ? 40.428 -7.369 -73.874 1.00 83.25 698 ARG A N 1
ATOM 5593 C CA . ARG A 1 698 ? 41.396 -7.415 -74.975 1.00 83.25 698 ARG A CA 1
ATOM 5594 C C . ARG A 1 698 ? 40.712 -7.249 -76.319 1.00 83.25 698 ARG A C 1
ATOM 5596 O O . ARG A 1 698 ? 41.155 -6.412 -77.090 1.00 83.25 698 ARG A O 1
ATOM 5603 N N . ASP A 1 699 ? 39.618 -7.964 -76.555 1.00 79.94 699 ASP A N 1
ATOM 5604 C CA . ASP A 1 699 ? 38.879 -7.884 -77.820 1.00 79.94 699 ASP A CA 1
ATOM 5605 C C . ASP A 1 699 ? 38.326 -6.478 -78.066 1.00 79.94 699 ASP A C 1
ATOM 5607 O O . ASP A 1 699 ? 38.424 -5.944 -79.170 1.00 79.94 699 ASP A O 1
ATOM 5611 N N . GLU A 1 700 ? 37.813 -5.842 -77.013 1.00 81.94 700 GLU A N 1
ATOM 5612 C CA . GLU A 1 700 ? 37.286 -4.483 -77.080 1.00 81.94 700 GLU A CA 1
ATOM 5613 C C . GLU A 1 700 ? 38.392 -3.463 -77.371 1.00 81.94 700 GLU A C 1
ATOM 5615 O O . GLU A 1 700 ? 38.238 -2.627 -78.259 1.00 81.94 700 GLU A O 1
ATOM 5620 N N . VAL A 1 701 ? 39.555 -3.579 -76.724 1.00 83.19 701 VAL A N 1
ATOM 5621 C CA . VAL A 1 701 ? 40.701 -2.698 -76.996 1.00 83.19 701 VAL A CA 1
ATOM 5622 C C . VAL A 1 701 ? 41.318 -2.968 -78.369 1.00 83.19 701 VAL A C 1
ATOM 5624 O O . VAL A 1 701 ? 41.665 -2.015 -79.061 1.00 83.19 701 VAL A O 1
ATOM 5627 N N . ILE A 1 702 ? 41.403 -4.227 -78.813 1.00 83.62 702 ILE A N 1
ATOM 5628 C CA . ILE A 1 702 ? 41.845 -4.595 -80.171 1.00 83.62 702 ILE A CA 1
ATOM 5629 C C . ILE A 1 702 ? 40.906 -3.981 -81.215 1.00 83.62 702 ILE A C 1
ATOM 5631 O O . ILE A 1 702 ? 41.381 -3.469 -82.228 1.00 83.62 702 ILE A O 1
ATOM 5635 N N . SER A 1 703 ? 39.592 -3.959 -80.956 1.00 82.69 703 SER A N 1
ATOM 5636 C CA . SER A 1 703 ? 38.591 -3.392 -81.873 1.00 82.69 703 SER A CA 1
ATOM 5637 C C . SER A 1 703 ? 38.750 -1.888 -82.129 1.00 82.69 703 SER A C 1
ATOM 5639 O O . SER A 1 703 ? 38.258 -1.382 -83.139 1.00 82.69 703 SER A O 1
ATOM 5641 N N . LEU A 1 704 ? 39.474 -1.171 -81.260 1.00 83.62 704 LEU A N 1
ATOM 5642 C CA . LEU A 1 704 ? 39.755 0.255 -81.435 1.00 83.62 704 LEU A CA 1
ATOM 5643 C C . LEU A 1 704 ? 40.759 0.523 -82.565 1.00 83.62 704 LEU A C 1
ATOM 5645 O O . LEU A 1 704 ? 40.801 1.644 -83.074 1.00 83.62 704 LEU A O 1
ATOM 5649 N N . PHE A 1 705 ? 41.548 -0.470 -82.978 1.00 83.94 705 PHE A N 1
ATOM 5650 C CA . PHE A 1 705 ? 42.640 -0.312 -83.939 1.00 83.94 705 PHE A CA 1
ATOM 5651 C C . PHE A 1 705 ? 42.362 -1.020 -85.268 1.00 83.94 705 PHE A C 1
ATOM 5653 O O . PHE A 1 705 ? 41.610 -1.990 -85.347 1.00 83.94 705 PHE A O 1
ATOM 5660 N N . ARG A 1 706 ? 43.004 -0.533 -86.329 1.00 82.25 706 ARG A N 1
ATOM 5661 C CA . ARG A 1 706 ? 43.163 -1.236 -87.611 1.00 82.25 706 ARG A CA 1
ATOM 5662 C C . ARG A 1 706 ? 44.632 -1.604 -87.815 1.00 82.25 706 ARG A C 1
ATOM 5664 O O . ARG A 1 706 ? 45.499 -0.977 -87.213 1.00 82.25 706 ARG A O 1
ATOM 5671 N N . GLY A 1 707 ? 44.928 -2.562 -88.697 1.00 74.31 707 GLY A N 1
ATOM 5672 C CA . GLY A 1 707 ? 46.317 -2.926 -89.021 1.00 74.31 707 GLY A CA 1
ATOM 5673 C C . GLY A 1 707 ? 47.170 -1.721 -89.458 1.00 74.31 707 GLY A C 1
ATOM 5674 O O . GLY A 1 707 ? 48.325 -1.593 -89.046 1.00 74.31 707 GLY A O 1
ATOM 5675 N N . GLU A 1 708 ? 46.552 -0.783 -90.190 1.00 78.62 708 GLU A N 1
ATOM 5676 C CA . GLU A 1 708 ? 47.139 0.499 -90.613 1.00 78.62 708 GLU A CA 1
ATOM 5677 C C . GLU A 1 708 ? 47.512 1.419 -89.437 1.00 78.62 708 GLU A C 1
ATOM 5679 O O . GLU A 1 708 ? 48.576 2.036 -89.470 1.00 78.62 708 GLU A O 1
ATOM 5684 N N . ASP A 1 709 ? 46.687 1.465 -88.379 1.00 80.81 709 ASP A N 1
ATOM 5685 C CA . ASP A 1 709 ? 46.918 2.295 -87.182 1.00 80.81 709 ASP A CA 1
ATOM 5686 C C . ASP A 1 709 ? 48.158 1.830 -86.387 1.00 80.81 709 ASP A C 1
ATOM 5688 O O . ASP A 1 709 ? 48.695 2.576 -85.572 1.00 80.81 709 ASP A O 1
ATOM 5692 N N . LEU A 1 710 ? 48.598 0.583 -86.598 1.00 82.00 710 LEU A N 1
ATOM 5693 C CA . LEU A 1 710 ? 49.627 -0.105 -85.810 1.00 82.00 710 LEU A CA 1
ATOM 5694 C C . LEU A 1 710 ? 50.880 -0.463 -86.619 1.00 82.00 710 LEU A C 1
ATOM 5696 O O . LEU A 1 710 ? 51.738 -1.200 -86.122 1.00 82.00 710 LEU A O 1
ATOM 5700 N N . HIS A 1 711 ? 50.974 0.025 -87.859 1.00 83.12 711 HIS A N 1
ATOM 5701 C CA . HIS A 1 711 ? 52.076 -0.256 -88.784 1.00 83.12 711 HIS A CA 1
ATOM 5702 C C . HIS A 1 711 ? 52.386 -1.759 -88.929 1.00 83.12 711 HIS A C 1
ATOM 5704 O O . HIS A 1 711 ? 53.549 -2.163 -88.947 1.00 83.12 711 HIS A O 1
ATOM 5710 N N . CYS A 1 712 ? 51.350 -2.597 -89.021 1.00 81.69 712 CYS A N 1
ATOM 5711 C CA . CYS A 1 712 ? 51.487 -4.051 -89.141 1.00 81.69 712 CYS A CA 1
ATOM 5712 C C . CYS A 1 712 ? 50.698 -4.608 -90.331 1.00 81.69 712 CYS A C 1
ATOM 5714 O O . CYS A 1 712 ? 49.840 -3.933 -90.901 1.00 81.69 712 CYS A O 1
ATOM 5716 N N . THR A 1 713 ? 51.009 -5.843 -90.729 1.00 81.12 713 THR A N 1
ATOM 5717 C CA . THR A 1 713 ? 50.245 -6.539 -91.769 1.00 81.12 713 THR A CA 1
ATOM 5718 C C . THR A 1 713 ? 48.877 -6.966 -91.224 1.00 81.12 713 THR A C 1
ATOM 5720 O O . THR A 1 713 ? 48.749 -7.287 -90.043 1.00 81.12 713 THR A O 1
ATOM 5723 N N . GLU A 1 714 ? 47.851 -7.013 -92.083 1.00 74.62 714 GLU A N 1
ATOM 5724 C CA . GLU A 1 714 ? 46.524 -7.564 -91.738 1.00 74.62 714 GLU A CA 1
ATOM 5725 C C . GLU A 1 714 ? 46.638 -8.982 -91.149 1.00 74.62 714 GLU A C 1
ATOM 5727 O O . GLU A 1 714 ? 45.929 -9.330 -90.211 1.00 74.62 714 GLU A O 1
ATOM 5732 N N . GLU A 1 715 ? 47.597 -9.779 -91.628 1.00 71.81 715 GLU A N 1
ATOM 5733 C CA . GLU A 1 715 ? 47.853 -11.129 -91.123 1.00 71.81 715 GLU A CA 1
ATOM 5734 C C . GLU A 1 715 ? 48.368 -11.135 -89.672 1.00 71.81 715 GLU A C 1
ATOM 5736 O O . GLU A 1 715 ? 47.950 -11.969 -88.866 1.00 71.81 715 GLU A O 1
ATOM 5741 N N . ASP A 1 716 ? 49.246 -10.198 -89.306 1.00 70.81 716 ASP A N 1
ATOM 5742 C CA . ASP A 1 716 ? 49.757 -10.073 -87.936 1.00 70.81 716 ASP A CA 1
ATOM 5743 C C . ASP A 1 716 ? 48.727 -9.467 -86.975 1.00 70.81 716 ASP A C 1
ATOM 5745 O O . ASP A 1 716 ? 48.722 -9.809 -85.790 1.00 70.81 716 ASP A O 1
ATOM 5749 N N . PHE A 1 717 ? 47.820 -8.627 -87.481 1.00 78.44 717 PHE A N 1
ATOM 5750 C CA . PHE A 1 717 ? 46.687 -8.107 -86.717 1.00 78.44 717 PHE A CA 1
ATOM 5751 C C . PHE A 1 717 ? 45.620 -9.187 -86.466 1.00 78.44 717 PHE A C 1
ATOM 5753 O O . PHE A 1 717 ? 45.119 -9.316 -85.351 1.00 78.44 717 PHE A O 1
ATOM 5760 N N . GLU A 1 718 ? 45.321 -10.034 -87.455 1.00 71.31 718 GLU A N 1
ATOM 5761 C CA . GLU A 1 718 ? 44.354 -11.137 -87.326 1.00 71.31 718 GLU A CA 1
ATOM 5762 C C . GLU A 1 718 ? 44.833 -12.262 -86.391 1.00 71.31 718 GLU A C 1
ATOM 5764 O O . GLU A 1 718 ? 44.017 -12.923 -85.743 1.00 71.31 718 GLU A O 1
ATOM 5769 N N . LYS A 1 719 ? 46.152 -12.446 -86.224 1.00 69.75 719 LYS A N 1
ATOM 5770 C CA . LYS A 1 719 ? 46.714 -13.350 -85.198 1.00 69.75 719 LYS A CA 1
ATOM 5771 C C . LYS A 1 719 ? 46.357 -12.927 -83.767 1.00 69.75 719 LYS A C 1
ATOM 5773 O O . LYS A 1 719 ? 46.375 -13.778 -82.882 1.00 69.75 719 LYS A O 1
ATOM 5778 N N . LEU A 1 720 ? 46.005 -11.657 -83.532 1.00 67.00 720 LEU A N 1
ATOM 5779 C CA . LEU A 1 720 ? 45.556 -11.163 -82.224 1.00 67.00 720 LEU A CA 1
ATOM 5780 C C . LEU A 1 720 ? 44.077 -11.490 -81.925 1.00 67.00 720 LEU A C 1
ATOM 5782 O O . LEU A 1 720 ? 43.676 -11.355 -80.775 1.00 67.00 720 LEU A O 1
ATOM 5786 N N . LYS A 1 721 ? 43.275 -11.925 -82.916 1.00 65.25 721 LYS A N 1
ATOM 5787 C CA . LYS A 1 721 ? 41.804 -12.076 -82.813 1.00 65.25 721 LYS A CA 1
ATOM 5788 C C . LYS A 1 721 ? 41.269 -13.504 -82.585 1.00 65.25 721 LYS A C 1
ATOM 5790 O O . LYS A 1 721 ? 40.054 -13.685 -82.575 1.00 65.25 721 LYS A O 1
ATOM 5795 N N . LYS A 1 722 ? 42.102 -14.546 -82.451 1.00 53.09 722 LYS A N 1
ATOM 5796 C CA . LYS A 1 722 ? 41.611 -15.945 -82.384 1.00 53.09 722 LYS A CA 1
ATOM 5797 C C . LYS A 1 722 ? 41.815 -16.629 -81.030 1.00 53.09 722 LYS A C 1
ATOM 5799 O O . LYS A 1 722 ? 42.962 -16.779 -80.615 1.00 53.09 722 LYS A O 1
ATOM 5804 N N . PRO A 1 723 ? 40.749 -17.270 -80.512 1.00 48.88 723 PRO A N 1
ATOM 5805 C CA . PRO A 1 723 ? 40.892 -18.515 -79.758 1.00 48.88 723 PRO A CA 1
ATOM 5806 C C . PRO A 1 723 ? 39.996 -19.656 -80.284 1.00 48.88 723 PRO A C 1
ATOM 5808 O O . PRO A 1 723 ? 38.887 -19.439 -80.771 1.00 48.88 723 PRO A O 1
ATOM 5811 N N . ALA A 1 724 ? 40.466 -20.898 -80.138 1.00 36.34 724 ALA A N 1
ATOM 5812 C CA . ALA A 1 724 ? 39.664 -22.120 -80.255 1.00 36.34 724 ALA A CA 1
ATOM 5813 C C . ALA A 1 724 ? 39.430 -22.696 -78.846 1.00 36.34 724 ALA A C 1
ATOM 5815 O O . ALA A 1 724 ? 40.365 -22.720 -78.049 1.00 36.34 724 ALA A O 1
ATOM 5816 N N . VAL A 1 725 ? 38.212 -23.157 -78.534 1.00 46.19 725 VAL A N 1
ATOM 5817 C CA . VAL A 1 725 ? 37.874 -23.767 -77.230 1.00 46.19 725 VAL A CA 1
ATOM 5818 C C . VAL A 1 725 ? 37.101 -25.069 -77.419 1.00 46.19 725 VAL A C 1
ATOM 5820 O O . VAL A 1 725 ? 36.146 -25.117 -78.194 1.00 46.19 725 VAL A O 1
ATOM 5823 N N . ASP A 1 726 ? 37.527 -26.091 -76.675 1.00 45.28 726 ASP A N 1
ATOM 5824 C CA . ASP A 1 726 ? 36.938 -27.426 -76.552 1.00 45.28 726 ASP A CA 1
ATOM 5825 C C . ASP A 1 726 ? 35.808 -27.433 -75.497 1.00 45.28 726 ASP A C 1
ATOM 5827 O O . ASP A 1 726 ? 35.950 -26.887 -74.401 1.00 45.28 726 ASP A O 1
ATOM 5831 N N . ILE A 1 727 ? 34.652 -28.001 -75.848 1.00 48.66 727 ILE A N 1
ATOM 5832 C CA . ILE A 1 727 ? 33.380 -27.903 -75.102 1.00 48.66 727 ILE A CA 1
ATOM 5833 C C . ILE A 1 727 ? 33.221 -29.051 -74.078 1.00 48.66 727 ILE A C 1
ATOM 5835 O O . ILE A 1 727 ? 32.387 -28.965 -73.173 1.00 48.66 727 ILE A O 1
ATOM 5839 N N . SER A 1 728 ? 34.043 -30.104 -74.157 1.00 49.97 728 SER A N 1
ATOM 5840 C CA . SER A 1 728 ? 33.913 -31.316 -73.327 1.00 49.97 728 SER A CA 1
ATOM 5841 C C . SER A 1 728 ? 34.242 -31.114 -71.839 1.00 49.97 728 SER A C 1
ATOM 5843 O O . SER A 1 728 ? 33.601 -31.722 -70.981 1.00 49.97 728 SER A O 1
ATOM 5845 N N . GLU A 1 729 ? 35.178 -30.220 -71.505 1.00 50.56 729 GLU A N 1
ATOM 5846 C CA . GLU A 1 729 ? 35.644 -29.997 -70.124 1.00 50.56 729 GLU A CA 1
ATOM 5847 C C . GLU A 1 729 ? 34.554 -29.362 -69.231 1.00 50.56 729 GLU A C 1
ATOM 5849 O O . GLU A 1 729 ? 34.500 -29.559 -68.013 1.00 50.56 729 GLU A O 1
ATOM 5854 N N . TRP A 1 730 ? 33.630 -28.620 -69.847 1.00 53.84 730 TRP A N 1
ATOM 5855 C CA . TRP A 1 730 ? 32.595 -27.852 -69.152 1.00 53.84 730 TRP A CA 1
ATOM 5856 C C . TRP A 1 730 ? 31.406 -28.702 -68.709 1.00 53.84 730 TRP A C 1
ATOM 5858 O O . TRP A 1 730 ? 30.878 -28.509 -67.610 1.00 53.84 730 TRP A O 1
ATOM 5868 N N . GLN A 1 731 ? 31.014 -29.681 -69.528 1.00 55.00 731 GLN A N 1
ATOM 5869 C CA . GLN A 1 731 ? 29.949 -30.627 -69.185 1.00 55.00 731 GLN A CA 1
ATOM 5870 C C . GLN A 1 731 ? 30.355 -31.519 -67.999 1.00 55.00 731 GLN A C 1
ATOM 5872 O O . GLN A 1 731 ? 29.520 -31.849 -67.153 1.00 55.00 731 GLN A O 1
ATOM 5877 N N . GLN A 1 732 ? 31.651 -31.819 -67.865 1.00 57.25 732 GLN A N 1
ATOM 5878 C CA . GLN A 1 732 ? 32.188 -32.612 -66.762 1.00 57.25 732 GLN A CA 1
ATOM 5879 C C . GLN A 1 732 ? 32.124 -31.872 -65.411 1.00 57.25 732 GLN A C 1
ATOM 5881 O O . GLN A 1 732 ? 31.593 -32.425 -64.445 1.00 57.25 732 GLN A O 1
ATOM 5886 N N . LYS A 1 733 ? 32.534 -30.596 -65.337 1.00 54.31 733 LYS A N 1
ATOM 5887 C CA . LYS A 1 733 ? 32.487 -29.800 -64.086 1.00 54.31 733 LYS A CA 1
ATOM 5888 C C . LYS A 1 733 ? 31.066 -29.607 -63.537 1.00 54.31 733 LYS A C 1
ATOM 5890 O O . LYS A 1 733 ? 30.860 -29.592 -62.322 1.00 54.31 733 LYS A O 1
ATOM 5895 N N . LEU A 1 734 ? 30.065 -29.504 -64.416 1.00 53.84 734 LEU A N 1
ATOM 5896 C CA . LEU A 1 734 ? 28.656 -29.402 -64.013 1.00 53.84 734 LEU A CA 1
ATOM 5897 C C . LEU A 1 734 ? 28.128 -30.714 -63.405 1.00 53.84 734 LEU A C 1
ATOM 5899 O O . LEU A 1 734 ? 27.367 -30.705 -62.429 1.00 53.84 734 LEU A O 1
ATOM 5903 N N . SER A 1 735 ? 28.569 -31.849 -63.953 1.00 57.31 735 SER A N 1
ATOM 5904 C CA . SER A 1 735 ? 28.226 -33.176 -63.435 1.00 57.31 735 SER A CA 1
ATOM 5905 C C . SER A 1 735 ? 28.871 -33.447 -62.065 1.00 57.31 735 SER A C 1
ATOM 5907 O O . SER A 1 735 ? 28.180 -33.882 -61.140 1.00 57.31 735 SER A O 1
ATOM 5909 N N . GLU A 1 736 ? 30.137 -33.055 -61.876 1.00 58.31 736 GLU A N 1
ATOM 5910 C CA . GLU A 1 736 ? 30.868 -33.172 -60.604 1.00 58.31 736 GLU A CA 1
ATOM 5911 C C . GLU A 1 736 ? 30.227 -32.332 -59.489 1.00 58.31 736 GLU A C 1
ATOM 5913 O O . GLU A 1 736 ? 30.090 -32.794 -58.351 1.00 58.31 736 GLU A O 1
ATOM 5918 N N . TYR A 1 737 ? 29.740 -31.128 -59.802 1.00 54.28 737 TYR A N 1
ATOM 5919 C CA . TYR A 1 737 ? 29.037 -30.280 -58.836 1.00 54.28 737 TYR A CA 1
ATOM 5920 C C . TYR A 1 737 ? 27.716 -30.904 -58.347 1.00 54.28 737 TYR A C 1
ATOM 5922 O O . TYR A 1 737 ? 27.389 -30.867 -57.155 1.00 54.28 737 TYR A O 1
ATOM 5930 N N . THR A 1 738 ? 26.970 -31.535 -59.257 1.00 53.56 738 THR A N 1
ATOM 5931 C CA . THR A 1 738 ? 25.699 -32.212 -58.950 1.00 53.56 738 THR A CA 1
ATOM 5932 C C . THR A 1 738 ? 25.927 -33.438 -58.058 1.00 53.56 738 THR A C 1
ATOM 5934 O O . THR A 1 738 ? 25.178 -33.675 -57.105 1.00 53.56 738 THR A O 1
ATOM 5937 N N . GLN A 1 739 ? 27.014 -34.171 -58.309 1.00 56.03 739 GLN A N 1
ATOM 5938 C CA . GLN A 1 739 ? 27.406 -35.360 -57.553 1.00 56.03 739 GLN A CA 1
ATOM 5939 C C . GLN A 1 739 ? 27.956 -35.012 -56.159 1.00 56.03 739 GLN A C 1
ATOM 5941 O O . GLN A 1 739 ? 27.564 -35.626 -55.167 1.00 56.03 739 GLN A O 1
ATOM 5946 N N . THR A 1 740 ? 28.771 -33.959 -56.054 1.00 53.19 740 THR A N 1
ATOM 5947 C CA . THR A 1 740 ? 29.321 -33.468 -54.776 1.00 53.19 740 THR A CA 1
ATOM 5948 C C . THR A 1 740 ? 28.213 -32.991 -53.834 1.00 53.19 740 THR A C 1
ATOM 5950 O O . THR A 1 740 ? 28.320 -33.106 -52.615 1.00 53.19 740 THR A O 1
ATOM 5953 N N . ARG A 1 741 ? 27.094 -32.491 -54.371 1.00 52.00 741 ARG A N 1
ATOM 5954 C CA . ARG A 1 741 ? 26.018 -31.904 -53.563 1.00 52.00 741 ARG A CA 1
ATOM 5955 C C . ARG A 1 741 ? 24.918 -32.885 -53.155 1.00 52.00 741 ARG A C 1
ATOM 5957 O O . ARG A 1 741 ? 24.284 -32.656 -52.123 1.00 52.00 741 ARG A O 1
ATOM 5964 N N . SER A 1 742 ? 24.721 -33.989 -53.885 1.00 50.50 742 SER A N 1
ATOM 5965 C CA . SER A 1 742 ? 23.847 -35.079 -53.417 1.00 50.50 742 SER A CA 1
ATOM 5966 C C . SER A 1 742 ? 24.357 -35.648 -52.083 1.00 50.50 742 SER A C 1
ATOM 5968 O O . SER A 1 742 ? 23.559 -35.876 -51.174 1.00 50.50 742 SER A O 1
ATOM 5970 N N . LEU A 1 743 ? 25.684 -35.706 -51.907 1.00 48.09 743 LEU A N 1
ATOM 5971 C CA . LEU A 1 743 ? 26.357 -36.073 -50.657 1.00 48.09 743 LEU A CA 1
ATOM 5972 C C . LEU A 1 743 ? 26.137 -35.045 -49.527 1.00 48.09 743 LEU A C 1
ATOM 5974 O O . LEU A 1 743 ? 25.955 -35.425 -48.374 1.00 48.09 743 LEU A O 1
ATOM 5978 N N . PHE A 1 744 ? 26.063 -33.745 -49.837 1.00 42.56 744 PHE A N 1
ATOM 5979 C CA . PHE A 1 744 ? 25.832 -32.680 -48.842 1.00 42.56 744 PHE A CA 1
ATOM 5980 C C . PHE A 1 744 ? 24.362 -32.485 -48.434 1.00 42.56 744 PHE A C 1
ATOM 5982 O O . PHE A 1 744 ? 24.098 -31.805 -47.437 1.00 42.56 744 PHE A O 1
ATOM 5989 N N . SER A 1 745 ? 23.404 -33.088 -49.149 1.00 45.34 745 SER A N 1
ATOM 5990 C CA . SER A 1 745 ? 21.965 -33.015 -48.835 1.00 45.34 745 SER A CA 1
ATOM 5991 C C . SER A 1 745 ? 21.565 -33.718 -47.525 1.00 45.34 745 SER A C 1
ATOM 5993 O O . SER A 1 745 ? 20.449 -33.534 -47.046 1.00 45.34 745 SER A O 1
ATOM 5995 N N . GLN A 1 746 ? 22.496 -34.452 -46.904 1.00 48.06 746 GLN A N 1
ATOM 5996 C CA . GLN A 1 746 ? 22.362 -35.008 -45.552 1.00 48.06 746 GLN A CA 1
ATOM 5997 C C . GLN A 1 746 ? 22.833 -34.047 -44.440 1.00 48.06 746 GLN A C 1
ATOM 5999 O O . GLN A 1 746 ? 22.656 -34.343 -43.261 1.00 48.06 746 GLN A O 1
ATOM 6004 N N . SER A 1 747 ? 23.400 -32.881 -44.780 1.00 43.06 747 SER A N 1
ATOM 6005 C CA . SER A 1 747 ? 23.837 -31.868 -43.809 1.00 43.06 747 SER A CA 1
ATOM 6006 C C . SER A 1 747 ? 22.840 -30.703 -43.704 1.00 43.06 747 SER A C 1
ATOM 6008 O O . SER A 1 747 ? 22.291 -30.233 -44.699 1.00 43.06 747 SER A O 1
ATOM 6010 N N . LEU A 1 748 ? 22.621 -30.238 -42.472 1.00 42.78 748 LEU A N 1
ATOM 6011 C CA . LEU A 1 748 ? 21.584 -29.325 -41.948 1.00 42.78 748 LEU A CA 1
ATOM 6012 C C . LEU A 1 748 ? 21.356 -27.957 -42.648 1.00 42.78 748 LEU A C 1
ATOM 6014 O O . LEU A 1 748 ? 20.600 -27.137 -42.130 1.00 42.78 748 LEU A O 1
ATOM 6018 N N . PHE A 1 749 ? 21.958 -27.667 -43.802 1.00 45.31 749 PHE A N 1
ATOM 6019 C CA . PHE A 1 749 ? 22.001 -26.310 -44.368 1.00 45.31 749 PHE A CA 1
ATOM 6020 C C . PHE A 1 749 ? 20.947 -25.976 -45.439 1.00 45.31 749 PHE A C 1
ATOM 6022 O O . PHE A 1 749 ? 20.795 -24.799 -45.769 1.00 45.31 749 PHE A O 1
ATOM 6029 N N . PHE A 1 750 ? 20.165 -26.934 -45.955 1.00 49.03 750 PHE A N 1
ATOM 6030 C CA . PHE A 1 750 ? 19.092 -26.635 -46.920 1.00 49.03 750 PHE A CA 1
ATOM 6031 C C . PHE A 1 750 ? 17.823 -27.459 -46.668 1.00 49.03 750 PHE A C 1
ATOM 6033 O O . PHE A 1 750 ? 17.857 -28.685 -46.650 1.00 49.03 750 PHE A O 1
ATOM 6040 N N . LYS A 1 751 ? 16.671 -26.784 -46.522 1.00 54.47 751 LYS A N 1
ATOM 6041 C CA . LYS A 1 751 ? 15.363 -27.458 -46.471 1.00 54.47 751 LYS A CA 1
ATOM 6042 C C . LYS A 1 751 ? 15.037 -28.055 -47.858 1.00 54.47 751 LYS A C 1
ATOM 6044 O O . LYS A 1 751 ? 15.168 -27.324 -48.848 1.00 54.47 751 LYS A O 1
ATOM 6049 N N . PRO A 1 752 ? 14.551 -29.312 -47.947 1.00 54.56 752 PRO A N 1
ATOM 6050 C CA . PRO A 1 752 ? 14.252 -30.005 -49.211 1.00 54.56 752 PRO A CA 1
ATOM 6051 C C . PRO A 1 752 ? 13.313 -29.246 -50.163 1.00 54.56 752 PRO A C 1
ATOM 6053 O O . PRO A 1 752 ? 13.398 -29.417 -51.375 1.00 54.56 752 PRO A O 1
ATOM 6056 N N . ASN A 1 753 ? 12.473 -28.361 -49.615 1.00 58.88 753 ASN A N 1
ATOM 6057 C CA . ASN A 1 753 ? 11.464 -27.580 -50.340 1.00 58.88 753 ASN A CA 1
ATOM 6058 C C . ASN A 1 753 ? 11.809 -26.082 -50.439 1.00 58.88 753 ASN A C 1
ATOM 6060 O O . ASN A 1 753 ? 10.920 -25.238 -50.474 1.00 58.88 753 ASN A O 1
ATOM 6064 N N . SER A 1 754 ? 13.092 -25.711 -50.409 1.00 65.50 754 SER A N 1
ATOM 6065 C CA . SER A 1 754 ? 13.480 -24.309 -50.615 1.00 65.50 754 SER A CA 1
ATOM 6066 C C . SER A 1 754 ? 13.403 -23.913 -52.096 1.00 65.50 754 SER A C 1
ATOM 6068 O O . SER A 1 754 ? 13.775 -24.702 -52.964 1.00 65.50 754 SER A O 1
ATOM 6070 N N . ASN A 1 755 ? 13.028 -22.659 -52.386 1.00 67.12 755 ASN A N 1
ATOM 6071 C CA . ASN A 1 755 ? 13.020 -22.095 -53.751 1.00 67.12 755 ASN A CA 1
ATOM 6072 C C . ASN A 1 755 ? 14.349 -22.316 -54.498 1.00 67.12 755 ASN A C 1
ATOM 6074 O O . ASN A 1 755 ? 14.374 -22.467 -55.713 1.00 67.12 755 ASN A O 1
ATOM 6078 N N . ARG A 1 756 ? 15.468 -22.395 -53.766 1.00 67.00 756 ARG A N 1
ATOM 6079 C CA . ARG A 1 756 ? 16.797 -22.661 -54.335 1.00 67.00 756 ARG A CA 1
ATOM 6080 C C . ARG A 1 756 ? 16.942 -24.082 -54.877 1.00 67.00 756 ARG A C 1
ATOM 6082 O O . ARG A 1 756 ? 17.607 -24.267 -55.886 1.00 67.00 756 ARG A O 1
ATOM 6089 N N . MET A 1 757 ? 16.326 -25.076 -54.235 1.00 65.94 757 MET A N 1
ATOM 6090 C CA . MET A 1 757 ? 16.323 -26.457 -54.735 1.00 65.94 757 MET A CA 1
ATOM 6091 C C . MET A 1 757 ? 15.450 -26.604 -55.977 1.00 65.94 757 MET A C 1
ATOM 6093 O O . MET A 1 757 ? 15.814 -27.335 -56.893 1.00 65.94 757 MET A O 1
ATOM 6097 N N . GLN A 1 758 ? 14.332 -25.881 -56.030 1.00 72.81 758 GLN A N 1
ATOM 6098 C CA . GLN A 1 758 ? 13.488 -25.832 -57.219 1.00 72.81 758 GLN A CA 1
ATOM 6099 C C . GLN A 1 758 ? 14.238 -25.210 -58.404 1.00 72.81 758 GLN A C 1
ATOM 6101 O O . GLN A 1 758 ? 14.297 -25.813 -59.470 1.00 72.81 758 GLN A O 1
ATOM 6106 N N . MET A 1 759 ? 14.929 -24.090 -58.179 1.00 72.44 759 MET A N 1
ATOM 6107 C CA . MET A 1 759 ? 15.726 -23.414 -59.206 1.00 72.44 759 MET A CA 1
ATOM 6108 C C . MET A 1 759 ? 16.876 -24.284 -59.747 1.00 72.44 759 MET A C 1
ATOM 6110 O O . MET A 1 759 ? 17.159 -24.260 -60.939 1.00 72.44 759 MET A O 1
ATOM 6114 N N . ILE A 1 760 ? 17.509 -25.106 -58.905 1.00 68.62 760 ILE A N 1
ATOM 6115 C CA . ILE A 1 760 ? 18.532 -26.071 -59.352 1.00 68.62 760 ILE A CA 1
ATOM 6116 C C . ILE A 1 760 ? 17.918 -27.174 -60.223 1.00 68.62 760 ILE A C 1
ATOM 6118 O O . ILE A 1 760 ? 18.492 -27.531 -61.249 1.00 68.62 760 ILE A O 1
ATOM 6122 N N . ARG A 1 761 ? 16.746 -27.706 -59.848 1.00 71.88 761 ARG A N 1
ATOM 6123 C CA . ARG A 1 761 ? 16.046 -28.715 -60.663 1.00 71.88 761 ARG A CA 1
ATOM 6124 C C . ARG A 1 761 ? 15.652 -28.158 -62.027 1.00 71.88 761 ARG A C 1
ATOM 6126 O O . ARG A 1 761 ? 15.805 -28.857 -63.022 1.00 71.88 761 ARG A O 1
ATOM 6133 N N . GLU A 1 762 ? 15.194 -26.911 -62.076 1.00 75.25 762 GLU A N 1
ATOM 6134 C CA . GLU A 1 762 ? 14.890 -26.213 -63.330 1.00 75.25 762 GLU A CA 1
ATOM 6135 C C . GLU A 1 762 ? 16.129 -26.060 -64.215 1.00 75.25 762 GLU A C 1
ATOM 6137 O O . GLU A 1 762 ? 16.052 -26.327 -65.410 1.00 75.25 762 GLU A O 1
ATOM 6142 N N . ILE A 1 763 ? 17.273 -25.684 -63.631 1.00 75.44 763 ILE A N 1
ATOM 6143 C CA . ILE A 1 763 ? 18.545 -25.573 -64.358 1.00 75.44 763 ILE A CA 1
ATOM 6144 C C . ILE A 1 763 ? 18.937 -26.921 -64.967 1.00 75.44 763 ILE A C 1
ATOM 6146 O O . ILE A 1 763 ? 19.176 -26.990 -66.167 1.00 75.44 763 ILE A O 1
ATOM 6150 N N . ASN A 1 764 ? 18.932 -28.000 -64.182 1.00 69.25 764 ASN A N 1
ATOM 6151 C CA . ASN A 1 764 ? 19.303 -29.325 -64.686 1.00 69.25 764 ASN A CA 1
ATOM 6152 C C . ASN A 1 764 ? 18.338 -29.824 -65.767 1.00 69.25 764 ASN A C 1
ATOM 6154 O O . ASN A 1 764 ? 18.781 -30.275 -66.817 1.00 69.25 764 ASN A O 1
ATOM 6158 N N . THR A 1 765 ? 17.030 -29.663 -65.552 1.00 74.00 765 THR A N 1
ATOM 6159 C CA . THR A 1 765 ? 16.007 -30.074 -66.528 1.00 74.00 765 THR A CA 1
ATOM 6160 C C . THR A 1 765 ? 16.179 -29.327 -67.852 1.00 74.00 765 THR A C 1
ATOM 6162 O O . THR A 1 765 ? 16.076 -29.923 -68.921 1.00 74.00 765 THR A O 1
ATOM 6165 N N . TYR A 1 766 ? 16.479 -28.026 -67.799 1.00 73.81 766 TYR A N 1
ATOM 6166 C CA . TYR A 1 766 ? 16.704 -27.221 -68.997 1.00 73.81 766 TYR A CA 1
ATOM 6167 C C . TYR A 1 766 ? 17.944 -27.679 -69.774 1.00 73.81 766 TYR A C 1
ATOM 6169 O O . TYR A 1 766 ? 17.886 -27.794 -70.997 1.00 73.81 766 TYR A O 1
ATOM 6177 N N . LEU A 1 767 ? 19.038 -27.982 -69.072 1.00 69.75 767 LEU A N 1
ATOM 6178 C CA . LEU A 1 767 ? 20.291 -28.441 -69.676 1.00 69.75 767 LEU A CA 1
ATOM 6179 C C . LEU A 1 767 ? 20.174 -29.852 -70.274 1.00 69.75 767 LEU A C 1
ATOM 6181 O O . LEU A 1 767 ? 20.730 -30.104 -71.339 1.00 69.75 767 LEU A O 1
ATOM 6185 N N . GLU A 1 768 ? 19.410 -30.746 -69.642 1.00 68.19 768 GLU A N 1
ATOM 6186 C CA . GLU A 1 768 ? 19.113 -32.087 -70.168 1.00 68.19 768 GLU A CA 1
ATOM 6187 C C . GLU A 1 768 ? 18.236 -32.034 -71.428 1.00 68.19 768 GLU A C 1
ATOM 6189 O O . GLU A 1 768 ? 18.429 -32.815 -72.358 1.00 68.19 768 GLU A O 1
ATOM 6194 N N . GLN A 1 769 ? 17.286 -31.097 -71.481 1.00 69.06 769 GLN A N 1
ATOM 6195 C CA . GLN A 1 769 ? 16.393 -30.914 -72.630 1.00 69.06 769 GLN A CA 1
ATOM 6196 C C . GLN A 1 769 ? 17.056 -30.180 -73.806 1.00 69.06 769 GLN A C 1
ATOM 6198 O O . GLN A 1 769 ? 16.583 -30.298 -74.936 1.00 69.06 769 GLN A O 1
ATOM 6203 N N . HIS A 1 770 ? 18.150 -29.450 -73.562 1.00 69.81 770 HIS A N 1
ATOM 6204 C CA . HIS A 1 770 ? 18.841 -28.632 -74.565 1.00 69.81 770 HIS A CA 1
ATOM 6205 C C . HIS A 1 770 ? 20.361 -28.902 -74.567 1.00 69.81 770 HIS A C 1
ATOM 6207 O O . HIS A 1 770 ? 21.152 -28.025 -74.211 1.00 69.81 770 HIS A O 1
ATOM 6213 N N . PRO A 1 771 ? 20.807 -30.100 -74.997 1.00 61.53 771 PRO A N 1
ATOM 6214 C CA . PRO A 1 771 ? 22.220 -30.490 -74.949 1.00 61.53 771 PRO A CA 1
ATOM 6215 C C . PRO A 1 771 ? 23.128 -29.737 -75.941 1.00 61.53 771 PRO A C 1
ATOM 6217 O O . PRO A 1 771 ? 24.346 -29.835 -75.836 1.00 61.53 771 PRO A O 1
ATOM 6220 N N . ASN A 1 772 ? 22.553 -28.986 -76.890 1.00 64.81 772 ASN A N 1
ATOM 6221 C CA . ASN A 1 772 ? 23.265 -28.365 -78.015 1.00 64.81 772 ASN A CA 1
ATOM 6222 C C . ASN A 1 772 ? 23.169 -26.825 -78.031 1.00 64.81 772 ASN A C 1
ATOM 6224 O O . ASN A 1 772 ? 23.121 -26.228 -79.106 1.00 64.81 772 ASN A O 1
ATOM 6228 N N . LEU A 1 773 ? 23.085 -26.170 -76.870 1.00 65.50 773 LEU A N 1
ATOM 6229 C CA . LEU A 1 773 ? 23.037 -24.703 -76.817 1.00 65.50 773 LEU A CA 1
ATOM 6230 C C . LEU A 1 773 ? 24.385 -24.086 -77.225 1.00 65.50 773 LEU A C 1
ATOM 6232 O O . LEU A 1 773 ? 25.460 -24.616 -76.944 1.00 65.50 773 LEU A O 1
ATOM 6236 N N . THR A 1 774 ? 24.331 -22.929 -77.874 1.00 64.75 774 THR A N 1
ATOM 6237 C CA . THR A 1 774 ? 25.507 -22.109 -78.182 1.00 64.75 774 THR A CA 1
ATOM 6238 C C . THR A 1 774 ? 26.066 -21.440 -76.919 1.00 64.75 774 THR A C 1
ATOM 6240 O O . THR A 1 774 ? 25.373 -21.260 -75.916 1.00 64.75 774 THR A O 1
ATOM 6243 N N . ARG A 1 775 ? 27.335 -20.999 -76.965 1.00 59.22 775 ARG A N 1
ATOM 6244 C CA . ARG A 1 775 ? 27.999 -20.270 -75.861 1.00 59.22 775 ARG A CA 1
ATOM 6245 C C . ARG A 1 775 ? 27.167 -19.077 -75.373 1.00 59.22 775 ARG A C 1
ATOM 6247 O O . ARG A 1 775 ? 26.998 -18.890 -74.171 1.00 59.22 775 ARG A O 1
ATOM 6254 N N . ALA A 1 776 ? 26.620 -18.303 -76.310 1.00 66.31 776 ALA A N 1
ATOM 6255 C CA . ALA A 1 776 ? 25.780 -17.147 -76.012 1.00 66.31 776 ALA A CA 1
ATOM 6256 C C . ALA A 1 776 ? 24.469 -17.548 -75.316 1.00 66.31 776 ALA A C 1
ATOM 6258 O O . ALA A 1 776 ? 24.023 -16.858 -74.399 1.00 66.31 776 ALA A O 1
ATOM 6259 N N . GLU A 1 777 ? 23.877 -18.679 -75.698 1.00 70.12 777 GLU A N 1
ATOM 6260 C CA . GLU A 1 777 ? 22.648 -19.188 -75.088 1.00 70.12 777 GLU A CA 1
ATOM 6261 C C . GLU A 1 777 ? 22.886 -19.716 -73.666 1.00 70.12 777 GLU A C 1
ATOM 6263 O O . GLU A 1 777 ? 22.080 -19.429 -72.780 1.00 70.12 777 GLU A O 1
ATOM 6268 N N . TYR A 1 778 ? 24.018 -20.383 -73.398 1.00 71.44 778 TYR A N 1
ATOM 6269 C CA . TYR A 1 778 ? 24.392 -20.788 -72.034 1.00 71.44 778 TYR A CA 1
ATOM 6270 C C . TYR A 1 778 ? 24.635 -19.588 -71.114 1.00 71.44 778 TYR A C 1
ATOM 6272 O O . TYR A 1 778 ? 24.099 -19.547 -70.005 1.00 71.44 778 TYR A O 1
ATOM 6280 N N . VAL A 1 779 ? 25.399 -18.589 -71.572 1.00 71.50 779 VAL A N 1
ATOM 6281 C CA . VAL A 1 779 ? 25.651 -17.365 -70.791 1.00 71.50 779 VAL A CA 1
ATOM 6282 C C . VAL A 1 779 ? 24.342 -16.633 -70.515 1.00 71.50 779 VAL A C 1
ATOM 6284 O O . VAL A 1 779 ? 24.063 -16.276 -69.372 1.00 71.50 779 VAL A O 1
ATOM 6287 N N . THR A 1 780 ? 23.492 -16.476 -71.532 1.00 77.50 780 THR A N 1
ATOM 6288 C CA . THR A 1 780 ? 22.188 -15.816 -71.382 1.00 77.50 780 THR A CA 1
ATOM 6289 C C . THR A 1 780 ? 21.315 -16.538 -70.357 1.00 77.50 780 THR A C 1
ATOM 6291 O O . THR A 1 780 ? 20.746 -15.895 -69.470 1.00 77.50 780 THR A O 1
ATOM 6294 N N . PHE A 1 781 ? 21.259 -17.869 -70.422 1.00 80.38 781 PHE A N 1
ATOM 6295 C CA . PHE A 1 781 ? 20.493 -18.689 -69.490 1.00 80.38 781 PHE A CA 1
ATOM 6296 C C . PHE A 1 781 ? 20.999 -18.572 -68.042 1.00 80.38 781 PHE A C 1
ATOM 6298 O O . PHE A 1 781 ? 20.213 -18.306 -67.126 1.00 80.38 781 PHE A O 1
ATOM 6305 N N . PHE A 1 782 ? 22.308 -18.707 -67.809 1.00 80.56 782 PHE A N 1
ATOM 6306 C CA . PHE A 1 782 ? 22.867 -18.614 -66.458 1.00 80.56 782 PHE A CA 1
ATOM 6307 C C . PHE A 1 782 ? 22.778 -17.195 -65.885 1.00 80.56 782 PHE A C 1
ATOM 6309 O O . PHE A 1 782 ? 22.390 -17.038 -64.726 1.00 80.56 782 PHE A O 1
ATOM 6316 N N . CYS A 1 783 ? 23.014 -16.154 -66.691 1.00 79.31 783 CYS A N 1
ATOM 6317 C CA . CYS A 1 783 ? 22.806 -14.766 -66.273 1.00 79.31 783 CYS A CA 1
ATOM 6318 C C . CYS A 1 783 ? 21.342 -14.491 -65.901 1.00 79.31 783 CYS A C 1
ATOM 6320 O O . CYS A 1 783 ? 21.075 -13.776 -64.932 1.00 79.31 783 CYS A O 1
ATOM 6322 N N . GLN A 1 784 ? 20.379 -15.067 -66.627 1.00 83.19 784 GLN A N 1
ATOM 6323 C CA . GLN A 1 784 ? 18.964 -14.952 -66.275 1.00 83.19 784 GLN A CA 1
ATOM 6324 C C . GLN A 1 784 ? 18.679 -15.580 -64.904 1.00 83.19 784 GLN A C 1
ATOM 6326 O O . GLN A 1 784 ? 18.041 -14.947 -64.061 1.00 83.19 784 GLN A O 1
ATOM 6331 N N . LYS A 1 785 ? 19.212 -16.775 -64.635 1.00 82.44 785 LYS A N 1
ATOM 6332 C CA . LYS A 1 785 ? 19.046 -17.445 -63.335 1.00 82.44 785 LYS A CA 1
ATOM 6333 C C . LYS A 1 785 ? 19.757 -16.709 -62.197 1.00 82.44 785 LYS A C 1
ATOM 6335 O O . LYS A 1 785 ? 19.208 -16.606 -61.102 1.00 82.44 785 LYS A O 1
ATOM 6340 N N . MET A 1 786 ? 20.913 -16.096 -62.449 1.00 80.50 786 MET A N 1
ATOM 6341 C CA . MET A 1 786 ? 21.575 -15.210 -61.483 1.00 80.50 786 MET A CA 1
ATOM 6342 C C . MET A 1 786 ? 20.710 -13.994 -61.123 1.00 80.50 786 MET A C 1
ATOM 6344 O O . MET A 1 786 ? 20.574 -13.684 -59.939 1.00 80.50 786 MET A O 1
ATOM 6348 N N . ARG A 1 787 ? 20.051 -13.358 -62.102 1.00 80.44 787 ARG A N 1
ATOM 6349 C CA . ARG A 1 787 ? 19.112 -12.244 -61.853 1.00 80.44 787 ARG A CA 1
ATOM 6350 C C . ARG A 1 787 ? 17.892 -12.677 -61.038 1.00 80.44 787 ARG A C 1
ATOM 6352 O O . ARG A 1 787 ? 17.394 -11.910 -60.216 1.00 80.44 787 ARG A O 1
ATOM 6359 N N . GLU A 1 788 ? 17.395 -13.896 -61.242 1.00 80.31 788 GLU A N 1
ATOM 6360 C CA . GLU A 1 788 ? 16.321 -14.460 -60.410 1.00 80.31 788 GLU A CA 1
ATOM 6361 C C . GLU A 1 788 ? 16.779 -14.648 -58.953 1.00 80.31 788 GLU A C 1
ATOM 6363 O O . GLU A 1 788 ? 16.031 -14.326 -58.025 1.00 80.31 788 GLU A O 1
ATOM 6368 N N . ILE A 1 789 ? 18.028 -15.079 -58.730 1.00 75.88 789 ILE A N 1
ATOM 6369 C CA . ILE A 1 789 ? 18.615 -15.160 -57.384 1.00 75.88 789 ILE A CA 1
ATOM 6370 C C . ILE A 1 789 ? 18.738 -13.766 -56.762 1.00 75.88 789 ILE A C 1
ATOM 6372 O O . ILE A 1 789 ? 18.345 -13.595 -55.608 1.00 75.88 789 ILE A O 1
ATOM 6376 N N . GLU A 1 790 ? 19.220 -12.769 -57.503 1.00 77.88 790 GLU A N 1
ATOM 6377 C CA . GLU A 1 790 ? 19.332 -11.381 -57.027 1.00 77.88 790 GLU A CA 1
ATOM 6378 C C . GLU A 1 790 ? 17.981 -10.810 -56.597 1.00 77.88 790 GLU A C 1
ATOM 6380 O O . GLU A 1 790 ? 17.877 -10.260 -55.503 1.00 77.88 790 GLU A O 1
ATOM 6385 N N . LYS A 1 791 ? 16.926 -11.023 -57.393 1.00 78.88 791 LYS A N 1
ATOM 6386 C CA . LYS A 1 791 ? 15.556 -10.601 -57.050 1.00 78.88 791 LYS A CA 1
ATOM 6387 C C . LYS A 1 791 ? 15.017 -11.270 -55.783 1.00 78.88 791 LYS A C 1
ATOM 6389 O O . LYS A 1 791 ? 14.169 -10.695 -55.109 1.00 78.88 791 LYS A O 1
ATOM 6394 N N . SER A 1 792 ? 15.478 -12.480 -55.465 1.00 70.12 792 SER A N 1
ATOM 6395 C CA . SER A 1 792 ? 15.034 -13.230 -54.281 1.00 70.12 792 SER A CA 1
ATOM 6396 C C . SER A 1 792 ? 15.710 -12.799 -52.970 1.00 70.12 792 SER A C 1
ATOM 6398 O O . SER A 1 792 ? 15.271 -13.209 -51.894 1.00 70.12 792 SER A O 1
ATOM 6400 N N . TYR A 1 793 ? 16.772 -11.989 -53.033 1.00 66.69 793 TYR A N 1
ATOM 6401 C CA . TYR A 1 793 ? 17.454 -11.434 -51.863 1.00 66.69 793 TYR A CA 1
ATOM 6402 C C . TYR A 1 793 ? 16.834 -10.075 -51.487 1.00 66.69 793 TYR A C 1
ATOM 6404 O O . TYR A 1 793 ? 16.685 -9.197 -52.332 1.00 66.69 793 TYR A O 1
ATOM 6412 N N . SER A 1 794 ? 16.464 -9.884 -50.213 1.00 55.31 794 SER A N 1
ATOM 6413 C CA . SER A 1 794 ? 16.007 -8.574 -49.724 1.00 55.31 794 SER A CA 1
ATOM 6414 C C . SER A 1 794 ? 17.149 -7.551 -49.768 1.00 55.31 794 SER A C 1
ATOM 6416 O O . SER A 1 794 ? 18.322 -7.921 -49.715 1.00 55.31 794 SER A O 1
ATOM 6418 N N . THR A 1 795 ? 16.813 -6.258 -49.806 1.00 48.56 795 THR A N 1
ATOM 6419 C CA . THR A 1 795 ? 17.739 -5.108 -49.926 1.00 48.56 795 THR A CA 1
ATOM 6420 C C . THR A 1 795 ? 18.884 -5.055 -48.898 1.00 48.56 795 THR A C 1
ATOM 6422 O O . THR A 1 795 ? 19.795 -4.248 -49.048 1.00 48.56 795 THR A O 1
ATOM 6425 N N . LEU A 1 796 ? 18.872 -5.915 -47.873 1.00 38.88 796 LEU A N 1
ATOM 6426 C CA . LEU A 1 796 ? 19.874 -5.997 -46.805 1.00 38.88 796 LEU A CA 1
ATOM 6427 C C . LEU A 1 796 ? 20.855 -7.179 -46.941 1.00 38.88 796 LEU A C 1
ATOM 6429 O O . LEU A 1 796 ? 21.806 -7.264 -46.163 1.00 38.88 796 LEU A O 1
ATOM 6433 N N . ALA A 1 797 ? 20.657 -8.103 -47.887 1.00 56.19 797 ALA A N 1
ATOM 6434 C CA . ALA A 1 797 ? 21.489 -9.299 -48.029 1.00 56.19 797 ALA A CA 1
ATOM 6435 C C . ALA A 1 797 ? 22.206 -9.334 -49.389 1.00 56.19 797 ALA A C 1
ATOM 6437 O O . ALA A 1 797 ? 21.590 -9.163 -50.433 1.00 56.19 797 ALA A O 1
ATOM 6438 N N . ASN A 1 798 ? 23.520 -9.594 -49.383 1.00 64.94 798 ASN A N 1
ATOM 6439 C CA . ASN A 1 798 ? 24.325 -9.635 -50.606 1.00 64.94 798 ASN A CA 1
ATOM 6440 C C . ASN A 1 798 ? 24.102 -10.966 -51.369 1.00 64.94 798 ASN A C 1
ATOM 6442 O O . ASN A 1 798 ? 24.504 -12.017 -50.850 1.00 64.94 798 ASN A O 1
ATOM 6446 N N . PRO A 1 799 ? 23.520 -10.952 -52.586 1.00 61.88 799 PRO A N 1
ATOM 6447 C CA . PRO A 1 799 ? 23.265 -12.159 -53.378 1.00 61.88 799 PRO A CA 1
ATOM 6448 C C . PRO A 1 799 ? 24.548 -12.910 -53.753 1.00 61.88 799 PRO A C 1
ATOM 6450 O O . PRO A 1 799 ? 24.512 -14.132 -53.874 1.00 61.88 799 PRO A O 1
ATOM 6453 N N . ARG A 1 800 ? 25.709 -12.236 -53.787 1.00 67.50 800 ARG A N 1
ATOM 6454 C CA . ARG A 1 800 ? 27.030 -12.860 -54.009 1.00 67.50 800 ARG A CA 1
ATOM 6455 C C . ARG A 1 800 ? 27.477 -13.795 -52.882 1.00 67.50 800 ARG A C 1
ATOM 6457 O O . ARG A 1 800 ? 28.432 -14.541 -53.055 1.00 67.50 800 ARG A O 1
ATOM 6464 N N . ARG A 1 801 ? 26.795 -13.782 -51.728 1.00 65.56 801 ARG A N 1
ATOM 6465 C CA . ARG A 1 801 ? 26.981 -14.786 -50.661 1.00 65.56 801 ARG A CA 1
ATOM 6466 C C . ARG A 1 801 ? 26.164 -16.062 -50.894 1.00 65.56 801 ARG A C 1
ATOM 6468 O O . ARG A 1 801 ? 26.292 -17.011 -50.123 1.00 65.56 801 ARG A O 1
ATOM 6475 N N . SER A 1 802 ? 25.291 -16.097 -51.904 1.00 72.38 802 SER A N 1
ATOM 6476 C CA . SER A 1 802 ? 24.623 -17.329 -52.322 1.00 72.38 802 SER A CA 1
ATOM 6477 C C . SER A 1 802 ? 25.633 -18.217 -53.029 1.00 72.38 802 SER A C 1
ATOM 6479 O O . SER A 1 802 ? 26.113 -17.868 -54.099 1.00 72.38 802 SER A O 1
ATOM 6481 N N . HIS A 1 803 ? 25.892 -19.398 -52.479 1.00 67.31 803 HIS A N 1
ATOM 6482 C CA . HIS A 1 803 ? 26.796 -20.356 -53.108 1.00 67.31 803 HIS A CA 1
ATOM 6483 C C . HIS A 1 803 ? 26.360 -20.699 -54.545 1.00 67.31 803 HIS A C 1
ATOM 6485 O O . HIS A 1 803 ? 27.188 -20.723 -55.444 1.00 67.31 803 HIS A O 1
ATOM 6491 N N . LEU A 1 804 ? 25.048 -20.848 -54.791 1.00 70.25 804 LEU A N 1
ATOM 6492 C CA . LEU A 1 804 ? 24.511 -21.072 -56.140 1.00 70.25 804 LEU A CA 1
ATOM 6493 C C . LEU A 1 804 ? 24.787 -19.886 -57.077 1.00 70.25 804 LEU A C 1
ATOM 6495 O O . LEU A 1 804 ? 25.078 -20.101 -58.244 1.00 70.25 804 LEU A O 1
ATOM 6499 N N . TYR A 1 805 ? 24.724 -18.652 -56.570 1.00 78.12 805 TYR A N 1
ATOM 6500 C CA . TYR A 1 805 ? 25.080 -17.475 -57.362 1.00 78.12 805 TYR A CA 1
ATOM 6501 C C . TYR A 1 805 ? 26.568 -17.476 -57.693 1.00 78.12 805 TYR A C 1
ATOM 6503 O O . TYR A 1 805 ? 26.918 -17.226 -58.835 1.00 78.12 805 TYR A O 1
ATOM 6511 N N . THR A 1 806 ? 27.433 -17.787 -56.723 1.00 70.94 806 THR A N 1
ATOM 6512 C CA . THR A 1 806 ? 28.881 -17.885 -56.946 1.00 70.94 806 THR A CA 1
ATOM 6513 C C . THR A 1 806 ? 29.196 -18.914 -58.020 1.00 70.94 806 THR A C 1
ATOM 6515 O O . THR A 1 806 ? 29.959 -18.620 -58.915 1.00 70.94 806 THR A O 1
ATOM 6518 N N . ILE A 1 807 ? 28.540 -20.071 -58.007 1.00 64.94 807 ILE A N 1
ATOM 6519 C CA . ILE A 1 807 ? 28.787 -21.120 -59.004 1.00 64.94 807 ILE A CA 1
ATOM 6520 C C . ILE A 1 807 ? 28.263 -20.742 -60.380 1.00 64.94 807 ILE A C 1
ATOM 6522 O O . ILE A 1 807 ? 28.934 -20.996 -61.369 1.00 64.94 807 ILE A O 1
ATOM 6526 N N . LEU A 1 808 ? 27.076 -20.138 -60.463 1.00 74.38 808 LEU A N 1
ATOM 6527 C CA . LEU A 1 808 ? 26.569 -19.637 -61.739 1.00 74.38 808 LEU A CA 1
ATOM 6528 C C . LEU A 1 808 ? 27.441 -18.496 -62.270 1.00 74.38 808 LEU A C 1
ATOM 6530 O O . LEU A 1 808 ? 27.680 -18.447 -63.468 1.00 74.38 808 LEU A O 1
ATOM 6534 N N . SER A 1 809 ? 27.953 -17.634 -61.387 1.00 74.38 809 SER A N 1
ATOM 6535 C CA . SER A 1 809 ? 28.922 -16.591 -61.729 1.00 74.38 809 SER A CA 1
ATOM 6536 C C . SER A 1 809 ? 30.211 -17.210 -62.235 1.00 74.38 809 SER A C 1
ATOM 6538 O O . SER A 1 809 ? 30.622 -16.884 -63.333 1.00 74.38 809 SER A O 1
ATOM 6540 N N . ASP A 1 810 ? 30.789 -18.160 -61.501 1.00 65.44 810 ASP A N 1
ATOM 6541 C CA . ASP A 1 810 ? 32.005 -18.862 -61.894 1.00 65.44 810 ASP A CA 1
ATOM 6542 C C . ASP A 1 810 ? 31.795 -19.585 -63.224 1.00 65.44 810 ASP A C 1
ATOM 6544 O O . ASP A 1 810 ? 32.681 -19.569 -64.062 1.00 65.44 810 ASP A O 1
ATOM 6548 N N . LEU A 1 811 ? 30.630 -20.195 -63.461 1.00 65.38 811 LEU A N 1
ATOM 6549 C CA . LEU A 1 811 ? 30.288 -20.828 -64.735 1.00 65.38 811 LEU A CA 1
ATOM 6550 C C . LEU A 1 811 ? 30.147 -19.809 -65.861 1.00 65.38 811 LEU A C 1
ATOM 6552 O O . LEU A 1 811 ? 30.652 -20.061 -66.944 1.00 65.38 811 LEU A O 1
ATOM 6556 N N . VAL A 1 812 ? 29.507 -18.665 -65.631 1.00 69.50 812 VAL A N 1
ATOM 6557 C CA . VAL A 1 812 ? 29.426 -17.579 -66.618 1.00 69.50 812 VAL A CA 1
ATOM 6558 C C . VAL A 1 812 ? 30.815 -17.027 -66.910 1.00 69.50 812 VAL A C 1
ATOM 6560 O O . VAL A 1 812 ? 31.168 -16.887 -68.076 1.00 69.50 812 VAL A O 1
ATOM 6563 N N . ASP A 1 813 ? 31.615 -16.771 -65.882 1.00 62.09 813 ASP A N 1
ATOM 6564 C CA . ASP A 1 813 ? 32.973 -16.244 -65.983 1.00 62.09 813 ASP A CA 1
ATOM 6565 C C . ASP A 1 813 ? 33.880 -17.225 -66.721 1.00 62.09 813 ASP A C 1
ATOM 6567 O O . ASP A 1 813 ? 34.655 -16.824 -67.580 1.00 62.09 813 ASP A O 1
ATOM 6571 N N . ASN A 1 814 ? 33.730 -18.515 -66.449 1.00 56.12 814 ASN A N 1
ATOM 6572 C CA . ASN A 1 814 ? 34.478 -19.586 -67.083 1.00 56.12 814 ASN A CA 1
ATOM 6573 C C . ASN A 1 814 ? 34.024 -19.870 -68.519 1.00 56.12 814 ASN A C 1
ATOM 6575 O O . ASN A 1 814 ? 34.858 -19.973 -69.408 1.00 56.12 814 ASN A O 1
ATOM 6579 N N . ILE A 1 815 ? 32.713 -19.922 -68.780 1.00 57.91 815 ILE A N 1
ATOM 6580 C CA . ILE A 1 815 ? 32.170 -19.989 -70.143 1.00 57.91 815 ILE A CA 1
ATOM 6581 C C . ILE A 1 815 ? 32.588 -18.737 -70.911 1.00 57.91 815 ILE A C 1
ATOM 6583 O O . ILE A 1 815 ? 32.737 -18.809 -72.122 1.00 57.91 815 ILE A O 1
ATOM 6587 N N . SER A 1 816 ? 32.839 -17.608 -70.245 1.00 54.72 816 SER A N 1
ATOM 6588 C CA . SER A 1 816 ? 33.325 -16.363 -70.852 1.00 54.72 816 SER A CA 1
ATOM 6589 C C . SER A 1 816 ? 34.858 -16.266 -70.947 1.00 54.72 816 SER A C 1
ATOM 6591 O O . SER A 1 816 ? 35.346 -15.402 -71.671 1.00 54.72 816 SER A O 1
ATOM 6593 N N . GLN A 1 817 ? 35.629 -17.157 -70.311 1.00 45.62 817 GLN A N 1
ATOM 6594 C CA . GLN A 1 817 ? 37.101 -17.182 -70.342 1.00 45.62 817 GLN A CA 1
ATOM 6595 C C . GLN A 1 817 ? 37.643 -18.320 -71.235 1.00 45.62 817 GLN A C 1
ATOM 6597 O O . GLN A 1 817 ? 37.056 -19.390 -71.339 1.00 45.62 817 GLN A O 1
ATOM 6602 N N . GLU A 1 818 ? 38.759 -18.075 -71.929 1.00 47.38 818 GLU A N 1
ATOM 6603 C CA . GLU A 1 818 ? 39.472 -19.064 -72.764 1.00 47.38 818 GLU A CA 1
ATOM 6604 C C . GLU A 1 818 ? 40.156 -20.175 -71.925 1.00 47.38 818 GLU A C 1
ATOM 6606 O O . GLU A 1 818 ? 40.551 -19.913 -70.784 1.00 47.38 818 GLU A O 1
ATOM 6611 N N . PRO A 1 819 ? 40.386 -21.392 -72.467 1.00 39.06 819 PRO A N 1
ATOM 6612 C CA . PRO A 1 819 ? 41.191 -22.422 -71.821 1.00 39.06 819 PRO A CA 1
ATOM 6613 C C . PRO A 1 819 ? 42.685 -22.070 -71.874 1.00 39.06 819 PRO A C 1
ATOM 6615 O O . PRO A 1 819 ? 43.214 -21.606 -72.885 1.00 39.06 819 PRO A O 1
ATOM 6618 N N . LYS A 1 820 ? 43.396 -22.343 -70.775 1.00 33.97 820 LYS A N 1
ATOM 6619 C CA . LYS A 1 820 ? 44.862 -22.318 -70.723 1.00 33.97 820 LYS A CA 1
ATOM 6620 C C . LYS A 1 820 ? 45.402 -23.626 -71.304 1.00 33.97 820 LYS A C 1
ATOM 6622 O O . LYS A 1 820 ? 45.222 -24.670 -70.688 1.00 33.97 820 LYS A O 1
ATOM 6627 N N . ASN A 1 821 ? 46.118 -23.569 -72.426 1.00 31.45 821 ASN A N 1
ATOM 6628 C CA . ASN A 1 821 ? 46.977 -24.681 -72.836 1.00 31.45 821 ASN A CA 1
ATOM 6629 C C . ASN A 1 821 ? 48.149 -24.817 -71.849 1.00 31.45 821 ASN A C 1
ATOM 6631 O O . ASN A 1 821 ? 48.939 -23.885 -71.677 1.00 31.45 821 ASN A O 1
ATOM 6635 N N . GLU A 1 822 ? 48.255 -25.985 -71.214 1.00 32.06 822 GLU A N 1
ATOM 6636 C CA . GLU A 1 822 ? 49.442 -26.425 -70.488 1.00 32.06 822 GLU A CA 1
ATOM 6637 C C . GLU A 1 822 ? 50.603 -26.647 -71.465 1.00 32.06 822 GLU A C 1
ATOM 6639 O O . GLU A 1 822 ? 50.514 -27.403 -72.432 1.00 32.06 822 GLU A O 1
ATOM 6644 N N . VAL A 1 823 ? 51.728 -25.994 -71.181 1.00 31.02 823 VAL A N 1
ATOM 6645 C CA . VAL A 1 823 ? 53.035 -26.379 -71.709 1.00 31.02 823 VAL A CA 1
ATOM 6646 C C . VAL A 1 823 ? 53.406 -27.714 -71.063 1.00 31.02 823 VAL A C 1
ATOM 6648 O O . VAL A 1 823 ? 53.686 -27.769 -69.865 1.00 31.02 823 VAL A O 1
ATOM 6651 N N . ALA A 1 824 ? 53.429 -28.786 -71.852 1.00 29.34 824 ALA A N 1
ATOM 6652 C CA . ALA A 1 824 ? 54.041 -30.043 -71.449 1.00 29.34 824 ALA A CA 1
ATOM 6653 C C . ALA A 1 824 ? 55.562 -29.851 -71.309 1.00 29.34 824 ALA A C 1
ATOM 6655 O O . ALA A 1 824 ? 56.283 -29.680 -72.291 1.00 29.34 824 ALA A O 1
ATOM 6656 N N . ASN A 1 825 ? 56.042 -29.891 -70.068 1.00 32.16 825 ASN A N 1
ATOM 6657 C CA . ASN A 1 825 ? 57.434 -30.159 -69.724 1.00 32.16 825 ASN A CA 1
ATOM 6658 C C . ASN A 1 825 ? 57.650 -31.677 -69.745 1.00 32.16 825 ASN A C 1
ATOM 6660 O O . ASN A 1 825 ? 57.061 -32.358 -68.909 1.00 32.16 825 ASN A O 1
ATOM 6664 N N . ILE A 1 826 ? 58.545 -32.195 -70.593 1.00 29.75 826 ILE A N 1
ATOM 6665 C CA . ILE A 1 826 ? 59.341 -33.386 -70.256 1.00 29.75 826 ILE A CA 1
ATOM 6666 C C . ILE A 1 826 ? 60.801 -33.145 -70.666 1.00 29.75 826 ILE A C 1
ATOM 6668 O O . ILE A 1 826 ? 61.122 -32.768 -71.788 1.00 29.75 826 ILE A O 1
ATOM 6672 N N . SER A 1 827 ? 61.651 -33.340 -69.667 1.00 30.58 827 SER A N 1
ATOM 6673 C CA . SER A 1 827 ? 63.099 -33.199 -69.545 1.00 30.58 827 SER A CA 1
ATOM 6674 C C . SER A 1 827 ? 63.945 -34.215 -70.333 1.00 30.58 827 SER A C 1
ATOM 6676 O O . SER A 1 827 ? 63.513 -35.345 -70.514 1.00 30.58 827 SER A O 1
ATOM 6678 N N . LEU A 1 828 ? 65.189 -33.813 -70.653 1.00 29.36 828 LEU A N 1
ATOM 6679 C CA . LEU A 1 828 ? 66.445 -34.599 -70.694 1.00 29.36 828 LEU A CA 1
ATOM 6680 C C . LEU A 1 828 ? 66.357 -36.122 -70.958 1.00 29.36 828 LEU A C 1
ATOM 6682 O O . LEU A 1 828 ? 65.951 -36.862 -70.069 1.00 29.36 828 LEU A O 1
ATOM 6686 N N . ILE A 1 829 ? 66.915 -36.570 -72.097 1.00 31.11 829 ILE A N 1
ATOM 6687 C CA . ILE A 1 829 ? 67.965 -37.611 -72.248 1.00 31.11 829 ILE A CA 1
ATOM 6688 C C . ILE A 1 829 ? 68.498 -37.543 -73.703 1.00 31.11 829 ILE A C 1
ATOM 6690 O O . ILE A 1 829 ? 67.720 -37.680 -74.643 1.00 31.11 829 ILE A O 1
ATOM 6694 N N . MET A 1 830 ? 69.828 -37.385 -73.814 1.00 30.27 830 MET A N 1
ATOM 6695 C CA . MET A 1 830 ? 70.711 -37.207 -74.994 1.00 30.27 830 MET A CA 1
ATOM 6696 C C . MET A 1 830 ? 70.679 -35.862 -75.722 1.00 30.27 830 MET A C 1
ATOM 6698 O O . MET A 1 830 ? 69.700 -35.561 -76.433 1.00 30.27 830 MET A O 1
#